Protein AF-0000000074027687 (afdb_homodimer)

Nearest PDB structures (foldseek):
  6xg8-assembly1_A  TM=3.882E-01  e=2.332E-07  Acetivibrio thermocellus ATCC 27405
  6dpm-assembly1_A  TM=5.940E-01  e=4.138E-01  Halalkalibacterium halodurans
  6do9-assembly1_A  TM=5.935E-01  e=5.145E-01  Halalkalibacterium halodurans C-125
  1zbl-assembly1_A  TM=6.088E-01  e=7.536E-01  Halalkalibacterium halodurans C-125
  2ic3-assembly1_A  TM=2.596E-01  e=2.640E+00  Human immunodeficiency virus type 1 BH10

Secondary structure (DSSP, 8-state):
--HHHHHHHHHH--TTEEEEEEEEETTEEEEEEEES-S-EE-TTT--EE-EEEEEEEEEEEEEEETTEEEEEEEEEEEEEETTEEEEEEE---TTB-TT-SBBHHHHHHHHHHHTTS-HHHHHHHHT--HHHHHHHHHHHHHHHHHHSPPPP-SEEEEEEEEEETTTEEEEEEEETTT--EEEEEEB-SHHHHHHHHHHS-HHHHHH--EEEE-S-HHHHHHHHHH-TT-EEEE-HHHHHHHHHHHHHHHHHHHHHHHHHHS-HHHHHTTHHHHHS-GGG--HHHHHHHHHHHHH-HHHHHHHHHHHHHGGGGG---HHHHHHHHHHHHHHHHHHT-HHHHHHHHHHHHTHHHHHGGGTS---THHHHHHHHHHHHHHHHTT--S-HHHHHHHHHHHHHT-/--HHHHHHHHHH--TTEEEEEEEEETTEEEEEEEES-S-EE-TTT--EE-EEEEEEEEEEEEEEETTEEEEEEEEEEEEE-TT-TTS-EE---TTB-TT-SBBHHHHHHHHHHHTTS-HHHHHHHHT--HHHHHHHHHHHHHHHHHHSPPPP-SEEEEEEEEEETTTEEEEEEEETTT--EEEEEEB-SHHHHHHHHHHS-HHHHHH--EEEE-S-HHHHHHHHHH-TT-EEEE-HHHHHHHHHHHHHHHHHHHHHHHHHHS-HHHHHTTHHHHHS-GGG--HHHHHHHHHHHHH-HHHHHHHHHHHHHGGGGG---HHHHHHHHHHHHHHHHHHT-HHHHHHHHHHHHTHHHHHGGGTS---THHHHHHHHHHHHHHHHTT--S-HHHHHHHHHHHHH--

Structure (mmCIF, N/CA/C/O backbone):
data_AF-0000000074027687-model_v1
#
loop_
_entity.id
_entity.type
_entity.pdbx_description
1 polymer Transposase
#
loop_
_atom_site.group_PDB
_atom_site.id
_atom_site.type_symbol
_atom_site.label_atom_id
_atom_site.label_alt_id
_atom_site.label_comp_id
_atom_site.label_asym_id
_atom_site.label_entity_id
_atom_site.label_seq_id
_atom_site.pdbx_PDB_ins_code
_atom_site.Cartn_x
_atom_site.Cartn_y
_atom_site.Cartn_z
_atom_site.occupancy
_atom_site.B_iso_or_equiv
_atom_site.auth_seq_id
_atom_site.auth_comp_id
_atom_site.auth_asym_id
_atom_site.auth_atom_id
_atom_site.pdbx_PDB_model_num
ATOM 1 N N . MET A 1 1 ? 0.38 44.438 26.547 1 39.5 1 MET A N 1
ATOM 2 C CA . MET A 1 1 ? 0.14 43.031 26.875 1 39.5 1 MET A CA 1
ATOM 3 C C . MET A 1 1 ? -1.226 42.594 26.375 1 39.5 1 MET A C 1
ATOM 5 O O . MET A 1 1 ? -1.435 41.406 26.125 1 39.5 1 MET A O 1
ATOM 9 N N . ASN A 1 2 ? -2.219 43.531 26.172 1 46.47 2 ASN A N 1
ATOM 10 C CA . ASN A 1 2 ? -3.645 43.312 25.953 1 46.47 2 ASN A CA 1
ATOM 11 C C . ASN A 1 2 ? -3.945 43 24.484 1 46.47 2 ASN A C 1
ATOM 13 O O . ASN A 1 2 ? -4.824 42.188 24.188 1 46.47 2 ASN A O 1
ATOM 17 N N . THR A 1 3 ? -3.273 43.688 23.625 1 48.72 3 THR A N 1
ATOM 18 C CA . THR A 1 3 ? -3.545 43.656 22.188 1 48.72 3 THR A CA 1
ATOM 19 C C . THR A 1 3 ? -3.162 42.312 21.594 1 48.72 3 THR A C 1
ATOM 21 O O . THR A 1 3 ? -3.826 41.812 20.672 1 48.72 3 THR A O 1
ATOM 24 N N . ASN A 1 4 ? -2.137 41.688 22.25 1 57.72 4 ASN A N 1
ATOM 25 C CA . ASN A 1 4 ? -1.657 40.375 21.844 1 57.72 4 ASN A CA 1
ATOM 26 C C . ASN A 1 4 ? -2.729 39.281 22.031 1 57.72 4 ASN A C 1
ATOM 28 O O . ASN A 1 4 ? -2.885 38.406 21.188 1 57.72 4 ASN A O 1
ATOM 32 N N . TYR A 1 5 ? -3.598 39.656 22.875 1 66.81 5 TYR A N 1
ATOM 33 C CA . TYR A 1 5 ? -4.551 38.625 23.219 1 66.81 5 TYR A CA 1
ATOM 34 C C . TYR A 1 5 ? -5.766 38.656 22.297 1 66.81 5 TYR A C 1
ATOM 36 O O . TYR A 1 5 ? -6.418 37.625 22.094 1 66.81 5 TYR A O 1
ATOM 44 N N . ASP A 1 6 ? -5.906 39.844 21.641 1 74.12 6 ASP A N 1
ATOM 45 C CA . ASP A 1 6 ? -7.031 39.938 20.719 1 74.12 6 ASP A CA 1
ATOM 46 C C . ASP A 1 6 ? -6.766 39.156 19.438 1 74.12 6 ASP A C 1
ATOM 48 O O . ASP A 1 6 ? -7.668 38.5 18.906 1 74.12 6 ASP A O 1
ATOM 52 N N . ILE A 1 7 ? -5.516 39.125 19.156 1 76.38 7 ILE A N 1
ATOM 53 C CA . ILE A 1 7 ? -5.148 38.406 17.938 1 76.38 7 ILE A CA 1
ATOM 54 C C . ILE A 1 7 ? -5.289 36.906 18.156 1 76.38 7 ILE A C 1
ATOM 56 O O . ILE A 1 7 ? -5.785 36.188 17.297 1 76.38 7 ILE A O 1
ATOM 60 N N . ILE A 1 8 ? -4.867 36.594 19.344 1 83.19 8 ILE A N 1
ATOM 61 C CA . ILE A 1 8 ? -4.949 35.188 19.672 1 83.19 8 ILE A CA 1
ATOM 62 C C . ILE A 1 8 ? -6.414 34.75 19.734 1 83.19 8 ILE A C 1
ATOM 64 O O . ILE A 1 8 ? -6.793 33.75 19.125 1 83.19 8 ILE A O 1
ATOM 68 N N . ARG A 1 9 ? -7.141 35.594 20.359 1 81.62 9 ARG A N 1
ATOM 69 C CA . ARG A 1 9 ? -8.562 35.281 20.516 1 81.62 9 ARG A CA 1
ATOM 70 C C . ARG A 1 9 ? -9.25 35.188 19.172 1 81.62 9 ARG A C 1
ATOM 72 O O . ARG A 1 9 ? -10.07 34.312 18.938 1 81.62 9 ARG A O 1
ATOM 79 N N . ASN A 1 10 ? -8.852 36.031 18.297 1 81 10 ASN A N 1
ATOM 80 C CA . ASN A 1 10 ? -9.516 36.094 17 1 81 10 ASN A CA 1
ATOM 81 C C . ASN A 1 10 ? -9.031 35 16.062 1 81 10 ASN A C 1
ATOM 83 O O . ASN A 1 10 ? -9.781 34.531 15.188 1 81 10 ASN A O 1
ATOM 87 N N . LEU A 1 11 ? -7.898 34.5 16.344 1 85.31 11 LEU A N 1
ATOM 88 C CA . LEU A 1 11 ? -7.316 33.625 15.344 1 85.31 11 LEU A CA 1
ATOM 89 C C . LEU A 1 11 ? -7.395 32.188 15.797 1 85.31 11 LEU A C 1
ATOM 91 O O . LEU A 1 11 ? -7.422 31.266 14.961 1 85.31 11 LEU A O 1
ATOM 95 N N . ILE A 1 12 ? -7.484 32.031 17.047 1 88 12 ILE A N 1
ATOM 96 C CA . ILE A 1 12 ? -7.43 30.656 17.562 1 88 12 ILE A CA 1
ATOM 97 C C . ILE A 1 12 ? -8.703 29.906 17.188 1 88 12 ILE A C 1
ATOM 99 O O . ILE A 1 12 ? -8.719 28.672 17.141 1 88 12 ILE A O 1
ATOM 103 N N . GLY A 1 13 ? -9.82 30.562 16.906 1 84.12 13 GLY A N 1
ATOM 104 C CA . GLY A 1 13 ? -11.031 30 16.344 1 84.12 13 GLY A CA 1
ATOM 105 C C . GLY A 1 13 ? -11.875 29.25 17.359 1 84.12 13 GLY A C 1
ATOM 106 O O . GLY A 1 13 ? -12.633 28.344 17 1 84.12 13 GLY A O 1
ATOM 107 N N . LEU A 1 14 ? -11.695 29.5 18.609 1 90.88 14 LEU A N 1
ATOM 108 C CA . LEU A 1 14 ? -12.469 28.844 19.656 1 90.88 14 LEU A CA 1
ATOM 109 C C . LEU A 1 14 ? -13.422 29.812 20.344 1 90.88 14 LEU A C 1
ATOM 111 O O . LEU A 1 14 ? -12.992 30.875 20.812 1 90.88 14 LEU A O 1
ATOM 115 N N . GLN A 1 15 ? -14.57 29.453 20.391 1 88.81 15 GLN A N 1
ATOM 116 C CA . GLN A 1 15 ? -15.594 30.344 20.922 1 88.81 15 GLN A CA 1
ATOM 117 C C . GLN A 1 15 ? -15.703 30.219 22.438 1 88.81 15 GLN A C 1
ATOM 119 O O . GLN A 1 15 ? -15.43 29.156 23 1 88.81 15 GLN A O 1
ATOM 124 N N . GLY A 1 16 ? -16.094 31.375 23.062 1 88.94 16 GLY A N 1
ATOM 125 C CA . GLY A 1 16 ? -16.406 31.375 24.484 1 88.94 16 GLY A CA 1
ATOM 126 C C . GLY A 1 16 ? -15.18 31.328 25.375 1 88.94 16 GLY A C 1
ATOM 127 O O . GLY A 1 16 ? -15.242 30.828 26.5 1 88.94 16 GLY A O 1
ATOM 128 N N . LEU A 1 17 ? -14.086 31.766 24.828 1 91 17 LEU A N 1
ATOM 129 C CA . LEU A 1 17 ? -12.828 31.672 25.562 1 91 17 LEU A CA 1
ATOM 130 C C . LEU A 1 17 ? -12.289 33.062 25.891 1 91 17 LEU A C 1
ATOM 132 O O . LEU A 1 17 ? -12.352 33.969 25.062 1 91 17 LEU A O 1
ATOM 136 N N . GLU A 1 18 ? -11.938 33.219 27.094 1 92.06 18 GLU A N 1
ATOM 137 C CA . GLU A 1 18 ? -11.18 34.406 27.516 1 92.06 18 GLU A CA 1
ATOM 138 C C . GLU A 1 18 ? -9.711 34.062 27.75 1 92.06 18 GLU A C 1
ATOM 140 O O . GLU A 1 18 ? -9.391 33.188 28.562 1 92.06 18 GLU A O 1
ATOM 145 N N . ILE A 1 19 ? -8.859 34.75 27.047 1 92.5 19 ILE A N 1
ATOM 146 C CA . ILE A 1 19 ? -7.434 34.469 27.156 1 92.5 19 ILE A CA 1
ATOM 147 C C . ILE A 1 19 ? -6.84 35.219 28.344 1 92.5 19 ILE A C 1
ATOM 149 O O . ILE A 1 19 ? -6.996 36.438 28.438 1 92.5 19 ILE A O 1
ATOM 153 N N . ILE A 1 20 ? -6.18 34.562 29.203 1 92.44 20 ILE A N 1
ATOM 154 C CA . ILE A 1 20 ? -5.547 35.156 30.375 1 92.44 20 ILE A CA 1
ATOM 155 C C . ILE A 1 20 ? -4.137 35.625 30 1 92.44 20 ILE A C 1
ATOM 157 O O . ILE A 1 20 ? -3.797 36.781 30.172 1 92.44 20 ILE A O 1
ATOM 161 N N . TYR A 1 21 ? -3.371 34.688 29.5 1 91.19 21 TYR A N 1
ATOM 162 C CA . TYR A 1 21 ? -2.037 35 28.984 1 91.19 21 TYR A CA 1
ATOM 163 C C . TYR A 1 21 ? -1.513 33.875 28.125 1 91.19 21 TYR A C 1
ATOM 165 O O . TYR A 1 21 ? -2.145 32.812 28.016 1 91.19 21 TYR A O 1
ATOM 173 N N . SER A 1 22 ? -0.481 34.156 27.406 1 90.75 22 SER A N 1
ATOM 174 C CA . SER A 1 22 ? 0.181 33.156 26.562 1 90.75 22 SER A CA 1
ATOM 175 C C . SER A 1 22 ? 1.692 33.188 26.766 1 90.75 22 SER A C 1
ATOM 177 O O . SER A 1 22 ? 2.254 34.188 27.188 1 90.75 22 SER A O 1
ATOM 179 N N . ASN A 1 23 ? 2.289 32.062 26.594 1 90.25 23 ASN A N 1
ATOM 180 C CA . ASN A 1 23 ? 3.74 31.953 26.703 1 90.25 23 ASN A CA 1
ATOM 181 C C . ASN A 1 23 ? 4.293 30.812 25.844 1 90.25 23 ASN A C 1
ATOM 183 O O . ASN A 1 23 ? 3.533 29.969 25.375 1 90.25 23 ASN A O 1
ATOM 187 N N . VAL A 1 24 ? 5.555 30.922 25.547 1 91.12 24 VAL A N 1
ATOM 188 C CA . VAL A 1 24 ? 6.25 29.844 24.859 1 91.12 24 VAL A CA 1
ATOM 189 C C . VAL A 1 24 ? 7.148 29.094 25.844 1 91.12 24 VAL A C 1
ATOM 191 O O . VAL A 1 24 ? 8.047 29.688 26.438 1 91.12 24 VAL A O 1
ATOM 194 N N . ASN A 1 25 ? 6.809 27.875 26.047 1 91.88 25 ASN A N 1
ATOM 195 C CA . ASN A 1 25 ? 7.57 27.031 26.953 1 91.88 25 ASN A CA 1
ATOM 196 C C . ASN A 1 25 ? 8.109 25.797 26.25 1 91.88 25 ASN A C 1
ATOM 198 O O . ASN A 1 25 ? 7.34 24.953 25.766 1 91.88 25 ASN A O 1
ATOM 202 N N . ASN A 1 26 ? 9.406 25.672 26.188 1 92.38 26 ASN A N 1
ATOM 203 C CA . ASN A 1 26 ? 10.047 24.5 25.594 1 92.38 26 ASN A CA 1
ATOM 204 C C . ASN A 1 26 ? 9.531 24.234 24.188 1 92.38 26 ASN A C 1
ATOM 206 O O . ASN A 1 26 ? 9.18 23.094 23.859 1 92.38 26 ASN A O 1
ATOM 210 N N . GLY A 1 27 ? 9.281 25.297 23.453 1 89.19 27 GLY A N 1
ATOM 211 C CA . GLY A 1 27 ? 8.906 25.156 22.047 1 89.19 27 GLY A CA 1
ATOM 212 C C . GLY A 1 27 ? 7.418 24.922 21.859 1 89.19 27 GLY A C 1
ATOM 213 O O . GLY A 1 27 ? 6.977 24.594 20.75 1 89.19 27 GLY A O 1
ATOM 214 N N . ILE A 1 28 ? 6.734 25.047 22.922 1 94.94 28 ILE A N 1
ATOM 215 C CA . ILE A 1 28 ? 5.285 24.875 22.844 1 94.94 28 ILE A CA 1
ATOM 216 C C . ILE A 1 28 ? 4.605 26.219 23.172 1 94.94 28 ILE A C 1
ATOM 218 O O . ILE A 1 28 ? 4.977 26.891 24.141 1 94.94 28 ILE A O 1
ATOM 222 N N . PHE A 1 29 ? 3.705 26.594 22.344 1 94.56 29 PHE A N 1
ATOM 223 C CA . PHE A 1 29 ? 2.898 27.781 22.594 1 94.56 29 PHE A CA 1
ATOM 224 C C . PHE A 1 29 ? 1.746 27.469 23.531 1 94.56 29 PHE A C 1
ATOM 226 O O . PHE A 1 29 ? 0.814 26.75 23.172 1 94.56 29 PHE A O 1
ATOM 233 N N . GLU A 1 30 ? 1.809 27.969 24.719 1 95.69 30 GLU A N 1
ATOM 234 C CA . GLU A 1 30 ? 0.786 27.719 25.734 1 95.69 30 GLU A CA 1
ATOM 235 C C . GLU A 1 30 ? -0.184 28.891 25.844 1 95.69 30 GLU A C 1
ATOM 237 O O . GLU A 1 30 ? 0.238 30.047 25.969 1 95.69 30 GLU A O 1
ATOM 242 N N . VAL A 1 31 ? -1.401 28.609 25.781 1 94.75 31 VAL A N 1
ATOM 243 C CA . VAL A 1 31 ? -2.447 29.625 25.938 1 94.75 31 VAL A CA 1
ATOM 244 C C . VAL A 1 31 ? -3.242 29.328 27.219 1 94.75 31 VAL A C 1
ATOM 246 O O . VAL A 1 31 ? -3.922 28.312 27.312 1 94.75 31 VAL A O 1
ATOM 249 N N . PHE A 1 32 ? -3.111 30.203 28.141 1 95.56 32 PHE A N 1
ATOM 250 C CA . PHE A 1 32 ? -3.906 30.094 29.359 1 95.56 32 PHE A CA 1
ATOM 251 C C . PHE A 1 32 ? -5.238 30.812 29.203 1 95.56 32 PHE A C 1
ATOM 253 O O . PHE A 1 32 ? -5.27 32 28.875 1 95.56 32 PHE A O 1
ATOM 260 N N . ALA A 1 33 ? -6.281 30.047 29.375 1 95.5 33 ALA A N 1
ATOM 261 C CA . ALA A 1 33 ? -7.59 30.625 29.078 1 95.5 33 ALA A CA 1
ATOM 262 C C . ALA A 1 33 ? -8.633 30.156 30.094 1 95.5 33 ALA A C 1
ATOM 264 O O . ALA A 1 33 ? -8.391 29.219 30.859 1 95.5 33 ALA A O 1
ATOM 265 N N . LYS A 1 34 ? -9.719 30.812 30.172 1 94.81 34 LYS A N 1
ATOM 266 C CA . LYS A 1 34 ? -10.906 30.484 30.953 1 94.81 34 LYS A CA 1
ATOM 267 C C . LYS A 1 34 ? -12.18 30.781 30.172 1 94.81 34 LYS A C 1
ATOM 269 O O . LYS A 1 34 ? -12.133 31.375 29.094 1 94.81 34 LYS A O 1
ATOM 274 N N . SER A 1 35 ? -13.289 30.203 30.703 1 93.69 35 SER A N 1
ATOM 275 C CA . SER A 1 35 ? -14.57 30.484 30.062 1 93.69 35 SER A CA 1
ATOM 276 C C . SER A 1 35 ? -14.906 31.969 30.125 1 93.69 35 SER A C 1
ATOM 278 O O . SER A 1 35 ? -14.641 32.625 31.141 1 93.69 35 SER A O 1
ATOM 280 N N . GLU A 1 36 ? -15.516 32.469 29.031 1 91.75 36 GLU A N 1
ATOM 281 C CA . GLU A 1 36 ? -16 33.844 29.016 1 91.75 36 GLU A CA 1
ATOM 282 C C . GLU A 1 36 ? -17.266 34 29.859 1 91.75 36 GLU A C 1
ATOM 284 O O . GLU A 1 36 ? -17.656 35.094 30.203 1 91.75 36 GLU A O 1
ATOM 289 N N . PHE A 1 37 ? -17.797 32.844 30.141 1 90.75 37 PHE A N 1
ATOM 290 C CA . PHE A 1 37 ? -19.047 32.844 30.891 1 90.75 37 PHE A CA 1
ATOM 291 C C . PHE A 1 37 ? -18.781 32.5 32.344 1 90.75 37 PHE A C 1
ATOM 293 O O . PHE A 1 37 ? -17.859 31.734 32.656 1 90.75 37 PHE A O 1
ATOM 300 N N . ASP A 1 38 ? -19.656 33.031 33.219 1 91.31 38 ASP A N 1
ATOM 301 C CA . ASP A 1 38 ? -19.547 32.75 34.625 1 91.31 38 ASP A CA 1
ATOM 302 C C . ASP A 1 38 ? -20.766 31.969 35.125 1 91.31 38 ASP A C 1
ATOM 304 O O . ASP A 1 38 ? -21.219 32.188 36.25 1 91.31 38 ASP A O 1
ATOM 308 N N . PHE A 1 39 ? -21.281 31.266 34.188 1 93.19 39 PHE A N 1
ATOM 309 C CA . PHE A 1 39 ? -22.422 30.422 34.5 1 93.19 39 PHE A CA 1
ATOM 310 C C . PHE A 1 39 ? -22.406 29.141 33.719 1 93.19 39 PHE A C 1
ATOM 312 O O . PHE A 1 39 ? -21.641 29.016 32.75 1 93.19 39 PHE A O 1
ATOM 319 N N . ALA A 1 40 ? -23.188 28.172 34.156 1 94.12 40 ALA A N 1
ATOM 320 C CA . ALA A 1 40 ? -23.344 26.922 33.438 1 94.12 40 ALA A CA 1
ATOM 321 C C . ALA A 1 40 ? -24.781 26.391 33.531 1 94.12 40 ALA A C 1
ATOM 323 O O . ALA A 1 40 ? -25.469 26.672 34.531 1 94.12 40 ALA A O 1
ATOM 324 N N . LYS A 1 41 ? -25.094 25.703 32.562 1 93.5 41 LYS A N 1
ATOM 325 C CA . LYS A 1 41 ? -26.406 25.078 32.562 1 93.5 41 LYS A CA 1
ATOM 326 C C . LYS A 1 41 ? -26.359 23.719 33.25 1 93.5 41 LYS A C 1
ATOM 328 O O . LYS A 1 41 ? -25.516 22.875 32.938 1 93.5 41 LYS A O 1
ATOM 333 N N . CYS A 1 42 ? -27.312 23.516 34.188 1 93.62 42 CYS A N 1
ATOM 334 C CA . CYS A 1 42 ? -27.375 22.234 34.906 1 93.62 42 CYS A CA 1
ATOM 335 C C . CYS A 1 42 ? -27.844 21.125 34 1 93.62 42 CYS A C 1
ATOM 337 O O . CYS A 1 42 ? -28.875 21.234 33.344 1 93.62 42 CYS A O 1
ATOM 339 N N . PRO A 1 43 ? -27.078 20.062 33.875 1 90.25 43 PRO A N 1
ATOM 340 C CA . PRO A 1 43 ? -27.469 18.953 33 1 90.25 43 PRO A CA 1
ATOM 341 C C . PRO A 1 43 ? -28.719 18.219 33.5 1 90.25 43 PRO A C 1
ATOM 343 O O . PRO A 1 43 ? -29.359 17.531 32.719 1 90.25 43 PRO A O 1
ATOM 346 N N . HIS A 1 44 ? -29.062 18.328 34.688 1 91.12 44 HIS A N 1
ATOM 347 C CA . HIS A 1 44 ? -30.203 17.625 35.281 1 91.12 44 HIS A CA 1
ATOM 348 C C . HIS A 1 44 ? -31.5 18.391 35.062 1 91.12 44 HIS A C 1
ATOM 350 O O . HIS A 1 44 ? -32.469 17.859 34.562 1 91.12 44 HIS A O 1
ATOM 356 N N . CYS A 1 45 ? -31.531 19.672 35.5 1 94.25 45 CYS A N 1
ATOM 357 C CA . CYS A 1 45 ? -32.781 20.422 35.469 1 94.25 45 CYS A CA 1
ATOM 358 C C . CYS A 1 45 ? -32.781 21.438 34.344 1 94.25 45 CYS A C 1
ATOM 360 O O . CYS A 1 45 ? -33.844 22 34 1 94.25 45 CYS A O 1
ATOM 362 N N . GLY A 1 46 ? -31.625 21.766 33.844 1 92.75 46 GLY A N 1
ATOM 363 C CA . GLY A 1 46 ? -31.562 22.688 32.719 1 92.75 46 GLY A CA 1
ATOM 364 C C . GLY A 1 46 ? -31.453 24.141 33.125 1 92.75 46 GLY A C 1
ATOM 365 O O . GLY A 1 46 ? -31.25 25.031 32.312 1 92.75 46 GLY A O 1
ATOM 366 N N . ASN A 1 47 ? -31.469 24.406 34.375 1 92.75 47 ASN A N 1
ATOM 367 C CA . ASN A 1 47 ? -31.375 25.766 34.875 1 92.75 47 ASN A CA 1
ATOM 368 C C . ASN A 1 47 ? -29.922 26.266 34.875 1 92.75 47 ASN A C 1
ATOM 370 O O . ASN A 1 47 ? -29 25.453 34.875 1 92.75 47 ASN A O 1
ATOM 374 N N . ILE A 1 48 ? -29.828 27.578 34.969 1 94.88 48 ILE A N 1
ATOM 375 C CA . ILE A 1 48 ? -28.5 28.203 35 1 94.88 48 ILE A CA 1
ATOM 376 C C . ILE A 1 48 ? -28.016 28.281 36.438 1 94.88 48 ILE A C 1
ATOM 378 O O . ILE A 1 48 ? -28.766 28.688 37.312 1 94.88 48 ILE A O 1
ATOM 382 N N . SER A 1 49 ? -26.875 27.828 36.625 1 94.44 49 SER A N 1
ATOM 383 C CA . SER A 1 49 ? -26.234 27.953 37.938 1 94.44 49 SER A CA 1
ATOM 384 C C . SER A 1 49 ? -25.062 28.922 37.906 1 94.44 49 SER A C 1
ATOM 386 O O . SER A 1 49 ? -24.312 28.953 36.938 1 94.44 49 SER A O 1
ATOM 388 N N . TYR A 1 50 ? -24.859 29.656 39 1 94.19 50 TYR A N 1
ATOM 389 C CA . TYR A 1 50 ? -23.766 30.609 39.125 1 94.19 50 TYR A CA 1
ATOM 390 C C . TYR A 1 50 ? -22.812 30.219 40.25 1 94.19 50 TYR A C 1
ATOM 392 O O . TYR A 1 50 ? -21.797 30.875 40.5 1 94.19 50 TYR A O 1
ATOM 400 N N . THR A 1 51 ? -23.156 29.109 40.906 1 94.06 51 THR A N 1
ATOM 401 C CA . THR A 1 51 ? -22.391 28.734 42.094 1 94.06 51 THR A CA 1
ATOM 402 C C . THR A 1 51 ? -21.25 27.797 41.719 1 94.06 51 THR A C 1
ATOM 404 O O . THR A 1 51 ? -21.469 26.641 41.344 1 94.06 51 THR A O 1
ATOM 407 N N . VAL A 1 52 ? -20.016 28.297 41.875 1 95.06 52 VAL A N 1
ATOM 408 C CA . VAL A 1 52 ? -18.828 27.5 41.562 1 95.06 52 VAL A CA 1
ATOM 409 C C . VAL A 1 52 ? -18.438 26.625 42.75 1 95.06 52 VAL A C 1
ATOM 411 O O . VAL A 1 52 ? -18.297 27.125 43.875 1 95.06 52 VAL A O 1
ATOM 414 N N . HIS A 1 53 ? -18.328 25.359 42.562 1 94.69 53 HIS A N 1
ATOM 415 C CA . HIS A 1 53 ? -17.891 24.422 43.562 1 94.69 53 HIS A CA 1
ATOM 416 C C . HIS A 1 53 ? -16.375 24.375 43.656 1 94.69 53 HIS A C 1
ATOM 418 O O . HIS A 1 53 ? -15.805 24.5 44.75 1 94.69 53 HIS A O 1
ATOM 424 N N . ASP A 1 54 ? -15.695 24.109 42.594 1 94.31 54 ASP A N 1
ATOM 425 C CA . ASP A 1 54 ? -14.242 24.062 42.531 1 94.31 54 ASP A CA 1
ATOM 426 C C . ASP A 1 54 ? -13.742 24.328 41.094 1 94.31 54 ASP A C 1
ATOM 428 O O . ASP A 1 54 ? -14.547 24.562 40.188 1 94.31 54 ASP A O 1
ATOM 432 N N . ARG A 1 55 ? -12.406 24.531 41.062 1 94.5 55 ARG A N 1
ATOM 433 C CA . ARG A 1 55 ? -11.742 24.797 39.812 1 94.5 55 ARG A CA 1
ATOM 434 C C . ARG A 1 55 ? -10.57 23.828 39.594 1 94.5 55 ARG A C 1
ATOM 436 O O . ARG A 1 55 ? -9.945 23.391 40.531 1 94.5 55 ARG A O 1
ATOM 443 N N . ARG A 1 56 ? -10.375 23.5 38.344 1 94.06 56 ARG A N 1
ATOM 444 C CA . ARG A 1 56 ? -9.195 22.719 37.969 1 94.06 56 ARG A CA 1
ATOM 445 C C . ARG A 1 56 ? -8.617 23.188 36.656 1 94.06 56 ARG A C 1
ATOM 447 O O . ARG A 1 56 ? -9.297 23.844 35.844 1 94.06 56 ARG A O 1
ATOM 454 N N . TYR A 1 57 ? -7.359 22.875 36.438 1 95.56 57 TYR A N 1
ATOM 455 C CA . TYR A 1 57 ? -6.684 23.172 35.188 1 95.56 57 TYR A CA 1
ATOM 456 C C . TYR A 1 57 ? -6.441 21.906 34.375 1 95.56 57 TYR A C 1
ATOM 458 O O . TYR A 1 57 ? -6.051 20.875 34.906 1 95.56 57 TYR A O 1
ATOM 466 N N . GLN A 1 58 ? -6.793 22.031 33.125 1 95.81 58 GLN A N 1
ATOM 467 C CA . GLN A 1 58 ? -6.582 20.891 32.219 1 95.81 58 GLN A CA 1
ATOM 468 C C . GLN A 1 58 ? -5.984 21.344 30.891 1 95.81 58 GLN A C 1
ATOM 470 O O . GLN A 1 58 ? -6.387 22.375 30.344 1 95.81 58 GLN A O 1
ATOM 475 N N . SER A 1 59 ? -5.051 20.594 30.375 1 96.44 59 SER A N 1
ATOM 476 C CA . SER A 1 59 ? -4.367 20.906 29.125 1 96.44 59 SER A CA 1
ATOM 477 C C . SER A 1 59 ? -5.047 20.219 27.938 1 96.44 59 SER A C 1
ATOM 479 O O . SER A 1 59 ? -5.406 19.047 28.016 1 96.44 59 SER A O 1
ATOM 481 N N . TYR A 1 60 ? -5.254 21 26.875 1 96.88 60 TYR A N 1
ATOM 482 C CA . TYR A 1 60 ? -5.812 20.484 25.625 1 96.88 60 TYR A CA 1
ATOM 483 C C . TYR A 1 60 ? -4.887 20.781 24.453 1 96.88 60 TYR A C 1
ATOM 485 O O . TYR A 1 60 ? -4.461 21.922 24.266 1 96.88 60 TYR A O 1
ATOM 493 N N . LYS A 1 61 ? -4.59 19.797 23.656 1 96.88 61 LYS A N 1
ATOM 494 C CA . LYS A 1 61 ? -3.795 20 22.453 1 96.88 61 LYS A CA 1
ATOM 495 C C . LYS A 1 61 ? -4.629 20.656 21.359 1 96.88 61 LYS A C 1
ATOM 497 O O . LYS A 1 61 ? -5.781 20.281 21.141 1 96.88 61 LYS A O 1
ATOM 502 N N . HIS A 1 62 ? -4.109 21.703 20.75 1 97 62 HIS A N 1
ATOM 503 C CA . HIS A 1 62 ? -4.754 22.422 19.672 1 97 62 HIS A CA 1
ATOM 504 C C . HIS A 1 62 ? -3.857 22.484 18.438 1 97 62 HIS A C 1
ATOM 506 O O . HIS A 1 62 ? -2.754 21.938 18.438 1 97 62 HIS A O 1
ATOM 512 N N . LEU A 1 63 ? -4.352 23.031 17.344 1 96.56 63 LEU A N 1
ATOM 513 C CA . LEU A 1 63 ? -3.598 23.172 16.094 1 96.56 63 LEU A CA 1
ATOM 514 C C . LEU A 1 63 ? -2.346 24.016 16.312 1 96.56 63 LEU A C 1
ATOM 516 O O . LEU A 1 63 ? -2.344 24.922 17.141 1 96.56 63 LEU A O 1
ATOM 520 N N . PRO A 1 64 ? -1.284 23.75 15.578 1 95 64 PRO A N 1
ATOM 521 C CA . PRO A 1 64 ? -0.042 24.5 15.742 1 95 64 PRO A CA 1
ATOM 522 C C . PRO A 1 64 ? -0.128 25.906 15.148 1 95 64 PRO A C 1
ATOM 524 O O . PRO A 1 64 ? -0.944 26.156 14.258 1 95 64 PRO A O 1
ATOM 527 N N . ILE A 1 65 ? 0.664 26.797 15.734 1 94.06 65 ILE A N 1
ATOM 528 C CA . ILE A 1 65 ? 0.859 28.141 15.195 1 94.06 65 ILE A CA 1
ATOM 529 C C . ILE A 1 65 ? 2.17 28.203 14.422 1 94.06 65 ILE A C 1
ATOM 531 O O . ILE A 1 65 ? 3.252 28.234 15.008 1 94.06 65 ILE A O 1
ATOM 535 N N . TRP A 1 66 ? 2.062 28.172 13.07 1 94.25 66 TRP A N 1
ATOM 536 C CA . TRP A 1 66 ? 3.203 28.203 12.156 1 94.25 66 TRP A CA 1
ATOM 537 C C . TRP A 1 66 ? 4.199 27.094 12.508 1 94.25 66 TRP A C 1
ATOM 539 O O . TRP A 1 66 ? 5.402 27.344 12.609 1 94.25 66 TRP A O 1
ATOM 549 N N . GLY A 1 67 ? 3.66 25.891 12.789 1 92.25 67 GLY A N 1
ATOM 550 C CA . GLY A 1 67 ? 4.496 24.719 13 1 92.25 67 GLY A CA 1
ATOM 551 C C . GLY A 1 67 ? 4.789 24.453 14.469 1 92.25 67 GLY A C 1
ATOM 552 O O . GLY A 1 67 ? 5.23 23.359 14.836 1 92.25 67 GLY A O 1
ATOM 553 N N . MET A 1 68 ? 4.566 25.406 15.344 1 93.44 68 MET A N 1
ATOM 554 C CA . MET A 1 68 ? 4.781 25.25 16.781 1 93.44 68 MET A CA 1
ATOM 555 C C . MET A 1 68 ? 3.549 24.656 17.453 1 93.44 68 MET A C 1
ATOM 557 O O . MET A 1 68 ? 2.445 25.188 17.312 1 93.44 68 MET A O 1
ATOM 561 N N . ASP A 1 69 ? 3.779 23.641 18.219 1 95.06 69 ASP A N 1
ATOM 562 C CA . ASP A 1 69 ? 2.666 23 18.922 1 95.06 69 ASP A CA 1
ATOM 563 C C . ASP A 1 69 ? 1.963 23.984 19.859 1 95.06 69 ASP A C 1
ATOM 565 O O . ASP A 1 69 ? 2.613 24.812 20.5 1 95.06 69 ASP A O 1
ATOM 569 N N . THR A 1 70 ? 0.65 23.875 19.922 1 96.19 70 THR A N 1
ATOM 570 C CA . THR A 1 70 ? -0.149 24.734 20.781 1 96.19 70 THR A CA 1
ATOM 571 C C . THR A 1 70 ? -0.917 23.906 21.812 1 96.19 70 THR A C 1
ATOM 573 O O . THR A 1 70 ? -1.518 22.891 21.469 1 96.19 70 THR A O 1
ATOM 576 N N . VAL A 1 71 ? -0.804 24.344 23.047 1 97.12 71 VAL A N 1
ATOM 577 C CA . VAL A 1 71 ? -1.567 23.719 24.125 1 97.12 71 VAL A CA 1
ATOM 578 C C . VAL A 1 71 ? -2.416 24.781 24.828 1 97.12 71 VAL A C 1
ATOM 580 O O . VAL A 1 71 ? -1.918 25.859 25.156 1 97.12 71 VAL A O 1
ATOM 583 N N . ILE A 1 72 ? -3.654 24.484 25 1 96.25 72 ILE A N 1
ATOM 584 C CA . ILE A 1 72 ? -4.555 25.359 25.734 1 96.25 72 ILE A CA 1
ATOM 585 C C . ILE A 1 72 ? -4.707 24.859 27.172 1 96.25 72 ILE A C 1
ATOM 587 O O . ILE A 1 72 ? -5.195 23.75 27.391 1 96.25 72 ILE A O 1
ATOM 591 N N . ILE A 1 73 ? -4.191 25.594 28.016 1 97.19 73 ILE A N 1
ATOM 592 C CA . ILE A 1 73 ? -4.395 25.297 29.422 1 97.19 73 ILE A CA 1
ATOM 593 C C . ILE A 1 73 ? -5.672 25.969 29.922 1 97.19 73 ILE A C 1
ATOM 595 O O . ILE A 1 73 ? -5.676 27.172 30.203 1 97.19 73 ILE A O 1
ATOM 599 N N . LEU A 1 74 ? -6.684 25.203 30.109 1 95.69 74 LEU A N 1
ATOM 600 C CA . LEU A 1 74 ? -8.023 25.703 30.375 1 95.69 74 LEU A CA 1
ATOM 601 C C . LEU A 1 74 ? -8.359 25.594 31.859 1 95.69 74 LEU A C 1
ATOM 603 O O . LEU A 1 74 ? -8.164 24.547 32.469 1 95.69 74 LEU A O 1
ATOM 607 N N . GLU A 1 75 ? -8.766 26.672 32.406 1 96.19 75 GLU A N 1
ATOM 608 C CA . GLU A 1 75 ? -9.391 26.625 33.719 1 96.19 75 GLU A CA 1
ATOM 609 C C . GLU A 1 75 ? -10.844 26.156 33.625 1 96.19 75 GLU A C 1
ATOM 611 O O . GLU A 1 75 ? -11.68 26.844 33.031 1 96.19 75 GLU A O 1
ATOM 616 N N . ILE A 1 76 ? -11.102 24.984 34.125 1 94.31 76 ILE A N 1
ATOM 617 C CA . ILE A 1 76 ? -12.438 24.422 34.062 1 94.31 76 ILE A CA 1
ATOM 618 C C . ILE A 1 76 ? -13.102 24.531 35.438 1 94.31 76 ILE A C 1
ATOM 620 O O . ILE A 1 76 ? -12.562 24.062 36.438 1 94.31 76 ILE A O 1
ATOM 624 N N . LYS A 1 77 ? -14.273 25.109 35.406 1 94.81 77 LYS A N 1
ATOM 625 C CA . LYS A 1 77 ? -15.039 25.25 36.625 1 94.81 77 LYS A CA 1
ATOM 626 C C . LYS A 1 77 ? -16.094 24.156 36.75 1 94.81 77 LYS A C 1
ATOM 628 O O . LYS A 1 77 ? -16.656 23.719 35.75 1 94.81 77 LYS A O 1
ATOM 633 N N . ARG A 1 78 ? -16.344 23.656 37.969 1 92.38 78 ARG A N 1
ATOM 634 C CA . ARG A 1 78 ? -17.469 22.797 38.281 1 92.38 78 ARG A CA 1
ATOM 635 C C . ARG A 1 78 ? -18.531 23.578 39.062 1 92.38 78 ARG A C 1
ATOM 637 O O . ARG A 1 78 ? -18.219 24.344 39.969 1 92.38 78 ARG A O 1
ATOM 644 N N . TYR A 1 79 ? -19.688 23.438 38.656 1 95.12 79 TYR A N 1
ATOM 645 C CA . TYR A 1 79 ? -20.812 24.156 39.25 1 95.12 79 TYR A CA 1
ATOM 646 C C . TYR A 1 79 ? -21.703 23.219 40.062 1 95.12 79 TYR A C 1
ATOM 648 O O . TYR A 1 79 ? -21.625 22 39.906 1 95.12 79 TYR A O 1
ATOM 656 N N . VAL A 1 80 ? -22.391 23.859 40.938 1 95.44 80 VAL A N 1
ATOM 657 C CA . VAL A 1 80 ? -23.391 23.125 41.719 1 95.44 80 VAL A CA 1
ATOM 658 C C . VAL A 1 80 ? -24.766 23.781 41.531 1 95.44 80 VAL A C 1
ATOM 660 O O . VAL A 1 80 ? -24.859 25.016 41.469 1 95.44 80 VAL A O 1
ATOM 663 N N . CYS A 1 81 ? -25.703 22.938 41.375 1 94.44 81 CYS A N 1
ATOM 664 C CA . CYS A 1 81 ? -27.078 23.406 41.219 1 94.44 81 CYS A CA 1
ATOM 665 C C . CYS A 1 81 ? -27.891 23.047 42.469 1 94.44 81 CYS A C 1
ATOM 667 O O . CYS A 1 81 ? -27.625 22.031 43.125 1 94.44 81 CYS A O 1
ATOM 669 N N . ASP A 1 82 ? -28.953 23.781 42.781 1 92.56 82 ASP A N 1
ATOM 670 C CA . ASP A 1 82 ? -29.812 23.578 43.938 1 92.56 82 ASP A CA 1
ATOM 671 C C . ASP A 1 82 ? -30.609 22.281 43.781 1 92.56 82 ASP A C 1
ATOM 673 O O . ASP A 1 82 ? -30.984 21.672 44.781 1 92.56 82 ASP A O 1
ATOM 677 N N . CYS A 1 83 ? -30.828 21.922 42.594 1 94.25 83 CYS A N 1
ATOM 678 C CA . CYS A 1 83 ? -31.609 20.719 42.375 1 94.25 83 CYS A CA 1
ATOM 679 C C . CYS A 1 83 ? -30.844 19.484 42.812 1 94.25 83 CYS A C 1
ATOM 681 O O . CYS A 1 83 ? -31.453 18.469 43.188 1 94.25 83 CYS A O 1
ATOM 683 N N . ASP A 1 84 ? -29.547 19.516 42.781 1 91.19 84 ASP A N 1
ATOM 684 C CA . ASP A 1 84 ? -28.688 18.422 43.219 1 91.19 84 ASP A CA 1
ATOM 685 C C . ASP A 1 84 ? -27.359 18.938 43.75 1 91.19 84 ASP A C 1
ATOM 687 O O . ASP A 1 84 ? -26.328 18.828 43.094 1 91.19 84 ASP A O 1
ATOM 691 N N . PRO A 1 85 ? -27.328 19.328 45 1 90.12 85 PRO A N 1
ATOM 692 C CA . PRO A 1 85 ? -26.141 19.984 45.531 1 90.12 85 PRO A CA 1
ATOM 693 C C . PRO A 1 85 ? -24.969 19.016 45.781 1 90.12 85 PRO A C 1
ATOM 695 O O . PRO A 1 85 ? -23.828 19.453 45.906 1 90.12 85 PRO A O 1
ATOM 698 N N . GLU A 1 86 ? -25.141 17.719 45.75 1 91.31 86 GLU A N 1
ATOM 699 C CA . GLU A 1 86 ? -24.109 16.734 46.062 1 91.31 86 GLU A CA 1
ATOM 700 C C . GLU A 1 86 ? -23.328 16.328 44.812 1 91.31 86 GLU A C 1
ATOM 702 O O . GLU A 1 86 ? -22.266 15.703 44.906 1 91.31 86 GLU A O 1
ATOM 707 N N . HIS A 1 87 ? -23.812 16.672 43.719 1 90.69 87 HIS A N 1
ATOM 708 C CA . HIS A 1 87 ? -23.172 16.234 42.469 1 90.69 87 HIS A CA 1
ATOM 709 C C . HIS A 1 87 ? -22.781 17.406 41.594 1 90.69 87 HIS A C 1
ATOM 711 O O . HIS A 1 87 ? -23.547 17.797 40.719 1 90.69 87 HIS A O 1
ATOM 717 N N . PRO A 1 88 ? -21.672 17.938 41.781 1 94.19 88 PRO A N 1
ATOM 718 C CA . PRO A 1 88 ? -21.203 19.016 40.906 1 94.19 88 PRO A CA 1
ATOM 719 C C . PRO A 1 88 ? -21 18.578 39.469 1 94.19 88 PRO A C 1
ATOM 721 O O . PRO A 1 88 ? -20.844 17.375 39.188 1 94.19 88 PRO A O 1
ATOM 724 N N . PHE A 1 89 ? -21.094 19.562 38.5 1 92.81 89 PHE A N 1
ATOM 725 C CA . PHE A 1 89 ? -20.953 19.266 37.094 1 92.81 89 PHE A CA 1
ATOM 726 C C . PHE A 1 89 ? -20.016 20.25 36.406 1 92.81 89 PHE A C 1
ATOM 728 O O . PHE A 1 89 ? -19.906 21.406 36.844 1 92.81 89 PHE A O 1
ATOM 735 N N . ASP A 1 90 ? -19.328 19.781 35.375 1 90.62 90 ASP A N 1
ATOM 736 C CA . ASP A 1 90 ? -18.344 20.578 34.656 1 90.62 90 ASP A CA 1
ATOM 737 C C . ASP A 1 90 ? -19.031 21.562 33.719 1 90.62 90 ASP A C 1
ATOM 739 O O . ASP A 1 90 ? -20.094 21.281 33.156 1 90.62 90 ASP A O 1
ATOM 743 N N . GLU A 1 91 ? -18.469 22.734 33.531 1 91.38 91 GLU A N 1
ATOM 744 C CA . GLU A 1 91 ? -18.906 23.625 32.469 1 91.38 91 GLU A CA 1
ATOM 745 C C . GLU A 1 91 ? -18.641 23.016 31.094 1 91.38 91 GLU A C 1
ATOM 747 O O . GLU A 1 91 ? -17.812 22.125 30.969 1 91.38 91 GLU A O 1
ATOM 752 N N . TYR A 1 92 ? -19.406 23.547 30.141 1 88.56 92 TYR A N 1
ATOM 753 C CA . TYR A 1 92 ? -19.391 22.969 28.797 1 88.56 92 TYR A CA 1
ATOM 754 C C . TYR A 1 92 ? -18.625 23.844 27.828 1 88.56 92 TYR A C 1
ATOM 756 O O . TYR A 1 92 ? -18.781 25.078 27.828 1 88.56 92 TYR A O 1
ATOM 764 N N . PHE A 1 93 ? -17.688 23.25 27.094 1 92.19 93 PHE A N 1
ATOM 765 C CA . PHE A 1 93 ? -17.016 23.906 25.969 1 92.19 93 PHE A CA 1
ATOM 766 C C . PHE A 1 93 ? -17.375 23.234 24.656 1 92.19 93 PHE A C 1
ATOM 768 O O . PHE A 1 93 ? -17.219 22.016 24.516 1 92.19 93 PHE A O 1
ATOM 775 N N . SER A 1 94 ? -17.781 24.016 23.641 1 92.44 94 SER A N 1
ATOM 776 C CA . SER A 1 94 ? -18.281 23.453 22.391 1 92.44 94 SER A CA 1
ATOM 777 C C . SER A 1 94 ? -17.141 22.875 21.547 1 92.44 94 SER A C 1
ATOM 779 O O . SER A 1 94 ? -17.375 22.062 20.656 1 92.44 94 SER A O 1
ATOM 781 N N . PHE A 1 95 ? -15.922 23.234 21.844 1 95 95 PHE A N 1
ATOM 782 C CA . PHE A 1 95 ? -14.797 22.828 21 1 95 95 PHE A CA 1
ATOM 783 C C . PHE A 1 95 ? -14.086 21.625 21.594 1 95 95 PHE A C 1
ATOM 785 O O . PHE A 1 95 ? -13.047 21.203 21.078 1 95 95 PHE A O 1
ATOM 792 N N . ILE A 1 96 ? -14.641 21 22.641 1 95.19 96 ILE A N 1
ATOM 793 C CA . ILE A 1 96 ? -14.055 19.828 23.266 1 95.19 96 ILE A CA 1
ATOM 794 C C . ILE A 1 96 ? -15.117 18.734 23.391 1 95.19 96 ILE A C 1
ATOM 796 O O . ILE A 1 96 ? -16.219 18.984 23.859 1 95.19 96 ILE A O 1
ATOM 800 N N . ARG A 1 97 ? -14.773 17.547 22.906 1 92 97 ARG A N 1
ATOM 801 C CA . ARG A 1 97 ? -15.633 16.391 23.156 1 92 97 ARG A CA 1
ATOM 802 C C . ARG A 1 97 ? -15.438 15.852 24.562 1 92 97 ARG A C 1
ATOM 804 O O . ARG A 1 97 ? -14.352 15.977 25.141 1 92 97 ARG A O 1
ATOM 811 N N . ARG A 1 98 ? -16.422 15.188 25.031 1 88.56 98 ARG A N 1
ATOM 812 C CA . ARG A 1 98 ? -16.406 14.688 26.406 1 88.56 98 ARG A CA 1
ATOM 813 C C . ARG A 1 98 ? -15.227 13.734 26.625 1 88.56 98 ARG A C 1
ATOM 815 O O . ARG A 1 98 ? -14.977 12.852 25.797 1 88.56 98 ARG A O 1
ATOM 822 N N . TYR A 1 99 ? -14.406 14.062 27.625 1 87.94 99 TYR A N 1
ATOM 823 C CA . TYR A 1 99 ? -13.336 13.234 28.156 1 87.94 99 TYR A CA 1
ATOM 824 C C . TYR A 1 99 ? -12.117 13.25 27.25 1 87.94 99 TYR A C 1
ATOM 826 O O . TYR A 1 99 ? -11.203 12.438 27.391 1 87.94 99 TYR A O 1
ATOM 834 N N . GLN A 1 100 ? -12.18 14.141 26.281 1 92.25 100 GLN A N 1
ATOM 835 C CA . GLN A 1 100 ? -11.031 14.219 25.375 1 92.25 100 GLN A CA 1
ATOM 836 C C . GLN A 1 100 ? -10.062 15.312 25.812 1 92.25 100 GLN A C 1
ATOM 838 O O . GLN A 1 100 ? -10.43 16.203 26.578 1 92.25 100 GLN A O 1
ATOM 843 N N . ARG A 1 101 ? -8.844 15.188 25.344 1 94.31 101 ARG A N 1
ATOM 844 C CA . ARG A 1 101 ? -7.781 16.125 25.688 1 94.31 101 ARG A CA 1
ATOM 845 C C . ARG A 1 101 ? -7.293 16.875 24.453 1 94.31 101 ARG A C 1
ATOM 847 O O . ARG A 1 101 ? -6.211 17.469 24.453 1 94.31 101 ARG A O 1
ATOM 854 N N . TYR A 1 102 ? -8.062 16.812 23.406 1 96.69 102 TYR A N 1
ATOM 855 C CA . TYR A 1 102 ? -7.809 17.484 22.141 1 96.69 102 TYR A CA 1
ATOM 856 C C . TYR A 1 102 ? -8.992 18.359 21.734 1 96.69 102 TYR A C 1
ATOM 858 O O . TYR A 1 102 ? -10.141 18 21.984 1 96.69 102 TYR A O 1
ATOM 866 N N . THR A 1 103 ? -8.695 19.531 21.203 1 97.19 103 THR A N 1
ATOM 867 C CA . THR A 1 103 ? -9.789 20.312 20.656 1 97.19 103 THR A CA 1
ATOM 868 C C . THR A 1 103 ? -10.375 19.641 19.422 1 97.19 103 THR A C 1
ATOM 870 O O . THR A 1 103 ? -9.695 18.844 18.766 1 97.19 103 THR A O 1
ATOM 873 N N . ILE A 1 104 ? -11.586 19.906 19.109 1 97.38 104 ILE A N 1
ATOM 874 C CA . ILE A 1 104 ? -12.273 19.328 17.953 1 97.38 104 ILE A CA 1
ATOM 875 C C . ILE A 1 104 ? -11.523 19.672 16.672 1 97.38 104 ILE A C 1
ATOM 877 O O . ILE A 1 104 ? -11.273 18.797 15.844 1 97.38 104 ILE A O 1
ATOM 881 N N . PRO A 1 105 ? -11.023 20.922 16.531 1 97.06 105 PRO A N 1
ATOM 882 C CA . PRO A 1 105 ? -10.242 21.219 15.328 1 97.06 105 PRO A CA 1
ATOM 883 C C . PRO A 1 105 ? -8.992 20.344 15.203 1 97.06 105 PRO A C 1
ATOM 885 O O . PRO A 1 105 ? -8.625 19.938 14.102 1 97.06 105 PRO A O 1
ATOM 888 N N . TYR A 1 106 ? -8.383 20.062 16.297 1 97.75 106 TYR A N 1
ATOM 889 C CA . TYR A 1 106 ? -7.195 19.219 16.266 1 97.75 106 TYR A CA 1
ATOM 890 C C . TYR A 1 106 ? -7.551 17.781 15.875 1 97.75 106 TYR A C 1
ATOM 892 O O . TYR A 1 106 ? -6.832 17.141 15.102 1 97.75 106 TYR A O 1
ATOM 900 N N . GLU A 1 107 ? -8.617 17.297 16.453 1 97.75 107 GLU A N 1
ATOM 901 C CA . GLU A 1 107 ? -9.078 15.953 16.078 1 97.75 107 GLU A CA 1
ATOM 902 C C . GLU A 1 107 ? -9.383 15.867 14.594 1 97.75 107 GLU A C 1
ATOM 904 O O . GLU A 1 107 ? -9.047 14.875 13.945 1 97.75 107 GLU A O 1
ATOM 909 N N . GLN A 1 108 ? -9.984 16.891 14.086 1 97.19 108 GLN A N 1
ATOM 910 C CA . GLN A 1 108 ? -10.289 16.938 12.664 1 97.19 108 GLN A CA 1
ATOM 911 C C . GLN A 1 108 ? -9.016 16.953 11.828 1 97.19 108 GLN A C 1
ATOM 913 O O . GLN A 1 108 ? -8.969 16.359 10.742 1 97.19 108 GLN A O 1
ATOM 918 N N . TYR A 1 109 ? -8.102 17.625 12.383 1 96.62 109 TYR A N 1
ATOM 919 C CA . TYR A 1 109 ? -6.793 17.656 11.742 1 96.62 109 TYR A CA 1
ATOM 920 C C . TYR A 1 109 ? -6.188 16.266 11.68 1 96.62 109 TYR A C 1
ATOM 922 O O . TYR A 1 109 ? -5.707 15.836 10.625 1 96.62 109 TYR A O 1
ATOM 930 N N . ILE A 1 110 ? -6.23 15.539 12.703 1 97.5 110 ILE A N 1
ATOM 931 C CA . ILE A 1 110 ? -5.738 14.172 12.758 1 97.5 110 ILE A CA 1
ATOM 932 C C . ILE A 1 110 ? -6.508 13.305 11.766 1 97.5 110 ILE A C 1
ATOM 934 O O . ILE A 1 110 ? -5.914 12.508 11.031 1 97.5 110 ILE A O 1
ATOM 938 N N . PHE A 1 111 ? -7.77 13.477 11.734 1 97.31 111 PHE A N 1
ATOM 939 C CA . PHE A 1 111 ? -8.633 12.711 10.836 1 97.31 111 PHE A CA 1
ATOM 940 C C . PHE A 1 111 ? -8.258 12.961 9.383 1 97.31 111 PHE A C 1
ATOM 942 O O . PHE A 1 111 ? -8.156 12.023 8.586 1 97.31 111 PHE A O 1
ATOM 949 N N . LYS A 1 112 ? -8.031 14.195 9.086 1 95.38 112 LYS A N 1
ATOM 950 C CA . LYS A 1 112 ? -7.645 14.57 7.73 1 95.38 112 LYS A CA 1
ATOM 951 C C . LYS A 1 112 ? -6.301 13.953 7.352 1 95.38 112 LYS A C 1
ATOM 953 O O . LYS A 1 112 ? -6.133 13.461 6.234 1 95.38 112 LYS A O 1
ATOM 958 N N . LEU A 1 113 ? -5.383 13.977 8.289 1 96.19 113 LEU A N 1
ATOM 959 C CA . LEU A 1 113 ? -4.066 13.391 8.047 1 96.19 113 LEU A CA 1
ATOM 960 C C . LEU A 1 113 ? -4.164 11.883 7.863 1 96.19 113 LEU A C 1
ATOM 962 O O . LEU A 1 113 ? -3.398 11.289 7.098 1 96.19 113 LEU A O 1
ATOM 966 N N . ALA A 1 114 ? -5.09 11.305 8.516 1 95.62 114 ALA A N 1
ATOM 967 C CA . ALA A 1 114 ? -5.203 9.844 8.539 1 95.62 114 ALA A CA 1
ATOM 968 C C . ALA A 1 114 ? -5.926 9.336 7.293 1 95.62 114 ALA A C 1
ATOM 970 O O . ALA A 1 114 ? -5.82 8.156 6.949 1 95.62 114 ALA A O 1
ATOM 971 N N . TYR A 1 115 ? -6.605 10.289 6.629 1 92.5 115 TYR A N 1
ATOM 972 C CA . TYR A 1 115 ? -7.316 9.898 5.418 1 92.5 115 TYR A CA 1
ATOM 973 C C . TYR A 1 115 ? -6.348 9.422 4.344 1 92.5 115 TYR A C 1
ATOM 975 O O . TYR A 1 115 ? -5.465 10.164 3.916 1 92.5 115 TYR A O 1
ATOM 983 N N . LYS A 1 116 ? -6.434 8.133 3.898 1 91.56 116 LYS A N 1
ATOM 984 C CA . LYS A 1 116 ? -5.617 7.48 2.879 1 91.56 116 LYS A CA 1
ATOM 985 C C . LYS A 1 116 ? -4.168 7.344 3.34 1 91.56 116 LYS A C 1
ATOM 987 O O . LYS A 1 116 ? -3.252 7.289 2.518 1 91.56 116 LYS A O 1
ATOM 992 N N . ASN A 1 117 ? -3.943 7.434 4.656 1 93.44 117 ASN A N 1
ATOM 993 C CA . ASN A 1 117 ? -2.65 7.254 5.309 1 93.44 117 ASN A CA 1
ATOM 994 C C . ASN A 1 117 ? -2.721 6.207 6.414 1 93.44 117 ASN A C 1
ATOM 996 O O . ASN A 1 117 ? -3.789 5.652 6.684 1 93.44 117 ASN A O 1
ATOM 1000 N N . THR A 1 118 ? -1.555 5.887 7.004 1 92.69 118 THR A N 1
ATOM 1001 C CA . THR A 1 118 ? -1.543 4.93 8.102 1 92.69 118 THR A CA 1
ATOM 1002 C C . THR A 1 118 ? -1.62 5.648 9.445 1 92.69 118 THR A C 1
ATOM 1004 O O . THR A 1 118 ? -1.165 6.789 9.57 1 92.69 118 THR A O 1
ATOM 1007 N N . ILE A 1 119 ? -2.191 4.961 10.422 1 95.5 119 ILE A N 1
ATOM 1008 C CA . ILE A 1 119 ? -2.307 5.5 11.773 1 95.5 119 ILE A CA 1
ATOM 1009 C C . ILE A 1 119 ? -0.915 5.715 12.367 1 95.5 119 ILE A C 1
ATOM 1011 O O . ILE A 1 119 ? -0.662 6.723 13.023 1 95.5 119 ILE A O 1
ATOM 1015 N N . LYS A 1 120 ? -0.043 4.852 12.086 1 93.94 120 LYS A N 1
ATOM 1016 C CA . LYS A 1 120 ? 1.323 4.965 12.586 1 93.94 120 LYS A CA 1
ATOM 1017 C C . LYS A 1 120 ? 2.004 6.223 12.055 1 93.94 120 LYS A C 1
ATOM 1019 O O . LYS A 1 120 ? 2.643 6.957 12.805 1 93.94 120 LYS A O 1
ATOM 1024 N N . ASN A 1 121 ? 1.87 6.457 10.789 1 93.81 121 ASN A N 1
ATOM 1025 C CA . ASN A 1 121 ? 2.482 7.641 10.195 1 93.81 121 ASN A CA 1
ATOM 1026 C C . ASN A 1 121 ? 1.904 8.93 10.781 1 93.81 121 ASN A C 1
ATOM 1028 O O . ASN A 1 121 ? 2.641 9.883 11.039 1 93.81 121 ASN A O 1
ATOM 1032 N N . VAL A 1 122 ? 0.643 8.945 10.992 1 96.06 122 VAL A N 1
ATOM 1033 C CA . VAL A 1 122 ? -0.021 10.109 11.57 1 96.06 122 VAL A CA 1
ATOM 1034 C C . VAL A 1 122 ? 0.491 10.344 12.984 1 96.06 122 VAL A C 1
ATOM 1036 O O . VAL A 1 122 ? 0.752 11.477 13.383 1 96.06 122 VAL A O 1
ATOM 1039 N N . SER A 1 123 ? 0.602 9.234 13.688 1 96.5 123 SER A N 1
ATOM 1040 C CA . SER A 1 123 ? 1.155 9.305 15.039 1 96.5 123 SER A CA 1
ATOM 1041 C C . SER A 1 123 ? 2.555 9.914 15.023 1 96.5 123 SER A C 1
ATOM 1043 O O . SER A 1 123 ? 2.865 10.773 15.844 1 96.5 123 SER A O 1
ATOM 1045 N N . ASP A 1 124 ? 3.336 9.578 14.062 1 93.94 124 ASP A N 1
ATOM 1046 C CA . ASP A 1 124 ? 4.699 10.078 13.945 1 93.94 124 ASP A CA 1
ATOM 1047 C C . ASP A 1 124 ? 4.711 11.57 13.594 1 93.94 124 ASP A C 1
ATOM 1049 O O . ASP A 1 124 ? 5.531 12.328 14.109 1 93.94 124 ASP A O 1
ATOM 1053 N N . ILE A 1 125 ? 3.816 11.977 12.773 1 93.94 125 ILE A N 1
ATOM 1054 C CA . ILE A 1 125 ? 3.752 13.359 12.305 1 93.94 125 ILE A CA 1
ATOM 1055 C C . ILE A 1 125 ? 3.281 14.266 13.438 1 93.94 125 ILE A C 1
ATOM 1057 O O . ILE A 1 125 ? 3.812 15.359 13.625 1 93.94 125 ILE A O 1
ATOM 1061 N N . THR A 1 126 ? 2.311 13.797 14.266 1 94.56 126 THR A N 1
ATOM 1062 C CA . THR A 1 126 ? 1.645 14.664 15.234 1 94.56 126 THR A CA 1
ATOM 1063 C C . THR A 1 126 ? 2.203 14.438 16.641 1 94.56 126 THR A C 1
ATOM 1065 O O . THR A 1 126 ? 1.923 15.219 17.547 1 94.56 126 THR A O 1
ATOM 1068 N N . ASN A 1 127 ? 2.934 13.281 16.797 1 92.19 127 ASN A N 1
ATOM 1069 C CA . ASN A 1 127 ? 3.455 12.875 18.094 1 92.19 127 ASN A CA 1
ATOM 1070 C C . ASN A 1 127 ? 2.332 12.477 19.047 1 92.19 127 ASN A C 1
ATOM 1072 O O . ASN A 1 127 ? 2.49 12.562 20.281 1 92.19 127 ASN A O 1
ATOM 1076 N N . ALA A 1 128 ? 1.178 12.281 18.484 1 94.31 128 ALA A N 1
ATOM 1077 C CA . ALA A 1 128 ? 0.081 11.711 19.266 1 94.31 128 ALA A CA 1
ATOM 1078 C C . ALA A 1 128 ? 0.158 10.188 19.281 1 94.31 128 ALA A C 1
ATOM 1080 O O . ALA A 1 128 ? 0.718 9.578 18.359 1 94.31 128 ALA A O 1
ATOM 1081 N N . GLY A 1 129 ? -0.318 9.562 20.297 1 95.5 129 GLY A N 1
ATOM 1082 C CA . GLY A 1 129 ? -0.292 8.117 20.375 1 95.5 129 GLY A CA 1
ATOM 1083 C C . GLY A 1 129 ? -1.095 7.434 19.297 1 95.5 129 GLY A C 1
ATOM 1084 O O . GLY A 1 129 ? -2.139 7.938 18.875 1 95.5 129 GLY A O 1
ATOM 1085 N N . GLU A 1 130 ? -0.631 6.27 18.859 1 95.12 130 GLU A N 1
ATOM 1086 C CA . GLU A 1 130 ? -1.312 5.516 17.812 1 95.12 130 GLU A CA 1
ATOM 1087 C C . GLU A 1 130 ? -2.75 5.195 18.219 1 95.12 130 GLU A C 1
ATOM 1089 O O . GLU A 1 130 ? -3.664 5.293 17.391 1 95.12 130 GLU A O 1
ATOM 1094 N N . GLY A 1 131 ? -2.898 4.785 19.453 1 95.75 131 GLY A N 1
ATOM 1095 C CA . GLY A 1 131 ? -4.238 4.484 19.938 1 95.75 131 GLY A CA 1
ATOM 1096 C C . GLY A 1 131 ? -5.18 5.668 19.859 1 95.75 131 GLY A C 1
ATOM 1097 O O . GLY A 1 131 ? -6.336 5.52 19.453 1 95.75 131 GLY A O 1
ATOM 1098 N N . THR A 1 132 ? -4.676 6.816 20.219 1 96.5 132 THR A N 1
ATOM 1099 C CA . THR A 1 132 ? -5.453 8.047 20.156 1 96.5 132 THR A CA 1
ATOM 1100 C C . THR A 1 132 ? -5.832 8.375 18.703 1 96.5 132 THR A C 1
ATOM 1102 O O . THR A 1 132 ? -6.988 8.688 18.422 1 96.5 132 THR A O 1
ATOM 1105 N N . CYS A 1 133 ? -4.871 8.312 17.812 1 97.25 133 CYS A N 1
ATOM 1106 C CA . CYS A 1 133 ? -5.125 8.578 16.391 1 97.25 133 CYS A CA 1
ATOM 1107 C C . CYS A 1 133 ? -6.184 7.637 15.844 1 97.25 133 CYS A C 1
ATOM 1109 O O . CYS A 1 133 ? -7.078 8.062 15.109 1 97.25 133 CYS A O 1
ATOM 1111 N N . GLN A 1 134 ? -6.145 6.352 16.234 1 96.69 134 GLN A N 1
ATOM 1112 C CA . GLN A 1 134 ? -7.105 5.355 15.789 1 96.69 134 GLN A CA 1
ATOM 1113 C C . GLN A 1 134 ? -8.508 5.68 16.281 1 96.69 134 GLN A C 1
ATOM 1115 O O . GLN A 1 134 ? -9.477 5.609 15.523 1 96.69 134 GLN A O 1
ATOM 1120 N N . ARG A 1 135 ? -8.586 6.035 17.516 1 96.5 135 ARG A N 1
ATOM 1121 C CA . ARG A 1 135 ? -9.883 6.359 18.109 1 96.5 135 ARG A CA 1
ATOM 1122 C C . ARG A 1 135 ? -10.5 7.574 17.438 1 96.5 135 ARG A C 1
ATOM 1124 O O . ARG A 1 135 ? -11.703 7.582 17.156 1 96.5 135 ARG A O 1
ATOM 1131 N N . ILE A 1 136 ? -9.68 8.562 17.234 1 97.5 136 ILE A N 1
ATOM 1132 C CA . ILE A 1 136 ? -10.156 9.781 16.578 1 97.5 136 ILE A CA 1
ATOM 1133 C C . ILE A 1 136 ? -10.633 9.445 15.164 1 97.5 136 ILE A C 1
ATOM 1135 O O . ILE A 1 136 ? -11.719 9.867 14.75 1 97.5 136 ILE A O 1
ATOM 1139 N N . TYR A 1 137 ? -9.859 8.656 14.398 1 97.25 137 TYR A N 1
ATOM 1140 C CA . TYR A 1 137 ? -10.25 8.273 13.047 1 97.25 137 TYR A CA 1
ATOM 1141 C C . TYR A 1 137 ? -11.594 7.547 13.055 1 97.25 137 TYR A C 1
ATOM 1143 O O . TYR A 1 137 ? -12.492 7.883 12.281 1 97.25 137 TYR A O 1
ATOM 1151 N N . ASN A 1 138 ? -11.703 6.562 13.938 1 96.88 138 ASN A N 1
ATOM 1152 C CA . ASN A 1 138 ? -12.922 5.773 14.008 1 96.88 138 ASN A CA 1
ATOM 1153 C C . ASN A 1 138 ? -14.133 6.641 14.344 1 96.88 138 ASN A C 1
ATOM 1155 O O . ASN A 1 138 ? -15.203 6.477 13.75 1 96.88 138 ASN A O 1
ATOM 1159 N N . HIS A 1 139 ? -13.953 7.555 15.234 1 97.06 139 HIS A N 1
ATOM 1160 C CA . HIS A 1 139 ? -15.039 8.43 15.664 1 97.06 139 HIS A CA 1
ATOM 1161 C C . HIS A 1 139 ? -15.57 9.258 14.492 1 97.06 139 HIS A C 1
ATOM 1163 O O . HIS A 1 139 ? -16.766 9.234 14.211 1 97.06 139 HIS A O 1
ATOM 1169 N N . TYR A 1 140 ? -14.711 9.898 13.844 1 96.88 140 TYR A N 1
ATOM 1170 C CA . TYR A 1 140 ? -15.141 10.812 12.797 1 96.88 140 TYR A CA 1
ATOM 1171 C C . TYR A 1 140 ? -15.555 10.055 11.539 1 96.88 140 TYR A C 1
ATOM 1173 O O . TYR A 1 140 ? -16.453 10.477 10.82 1 96.88 140 TYR A O 1
ATOM 1181 N N . ALA A 1 141 ? -14.93 8.938 11.195 1 96.19 141 ALA A N 1
ATOM 1182 C CA . ALA A 1 141 ? -15.336 8.109 10.062 1 96.19 141 ALA A CA 1
ATOM 1183 C C . ALA A 1 141 ? -16.75 7.562 10.266 1 96.19 141 ALA A C 1
ATOM 1185 O O . ALA A 1 141 ? -17.578 7.609 9.352 1 96.19 141 ALA A O 1
ATOM 1186 N N . LYS A 1 142 ? -16.969 7.055 11.477 1 95.5 142 LYS A N 1
ATOM 1187 C CA . LYS A 1 142 ? -18.281 6.527 11.789 1 95.5 142 LYS A CA 1
ATOM 1188 C C . LYS A 1 142 ? -19.344 7.621 11.703 1 95.5 142 LYS A C 1
ATOM 1190 O O . LYS A 1 142 ? -20.438 7.395 11.18 1 95.5 142 LYS A O 1
ATOM 1195 N N . LYS A 1 143 ? -18.969 8.75 12.227 1 95.25 143 LYS A N 1
ATOM 1196 C CA . LYS A 1 143 ? -19.891 9.891 12.172 1 95.25 143 LYS A CA 1
ATOM 1197 C C . LYS A 1 143 ? -20.219 10.25 10.727 1 95.25 143 LYS A C 1
ATOM 1199 O O . LYS A 1 143 ? -21.375 10.484 10.391 1 95.25 143 LYS A O 1
ATOM 1204 N N . ALA A 1 144 ? -19.203 10.312 9.906 1 94.38 144 ALA A N 1
ATOM 1205 C CA . ALA A 1 144 ? -19.406 10.625 8.492 1 94.38 144 ALA A CA 1
ATOM 1206 C C . ALA A 1 144 ? -20.266 9.562 7.812 1 94.38 144 ALA A C 1
ATOM 1208 O O . ALA A 1 144 ? -21.172 9.891 7.047 1 94.38 144 ALA A O 1
ATOM 1209 N N . LEU A 1 145 ? -20.031 8.32 8.086 1 92.62 145 LEU A N 1
ATOM 1210 C CA . LEU A 1 145 ? -20.766 7.211 7.488 1 92.62 145 LEU A CA 1
ATOM 1211 C C . LEU A 1 145 ? -22.234 7.234 7.918 1 92.62 145 LEU A C 1
ATOM 1213 O O . LEU A 1 145 ? -23.125 6.957 7.109 1 92.62 145 LEU A O 1
ATOM 1217 N N . ASN A 1 146 ? -22.422 7.582 9.164 1 91.31 146 ASN A N 1
ATOM 1218 C CA . ASN A 1 146 ? -23.781 7.629 9.703 1 91.31 146 ASN A CA 1
ATOM 1219 C C . ASN A 1 146 ? -24.562 8.82 9.156 1 91.31 146 ASN A C 1
ATOM 1221 O O . ASN A 1 146 ? -25.797 8.797 9.117 1 91.31 146 ASN A O 1
ATOM 1225 N N . SER A 1 147 ? -23.812 9.812 8.773 1 89.94 147 SER A N 1
ATOM 1226 C CA . SER A 1 147 ? -24.469 11.031 8.281 1 89.94 147 SER A CA 1
ATOM 1227 C C . SER A 1 147 ? -24.781 10.914 6.793 1 89.94 147 SER A C 1
ATOM 1229 O O . SER A 1 147 ? -25.578 11.703 6.266 1 89.94 147 SER A O 1
ATOM 1231 N N . CYS A 1 148 ? -24.203 10.031 6.156 1 85.88 148 CYS A N 1
ATOM 1232 C CA . CYS A 1 148 ? -24.453 9.836 4.73 1 85.88 148 CYS A CA 1
ATOM 1233 C C . CYS A 1 148 ? -25.859 9.289 4.496 1 85.88 148 CYS A C 1
ATOM 1235 O O . CYS A 1 148 ? -26.328 8.445 5.258 1 85.88 148 CYS A O 1
ATOM 1237 N N . VAL A 1 149 ? -26.516 9.805 3.479 1 83 149 VAL A N 1
ATOM 1238 C CA . VAL A 1 149 ? -27.812 9.273 3.068 1 83 149 VAL A CA 1
ATOM 1239 C C . VAL A 1 149 ? -27.641 7.863 2.518 1 83 149 VAL A C 1
ATOM 1241 O O . VAL A 1 149 ? -26.766 7.613 1.683 1 83 149 VAL A O 1
ATOM 1244 N N . PRO A 1 150 ? -28.422 6.938 3.029 1 83.25 150 PRO A N 1
ATOM 1245 C CA . PRO A 1 150 ? -28.312 5.57 2.508 1 83.25 150 PRO A CA 1
ATOM 1246 C C . PRO A 1 150 ? -28.578 5.492 1.004 1 83.25 150 PRO A C 1
ATOM 1248 O O . PRO A 1 150 ? -29.5 6.125 0.499 1 83.25 150 PRO A O 1
ATOM 1251 N N . GLU A 1 151 ? -27.688 4.852 0.341 1 87.44 151 GLU A N 1
ATOM 1252 C CA . GLU A 1 151 ? -27.844 4.688 -1.102 1 87.44 151 GLU A CA 1
ATOM 1253 C C . GLU A 1 151 ? -28.781 3.535 -1.434 1 87.44 151 GLU A C 1
ATOM 1255 O O . GLU A 1 151 ? -28.844 2.545 -0.703 1 87.44 151 GLU A O 1
ATOM 1260 N N . PRO A 1 152 ? -29.547 3.746 -2.568 1 90.5 152 PRO A N 1
ATOM 1261 C CA . PRO A 1 152 ? -30.344 2.605 -3.01 1 90.5 152 PRO A CA 1
ATOM 1262 C C . PRO A 1 152 ? -29.5 1.415 -3.443 1 90.5 152 PRO A C 1
ATOM 1264 O O . PRO A 1 152 ? -28.438 1.598 -4.051 1 90.5 152 PRO A O 1
ATOM 1267 N N . LEU A 1 153 ? -29.891 0.263 -3.051 1 94.25 153 LEU A N 1
ATOM 1268 C CA . LEU A 1 153 ? -29.172 -0.964 -3.373 1 94.25 153 LEU A CA 1
ATOM 1269 C C . LEU A 1 153 ? -29.906 -1.756 -4.453 1 94.25 153 LEU A C 1
ATOM 1271 O O . LEU A 1 153 ? -30.203 -2.938 -4.266 1 94.25 153 LEU A O 1
ATOM 1275 N N . ARG A 1 154 ? -30.062 -1.104 -5.621 1 96.38 154 ARG A N 1
ATOM 1276 C CA . ARG A 1 154 ? -30.797 -1.722 -6.711 1 96.38 154 ARG A CA 1
ATOM 1277 C C . ARG A 1 154 ? -29.953 -2.75 -7.445 1 96.38 154 ARG A C 1
ATOM 1279 O O . ARG A 1 154 ? -30.422 -3.84 -7.773 1 96.38 154 ARG A O 1
ATOM 1286 N N . LEU A 1 155 ? -28.75 -2.34 -7.688 1 97.38 155 LEU A N 1
ATOM 1287 C CA . LEU A 1 155 ? -27.781 -3.186 -8.391 1 97.38 155 LEU A CA 1
ATOM 1288 C C . LEU A 1 155 ? -26.547 -3.443 -7.535 1 97.38 155 LEU A C 1
ATOM 1290 O O . LEU A 1 155 ? -25.859 -2.502 -7.137 1 97.38 155 LEU A O 1
ATOM 1294 N N . LEU A 1 156 ? -26.266 -4.719 -7.301 1 96.62 156 LEU A N 1
ATOM 1295 C CA . LEU A 1 156 ? -25.156 -5.078 -6.43 1 96.62 156 LEU A CA 1
ATOM 1296 C C . LEU A 1 156 ? -24.141 -5.93 -7.172 1 96.62 156 LEU A C 1
ATOM 1298 O O . LEU A 1 156 ? -24.422 -6.441 -8.258 1 96.62 156 LEU A O 1
ATOM 1302 N N . GLY A 1 157 ? -22.953 -5.922 -6.664 1 95.94 157 GLY A N 1
ATOM 1303 C CA . GLY A 1 157 ? -21.891 -6.828 -7.082 1 95.94 157 GLY A CA 1
ATOM 1304 C C . GLY A 1 157 ? -21.25 -7.578 -5.926 1 95.94 157 GLY A C 1
ATOM 1305 O O . GLY A 1 157 ? -21.047 -7.016 -4.848 1 95.94 157 GLY A O 1
ATOM 1306 N N . ILE A 1 158 ? -21.047 -8.922 -6.145 1 94.88 158 ILE A N 1
ATOM 1307 C CA . ILE A 1 158 ? -20.438 -9.734 -5.102 1 94.88 158 ILE A CA 1
ATOM 1308 C C . ILE A 1 158 ? -19.141 -10.359 -5.621 1 94.88 158 ILE A C 1
ATOM 1310 O O . ILE A 1 158 ? -19.109 -10.883 -6.738 1 94.88 158 ILE A O 1
ATOM 1314 N N . ASP A 1 159 ? -18.109 -10.203 -4.887 1 92.5 159 ASP A N 1
ATOM 1315 C CA . ASP A 1 159 ? -16.812 -10.812 -5.215 1 92.5 159 ASP A CA 1
ATOM 1316 C C . ASP A 1 159 ? -16.031 -11.156 -3.953 1 92.5 159 ASP A C 1
ATOM 1318 O O . ASP A 1 159 ? -16.406 -10.734 -2.854 1 92.5 159 ASP A O 1
ATOM 1322 N N . ASP A 1 160 ? -15.055 -11.984 -4.098 1 90.62 160 ASP A N 1
ATOM 1323 C CA . ASP A 1 160 ? -14.227 -12.328 -2.941 1 90.62 160 ASP A CA 1
ATOM 1324 C C . ASP A 1 160 ? -12.789 -11.867 -3.139 1 90.62 160 ASP A C 1
ATOM 1326 O O . ASP A 1 160 ? -12.32 -11.75 -4.273 1 90.62 160 ASP A O 1
ATOM 1330 N N . ILE A 1 161 ? -12.188 -11.5 -2.096 1 87.81 161 ILE A N 1
ATOM 1331 C CA . ILE A 1 161 ? -10.773 -11.141 -2.1 1 87.81 161 ILE A CA 1
ATOM 1332 C C . ILE A 1 161 ? -10.016 -12.016 -1.099 1 87.81 161 ILE A C 1
ATOM 1334 O O . ILE A 1 161 ? -10.539 -12.344 -0.034 1 87.81 161 ILE A O 1
ATOM 1338 N N . ALA A 1 162 ? -8.781 -12.406 -1.467 1 82 162 ALA A N 1
ATOM 1339 C CA . ALA A 1 162 ? -7.941 -13.164 -0.543 1 82 162 ALA A CA 1
ATOM 1340 C C . ALA A 1 162 ? -7.41 -12.266 0.572 1 82 162 ALA A C 1
ATOM 1342 O O . ALA A 1 162 ? -6.832 -11.211 0.307 1 82 162 ALA A O 1
ATOM 1343 N N . SER A 1 163 ? -7.707 -12.484 1.83 1 72.06 163 SER A N 1
ATOM 1344 C CA . SER A 1 163 ? -7.176 -11.727 2.961 1 72.06 163 SER A CA 1
ATOM 1345 C C . SER A 1 163 ? -5.742 -12.148 3.277 1 72.06 163 SER A C 1
ATOM 1347 O O . SER A 1 163 ? -4.918 -11.312 3.648 1 72.06 163 SER A O 1
ATOM 1349 N N . LYS A 1 164 ? -5.512 -13.445 3.256 1 64 164 LYS A N 1
ATOM 1350 C CA . LYS A 1 164 ? -4.18 -14.031 3.354 1 64 164 LYS A CA 1
ATOM 1351 C C . LYS A 1 164 ? -3.953 -15.078 2.262 1 64 164 LYS A C 1
ATOM 1353 O O . LYS A 1 164 ? -4.793 -15.953 2.055 1 64 164 LYS A O 1
ATOM 1358 N N . LYS A 1 165 ? -2.945 -14.773 1.509 1 59.47 165 LYS A N 1
ATOM 1359 C CA . LYS A 1 165 ? -2.734 -15.625 0.34 1 59.47 165 LYS A CA 1
ATOM 1360 C C . LYS A 1 165 ? -2.889 -17.094 0.696 1 59.47 165 LYS A C 1
ATOM 1362 O O . LYS A 1 165 ? -2.236 -17.594 1.618 1 59.47 165 LYS A O 1
ATOM 1367 N N . GLY A 1 166 ? -3.809 -17.703 0.057 1 57.19 166 GLY A N 1
ATOM 1368 C CA . GLY A 1 166 ? -4 -19.141 0.072 1 57.19 166 GLY A CA 1
ATOM 1369 C C . GLY A 1 166 ? -4.812 -19.625 1.259 1 57.19 166 GLY A C 1
ATOM 1370 O O . GLY A 1 166 ? -5.105 -20.812 1.378 1 57.19 166 GLY A O 1
ATOM 1371 N N . HIS A 1 167 ? -5.305 -18.688 2.188 1 64.88 167 HIS A N 1
ATOM 1372 C CA . HIS A 1 167 ? -5.891 -19.219 3.412 1 64.88 167 HIS A CA 1
ATOM 1373 C C . HIS A 1 167 ? -7.273 -18.625 3.662 1 64.88 167 HIS A C 1
ATOM 1375 O O . HIS A 1 167 ? -8.258 -19.359 3.773 1 64.88 167 HIS A O 1
ATOM 1381 N N . ASN A 1 168 ? -7.273 -17.359 3.852 1 79.19 168 ASN A N 1
ATOM 1382 C CA . ASN A 1 168 ? -8.516 -16.719 4.266 1 79.19 168 ASN A CA 1
ATOM 1383 C C . ASN A 1 168 ? -9.023 -15.742 3.213 1 79.19 168 ASN A C 1
ATOM 1385 O O . ASN A 1 168 ? -8.227 -15.102 2.521 1 79.19 168 ASN A O 1
ATOM 1389 N N . TYR A 1 169 ? -10.391 -15.805 2.957 1 87.12 169 TYR A N 1
ATOM 1390 C CA . TYR A 1 169 ? -11.023 -14.922 1.985 1 87.12 169 TYR A CA 1
ATOM 1391 C C . TYR A 1 169 ? -12.07 -14.039 2.654 1 87.12 169 TYR A C 1
ATOM 1393 O O . TYR A 1 169 ? -12.602 -14.383 3.709 1 87.12 169 TYR A O 1
ATOM 1401 N N . ASP A 1 170 ? -12.227 -12.898 2.057 1 90.75 170 ASP A N 1
ATOM 1402 C CA . ASP A 1 170 ? -13.312 -11.992 2.41 1 90.75 170 ASP A CA 1
ATOM 1403 C C . ASP A 1 170 ? -14.242 -11.758 1.221 1 90.75 170 ASP A C 1
ATOM 1405 O O . ASP A 1 170 ? -13.789 -11.688 0.077 1 90.75 170 ASP A O 1
ATOM 1409 N N . THR A 1 171 ? -15.539 -11.727 1.521 1 93.75 171 THR A N 1
ATOM 1410 C CA . THR A 1 171 ? -16.531 -11.383 0.505 1 93.75 171 THR A CA 1
ATOM 1411 C C . THR A 1 171 ? -16.891 -9.906 0.581 1 93.75 171 THR A C 1
ATOM 1413 O O . THR A 1 171 ? -17.141 -9.375 1.667 1 93.75 171 THR A O 1
ATOM 1416 N N . ILE A 1 172 ? -16.891 -9.273 -0.517 1 94 172 ILE A N 1
ATOM 1417 C CA . ILE A 1 172 ? -17.234 -7.855 -0.554 1 94 172 ILE A CA 1
ATOM 1418 C C . ILE A 1 172 ? -18.453 -7.645 -1.438 1 94 172 ILE A C 1
ATOM 1420 O O . ILE A 1 172 ? -18.547 -8.203 -2.533 1 94 172 ILE A O 1
ATOM 1424 N N . ILE A 1 173 ? -19.375 -6.883 -0.988 1 95.12 173 ILE A N 1
ATOM 1425 C CA . ILE A 1 173 ? -20.562 -6.496 -1.736 1 95.12 173 ILE A CA 1
ATOM 1426 C C . ILE A 1 173 ? -20.469 -5.02 -2.125 1 95.12 173 ILE A C 1
ATOM 1428 O O . ILE A 1 173 ? -20.219 -4.164 -1.275 1 95.12 173 ILE A O 1
ATOM 1432 N N . TYR A 1 174 ? -20.703 -4.746 -3.375 1 95.56 174 TYR A N 1
ATOM 1433 C CA . TYR A 1 174 ? -20.594 -3.389 -3.896 1 95.56 174 TYR A CA 1
ATOM 1434 C C . TYR A 1 174 ? -21.938 -2.887 -4.398 1 95.56 174 TYR A C 1
ATOM 1436 O O . TYR A 1 174 ? -22.781 -3.676 -4.828 1 95.56 174 TYR A O 1
ATOM 1444 N N . ASN A 1 175 ? -22.141 -1.592 -4.285 1 95.25 175 ASN A N 1
ATOM 1445 C CA . ASN A 1 175 ? -23.172 -0.917 -5.055 1 95.25 175 ASN A CA 1
ATOM 1446 C C . ASN A 1 175 ? -22.719 -0.62 -6.477 1 95.25 175 ASN A C 1
ATOM 1448 O O . ASN A 1 175 ? -21.828 0.213 -6.688 1 95.25 175 ASN A O 1
ATOM 1452 N N . GLN A 1 176 ? -23.281 -1.279 -7.434 1 94 176 GLN A N 1
ATOM 1453 C CA . GLN A 1 176 ? -22.828 -1.194 -8.82 1 94 176 GLN A CA 1
ATOM 1454 C C . GLN A 1 176 ? -23.078 0.2 -9.391 1 94 176 GLN A C 1
ATOM 1456 O O . GLN A 1 176 ? -22.422 0.604 -10.352 1 94 176 GLN A O 1
ATOM 1461 N N . GLU A 1 177 ? -23.922 0.859 -8.844 1 92.94 177 GLU A N 1
ATOM 1462 C CA . GLU A 1 177 ? -24.266 2.176 -9.367 1 92.94 177 GLU A CA 1
ATOM 1463 C C . GLU A 1 177 ? -23.281 3.242 -8.891 1 92.94 177 GLU A C 1
ATOM 1465 O O . GLU A 1 177 ? -22.953 4.16 -9.641 1 92.94 177 GLU A O 1
ATOM 1470 N N . THR A 1 178 ? -22.812 3.084 -7.637 1 91.81 178 THR A N 1
ATOM 1471 C CA . THR A 1 178 ? -21.969 4.125 -7.062 1 91.81 178 THR A CA 1
ATOM 1472 C C . THR A 1 178 ? -20.516 3.648 -6.957 1 91.81 178 THR A C 1
ATOM 1474 O O . THR A 1 178 ? -19.594 4.461 -6.855 1 91.81 178 THR A O 1
ATOM 1477 N N . GLY A 1 179 ? -20.391 2.361 -6.91 1 92 179 GLY A N 1
ATOM 1478 C CA . GLY A 1 179 ? -19.062 1.812 -6.707 1 92 179 GLY A CA 1
ATOM 1479 C C . GLY A 1 179 ? -18.688 1.699 -5.242 1 92 179 GLY A C 1
ATOM 1480 O O . GLY A 1 179 ? -17.609 1.177 -4.91 1 92 179 GLY A O 1
ATOM 1481 N N . ASN A 1 180 ? -19.594 2.062 -4.32 1 93.38 180 ASN A N 1
ATOM 1482 C CA . ASN A 1 180 ? -19.297 2.043 -2.893 1 93.38 180 ASN A CA 1
ATOM 1483 C C . ASN A 1 180 ? -19.391 0.63 -2.322 1 93.38 180 ASN A C 1
ATOM 1485 O O . ASN A 1 180 ? -20.141 -0.202 -2.828 1 93.38 180 ASN A O 1
ATOM 1489 N N . VAL A 1 181 ? -18.594 0.385 -1.334 1 93.81 181 VAL A N 1
ATOM 1490 C CA . VAL A 1 181 ? -18.641 -0.891 -0.629 1 93.81 181 VAL A CA 1
ATOM 1491 C C . VAL A 1 181 ? -19.844 -0.91 0.311 1 93.81 181 VAL A C 1
ATOM 1493 O O . VAL A 1 181 ? -19.969 -0.051 1.187 1 93.81 181 VAL A O 1
ATOM 1496 N N . VAL A 1 182 ? -20.703 -1.865 0.131 1 93.44 182 VAL A N 1
ATOM 1497 C CA . VAL A 1 182 ? -21.922 -2 0.933 1 93.44 182 VAL A CA 1
ATOM 1498 C C . VAL A 1 182 ? -21.625 -2.828 2.182 1 93.44 182 VAL A C 1
ATOM 1500 O O . VAL A 1 182 ? -22.047 -2.479 3.281 1 93.44 182 VAL A O 1
ATOM 1503 N N . ALA A 1 183 ? -20.844 -3.934 2.014 1 92.62 183 ALA A N 1
ATOM 1504 C CA . ALA A 1 183 ? -20.547 -4.816 3.137 1 92.62 183 ALA A CA 1
ATOM 1505 C C . ALA A 1 183 ? -19.266 -5.602 2.889 1 92.62 183 ALA A C 1
ATOM 1507 O O . ALA A 1 183 ? -18.891 -5.852 1.74 1 92.62 183 ALA A O 1
ATOM 1508 N N . ILE A 1 184 ? -18.656 -5.887 3.955 1 92.25 184 ILE A N 1
ATOM 1509 C CA . ILE A 1 184 ? -17.484 -6.773 3.969 1 92.25 184 ILE A CA 1
ATOM 1510 C C . ILE A 1 184 ? -17.75 -7.953 4.898 1 92.25 184 ILE A C 1
ATOM 1512 O O . ILE A 1 184 ? -17.953 -7.773 6.102 1 92.25 184 ILE A O 1
ATOM 1516 N N . LEU A 1 185 ? -17.719 -9.109 4.312 1 91.88 185 LEU A N 1
ATOM 1517 C CA . LEU A 1 185 ? -18.016 -10.32 5.078 1 91.88 185 LEU A CA 1
ATOM 1518 C C . LEU A 1 185 ? -16.781 -11.195 5.219 1 91.88 185 LEU A C 1
ATOM 1520 O O . LEU A 1 185 ? -16.047 -11.398 4.25 1 91.88 185 LEU A O 1
ATOM 1524 N N . SER A 1 186 ? -16.594 -11.719 6.441 1 87.31 186 SER A N 1
ATOM 1525 C CA . SER A 1 186 ? -15.492 -12.656 6.633 1 87.31 186 SER A CA 1
ATOM 1526 C C . SER A 1 186 ? -15.836 -14.031 6.074 1 87.31 186 SER A C 1
ATOM 1528 O O . SER A 1 186 ? -16.875 -14.609 6.422 1 87.31 186 SER A O 1
ATOM 1530 N N . GLY A 1 187 ? -15.031 -14.422 5.238 1 85.69 187 GLY A N 1
ATOM 1531 C CA . GLY A 1 187 ? -15.258 -15.719 4.625 1 85.69 187 GLY A CA 1
ATOM 1532 C C . GLY A 1 187 ? -15.914 -15.625 3.26 1 85.69 187 GLY A C 1
ATOM 1533 O O . GLY A 1 187 ? -16.25 -14.531 2.795 1 85.69 187 GLY A O 1
ATOM 1534 N N . ARG A 1 188 ? -16.062 -16.734 2.621 1 85.38 188 ARG A N 1
ATOM 1535 C CA . ARG A 1 188 ? -16.672 -16.781 1.297 1 85.38 188 ARG A CA 1
ATOM 1536 C C . ARG A 1 188 ? -17.719 -17.891 1.217 1 85.38 188 ARG A C 1
ATOM 1538 O O . ARG A 1 188 ? -18.234 -18.172 0.14 1 85.38 188 ARG A O 1
ATOM 1545 N N . LYS A 1 189 ? -18.078 -18.391 2.369 1 87.12 189 LYS A N 1
ATOM 1546 C CA . LYS A 1 189 ? -19.047 -19.469 2.398 1 87.12 189 LYS A CA 1
ATOM 1547 C C . LYS A 1 189 ? -20.469 -18.938 2.254 1 87.12 189 LYS A C 1
ATOM 1549 O O . LYS A 1 189 ? -20.75 -17.797 2.598 1 87.12 189 LYS A O 1
ATOM 1554 N N . LYS A 1 190 ? -21.375 -19.875 1.765 1 90.62 190 LYS A N 1
ATOM 1555 C CA . LYS A 1 190 ? -22.781 -19.547 1.573 1 90.62 190 LYS A CA 1
ATOM 1556 C C . LYS A 1 190 ? -23.391 -19 2.861 1 90.62 190 LYS A C 1
ATOM 1558 O O . LYS A 1 190 ? -24.094 -18 2.84 1 90.62 190 LYS A O 1
ATOM 1563 N N . GLU A 1 191 ? -23 -19.594 3.982 1 91.75 191 GLU A N 1
ATOM 1564 C CA . GLU A 1 191 ? -23.594 -19.219 5.266 1 91.75 191 GLU A CA 1
ATOM 1565 C C . GLU A 1 191 ? -23.281 -17.781 5.629 1 91.75 191 GLU A C 1
ATOM 1567 O O . GLU A 1 191 ? -24.125 -17.062 6.168 1 91.75 191 GLU A O 1
ATOM 1572 N N . ASP A 1 192 ? -22.125 -17.359 5.34 1 89.44 192 ASP A N 1
ATOM 1573 C CA . ASP A 1 192 ? -21.688 -16 5.645 1 89.44 192 ASP A CA 1
ATOM 1574 C C . ASP A 1 192 ? -22.5 -14.977 4.848 1 89.44 192 ASP A C 1
ATOM 1576 O O . ASP A 1 192 ? -22.953 -13.977 5.398 1 89.44 192 ASP A O 1
ATOM 1580 N N . VAL A 1 193 ? -22.734 -15.25 3.615 1 92.12 193 VAL A N 1
ATOM 1581 C CA . VAL A 1 193 ? -23.422 -14.328 2.717 1 92.12 193 VAL A CA 1
ATOM 1582 C C . VAL A 1 193 ? -24.922 -14.305 3.051 1 92.12 193 VAL A C 1
ATOM 1584 O O . VAL A 1 193 ? -25.531 -13.234 3.123 1 92.12 193 VAL A O 1
ATOM 1587 N N . VAL A 1 194 ? -25.453 -15.469 3.314 1 94.88 194 VAL A N 1
ATOM 1588 C CA . VAL A 1 194 ? -26.875 -15.586 3.645 1 94.88 194 VAL A CA 1
ATOM 1589 C C . VAL A 1 194 ? -27.172 -14.828 4.938 1 94.88 194 VAL A C 1
ATOM 1591 O O . VAL A 1 194 ? -28.172 -14.109 5.027 1 94.88 194 VAL A O 1
ATOM 1594 N N . SER A 1 195 ? -26.312 -14.992 5.898 1 93.75 195 SER A N 1
ATOM 1595 C CA . SER A 1 195 ? -26.5 -14.312 7.176 1 93.75 195 SER A CA 1
ATOM 1596 C C . SER A 1 195 ? -26.578 -12.805 6.996 1 93.75 195 SER A C 1
ATOM 1598 O O . SER A 1 195 ? -27.406 -12.141 7.625 1 93.75 195 SER A O 1
ATOM 1600 N N . TYR A 1 196 ? -25.828 -12.242 6.184 1 93.12 196 TYR A N 1
ATOM 1601 C CA . TYR A 1 196 ? -25.828 -10.805 5.938 1 93.12 196 TYR A CA 1
ATOM 1602 C C . TYR A 1 196 ? -27.109 -10.375 5.25 1 93.12 196 TYR A C 1
ATOM 1604 O O . TYR A 1 196 ? -27.781 -9.438 5.699 1 93.12 196 TYR A O 1
ATOM 1612 N N . PHE A 1 197 ? -27.484 -11.094 4.18 1 94.56 197 PHE A N 1
ATOM 1613 C CA . PHE A 1 197 ? -28.656 -10.688 3.43 1 94.56 197 PHE A CA 1
ATOM 1614 C C . PHE A 1 197 ? -29.922 -10.82 4.289 1 94.56 197 PHE A C 1
ATOM 1616 O O . PHE A 1 197 ? -30.844 -10.008 4.18 1 94.56 197 PHE A O 1
ATOM 1623 N N . LYS A 1 198 ? -29.875 -11.797 5.105 1 94.38 198 LYS A N 1
ATOM 1624 C CA . LYS A 1 198 ? -31.031 -11.992 5.973 1 94.38 198 LYS A CA 1
ATOM 1625 C C . LYS A 1 198 ? -31.141 -10.875 7.008 1 94.38 198 LYS A C 1
ATOM 1627 O O . LYS A 1 198 ? -32.25 -10.578 7.488 1 94.38 198 LYS A O 1
ATOM 1632 N N . SER A 1 199 ? -30 -10.297 7.34 1 93.06 199 SER A N 1
ATOM 1633 C CA . SER A 1 199 ? -29.984 -9.242 8.344 1 93.06 199 SER A CA 1
ATOM 1634 C C . SER A 1 199 ? -30.484 -7.922 7.77 1 93.06 199 SER A C 1
ATOM 1636 O O . SER A 1 199 ? -30.812 -6.996 8.516 1 93.06 199 SER A O 1
ATOM 1638 N N . LEU A 1 200 ? -30.625 -7.809 6.512 1 93.31 200 LEU A N 1
ATOM 1639 C CA . LEU A 1 200 ? -31.078 -6.582 5.863 1 93.31 200 LEU A CA 1
ATOM 1640 C C . LEU A 1 200 ? -32.594 -6.387 6.059 1 93.31 200 LEU A C 1
ATOM 1642 O O . LEU A 1 200 ? -33.344 -7.355 6.105 1 93.31 200 LEU A O 1
ATOM 1646 N N . PRO A 1 201 ? -33 -5.148 6.117 1 93.31 201 PRO A N 1
ATOM 1647 C CA . PRO A 1 201 ? -34.438 -4.867 6.164 1 93.31 201 PRO A CA 1
ATOM 1648 C C . PRO A 1 201 ? -35.188 -5.344 4.91 1 93.31 201 PRO A C 1
ATOM 1650 O O . PRO A 1 201 ? -34.594 -5.352 3.818 1 93.31 201 PRO A O 1
ATOM 1653 N N . GLU A 1 202 ? -36.469 -5.684 5.055 1 94.31 202 GLU A N 1
ATOM 1654 C CA . GLU A 1 202 ? -37.25 -6.289 3.99 1 94.31 202 GLU A CA 1
ATOM 1655 C C . GLU A 1 202 ? -37.375 -5.34 2.801 1 94.31 202 GLU A C 1
ATOM 1657 O O . GLU A 1 202 ? -37.344 -5.777 1.647 1 94.31 202 GLU A O 1
ATOM 1662 N N . ASP A 1 203 ? -37.438 -4.141 3.104 1 93.12 203 ASP A N 1
ATOM 1663 C CA . ASP A 1 203 ? -37.594 -3.158 2.035 1 93.12 203 ASP A CA 1
ATOM 1664 C C . ASP A 1 203 ? -36.344 -3.092 1.164 1 93.12 203 ASP A C 1
ATOM 1666 O O . ASP A 1 203 ? -36.438 -2.934 -0.055 1 93.12 203 ASP A O 1
ATOM 1670 N N . ILE A 1 204 ? -35.25 -3.268 1.788 1 93.62 204 ILE A N 1
ATOM 1671 C CA . ILE A 1 204 ? -34 -3.252 1.062 1 93.62 204 ILE A CA 1
ATOM 1672 C C . ILE A 1 204 ? -33.875 -4.527 0.233 1 93.62 204 ILE A C 1
ATOM 1674 O O . ILE A 1 204 ? -33.469 -4.477 -0.937 1 93.62 204 ILE A O 1
ATOM 1678 N N . LYS A 1 205 ? -34.25 -5.578 0.829 1 95.06 205 LYS A N 1
ATOM 1679 C CA . LYS A 1 205 ? -34.188 -6.859 0.135 1 95.06 205 LYS A CA 1
ATOM 1680 C C . LYS A 1 205 ? -35.062 -6.852 -1.124 1 95.06 205 LYS A C 1
ATOM 1682 O O . LYS A 1 205 ? -34.625 -7.312 -2.182 1 95.06 205 LYS A O 1
ATOM 1687 N N . GLN A 1 206 ? -36.188 -6.32 -1.011 1 95.19 206 GLN A N 1
ATOM 1688 C CA . GLN A 1 206 ? -37.125 -6.281 -2.127 1 95.19 206 GLN A CA 1
ATOM 1689 C C . GLN A 1 206 ? -36.656 -5.312 -3.207 1 95.19 206 GLN A C 1
ATOM 1691 O O . GLN A 1 206 ? -37 -5.465 -4.379 1 95.19 206 GLN A O 1
ATOM 1696 N N . GLY A 1 207 ? -35.812 -4.398 -2.781 1 95.5 207 GLY A N 1
ATOM 1697 C CA . GLY A 1 207 ? -35.375 -3.357 -3.695 1 95.5 207 GLY A CA 1
ATOM 1698 C C . GLY A 1 207 ? -34.25 -3.787 -4.582 1 95.5 207 GLY A C 1
ATOM 1699 O O . GLY A 1 207 ? -33.969 -3.158 -5.605 1 95.5 207 GLY A O 1
ATOM 1700 N N . VAL A 1 208 ? -33.625 -4.875 -4.301 1 97.62 208 VAL A N 1
ATOM 1701 C CA . VAL A 1 208 ? -32.5 -5.359 -5.105 1 97.62 208 VAL A CA 1
ATOM 1702 C C . VAL A 1 208 ? -33 -6.035 -6.367 1 97.62 208 VAL A C 1
ATOM 1704 O O . VAL A 1 208 ? -33.844 -6.945 -6.293 1 97.62 208 VAL A O 1
ATOM 1707 N N . GLU A 1 209 ? -32.469 -5.574 -7.508 1 97.94 209 GLU A N 1
ATOM 1708 C CA . GLU A 1 209 ? -33 -6.078 -8.773 1 97.94 209 GLU A CA 1
ATOM 1709 C C . GLU A 1 209 ? -32.031 -7.07 -9.414 1 97.94 209 GLU A C 1
ATOM 1711 O O . GLU A 1 209 ? -32.438 -8.016 -10.086 1 97.94 209 GLU A O 1
ATOM 1716 N N . ALA A 1 210 ? -30.797 -6.77 -9.281 1 98 210 ALA A N 1
ATOM 1717 C CA . ALA A 1 210 ? -29.797 -7.637 -9.914 1 98 210 ALA A CA 1
ATOM 1718 C C . ALA A 1 210 ? -28.5 -7.648 -9.117 1 98 210 ALA A C 1
ATOM 1720 O O . ALA A 1 210 ? -28.172 -6.676 -8.438 1 98 210 ALA A O 1
ATOM 1721 N N . VAL A 1 211 ? -27.781 -8.734 -9.164 1 97.38 211 VAL A N 1
ATOM 1722 C CA . VAL A 1 211 ? -26.5 -8.906 -8.492 1 97.38 211 VAL A CA 1
ATOM 1723 C C . VAL A 1 211 ? -25.484 -9.539 -9.445 1 97.38 211 VAL A C 1
ATOM 1725 O O . VAL A 1 211 ? -25.688 -10.672 -9.898 1 97.38 211 VAL A O 1
ATOM 1728 N N . SER A 1 212 ? -24.438 -8.812 -9.766 1 96.81 212 SER A N 1
ATOM 1729 C CA . SER A 1 212 ? -23.375 -9.375 -10.594 1 96.81 212 SER A CA 1
ATOM 1730 C C . SER A 1 212 ? -22.438 -10.258 -9.781 1 96.81 212 SER A C 1
ATOM 1732 O O . SER A 1 212 ? -22.156 -9.961 -8.617 1 96.81 212 SER A O 1
ATOM 1734 N N . MET A 1 213 ? -21.969 -11.336 -10.383 1 95.19 213 MET A N 1
ATOM 1735 C CA . MET A 1 213 ? -21.125 -12.289 -9.664 1 95.19 213 MET A CA 1
ATOM 1736 C C . MET A 1 213 ? -20.375 -13.188 -10.648 1 95.19 213 MET A C 1
ATOM 1738 O O . MET A 1 213 ? -20.656 -13.164 -11.844 1 95.19 213 MET A O 1
ATOM 1742 N N . ASP A 1 214 ? -19.391 -13.891 -10.117 1 93.31 214 ASP A N 1
ATOM 1743 C CA . ASP A 1 214 ? -18.766 -14.961 -10.891 1 93.31 214 ASP A CA 1
ATOM 1744 C C . ASP A 1 214 ? -19.625 -16.219 -10.875 1 93.31 214 ASP A C 1
ATOM 1746 O O . ASP A 1 214 ? -20.766 -16.203 -10.391 1 93.31 214 ASP A O 1
ATOM 1750 N N . MET A 1 215 ? -19.172 -17.25 -11.547 1 93.38 215 MET A N 1
ATOM 1751 C CA . MET A 1 215 ? -19.922 -18.5 -11.609 1 93.38 215 MET A CA 1
ATOM 1752 C C . MET A 1 215 ? -19.703 -19.328 -10.336 1 93.38 215 MET A C 1
ATOM 1754 O O . MET A 1 215 ? -19.172 -20.438 -10.391 1 93.38 215 MET A O 1
ATOM 1758 N N . SER A 1 216 ? -20.156 -18.781 -9.281 1 91.25 216 SER A N 1
ATOM 1759 C CA . SER A 1 216 ? -20.125 -19.438 -7.984 1 91.25 216 SER A CA 1
ATOM 1760 C C . SER A 1 216 ? -21.531 -19.859 -7.551 1 91.25 216 SER A C 1
ATOM 1762 O O . SER A 1 216 ? -22.406 -19.031 -7.379 1 91.25 216 SER A O 1
ATOM 1764 N N . ARG A 1 217 ? -21.703 -21.125 -7.309 1 91.75 217 ARG A N 1
ATOM 1765 C CA . ARG A 1 217 ? -23.016 -21.625 -6.906 1 91.75 217 ARG A CA 1
ATOM 1766 C C . ARG A 1 217 ? -23.422 -21.094 -5.543 1 91.75 217 ARG A C 1
ATOM 1768 O O . ARG A 1 217 ? -24.594 -20.781 -5.312 1 91.75 217 ARG A O 1
ATOM 1775 N N . SER A 1 218 ? -22.375 -20.953 -4.699 1 91.44 218 SER A N 1
ATOM 1776 C CA . SER A 1 218 ? -22.641 -20.453 -3.354 1 91.44 218 SER A CA 1
ATOM 1777 C C . SER A 1 218 ? -23.219 -19.047 -3.395 1 91.44 218 SER A C 1
ATOM 1779 O O . SER A 1 218 ? -24.234 -18.781 -2.748 1 91.44 218 SER A O 1
ATOM 1781 N N . TYR A 1 219 ? -22.688 -18.172 -4.137 1 93.62 219 TYR A N 1
ATOM 1782 C CA . TYR A 1 219 ? -23.172 -16.797 -4.242 1 93.62 219 TYR A CA 1
ATOM 1783 C C . TYR A 1 219 ? -24.547 -16.75 -4.91 1 93.62 219 TYR A C 1
ATOM 1785 O O . TYR A 1 219 ? -25.453 -16.062 -4.441 1 93.62 219 TYR A O 1
ATOM 1793 N N . CYS A 1 220 ? -24.656 -17.531 -5.977 1 95 220 CYS A N 1
ATOM 1794 C CA . CYS A 1 220 ? -25.906 -17.547 -6.719 1 95 220 CYS A CA 1
ATOM 1795 C C . CYS A 1 220 ? -27.062 -18 -5.828 1 95 220 CYS A C 1
ATOM 1797 O O . CYS A 1 220 ? -28.094 -17.344 -5.762 1 95 220 CYS A O 1
ATOM 1799 N N . PHE A 1 221 ? -26.844 -19.062 -5.105 1 93.88 221 PHE A N 1
ATOM 1800 C CA . PHE A 1 221 ? -27.875 -19.609 -4.238 1 93.88 221 PHE A CA 1
ATOM 1801 C C . PHE A 1 221 ? -28.203 -18.641 -3.109 1 93.88 221 PHE A C 1
ATOM 1803 O O . PHE A 1 221 ? -29.375 -18.516 -2.715 1 93.88 221 PHE A O 1
ATOM 1810 N N . SER A 1 222 ? -27.203 -18 -2.566 1 94.81 222 SER A N 1
ATOM 1811 C CA . SER A 1 222 ? -27.422 -17.031 -1.502 1 94.81 222 SER A CA 1
ATOM 1812 C C . SER A 1 222 ? -28.312 -15.883 -1.976 1 94.81 222 SER A C 1
ATOM 1814 O O . SER A 1 222 ? -29.203 -15.445 -1.249 1 94.81 222 SER A O 1
ATOM 1816 N N . VAL A 1 223 ? -28.125 -15.438 -3.133 1 95.75 223 VAL A N 1
ATOM 1817 C CA . VAL A 1 223 ? -28.906 -14.336 -3.693 1 95.75 223 VAL A CA 1
ATOM 1818 C C . VAL A 1 223 ? -30.344 -14.781 -3.947 1 95.75 223 VAL A C 1
ATOM 1820 O O . VAL A 1 223 ? -31.281 -14.102 -3.549 1 95.75 223 VAL A O 1
ATOM 1823 N N . LEU A 1 224 ? -30.5 -15.945 -4.57 1 95.81 224 LEU A N 1
ATOM 1824 C CA . LEU A 1 224 ? -31.812 -16.453 -4.914 1 95.81 224 LEU A CA 1
ATOM 1825 C C . LEU A 1 224 ? -32.625 -16.75 -3.658 1 95.81 224 LEU A C 1
ATOM 1827 O O . LEU A 1 224 ? -33.844 -16.531 -3.639 1 95.81 224 LEU A O 1
ATOM 1831 N N . GLU A 1 225 ? -31.953 -17.172 -2.652 1 95.25 225 GLU A N 1
ATOM 1832 C CA . GLU A 1 225 ? -32.625 -17.531 -1.403 1 95.25 225 GLU A CA 1
ATOM 1833 C C . GLU A 1 225 ? -33.031 -16.281 -0.621 1 95.25 225 GLU A C 1
ATOM 1835 O O . GLU A 1 225 ? -34.125 -16.25 -0.03 1 95.25 225 GLU A O 1
ATOM 1840 N N . CYS A 1 226 ? -32.25 -15.258 -0.625 1 96.25 226 CYS A N 1
ATOM 1841 C CA . CYS A 1 226 ? -32.406 -14.156 0.317 1 96.25 226 CYS A CA 1
ATOM 1842 C C . CYS A 1 226 ? -33.031 -12.938 -0.368 1 96.25 226 CYS A C 1
ATOM 1844 O O . CYS A 1 226 ? -33.625 -12.078 0.293 1 96.25 226 CYS A O 1
ATOM 1846 N N . LEU A 1 227 ? -32.844 -12.852 -1.689 1 96.94 227 LEU A N 1
ATOM 1847 C CA . LEU A 1 227 ? -33.312 -11.68 -2.424 1 96.94 227 LEU A CA 1
ATOM 1848 C C . LEU A 1 227 ? -34.344 -12.07 -3.461 1 96.94 227 LEU A C 1
ATOM 1850 O O . LEU A 1 227 ? -34 -12.375 -4.609 1 96.94 227 LEU A O 1
ATOM 1854 N N . PRO A 1 228 ? -35.562 -11.945 -3.166 1 93.88 228 PRO A N 1
ATOM 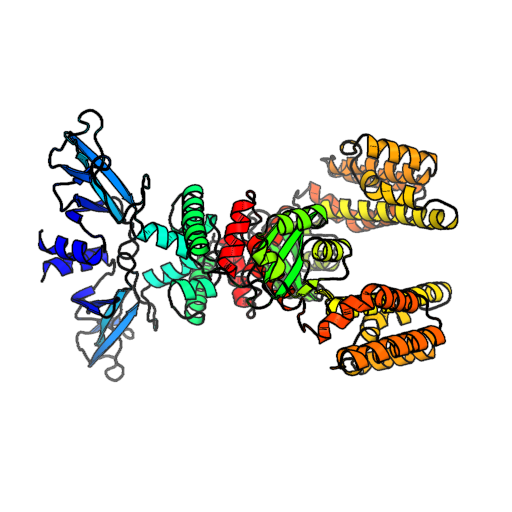1855 C CA . PRO A 1 228 ? -36.656 -12.508 -3.967 1 93.88 228 PRO A CA 1
ATOM 1856 C C . PRO A 1 228 ? -36.719 -11.898 -5.363 1 93.88 228 PRO A C 1
ATOM 1858 O O . PRO A 1 228 ? -37.094 -12.586 -6.32 1 93.88 228 PRO A O 1
ATOM 1861 N N . ASN A 1 229 ? -36.344 -10.688 -5.527 1 96.06 229 ASN A N 1
ATOM 1862 C CA . ASN A 1 229 ? -36.5 -10.016 -6.809 1 96.06 229 ASN A CA 1
ATOM 1863 C C . ASN A 1 229 ? -35.188 -9.906 -7.562 1 96.06 229 ASN A C 1
ATOM 1865 O O . ASN A 1 229 ? -35.156 -9.438 -8.703 1 96.06 229 ASN A O 1
ATOM 1869 N N . ALA A 1 230 ? -34.156 -10.32 -6.949 1 97.38 230 ALA A N 1
ATOM 1870 C CA . ALA A 1 230 ? -32.844 -10.102 -7.535 1 97.38 230 ALA A CA 1
ATOM 1871 C C . ALA A 1 230 ? -32.531 -11.172 -8.562 1 97.38 230 ALA A C 1
ATOM 1873 O O . ALA A 1 230 ? -32.812 -12.359 -8.352 1 97.38 230 ALA A O 1
ATOM 1874 N N . LYS A 1 231 ? -32 -10.758 -9.672 1 97.69 231 LYS A N 1
ATOM 1875 C CA . LYS A 1 231 ? -31.531 -11.672 -10.711 1 97.69 231 LYS A CA 1
ATOM 1876 C C . LYS A 1 231 ? -30.016 -11.766 -10.711 1 97.69 231 LYS A C 1
ATOM 1878 O O . LYS A 1 231 ? -29.312 -10.758 -10.891 1 97.69 231 LYS A O 1
ATOM 1883 N N . PRO A 1 232 ? -29.484 -12.945 -10.492 1 97.5 232 PRO A N 1
ATOM 1884 C CA . PRO A 1 232 ? -28.031 -13.094 -10.633 1 97.5 232 PRO A CA 1
ATOM 1885 C C . PRO A 1 232 ? -27.562 -12.836 -12.062 1 97.5 232 PRO A C 1
ATOM 1887 O O . PRO A 1 232 ? -28.188 -13.297 -13.016 1 97.5 232 PRO A O 1
ATOM 1890 N N . VAL A 1 233 ? -26.531 -12.016 -12.188 1 97.44 233 VAL A N 1
ATOM 1891 C CA . VAL A 1 233 ? -25.922 -11.719 -13.477 1 97.44 233 VAL A CA 1
ATOM 1892 C C . VAL A 1 233 ? -24.484 -12.211 -13.492 1 97.44 233 VAL A C 1
ATOM 1894 O O . VAL A 1 233 ? -23.641 -11.703 -12.758 1 97.44 233 VAL A O 1
ATOM 1897 N N . ILE A 1 234 ? -24.188 -13.148 -14.352 1 96.5 234 ILE A N 1
ATOM 1898 C CA . ILE A 1 234 ? -22.844 -13.711 -14.422 1 96.5 234 ILE A CA 1
ATOM 1899 C C . ILE A 1 234 ? -21.922 -12.742 -15.156 1 96.5 234 ILE A C 1
ATOM 1901 O O . ILE A 1 234 ? -22.266 -12.219 -16.219 1 96.5 234 ILE A O 1
ATOM 1905 N N . ASP A 1 235 ? -20.766 -12.547 -14.609 1 94.06 235 ASP A N 1
ATOM 1906 C CA . ASP A 1 235 ? -19.781 -11.648 -15.195 1 94.06 235 ASP A CA 1
ATOM 1907 C C . ASP A 1 235 ? -19.25 -12.195 -16.516 1 94.06 235 ASP A C 1
ATOM 1909 O O . ASP A 1 235 ? -18.797 -13.344 -16.578 1 94.06 235 ASP A O 1
ATOM 1913 N N . ARG A 1 236 ? -19.188 -11.422 -17.453 1 92.25 236 ARG A N 1
ATOM 1914 C CA . ARG A 1 236 ? -18.797 -11.828 -18.797 1 92.25 236 ARG A CA 1
ATOM 1915 C C . ARG A 1 236 ? -17.312 -12.172 -18.844 1 92.25 236 ARG A C 1
ATOM 1917 O O . ARG A 1 236 ? -16.891 -13.016 -19.641 1 92.25 236 ARG A O 1
ATOM 1924 N N . PHE A 1 237 ? -16.625 -11.523 -18.094 1 91.88 237 PHE A N 1
ATOM 1925 C CA . PHE A 1 237 ? -15.195 -11.828 -18.062 1 91.88 237 PHE A CA 1
ATOM 1926 C C . PHE A 1 237 ? -14.961 -13.281 -17.656 1 91.88 237 PHE A C 1
ATOM 1928 O O . PHE A 1 237 ? -14.062 -13.945 -18.172 1 91.88 237 PHE A O 1
ATOM 1935 N N . HIS A 1 238 ? -15.711 -13.727 -16.688 1 92.69 238 HIS A N 1
ATOM 1936 C CA . HIS A 1 238 ? -15.531 -15.086 -16.188 1 92.69 238 HIS A CA 1
ATOM 1937 C C . HIS A 1 238 ? -15.945 -16.109 -17.234 1 92.69 238 HIS A C 1
ATOM 1939 O O . HIS A 1 238 ? -15.422 -17.234 -17.266 1 92.69 238 HIS A O 1
ATOM 1945 N N . ILE A 1 239 ? -16.828 -15.727 -18.109 1 94.81 239 ILE A N 1
ATOM 1946 C CA . ILE A 1 239 ? -17.172 -16.594 -19.219 1 94.81 239 ILE A CA 1
ATOM 1947 C C . ILE A 1 239 ? -15.977 -16.734 -20.156 1 94.81 239 ILE A C 1
ATOM 1949 O O . ILE A 1 239 ? -15.586 -17.844 -20.531 1 94.81 239 ILE A 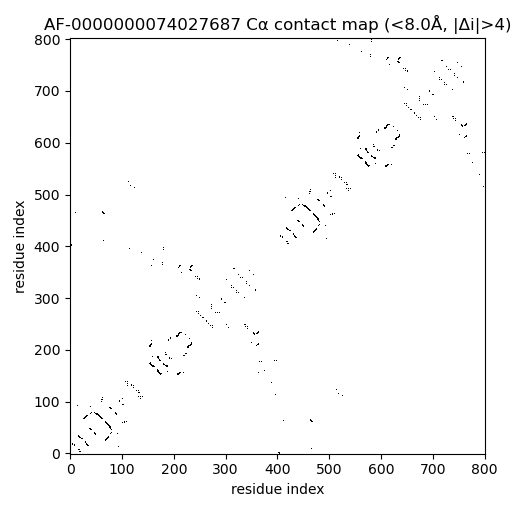O 1
ATOM 1953 N N . SER A 1 240 ? -15.414 -15.578 -20.484 1 94.38 240 SER A N 1
ATOM 1954 C CA . SER A 1 240 ? -14.234 -15.562 -21.344 1 94.38 240 SER A CA 1
ATOM 1955 C C . SER A 1 240 ? -13.07 -16.312 -20.703 1 94.38 240 SER A C 1
ATOM 1957 O O . SER A 1 240 ? -12.367 -17.062 -21.375 1 94.38 240 SER A O 1
ATOM 1959 N N . GLN A 1 241 ? -12.945 -16.094 -19.453 1 94.06 241 GLN A N 1
ATOM 1960 C CA . GLN A 1 241 ? -11.867 -16.766 -18.734 1 94.06 241 GLN A CA 1
ATOM 1961 C C . GLN A 1 241 ? -12.039 -18.281 -18.781 1 94.06 241 GLN A C 1
ATOM 1963 O O . GLN A 1 241 ? -11.07 -19.016 -19 1 94.06 241 GLN A O 1
ATOM 1968 N N . HIS A 1 242 ? -13.234 -18.719 -18.562 1 95.75 242 HIS A N 1
ATOM 1969 C CA . HIS A 1 242 ? -13.5 -20.156 -18.625 1 95.75 242 HIS A CA 1
ATOM 1970 C C . HIS A 1 242 ? -13.227 -20.719 -20.016 1 95.75 242 HIS A C 1
ATOM 1972 O O . HIS A 1 242 ? -12.664 -21.797 -20.156 1 95.75 242 HIS A O 1
ATOM 1978 N N . LEU A 1 243 ? -13.625 -19.953 -21 1 96.62 243 LEU A N 1
ATOM 1979 C CA . LEU A 1 243 ? -13.336 -20.359 -22.375 1 96.62 243 LEU A CA 1
ATOM 1980 C C . LEU A 1 243 ? -11.836 -20.5 -22.594 1 96.62 243 LEU A C 1
ATOM 1982 O O . LEU A 1 243 ? -11.375 -21.516 -23.109 1 96.62 243 LEU A O 1
ATOM 1986 N N . HIS A 1 244 ? -11.094 -19.562 -22.172 1 96.62 244 HIS A N 1
ATOM 1987 C CA . HIS A 1 244 ? -9.648 -19.562 -22.344 1 96.62 244 HIS A CA 1
ATOM 1988 C C . HIS A 1 244 ? -9.008 -20.734 -21.625 1 96.62 244 HIS A C 1
ATOM 1990 O O . HIS A 1 244 ? -8.094 -21.375 -22.141 1 96.62 244 HIS A O 1
ATOM 1996 N N . ASN A 1 245 ? -9.508 -20.969 -20.484 1 95.94 245 ASN A N 1
ATOM 1997 C CA . ASN A 1 245 ? -8.992 -22.109 -19.719 1 95.94 245 ASN A CA 1
ATOM 1998 C C . ASN A 1 245 ? -9.242 -23.422 -20.453 1 95.94 245 ASN A C 1
ATOM 2000 O O . ASN A 1 245 ? -8.352 -24.281 -20.531 1 95.94 245 ASN A O 1
ATOM 2004 N N . CYS A 1 246 ? -10.414 -23.562 -20.953 1 96.38 246 CYS A N 1
ATOM 2005 C CA . CYS A 1 246 ? -10.75 -24.781 -21.688 1 96.38 246 CYS A CA 1
ATOM 2006 C C . CYS A 1 246 ? -9.906 -24.922 -22.938 1 96.38 246 CYS A C 1
ATOM 2008 O O . CYS A 1 246 ? -9.445 -26.016 -23.281 1 96.38 246 CYS A O 1
ATOM 2010 N N . VAL A 1 247 ? -9.703 -23.812 -23.625 1 96.31 247 VAL A N 1
ATOM 2011 C CA . VAL A 1 247 ? -8.875 -23.812 -24.812 1 96.31 247 VAL A CA 1
ATOM 2012 C C . VAL A 1 247 ? -7.441 -24.203 -24.453 1 96.31 247 VAL A C 1
ATOM 2014 O O . VAL A 1 247 ? -6.832 -25.031 -25.125 1 96.31 247 VAL A O 1
ATOM 2017 N N . ASP A 1 248 ? -6.992 -23.641 -23.438 1 96.12 248 ASP A N 1
ATOM 2018 C CA . ASP A 1 248 ? -5.637 -23.969 -23.016 1 96.12 248 ASP A CA 1
ATOM 2019 C C . ASP A 1 248 ? -5.531 -25.422 -22.578 1 96.12 248 ASP A C 1
ATOM 2021 O O . ASP A 1 248 ? -4.504 -26.062 -22.797 1 96.12 248 ASP A O 1
ATOM 2025 N N . GLU A 1 249 ? -6.516 -25.906 -21.891 1 95.06 249 GLU A N 1
ATOM 2026 C CA . GLU A 1 249 ? -6.547 -27.312 -21.531 1 95.06 249 GLU A CA 1
ATOM 2027 C C . GLU A 1 249 ? -6.516 -28.203 -22.766 1 95.06 249 GLU A C 1
ATOM 2029 O O . GLU A 1 249 ? -5.836 -29.234 -22.781 1 95.06 249 GLU A O 1
ATOM 2034 N N . GLY A 1 250 ? -7.309 -27.812 -23.75 1 94.44 250 GLY A N 1
ATOM 2035 C CA . GLY A 1 250 ? -7.254 -28.531 -25.016 1 94.44 250 GLY A CA 1
ATOM 2036 C C . GLY A 1 250 ? -5.871 -28.531 -25.641 1 94.44 250 GLY A C 1
ATOM 2037 O O . GLY A 1 250 ? -5.395 -29.578 -26.109 1 94.44 250 GLY A O 1
ATOM 2038 N N . ARG A 1 251 ? -5.254 -27.344 -25.625 1 94.5 251 ARG A N 1
ATOM 2039 C CA . ARG A 1 251 ? -3.893 -27.234 -26.141 1 94.5 251 ARG A CA 1
ATOM 2040 C C . ARG A 1 251 ? -2.938 -28.141 -25.375 1 94.5 251 ARG A C 1
ATOM 2042 O O . ARG A 1 251 ? -2.107 -28.828 -25.969 1 94.5 251 ARG A O 1
ATOM 2049 N N . LYS A 1 252 ? -3.051 -28.141 -24.062 1 92.62 252 LYS A N 1
ATOM 2050 C CA . LYS A 1 252 ? -2.191 -28.953 -23.203 1 92.62 252 LYS A CA 1
ATOM 2051 C C . LYS A 1 252 ? -2.4 -30.438 -23.469 1 92.62 252 LYS A C 1
ATOM 2053 O O . LYS A 1 252 ? -1.447 -31.219 -23.438 1 92.62 252 LYS A O 1
ATOM 2058 N N . HIS A 1 253 ? -3.611 -30.828 -23.641 1 89.69 253 HIS A N 1
ATOM 2059 C CA . HIS A 1 253 ? -3.928 -32.219 -23.984 1 89.69 253 HIS A CA 1
ATOM 2060 C C . HIS A 1 253 ? -3.201 -32.656 -25.25 1 89.69 253 HIS A C 1
ATOM 2062 O O . HIS A 1 253 ? -2.617 -33.75 -25.281 1 89.69 253 HIS A O 1
ATOM 2068 N N . ILE A 1 254 ? -3.244 -31.812 -26.234 1 89.19 254 ILE A N 1
ATOM 2069 C CA . ILE A 1 254 ? -2.561 -32.094 -27.5 1 89.19 254 ILE A CA 1
ATOM 2070 C C . ILE A 1 254 ? -1.05 -32.094 -27.266 1 89.19 254 ILE A C 1
ATOM 2072 O O . ILE A 1 254 ? -0.342 -32.969 -27.797 1 89.19 254 ILE A O 1
ATOM 2076 N N . GLN A 1 255 ? -0.605 -31.125 -26.469 1 89.62 255 GLN A N 1
ATOM 2077 C CA . GLN A 1 255 ? 0.812 -31.031 -26.141 1 89.62 255 GLN A CA 1
ATOM 2078 C C . GLN A 1 255 ? 1.31 -32.312 -25.484 1 89.62 255 GLN A C 1
ATOM 2080 O O . GLN A 1 255 ? 2.391 -32.812 -25.828 1 89.62 255 GLN A O 1
ATOM 2085 N N . ASN A 1 256 ? 0.546 -32.844 -24.578 1 83.81 256 ASN A N 1
ATOM 2086 C CA . ASN A 1 256 ? 0.914 -34.062 -23.859 1 83.81 256 ASN A CA 1
ATOM 2087 C C . ASN A 1 256 ? 0.961 -35.281 -24.797 1 83.81 256 ASN A C 1
ATOM 2089 O O . ASN A 1 256 ? 1.778 -36.188 -24.609 1 83.81 256 ASN A O 1
ATOM 2093 N N . HIS A 1 257 ? 0.177 -35.312 -25.781 1 81.5 257 HIS A N 1
ATOM 2094 C CA . HIS A 1 257 ? 0.188 -36.375 -26.766 1 81.5 257 HIS A CA 1
ATOM 2095 C C . HIS A 1 257 ? 1.403 -36.281 -27.688 1 81.5 257 HIS A C 1
ATOM 2097 O O . HIS A 1 257 ? 2.002 -37.312 -28.047 1 81.5 257 HIS A O 1
ATOM 2103 N N . VAL A 1 258 ? 1.696 -35.031 -27.938 1 81.56 258 VAL A N 1
ATOM 2104 C CA . VAL A 1 258 ? 2.834 -34.781 -28.828 1 81.56 258 VAL A CA 1
ATOM 2105 C C . VAL A 1 258 ? 4.137 -35.062 -28.078 1 81.56 258 VAL A C 1
ATOM 2107 O O . VAL A 1 258 ? 5.109 -35.531 -28.688 1 81.56 258 VAL A O 1
ATOM 2110 N N . ARG A 1 259 ? 4.156 -34.656 -26.828 1 74.94 259 ARG A N 1
ATOM 2111 C CA . ARG A 1 259 ? 5.344 -34.875 -26.016 1 74.94 259 ARG A CA 1
ATOM 2112 C C . ARG A 1 259 ? 5.824 -36.312 -26.141 1 74.94 259 ARG A C 1
ATOM 2114 O O . ARG A 1 259 ? 7.027 -36.594 -26.141 1 74.94 259 ARG A O 1
ATOM 2121 N N . LYS A 1 260 ? 5.059 -37.281 -26.312 1 65.5 260 LYS A N 1
ATOM 2122 C CA . LYS A 1 260 ? 5.395 -38.688 -26.422 1 65.5 260 LYS A CA 1
ATOM 2123 C C . LYS A 1 260 ? 6.039 -39 -27.766 1 65.5 260 LYS A C 1
ATOM 2125 O O . LYS A 1 260 ? 6.938 -39.844 -27.859 1 65.5 260 LYS A O 1
ATOM 2130 N N . TYR A 1 261 ? 5.672 -38.25 -28.75 1 65.75 261 TYR A N 1
ATOM 2131 C CA . TYR A 1 261 ? 6.062 -38.719 -30.078 1 65.75 261 TYR A CA 1
ATOM 2132 C C . TYR A 1 261 ? 6.695 -37.594 -30.875 1 65.75 261 TYR A C 1
ATOM 2134 O O . TYR A 1 261 ? 7.059 -37.781 -32.031 1 65.75 261 TYR A O 1
ATOM 2142 N N . GLY A 1 262 ? 6.73 -36.281 -30.234 1 67.56 262 GLY A N 1
ATOM 2143 C CA . GLY A 1 262 ? 7.184 -35.156 -31.031 1 67.56 262 GLY A CA 1
ATOM 2144 C C . GLY A 1 262 ? 7.758 -34.031 -30.203 1 67.56 262 GLY A C 1
ATOM 2145 O O . GLY A 1 262 ? 8.289 -34.25 -29.109 1 67.56 262 GLY A O 1
ATOM 2146 N N . ASN A 1 263 ? 7.832 -32.875 -30.875 1 78 263 ASN A N 1
ATOM 2147 C CA . ASN A 1 263 ? 8.398 -31.688 -30.25 1 78 263 ASN A CA 1
ATOM 2148 C C . ASN A 1 263 ? 7.344 -30.891 -29.5 1 78 263 ASN A C 1
ATOM 2150 O O . ASN A 1 263 ? 6.594 -30.125 -30.109 1 78 263 ASN A O 1
ATOM 2154 N N . LYS A 1 264 ? 7.273 -31.062 -28.219 1 80.5 264 LYS A N 1
ATOM 2155 C CA . LYS A 1 264 ? 6.281 -30.406 -27.375 1 80.5 264 LYS A CA 1
ATOM 2156 C C . LYS A 1 264 ? 6.426 -28.891 -27.438 1 80.5 264 LYS A C 1
ATOM 2158 O O . LYS A 1 264 ? 5.453 -28.156 -27.219 1 80.5 264 LYS A O 1
ATOM 2163 N N . GLY A 1 265 ? 7.559 -28.391 -27.859 1 82.5 265 GLY A N 1
ATOM 2164 C CA . GLY A 1 265 ? 7.832 -26.969 -27.891 1 82.5 265 GLY A CA 1
ATOM 2165 C C . GLY A 1 265 ? 6.961 -26.219 -28.891 1 82.5 265 GLY A C 1
ATOM 2166 O O . GLY A 1 265 ? 6.582 -25.062 -28.641 1 82.5 265 GLY A O 1
ATOM 2167 N N . GLU A 1 266 ? 6.621 -26.906 -29.922 1 82.12 266 GLU A N 1
ATOM 2168 C CA . GLU A 1 266 ? 5.836 -26.266 -30.984 1 82.12 266 GLU A CA 1
ATOM 2169 C C . GLU A 1 266 ? 4.43 -25.922 -30.5 1 82.12 266 GLU A C 1
ATOM 2171 O O . GLU A 1 266 ? 3.848 -24.922 -30.906 1 82.12 266 GLU A O 1
ATOM 2176 N N . VAL A 1 267 ? 3.912 -26.766 -29.625 1 87.19 267 VAL A N 1
ATOM 2177 C CA . VAL A 1 267 ? 2.564 -26.562 -29.109 1 87.19 267 VAL A CA 1
ATOM 2178 C C . VAL A 1 267 ? 2.619 -25.656 -27.875 1 87.19 267 VAL A C 1
ATOM 2180 O O . VAL A 1 267 ? 1.749 -24.812 -27.672 1 87.19 267 VAL A O 1
ATOM 2183 N N . PHE A 1 268 ? 3.637 -25.797 -27.156 1 86.88 268 PHE A N 1
ATOM 2184 C CA . PHE A 1 268 ? 3.822 -25.016 -25.938 1 86.88 268 PHE A CA 1
ATOM 2185 C C . PHE A 1 268 ? 3.98 -23.531 -26.266 1 86.88 268 PHE A C 1
ATOM 2187 O O . PHE A 1 268 ? 3.371 -22.688 -25.625 1 86.88 268 PHE A O 1
ATOM 2194 N N . LYS A 1 269 ? 4.68 -23.188 -27.266 1 86.81 269 LYS A N 1
ATOM 2195 C CA . LYS A 1 269 ? 5.09 -21.828 -27.578 1 86.81 269 LYS A CA 1
ATOM 2196 C C . LYS A 1 269 ? 3.916 -21.016 -28.125 1 86.81 269 LYS A C 1
ATOM 2198 O O . LYS A 1 269 ? 3.971 -19.781 -28.156 1 86.81 269 LYS A O 1
ATOM 2203 N N . ILE A 1 270 ? 2.908 -21.688 -28.531 1 90.62 270 ILE A N 1
ATOM 2204 C CA . ILE A 1 270 ? 1.827 -20.953 -29.172 1 90.62 270 ILE A CA 1
ATOM 2205 C C . ILE A 1 270 ? 0.736 -20.641 -28.141 1 90.62 270 ILE A C 1
ATOM 2207 O O . ILE A 1 270 ? -0.351 -20.188 -28.5 1 90.62 270 ILE A O 1
ATOM 2211 N N . ARG A 1 271 ? 0.924 -20.906 -26.875 1 91.38 271 ARG A N 1
ATOM 2212 C CA . ARG A 1 271 ? -0.094 -20.766 -25.844 1 91.38 271 ARG A CA 1
ATOM 2213 C C . ARG A 1 271 ? -0.75 -19.391 -25.906 1 91.38 271 ARG A C 1
ATOM 2215 O O . ARG A 1 271 ? -1.977 -19.281 -25.984 1 91.38 271 ARG A O 1
ATOM 2222 N N . TRP A 1 272 ? 0.001 -18.391 -25.938 1 89.56 272 TRP A N 1
ATOM 2223 C CA . TRP A 1 272 ? -0.543 -17.047 -25.859 1 89.56 272 TRP A CA 1
ATOM 2224 C C . TRP A 1 272 ? -1.151 -16.625 -27.188 1 89.56 272 TRP A C 1
ATOM 2226 O O . TRP A 1 272 ? -2.174 -15.93 -27.219 1 89.56 272 TRP A O 1
ATOM 2236 N N . ALA A 1 273 ? -0.592 -17.094 -28.234 1 91.62 273 ALA A N 1
ATOM 2237 C CA . ALA A 1 273 ? -1.091 -16.75 -29.562 1 91.62 273 ALA A CA 1
ATOM 2238 C C . ALA A 1 273 ? -2.482 -17.328 -29.781 1 91.62 273 ALA A C 1
ATOM 2240 O O . ALA A 1 273 ? -3.348 -16.672 -30.375 1 91.62 273 ALA A O 1
ATOM 2241 N N . ILE A 1 274 ? -2.639 -18.516 -29.297 1 93.62 274 ILE A N 1
ATOM 2242 C CA . ILE A 1 274 ? -3.906 -19.188 -29.547 1 93.62 274 ILE A CA 1
ATOM 2243 C C . ILE A 1 274 ? -5.008 -18.562 -28.688 1 93.62 274 ILE A C 1
ATOM 2245 O O . ILE A 1 274 ? -6.184 -18.609 -29.062 1 93.62 274 ILE A O 1
ATOM 2249 N N . LEU A 1 275 ? -4.621 -17.984 -27.562 1 94 275 LEU A N 1
ATOM 2250 C CA . LEU A 1 275 ? -5.594 -17.422 -26.641 1 94 275 LEU A CA 1
ATOM 2251 C C . LEU A 1 275 ? -5.926 -15.977 -27.016 1 94 275 LEU A C 1
ATOM 2253 O O . LEU A 1 275 ? -7.023 -15.492 -26.734 1 94 275 LEU A O 1
ATOM 2257 N N . LYS A 1 276 ? -5.043 -15.336 -27.688 1 93.19 276 LYS A N 1
ATOM 2258 C CA . LYS A 1 276 ? -5.262 -13.953 -28.109 1 93.19 276 LYS A CA 1
ATOM 2259 C C . LYS A 1 276 ? -6.316 -13.883 -29.219 1 93.19 276 LYS A C 1
ATOM 2261 O O . LYS A 1 276 ? -6.578 -14.883 -29.891 1 93.19 276 LYS A O 1
ATOM 2266 N N . ASN A 1 277 ? -6.914 -12.688 -29.266 1 91.25 277 ASN A N 1
ATOM 2267 C CA . ASN A 1 277 ? -7.723 -12.445 -30.453 1 91.25 277 ASN A CA 1
ATOM 2268 C C . ASN A 1 277 ? -6.871 -12.438 -31.719 1 91.25 277 ASN A C 1
ATOM 2270 O O . ASN A 1 277 ? -5.75 -11.922 -31.719 1 91.25 277 ASN A O 1
ATOM 2274 N N . VAL A 1 278 ? -7.457 -12.945 -32.719 1 89.25 278 VAL A N 1
ATOM 2275 C CA . VAL A 1 278 ? -6.719 -13.094 -33.969 1 89.25 278 VAL A CA 1
ATOM 2276 C C . VAL A 1 278 ? -6.211 -11.727 -34.438 1 89.25 278 VAL A C 1
ATOM 2278 O O . VAL A 1 278 ? -5.113 -11.617 -35 1 89.25 278 VAL A O 1
ATOM 2281 N N . ASP A 1 279 ? -6.926 -10.68 -34.094 1 89.12 279 ASP A N 1
ATOM 2282 C CA . ASP A 1 279 ? -6.566 -9.328 -34.531 1 89.12 279 ASP A CA 1
ATOM 2283 C C . ASP A 1 279 ? -5.387 -8.797 -33.719 1 89.12 279 ASP A C 1
ATOM 2285 O O . ASP A 1 279 ? -4.727 -7.84 -34.125 1 89.12 279 ASP A O 1
ATOM 2289 N N . ASP A 1 280 ? -5.117 -9.422 -32.594 1 90.31 280 ASP A N 1
ATOM 2290 C CA . ASP A 1 280 ? -4.098 -8.922 -31.688 1 90.31 280 ASP A CA 1
ATOM 2291 C C . ASP A 1 280 ? -2.809 -9.727 -31.812 1 90.31 280 ASP A C 1
ATOM 2293 O O . ASP A 1 280 ? -1.834 -9.461 -31.109 1 90.31 280 ASP A O 1
ATOM 2297 N N . VAL A 1 281 ? -2.818 -10.68 -32.688 1 90.62 281 VAL A N 1
ATOM 2298 C CA . VAL A 1 281 ? -1.662 -11.555 -32.844 1 90.62 281 VAL A CA 1
ATOM 2299 C C . VAL A 1 281 ? -0.655 -10.93 -33.781 1 90.62 281 VAL A C 1
ATOM 2301 O O . VAL A 1 281 ? -1.034 -10.398 -34.844 1 90.62 281 VAL A O 1
ATOM 2304 N N . SER A 1 282 ? 0.559 -10.969 -33.406 1 92.62 282 SER A N 1
ATOM 2305 C CA . SER A 1 282 ? 1.618 -10.469 -34.281 1 92.62 282 SER A CA 1
ATOM 2306 C C . SER A 1 282 ? 1.823 -11.383 -35.469 1 92.62 282 SER A C 1
ATOM 2308 O O . SER A 1 282 ? 1.325 -12.508 -35.5 1 92.62 282 SER A O 1
ATOM 2310 N N . SER A 1 283 ? 2.582 -10.836 -36.406 1 91.81 283 SER A N 1
ATOM 2311 C CA . SER A 1 283 ? 2.834 -11.609 -37.625 1 91.81 283 SER A CA 1
ATOM 2312 C C . SER A 1 283 ? 3.596 -12.891 -37.312 1 91.81 283 SER A C 1
ATOM 2314 O O . SER A 1 283 ? 3.281 -13.953 -37.875 1 91.81 283 SER A O 1
ATOM 2316 N N . ASP A 1 284 ? 4.527 -12.773 -36.469 1 92.44 284 ASP A N 1
ATOM 2317 C CA . ASP A 1 284 ? 5.324 -13.938 -36.094 1 92.44 284 ASP A CA 1
ATOM 2318 C C . ASP A 1 284 ? 4.477 -14.961 -35.344 1 92.44 284 ASP A C 1
ATOM 2320 O O . ASP A 1 284 ? 4.578 -16.172 -35.594 1 92.44 284 ASP A O 1
ATOM 2324 N N . GLU A 1 285 ? 3.707 -14.461 -34.5 1 92.5 285 GLU A N 1
ATOM 2325 C CA . GLU A 1 285 ? 2.82 -15.336 -33.719 1 92.5 285 GLU A CA 1
ATOM 2326 C C . GLU A 1 285 ? 1.832 -16.047 -34.656 1 92.5 285 GLU A C 1
ATOM 2328 O O . GLU A 1 285 ? 1.538 -17.234 -34.469 1 92.5 285 GLU A O 1
ATOM 2333 N N . TYR A 1 286 ? 1.34 -15.336 -35.562 1 92.69 286 TYR A N 1
ATOM 2334 C CA . TYR A 1 286 ? 0.364 -15.891 -36.5 1 92.69 286 TYR A CA 1
ATOM 2335 C C . TYR A 1 286 ? 0.985 -17 -37.344 1 92.69 286 TYR A C 1
ATOM 2337 O O . TYR A 1 286 ? 0.37 -18.047 -37.562 1 92.69 286 TYR A O 1
ATOM 2345 N N . THR A 1 287 ? 2.203 -16.75 -37.781 1 92.44 287 THR A N 1
ATOM 2346 C CA . THR A 1 287 ? 2.914 -17.75 -38.562 1 92.44 287 THR A CA 1
ATOM 2347 C C . THR A 1 287 ? 3.133 -19.016 -37.75 1 92.44 287 THR A C 1
ATOM 2349 O O . THR A 1 287 ? 2.959 -20.125 -38.25 1 92.44 287 THR A O 1
ATOM 2352 N N . ASN A 1 288 ? 3.436 -18.828 -36.562 1 92.5 288 ASN A N 1
ATOM 2353 C CA . ASN A 1 288 ? 3.625 -19.969 -35.688 1 92.5 288 ASN A CA 1
ATOM 2354 C C . ASN A 1 288 ? 2.328 -20.75 -35.469 1 92.5 288 ASN A C 1
ATOM 2356 O O . ASN A 1 288 ? 2.342 -21.969 -35.375 1 92.5 288 ASN A O 1
ATOM 2360 N N . LEU A 1 289 ? 1.273 -20 -35.375 1 94 289 LEU A N 1
ATOM 2361 C CA . LEU A 1 289 ? -0.034 -20.625 -35.25 1 94 289 LEU A CA 1
ATOM 2362 C C . LEU A 1 289 ? -0.354 -21.484 -36.469 1 94 289 LEU A C 1
ATOM 2364 O O . LEU A 1 289 ? -0.764 -22.641 -36.312 1 94 289 LEU A O 1
ATOM 2368 N N . LEU A 1 290 ? -0.091 -20.953 -37.594 1 93.56 290 LEU A N 1
ATOM 2369 C CA . LEU A 1 290 ? -0.393 -21.656 -38.844 1 93.56 290 LEU A CA 1
ATOM 2370 C C . LEU A 1 290 ? 0.457 -22.922 -38.969 1 93.56 290 LEU A C 1
ATOM 2372 O O . LEU A 1 290 ? -0.032 -23.969 -39.406 1 93.56 290 LEU A O 1
ATOM 2376 N N . ASN A 1 291 ? 1.677 -22.797 -38.594 1 92.69 291 ASN A N 1
ATOM 2377 C CA . ASN A 1 291 ? 2.557 -23.953 -38.594 1 92.69 291 ASN A CA 1
ATOM 2378 C C . ASN A 1 291 ? 2.062 -25.062 -37.656 1 92.69 291 ASN A C 1
ATOM 2380 O O . ASN A 1 291 ? 2.072 -26.234 -38.031 1 92.69 291 ASN A O 1
ATOM 2384 N N . ALA A 1 292 ? 1.658 -24.672 -36.562 1 92.56 292 ALA A N 1
ATOM 2385 C CA . ALA A 1 292 ? 1.138 -25.641 -35.594 1 92.56 292 ALA A CA 1
ATOM 2386 C C . ALA A 1 292 ? -0.167 -26.25 -36.094 1 92.56 292 ALA A C 1
ATOM 2388 O O . ALA A 1 292 ? -0.391 -27.453 -35.938 1 92.56 292 ALA A O 1
ATOM 2389 N N . PHE A 1 293 ? -1.005 -25.438 -36.719 1 94.25 293 PHE A N 1
ATOM 2390 C CA . PHE A 1 293 ? -2.283 -25.906 -37.25 1 94.25 293 PHE A CA 1
ATOM 2391 C C . PHE A 1 293 ? -2.072 -26.953 -38.344 1 94.25 293 PHE A C 1
ATOM 2393 O O . PHE A 1 293 ? -2.82 -27.938 -38.406 1 94.25 293 PHE A O 1
ATOM 2400 N N . ALA A 1 294 ? -1.129 -26.688 -39.156 1 93.06 294 ALA A N 1
ATOM 2401 C CA . ALA A 1 294 ? -0.836 -27.609 -40.25 1 93.06 294 ALA A CA 1
ATOM 2402 C C . ALA A 1 294 ? -0.425 -28.984 -39.688 1 93.06 294 ALA A C 1
ATOM 2404 O O . ALA A 1 294 ? -0.793 -30.016 -40.281 1 93.06 294 ALA A O 1
ATOM 2405 N N . LYS A 1 295 ? 0.228 -29 -38.625 1 90.69 295 LYS A N 1
ATOM 2406 C CA . LYS A 1 295 ? 0.723 -30.234 -38.062 1 90.69 295 LYS A CA 1
ATOM 2407 C C . LYS A 1 295 ? -0.34 -30.891 -37.188 1 90.69 295 LYS A C 1
ATOM 2409 O O . LYS A 1 295 ? -0.44 -32.125 -37.125 1 90.69 295 LYS A O 1
ATOM 2414 N N . TYR A 1 296 ? -1.076 -30.047 -36.531 1 91.62 296 TYR A N 1
ATOM 2415 C CA . TYR A 1 296 ? -2.094 -30.531 -35.594 1 91.62 296 TYR A CA 1
ATOM 2416 C C . TYR A 1 296 ? -3.439 -29.875 -35.875 1 91.62 296 TYR A C 1
ATOM 2418 O O . TYR A 1 296 ? -3.799 -28.906 -35.188 1 91.62 296 TYR A O 1
ATOM 2426 N N . PRO A 1 297 ? -4.242 -30.406 -36.656 1 92.75 297 PRO A N 1
ATOM 2427 C CA . PRO A 1 297 ? -5.492 -29.781 -37.094 1 92.75 297 PRO A CA 1
ATOM 2428 C C . PRO A 1 297 ? -6.461 -29.516 -35.938 1 92.75 297 PRO A C 1
ATOM 2430 O O . PRO A 1 297 ? -7.266 -28.578 -36.031 1 92.75 297 PRO A O 1
ATOM 2433 N N . LYS A 1 298 ? -6.355 -30.312 -34.938 1 93.25 298 LYS A N 1
ATOM 2434 C CA . LYS A 1 298 ? -7.266 -30.125 -33.812 1 93.25 298 LYS A CA 1
ATOM 2435 C C . LYS A 1 298 ? -7.023 -28.781 -33.156 1 93.25 298 LYS A C 1
ATOM 2437 O O . LYS A 1 298 ? -7.938 -28.203 -32.562 1 93.25 298 LYS A O 1
ATOM 2442 N N . LEU A 1 299 ? -5.805 -28.281 -33.219 1 94.69 299 LEU A N 1
ATOM 2443 C CA . LEU A 1 299 ? -5.496 -26.953 -32.688 1 94.69 299 LEU A CA 1
ATOM 2444 C C . LEU A 1 299 ? -6.215 -25.875 -33.469 1 94.69 299 LEU A C 1
ATOM 2446 O O . LEU A 1 299 ? -6.652 -24.875 -32.906 1 94.69 299 LEU A O 1
ATOM 2450 N N . GLU A 1 300 ? -6.258 -26.078 -34.688 1 94.94 300 GLU A N 1
ATOM 2451 C CA . GLU A 1 300 ? -6.965 -25.125 -35.562 1 94.94 300 GLU A CA 1
ATOM 2452 C C . GLU A 1 300 ? -8.453 -25.078 -35.219 1 94.94 300 GLU A C 1
ATOM 2454 O O . GLU A 1 300 ? -9.055 -24.016 -35.188 1 94.94 300 GLU A O 1
ATOM 2459 N N . GLU A 1 301 ? -8.992 -26.266 -35.062 1 96 301 GLU A N 1
ATOM 2460 C CA . GLU A 1 301 ? -10.398 -26.344 -34.688 1 96 301 GLU A CA 1
ATOM 2461 C C . GLU A 1 301 ? -10.664 -25.625 -33.375 1 96 301 GLU A C 1
ATOM 2463 O O . GLU A 1 301 ? -11.648 -24.906 -33.25 1 96 301 GLU A O 1
ATOM 2468 N N . LEU A 1 302 ? -9.766 -25.891 -32.406 1 95.81 302 LEU A N 1
ATOM 2469 C CA . LEU A 1 302 ? -9.852 -25.25 -31.109 1 95.81 302 LEU A CA 1
ATOM 2470 C C . LEU A 1 302 ? -9.836 -23.719 -31.266 1 95.81 302 LEU A C 1
ATOM 2472 O O . LEU A 1 302 ? -10.648 -23.031 -30.641 1 95.81 302 LEU A O 1
ATOM 2476 N N . HIS A 1 303 ? -8.898 -23.266 -32 1 96.06 303 HIS A N 1
ATOM 2477 C CA . HIS A 1 303 ? -8.766 -21.828 -32.25 1 96.06 303 HIS A CA 1
ATOM 2478 C C . HIS A 1 303 ? -10 -21.266 -32.938 1 96.06 303 HIS A C 1
ATOM 2480 O O . HIS A 1 303 ? -10.469 -20.172 -32.562 1 96.06 303 HIS A O 1
ATOM 2486 N N . TYR A 1 304 ? -10.484 -21.953 -33.906 1 95.75 304 TYR A N 1
ATOM 2487 C CA . TYR A 1 304 ? -11.672 -21.531 -34.656 1 95.75 304 TYR A CA 1
ATOM 2488 C C . TYR A 1 304 ? -12.867 -21.375 -33.719 1 95.75 304 TYR A C 1
ATOM 2490 O O . TYR A 1 304 ? -13.57 -20.359 -33.75 1 95.75 304 TYR A O 1
ATOM 2498 N N . LEU A 1 305 ? -13.086 -22.344 -32.969 1 97.06 305 LEU A N 1
ATOM 2499 C CA . LEU A 1 305 ? -14.227 -22.312 -32.062 1 97.06 305 LEU A CA 1
ATOM 2500 C C . LEU A 1 305 ? -14.078 -21.203 -31.031 1 97.06 305 LEU A C 1
ATOM 2502 O O . LEU A 1 305 ? -15.07 -20.578 -30.641 1 97.06 305 LEU A O 1
ATOM 2506 N N . LYS A 1 306 ? -12.867 -21 -30.516 1 97.19 306 LYS A N 1
ATOM 2507 C CA . LYS A 1 306 ? -12.617 -19.875 -29.609 1 97.19 306 LYS A CA 1
ATOM 2508 C C . LYS A 1 306 ? -12.969 -18.547 -30.281 1 97.19 306 LYS A C 1
ATOM 2510 O O . LYS A 1 306 ? -13.656 -17.719 -29.672 1 97.19 306 LYS A O 1
ATOM 2515 N N . GLU A 1 307 ? -12.539 -18.359 -31.516 1 95.88 307 GLU A N 1
ATOM 2516 C CA . GLU A 1 307 ? -12.797 -17.109 -32.25 1 95.88 307 GLU A CA 1
ATOM 2517 C C . GLU A 1 307 ? -14.289 -16.953 -32.531 1 95.88 307 GLU A C 1
ATOM 2519 O O . GLU A 1 307 ? -14.812 -15.836 -32.5 1 95.88 307 GLU A O 1
ATOM 2524 N N . GLU A 1 308 ? -14.852 -18.062 -32.812 1 96.12 308 GLU A N 1
ATOM 2525 C CA . GLU A 1 308 ? -16.281 -18.016 -33.125 1 96.12 308 GLU A CA 1
ATOM 2526 C C . GLU A 1 308 ? -17.078 -17.516 -31.922 1 96.12 308 GLU A C 1
ATOM 2528 O O . GLU A 1 308 ? -18.047 -16.766 -32.094 1 96.12 308 GLU A O 1
ATOM 2533 N N . PHE A 1 309 ? -16.672 -17.891 -30.766 1 97.44 309 PHE A N 1
ATOM 2534 C CA . PHE A 1 309 ? -17.438 -17.531 -29.562 1 97.44 309 PHE A CA 1
ATOM 2535 C C . PHE A 1 309 ? -17.328 -16.031 -29.297 1 97.44 309 PHE A C 1
ATOM 2537 O O . PHE A 1 309 ? -18.141 -15.469 -28.562 1 97.44 309 PHE A O 1
ATOM 2544 N N . ARG A 1 310 ? -16.422 -15.344 -29.812 1 94.75 310 ARG A N 1
ATOM 2545 C CA . ARG A 1 310 ? -16.266 -13.906 -29.641 1 94.75 310 ARG A CA 1
ATOM 2546 C C . ARG A 1 310 ? -17.531 -13.164 -30.078 1 94.75 310 ARG A C 1
ATOM 2548 O O . ARG A 1 310 ? -17.828 -12.086 -29.562 1 94.75 310 ARG A O 1
ATOM 2555 N N . THR A 1 311 ? -18.188 -13.766 -30.969 1 95.25 311 THR A N 1
ATOM 2556 C CA . THR A 1 311 ? -19.422 -13.188 -31.484 1 95.25 311 THR A CA 1
ATOM 2557 C C . THR A 1 311 ? -20.438 -13 -30.359 1 95.25 311 THR A C 1
ATOM 2559 O O . THR A 1 311 ? -21.219 -12.039 -30.359 1 95.25 311 THR A O 1
ATOM 2562 N N . PHE A 1 312 ? -20.391 -13.805 -29.406 1 96.56 312 PHE A N 1
ATOM 2563 C CA . PHE A 1 312 ? -21.328 -13.758 -28.281 1 96.56 312 PHE A CA 1
ATOM 2564 C C . PHE A 1 312 ? -21.25 -12.414 -27.578 1 96.56 312 PHE A C 1
ATOM 2566 O O . PHE A 1 312 ? -22.281 -11.844 -27.219 1 96.56 312 PHE A O 1
ATOM 2573 N N . PHE A 1 313 ? -20.125 -11.914 -27.422 1 94.62 313 PHE A N 1
ATOM 2574 C CA . PHE A 1 313 ? -19.922 -10.719 -26.625 1 94.62 313 PHE A CA 1
ATOM 2575 C C . PHE A 1 313 ? -20.312 -9.469 -27.391 1 94.62 313 PHE A C 1
ATOM 2577 O O . PHE A 1 313 ? -20.422 -8.383 -26.812 1 94.62 313 PHE A O 1
ATOM 2584 N N . THR A 1 314 ? -20.609 -9.609 -28.672 1 94.5 314 THR A N 1
ATOM 2585 C CA . THR A 1 314 ? -20.984 -8.453 -29.484 1 94.5 314 THR A CA 1
ATOM 2586 C C . THR A 1 314 ? -22.5 -8.383 -29.641 1 94.5 314 THR A C 1
ATOM 2588 O O . THR A 1 314 ? -23.047 -7.383 -30.109 1 94.5 314 THR A O 1
ATOM 2591 N N . LEU A 1 315 ? -23.141 -9.391 -29.219 1 96.06 315 LEU A N 1
ATOM 2592 C CA . LEU A 1 315 ? -24.594 -9.453 -29.375 1 96.06 315 LEU A CA 1
ATOM 2593 C C . LEU A 1 315 ? -25.281 -8.516 -28.391 1 96.06 315 LEU A C 1
ATOM 2595 O O . LEU A 1 315 ? -24.844 -8.391 -27.234 1 96.06 315 LEU A O 1
ATOM 2599 N N . THR A 1 316 ? -26.375 -7.902 -28.797 1 94.56 316 THR A N 1
ATOM 2600 C CA . THR A 1 316 ? -27.016 -6.875 -27.984 1 94.56 316 THR A CA 1
ATOM 2601 C C . THR A 1 316 ? -28.406 -7.32 -27.547 1 94.56 316 THR A C 1
ATOM 2603 O O . THR A 1 316 ? -29.016 -6.688 -26.688 1 94.56 316 THR A O 1
ATOM 2606 N N . SER A 1 317 ? -28.891 -8.375 -28.141 1 96.12 317 SER A N 1
ATOM 2607 C CA . SER A 1 317 ? -30.234 -8.82 -27.781 1 96.12 317 SER A CA 1
ATOM 2608 C C . SER A 1 317 ? -30.188 -10.156 -27.047 1 96.12 317 SER A C 1
ATOM 2610 O O . SER A 1 317 ? -29.359 -11.016 -27.344 1 96.12 317 SER A O 1
ATOM 2612 N N . LYS A 1 318 ? -31.125 -10.289 -26.062 1 97.06 318 LYS A N 1
ATOM 2613 C CA . LYS A 1 318 ? -31.234 -11.516 -25.281 1 97.06 318 LYS A CA 1
ATOM 2614 C C . LYS A 1 318 ? -31.562 -12.711 -26.156 1 97.06 318 LYS A C 1
ATOM 2616 O O . LYS A 1 318 ? -30.984 -13.781 -26 1 97.06 318 LYS A O 1
ATOM 2621 N N . GLU A 1 319 ? -32.406 -12.539 -27.062 1 96.75 319 GLU A N 1
ATOM 2622 C CA . GLU A 1 319 ? -32.812 -13.609 -27.984 1 96.75 319 GLU A CA 1
ATOM 2623 C C . GLU A 1 319 ? -31.641 -14.023 -28.875 1 96.75 319 GLU A C 1
ATOM 2625 O O . GLU A 1 319 ? -31.422 -15.219 -29.109 1 96.75 319 GLU A O 1
ATOM 2630 N N . GLY A 1 320 ? -31.031 -13 -29.391 1 96.88 320 GLY A N 1
ATOM 2631 C CA . GLY A 1 320 ? -29.859 -13.289 -30.203 1 96.88 320 GLY A CA 1
ATOM 2632 C C . GLY A 1 320 ? -28.797 -14.062 -29.453 1 96.88 320 GLY A C 1
ATOM 2633 O O . GLY A 1 320 ? -28.188 -14.984 -30.016 1 96.88 320 GLY A O 1
ATOM 2634 N N . ALA A 1 321 ? -28.594 -13.695 -28.25 1 97.25 321 ALA A N 1
ATOM 2635 C CA . ALA A 1 321 ? -27.609 -14.367 -27.422 1 97.25 321 ALA A CA 1
ATOM 2636 C C . ALA A 1 321 ? -28.016 -15.812 -27.141 1 97.25 321 ALA A C 1
ATOM 2638 O O . ALA A 1 321 ? -27.188 -16.719 -27.219 1 97.25 321 ALA A O 1
ATOM 2639 N N . ALA A 1 322 ? -29.25 -16.031 -26.828 1 97 322 ALA A N 1
ATOM 2640 C CA . ALA A 1 322 ? -29.75 -17.375 -26.578 1 97 322 ALA A CA 1
ATOM 2641 C C . ALA A 1 322 ? -29.594 -18.266 -27.797 1 97 322 ALA A C 1
ATOM 2643 O O . ALA A 1 322 ? -29.141 -19.406 -27.688 1 97 322 ALA A O 1
ATOM 2644 N N . SER A 1 323 ? -29.891 -17.672 -28.922 1 97.12 323 SER A N 1
ATOM 2645 C CA . SER A 1 323 ? -29.766 -18.422 -30.172 1 97.12 323 SER A CA 1
ATOM 2646 C C . SER A 1 323 ? -28.312 -18.766 -30.469 1 97.12 323 SER A C 1
ATOM 2648 O O . SER A 1 323 ? -28.016 -19.859 -30.938 1 97.12 323 SER A O 1
ATOM 2650 N N . PHE A 1 324 ? -27.562 -17.828 -30.25 1 97.44 324 PHE A N 1
ATOM 2651 C CA . PHE A 1 324 ? -26.156 -18.047 -30.516 1 97.44 324 PHE A CA 1
ATOM 2652 C C . PHE A 1 324 ? -25.609 -19.172 -29.625 1 97.44 324 PHE A C 1
ATOM 2654 O O . PHE A 1 324 ? -24.812 -19.984 -30.094 1 97.44 324 PHE A O 1
ATOM 2661 N N . LEU A 1 325 ? -26.016 -19.188 -28.359 1 96.5 325 LEU A N 1
ATOM 2662 C CA . LEU A 1 325 ? -25.531 -20.203 -27.453 1 96.5 325 LEU A CA 1
ATOM 2663 C C . LEU A 1 325 ? -25.969 -21.594 -27.891 1 96.5 325 LEU A C 1
ATOM 2665 O O . LEU A 1 325 ? -25.203 -22.562 -27.781 1 96.5 325 LEU A O 1
ATOM 2669 N N . VAL A 1 326 ? -27.125 -21.688 -28.438 1 95.44 326 VAL A N 1
ATOM 2670 C CA . VAL A 1 326 ? -27.625 -22.953 -28.969 1 95.44 326 VAL A CA 1
ATOM 2671 C C . VAL A 1 326 ? -26.812 -23.328 -30.219 1 95.44 326 VAL A C 1
ATOM 2673 O O . VAL A 1 326 ? -26.359 -24.484 -30.328 1 95.44 326 VAL A O 1
ATOM 2676 N N . TYR A 1 327 ? -26.656 -22.359 -31.016 1 96.38 327 TYR A N 1
ATOM 2677 C CA . TYR A 1 327 ? -25.859 -22.578 -32.219 1 96.38 327 TYR A CA 1
ATOM 2678 C C . TYR A 1 327 ? -24.453 -23.047 -31.859 1 96.38 327 TYR A C 1
ATOM 2680 O O . TYR A 1 327 ? -23.953 -24.016 -32.438 1 96.38 327 TYR A O 1
ATOM 2688 N N . TYR A 1 328 ? -23.828 -22.328 -30.938 1 97.19 328 TYR A N 1
ATOM 2689 C CA . TYR A 1 328 ? -22.469 -22.641 -30.531 1 97.19 328 TYR A CA 1
ATOM 2690 C C . TYR A 1 328 ? -22.375 -24.047 -29.938 1 97.19 328 TYR A C 1
ATOM 2692 O O . TYR A 1 328 ? -21.391 -24.766 -30.156 1 97.19 328 TYR A O 1
ATOM 2700 N N . LYS A 1 329 ? -23.391 -24.453 -29.234 1 95.69 329 LYS A N 1
ATOM 2701 C CA . LYS A 1 329 ? -23.453 -25.797 -28.672 1 95.69 329 LYS A CA 1
ATOM 2702 C C . LYS A 1 329 ? -23.422 -26.859 -29.781 1 95.69 329 LYS A C 1
ATOM 2704 O O . LYS A 1 329 ? -22.672 -27.828 -29.688 1 95.69 329 LYS A O 1
ATOM 2709 N N . TYR A 1 330 ? -24.141 -26.594 -30.828 1 95.75 330 TYR A N 1
ATOM 2710 C CA . TYR A 1 330 ? -24.172 -27.531 -31.953 1 95.75 330 TYR A CA 1
ATOM 2711 C C . TYR A 1 330 ? -22.828 -27.547 -32.656 1 95.75 330 TYR A C 1
ATOM 2713 O O . TYR A 1 330 ? -22.344 -28.609 -33.062 1 95.75 330 TYR A O 1
ATOM 2721 N N . LEU A 1 331 ? -22.344 -26.391 -32.781 1 95.38 331 LEU A N 1
ATOM 2722 C CA . LEU A 1 331 ? -21.047 -26.266 -33.438 1 95.38 331 LEU A CA 1
ATOM 2723 C C . LEU A 1 331 ? -19.984 -27.062 -32.688 1 95.38 331 LEU A C 1
ATOM 2725 O O . LEU A 1 331 ? -19.188 -27.781 -33.312 1 95.38 331 LEU A O 1
ATOM 2729 N N . VAL A 1 332 ? -19.922 -26.953 -31.391 1 96.69 332 VAL A N 1
ATOM 2730 C CA . VAL A 1 332 ? -18.953 -27.641 -30.562 1 96.69 332 VAL A CA 1
ATOM 2731 C C . VAL A 1 332 ? -19.172 -29.156 -30.656 1 96.69 332 VAL A C 1
ATOM 2733 O O . VAL A 1 332 ? -18.203 -29.922 -30.719 1 96.69 332 VAL A O 1
ATOM 2736 N N . ASP A 1 333 ? -20.422 -29.578 -30.703 1 94.19 333 ASP A N 1
ATOM 2737 C CA . ASP A 1 333 ? -20.766 -31 -30.812 1 94.19 333 ASP A CA 1
ATOM 2738 C C . ASP A 1 333 ? -20.219 -31.594 -32.094 1 94.19 333 ASP A C 1
ATOM 2740 O O . ASP A 1 333 ? -19.844 -32.75 -32.156 1 94.19 333 ASP A O 1
ATOM 2744 N N . GLU A 1 334 ? -20.172 -30.844 -33.125 1 94.5 334 GLU A N 1
ATOM 2745 C CA . GLU A 1 334 ? -19.719 -31.297 -34.406 1 94.5 334 GLU A CA 1
ATOM 2746 C C . GLU A 1 334 ? -18.203 -31.562 -34.406 1 94.5 334 GLU A C 1
ATOM 2748 O O . GLU A 1 334 ? -17.734 -32.469 -35.062 1 94.5 334 GLU A O 1
ATOM 2753 N N . TYR A 1 335 ? -17.469 -30.797 -33.688 1 94.19 335 TYR A N 1
ATOM 2754 C CA . TYR A 1 335 ? -16.016 -30.891 -33.719 1 94.19 335 TYR A CA 1
ATOM 2755 C C . TYR A 1 335 ? -15.5 -31.859 -32.688 1 94.19 335 TYR A C 1
ATOM 2757 O O . TYR A 1 335 ? -14.344 -32.281 -32.719 1 94.19 335 TYR A O 1
ATOM 2765 N N . ASP A 1 336 ? -16.281 -32.25 -31.766 1 90.38 336 ASP A N 1
ATOM 2766 C CA . ASP A 1 336 ? -15.992 -33.312 -30.766 1 90.38 336 ASP A CA 1
ATOM 2767 C C . ASP A 1 336 ? -14.727 -32.969 -29.984 1 90.38 336 ASP A C 1
ATOM 2769 O O . ASP A 1 336 ? -13.805 -33.781 -29.906 1 90.38 336 ASP A O 1
ATOM 2773 N N . ILE A 1 337 ? -14.586 -31.828 -29.469 1 93.12 337 ILE A N 1
ATOM 2774 C CA . ILE A 1 337 ? -13.5 -31.422 -28.578 1 93.12 337 ILE A CA 1
ATOM 2775 C C . ILE A 1 337 ? -13.984 -31.453 -27.125 1 93.12 337 ILE A C 1
ATOM 2777 O O . ILE A 1 337 ? -14.789 -30.625 -26.719 1 93.12 337 ILE A O 1
ATOM 2781 N N . PRO A 1 338 ? -13.438 -32.375 -26.391 1 93.81 338 PRO A N 1
ATOM 2782 C CA . PRO A 1 338 ? -13.961 -32.594 -25.047 1 93.81 338 PRO A CA 1
ATOM 2783 C C . PRO A 1 338 ? -13.859 -31.359 -24.156 1 93.81 338 PRO A C 1
ATOM 2785 O O . PRO A 1 338 ? -14.773 -31.094 -23.359 1 93.81 338 PRO A O 1
ATOM 2788 N N . GLU A 1 339 ? -12.742 -30.672 -24.172 1 95.06 339 GLU A N 1
ATOM 2789 C CA . GLU A 1 339 ? -12.547 -29.5 -23.312 1 95.06 339 GLU A CA 1
ATOM 2790 C C . GLU A 1 339 ? -13.594 -28.422 -23.594 1 95.06 339 GLU A C 1
ATOM 2792 O O . GLU A 1 339 ? -14.047 -27.734 -22.688 1 95.06 339 GLU A O 1
ATOM 2797 N N . LEU A 1 340 ? -14.008 -28.297 -24.844 1 96.62 340 LEU A N 1
ATOM 2798 C CA . LEU A 1 340 ? -15 -27.297 -25.188 1 96.62 340 LEU A CA 1
ATOM 2799 C C . LEU A 1 340 ? -16.406 -27.812 -24.906 1 96.62 340 LEU A C 1
ATOM 2801 O O . LEU A 1 340 ? -17.344 -27.016 -24.703 1 96.62 340 LEU A O 1
ATOM 2805 N N . GLU A 1 341 ? -16.594 -29.078 -24.875 1 96.12 341 GLU A N 1
ATOM 2806 C CA . GLU A 1 341 ? -17.875 -29.641 -24.422 1 96.12 341 GLU A CA 1
ATOM 2807 C C . GLU A 1 341 ? -18.125 -29.312 -22.969 1 96.12 341 GLU A C 1
ATOM 2809 O O . GLU A 1 341 ? -19.266 -29.047 -22.578 1 96.12 341 GLU A O 1
ATOM 2814 N N . LYS A 1 342 ? -17.016 -29.391 -22.203 1 95.75 342 LYS A N 1
ATOM 2815 C CA . LYS A 1 342 ? -17.125 -28.984 -20.812 1 95.75 342 LYS A CA 1
ATOM 2816 C C . LYS A 1 342 ? -17.531 -27.516 -20.703 1 95.75 342 LYS A C 1
ATOM 2818 O O . LYS A 1 342 ? -18.359 -27.172 -19.844 1 95.75 342 LYS A O 1
ATOM 2823 N N . PHE A 1 343 ? -16.984 -26.688 -21.578 1 97.31 343 PHE A N 1
ATOM 2824 C CA . PHE A 1 343 ? -17.328 -25.281 -21.609 1 97.31 343 PHE A CA 1
ATOM 2825 C C . PHE A 1 343 ? -18.812 -25.078 -21.922 1 97.31 343 PHE A C 1
ATOM 2827 O O . PHE A 1 343 ? -19.5 -24.328 -21.219 1 97.31 343 PHE A O 1
ATOM 2834 N N . VAL A 1 344 ? -19.297 -25.75 -22.891 1 96.69 344 VAL A N 1
ATOM 2835 C CA . VAL A 1 344 ? -20.703 -25.625 -23.312 1 96.69 344 VAL A CA 1
ATOM 2836 C C . VAL A 1 344 ? -21.609 -26.125 -22.203 1 96.69 344 VAL A C 1
ATOM 2838 O O . VAL A 1 344 ? -22.688 -25.562 -21.969 1 96.69 344 VAL A O 1
ATOM 2841 N N . LYS A 1 345 ? -21.25 -27.156 -21.531 1 96.25 345 LYS A N 1
ATOM 2842 C CA . LYS A 1 345 ? -22.016 -27.656 -20.406 1 96.25 345 LYS A CA 1
ATOM 2843 C C . LYS A 1 345 ? -22.156 -26.594 -19.328 1 96.25 345 LYS A C 1
ATOM 2845 O O . LYS A 1 345 ? -23.234 -26.406 -18.766 1 96.25 345 LYS A O 1
ATOM 2850 N N . THR A 1 346 ? -21.031 -25.938 -19.047 1 95.94 346 THR A N 1
ATOM 2851 C CA . THR A 1 346 ? -21.047 -24.859 -18.078 1 95.94 346 THR A CA 1
ATOM 2852 C C . THR A 1 346 ? -21.984 -23.734 -18.531 1 95.94 346 THR A C 1
ATOM 2854 O O . THR A 1 346 ? -22.781 -23.219 -17.75 1 95.94 346 THR A O 1
ATOM 2857 N N . LEU A 1 347 ? -21.906 -23.375 -19.812 1 96.5 347 LEU A N 1
ATOM 2858 C CA . LEU A 1 347 ? -22.797 -22.359 -20.359 1 96.5 347 LEU A CA 1
ATOM 2859 C C . LEU A 1 347 ? -24.25 -22.734 -20.172 1 96.5 347 LEU A C 1
ATOM 2861 O O . LEU A 1 347 ? -25.078 -21.906 -19.797 1 96.5 347 LEU A O 1
ATOM 2865 N N . ASP A 1 348 ? -24.516 -23.953 -20.391 1 95.38 348 ASP A N 1
ATOM 2866 C CA . ASP A 1 348 ? -25.891 -24.453 -20.266 1 95.38 348 ASP A CA 1
ATOM 2867 C C . ASP A 1 348 ? -26.391 -24.344 -18.828 1 95.38 348 ASP A C 1
ATOM 2869 O O . ASP A 1 348 ? -27.516 -23.922 -18.594 1 95.38 348 ASP A O 1
ATOM 2873 N N . ASN A 1 349 ? -25.516 -24.734 -17.906 1 95.56 349 ASN A N 1
ATOM 2874 C CA . ASN A 1 349 ? -25.859 -24.703 -16.5 1 95.56 349 ASN A CA 1
ATOM 2875 C C . ASN A 1 349 ? -26.156 -23.281 -16.016 1 95.56 349 ASN A C 1
ATOM 2877 O O . ASN A 1 349 ? -26.953 -23.078 -15.102 1 95.56 349 ASN A O 1
ATOM 2881 N N . TRP A 1 350 ? -25.5 -22.328 -16.625 1 96.88 350 TRP A N 1
ATOM 2882 C CA . TRP A 1 350 ? -25.578 -20.953 -16.156 1 96.88 350 TRP A CA 1
ATOM 2883 C C . TRP A 1 350 ? -26.344 -20.078 -17.141 1 96.88 350 TRP A C 1
ATOM 2885 O O . TRP A 1 350 ? -26.359 -18.859 -17 1 96.88 350 TRP A O 1
ATOM 2895 N N . MET A 1 351 ? -26.984 -20.625 -18.109 1 96.06 351 MET A N 1
ATOM 2896 C CA . MET A 1 351 ? -27.562 -19.938 -19.266 1 96.06 351 MET A CA 1
ATOM 2897 C C . MET A 1 351 ? -28.516 -18.828 -18.812 1 96.06 351 MET A C 1
ATOM 2899 O O . MET A 1 351 ? -28.391 -17.688 -19.25 1 96.06 351 MET A O 1
ATOM 2903 N N . GLU A 1 352 ? -29.391 -19.219 -17.906 1 95.56 352 GLU A N 1
ATOM 2904 C CA . GLU A 1 352 ? -30.391 -18.266 -17.438 1 95.56 352 GLU A CA 1
ATOM 2905 C C . GLU A 1 352 ? -29.734 -17.031 -16.844 1 95.56 352 GLU A C 1
ATOM 2907 O O . GLU A 1 352 ? -30.156 -15.898 -17.094 1 95.56 352 GLU A O 1
ATOM 2912 N N . TYR A 1 353 ? -28.734 -17.219 -16.047 1 97.12 353 TYR A N 1
ATOM 2913 C CA . TYR A 1 353 ? -28.078 -16.141 -15.32 1 97.12 353 TYR A CA 1
ATOM 2914 C C . TYR A 1 353 ? -27.141 -15.352 -16.234 1 97.12 353 TYR A C 1
ATOM 2916 O O . TYR A 1 353 ? -26.891 -14.164 -16.016 1 97.12 353 TYR A O 1
ATOM 2924 N N . ILE A 1 354 ? -26.562 -16.016 -17.25 1 97.31 354 ILE A N 1
ATOM 2925 C CA . ILE A 1 354 ? -25.75 -15.359 -18.266 1 97.31 354 ILE A CA 1
ATOM 2926 C C . ILE A 1 354 ? -26.609 -14.398 -19.078 1 97.31 354 ILE A C 1
ATOM 2928 O O . ILE A 1 354 ? -26.203 -13.258 -19.344 1 97.31 354 ILE A O 1
ATOM 2932 N N . LEU A 1 355 ? -27.828 -14.789 -19.375 1 97.56 355 LEU A N 1
ATOM 2933 C CA . LEU A 1 355 ? -28.703 -14.008 -20.234 1 97.56 355 LEU A CA 1
ATOM 2934 C C . LEU A 1 355 ? -29.297 -12.82 -19.484 1 97.56 355 LEU A C 1
ATOM 2936 O O . LEU A 1 355 ? -29.812 -11.875 -20.094 1 97.56 355 LEU A O 1
ATOM 2940 N N . ASN A 1 356 ? -29.234 -12.867 -18.109 1 97.5 356 ASN A N 1
ATOM 2941 C CA . ASN A 1 356 ? -29.719 -11.75 -17.297 1 97.5 356 ASN A CA 1
ATOM 2942 C C . ASN A 1 356 ? -28.969 -10.461 -17.609 1 97.5 356 ASN A C 1
ATOM 2944 O O . ASN A 1 356 ? -29.453 -9.367 -17.328 1 97.5 356 ASN A O 1
ATOM 2948 N N . TYR A 1 357 ? -27.781 -10.57 -18.188 1 96.56 357 TYR A N 1
ATOM 2949 C CA . TYR A 1 357 ? -26.984 -9.406 -18.547 1 96.56 357 TYR A CA 1
ATOM 2950 C C . TYR A 1 357 ? -27.75 -8.484 -19.484 1 96.56 357 TYR A C 1
ATOM 2952 O O . TYR A 1 357 ? -27.609 -7.262 -19.422 1 96.56 357 TYR A O 1
ATOM 2960 N N . TYR A 1 358 ? -28.516 -9.023 -20.312 1 96.56 358 TYR A N 1
ATOM 2961 C CA . TYR A 1 358 ? -29.203 -8.25 -21.328 1 96.56 358 TYR A CA 1
ATOM 2962 C C . TYR A 1 358 ? -30.375 -7.469 -20.734 1 96.56 358 TYR A C 1
ATOM 2964 O O . TYR A 1 358 ? -30.844 -6.492 -21.328 1 96.56 358 TYR A O 1
ATOM 2972 N N . ASN A 1 359 ? -30.844 -7.887 -19.562 1 96.25 359 ASN A N 1
ATOM 2973 C CA . ASN A 1 359 ? -31.828 -7.113 -18.812 1 96.25 359 ASN A CA 1
ATOM 2974 C C . ASN A 1 359 ? -31.141 -6.102 -17.891 1 96.25 359 ASN A C 1
ATOM 2976 O O . ASN A 1 359 ? -31.641 -4.992 -17.703 1 96.25 359 ASN A O 1
ATOM 2980 N N . TYR A 1 360 ? -30.031 -6.555 -17.297 1 96.25 360 TYR A N 1
ATOM 2981 C CA . TYR A 1 360 ? -29.234 -5.738 -16.375 1 96.25 360 TYR A CA 1
ATOM 2982 C C . TYR A 1 360 ? -27.766 -5.758 -16.766 1 96.25 360 TYR A C 1
ATOM 2984 O O . TYR A 1 360 ? -27.016 -6.641 -16.344 1 96.25 360 TYR A O 1
ATOM 2992 N N . PRO A 1 361 ? -27.328 -4.746 -17.531 1 93.12 361 PRO A N 1
ATOM 2993 C CA . PRO A 1 361 ? -25.953 -4.758 -18.031 1 93.12 361 PRO A CA 1
ATOM 2994 C C . PRO A 1 361 ? -24.922 -4.328 -17 1 93.12 361 PRO A C 1
ATOM 2996 O O . PRO A 1 361 ? -24.25 -3.309 -17.172 1 93.12 361 PRO A O 1
ATOM 2999 N N . ILE A 1 362 ? -24.828 -5.125 -15.93 1 92.88 362 ILE A N 1
ATOM 3000 C CA . ILE A 1 362 ? -23.828 -4.887 -14.891 1 92.88 362 ILE A CA 1
ATOM 3001 C C . ILE A 1 362 ? -22.734 -5.945 -14.977 1 92.88 362 ILE A C 1
ATOM 3003 O O . ILE A 1 362 ? -22.984 -7.066 -15.43 1 92.88 362 ILE A O 1
ATOM 3007 N N . SER A 1 363 ? -21.484 -5.484 -14.688 1 87.38 363 SER A N 1
ATOM 3008 C CA . SER A 1 363 ? -20.344 -6.391 -14.719 1 87.38 363 SER A CA 1
ATOM 3009 C C . SER A 1 363 ? -19.484 -6.238 -13.469 1 87.38 363 SER A C 1
ATOM 3011 O O . SER A 1 363 ? -19.672 -5.301 -12.695 1 87.38 363 SER A O 1
ATOM 3013 N N . ASN A 1 364 ? -18.578 -7.219 -13.273 1 85.12 364 ASN A N 1
ATOM 3014 C CA . ASN A 1 364 ? -17.656 -7.164 -12.133 1 85.12 364 ASN A CA 1
ATOM 3015 C C . ASN A 1 364 ? -16.438 -6.312 -12.438 1 85.12 364 ASN A C 1
ATOM 3017 O O . ASN A 1 364 ? -15.461 -6.324 -11.68 1 85.12 364 ASN A O 1
ATOM 3021 N N . GLY A 1 365 ? -16.453 -5.598 -13.602 1 79.56 365 GLY A N 1
ATOM 3022 C CA . GLY A 1 365 ? -15.352 -4.699 -13.906 1 79.56 365 GLY A CA 1
ATOM 3023 C C . GLY A 1 365 ? -15.102 -3.68 -12.812 1 79.56 365 GLY A C 1
ATOM 3024 O O . GLY A 1 365 ? -13.961 -3.52 -12.359 1 79.56 365 GLY A O 1
ATOM 3025 N N . THR A 1 366 ? -16.172 -3.084 -12.383 1 81.5 366 THR A N 1
ATOM 3026 C CA . THR A 1 366 ? -16.062 -2.105 -11.312 1 81.5 366 THR A CA 1
ATOM 3027 C C . THR A 1 366 ? -15.609 -2.77 -10.016 1 81.5 366 THR A C 1
ATOM 3029 O O . THR A 1 366 ? -14.797 -2.209 -9.281 1 81.5 366 THR A O 1
ATOM 3032 N N . THR A 1 367 ? -16.062 -3.979 -9.82 1 84.38 367 THR A N 1
ATOM 3033 C CA . THR A 1 367 ? -15.719 -4.711 -8.609 1 84.38 367 THR A CA 1
ATOM 3034 C C . THR A 1 367 ? -14.234 -5.047 -8.578 1 84.38 367 THR A C 1
ATOM 3036 O O . THR A 1 367 ? -13.602 -4.98 -7.52 1 84.38 367 THR A O 1
ATOM 3039 N N . GLU A 1 368 ? -13.727 -5.328 -9.742 1 83.38 368 GLU A N 1
ATOM 3040 C CA . GLU A 1 368 ? -12.305 -5.656 -9.812 1 83.38 368 GLU A CA 1
ATOM 3041 C C . GLU A 1 368 ? -11.438 -4.453 -9.445 1 83.38 368 GLU A C 1
ATOM 3043 O O . GLU A 1 368 ? -10.492 -4.574 -8.664 1 83.38 368 GLU A O 1
ATOM 3048 N N . GLY A 1 369 ? -11.766 -3.355 -10.039 1 84.56 369 GLY A N 1
ATOM 3049 C CA . GLY A 1 369 ? -11.055 -2.139 -9.68 1 84.56 369 GLY A CA 1
ATOM 3050 C C . GLY A 1 369 ? -11.172 -1.795 -8.203 1 84.56 369 GLY A C 1
ATOM 3051 O O . GLY A 1 369 ? -10.18 -1.428 -7.57 1 84.56 369 GLY A O 1
ATOM 3052 N N . ASN A 1 370 ? -12.32 -1.996 -7.723 1 90.81 370 ASN A N 1
ATOM 3053 C CA . ASN A 1 370 ? -12.57 -1.696 -6.316 1 90.81 370 ASN A CA 1
ATOM 3054 C C . ASN A 1 370 ? -11.867 -2.695 -5.398 1 90.81 370 ASN A C 1
ATOM 3056 O O . ASN A 1 370 ? -11.375 -2.326 -4.332 1 90.81 370 ASN A O 1
ATOM 3060 N N . ASN A 1 371 ? -11.867 -3.947 -5.84 1 91.06 371 ASN A N 1
ATOM 3061 C CA . ASN A 1 371 ? -11.125 -4.945 -5.07 1 91.06 371 ASN A CA 1
ATOM 3062 C C . ASN A 1 371 ? -9.656 -4.566 -4.922 1 91.06 371 ASN A C 1
ATOM 3064 O O . ASN A 1 371 ? -9.062 -4.766 -3.861 1 91.06 371 ASN A O 1
ATOM 3068 N N . HIS A 1 372 ? -9.156 -4.098 -5.996 1 88.81 372 HIS A N 1
ATOM 3069 C CA . HIS A 1 372 ? -7.766 -3.664 -5.941 1 88.81 372 HIS A CA 1
ATOM 3070 C C . HIS A 1 372 ? -7.578 -2.545 -4.922 1 88.81 372 HIS A C 1
ATOM 3072 O O . HIS A 1 372 ? -6.586 -2.529 -4.188 1 88.81 372 HIS A O 1
ATOM 3078 N N . LYS A 1 373 ? -8.469 -1.646 -4.918 1 89.69 373 LYS A N 1
ATOM 3079 C CA . LYS A 1 373 ? -8.422 -0.554 -3.951 1 89.69 373 LYS A CA 1
ATOM 3080 C C . LYS A 1 373 ? -8.516 -1.081 -2.521 1 89.69 373 LYS A C 1
ATOM 3082 O O . LYS A 1 373 ? -7.773 -0.643 -1.642 1 89.69 373 LYS A O 1
ATOM 3087 N N . VAL A 1 374 ? -9.391 -1.975 -2.316 1 91.88 374 VAL A N 1
ATOM 3088 C CA . VAL A 1 374 ? -9.578 -2.572 -0.998 1 91.88 374 VAL A CA 1
ATOM 3089 C C . VAL A 1 374 ? -8.289 -3.27 -0.562 1 91.88 374 VAL A C 1
ATOM 3091 O O . VAL A 1 374 ? -7.852 -3.115 0.579 1 91.88 374 VAL A O 1
ATOM 3094 N N . LYS A 1 375 ? -7.695 -3.998 -1.456 1 89.25 375 LYS A N 1
ATOM 3095 C CA . LYS A 1 375 ? -6.445 -4.688 -1.151 1 89.25 375 LYS A CA 1
ATOM 3096 C C . LYS A 1 375 ? -5.336 -3.697 -0.81 1 89.25 375 LYS A C 1
ATOM 3098 O O . LYS A 1 375 ? -4.531 -3.943 0.091 1 89.25 375 LYS A O 1
ATOM 3103 N N . ASN A 1 376 ? -5.32 -2.639 -1.526 1 88.56 376 ASN A N 1
ATOM 3104 C CA . ASN A 1 376 ? -4.301 -1.624 -1.281 1 88.56 376 ASN A CA 1
ATOM 3105 C C . ASN A 1 376 ? -4.441 -1.013 0.109 1 88.56 376 ASN A C 1
ATOM 3107 O O . ASN A 1 376 ? -3.443 -0.7 0.759 1 88.56 376 ASN A O 1
ATOM 3111 N N . ILE A 1 377 ? -5.664 -0.819 0.538 1 89.94 377 ILE A N 1
ATOM 3112 C CA . ILE A 1 377 ? -5.918 -0.297 1.876 1 89.94 377 ILE A CA 1
ATOM 3113 C C . ILE A 1 377 ? -5.348 -1.255 2.92 1 89.94 377 ILE A C 1
ATOM 3115 O O . ILE A 1 377 ? -4.707 -0.825 3.883 1 89.94 377 ILE A O 1
ATOM 3119 N N . LYS A 1 378 ? -5.469 -2.504 2.674 1 87.62 378 LYS A N 1
ATOM 3120 C CA . LYS A 1 378 ? -4.953 -3.516 3.592 1 87.62 378 LYS A CA 1
ATOM 3121 C C . LYS A 1 378 ? -3.43 -3.557 3.568 1 87.62 378 LYS A C 1
ATOM 3123 O O . LYS A 1 378 ? -2.789 -3.633 4.621 1 87.62 378 LYS A O 1
ATOM 3128 N N . ARG A 1 379 ? -2.898 -3.475 2.402 1 84.62 379 ARG A N 1
ATOM 3129 C CA . ARG A 1 379 ? -1.45 -3.559 2.238 1 84.62 379 ARG A CA 1
ATOM 3130 C C . ARG A 1 379 ? -0.758 -2.344 2.85 1 84.62 379 ARG A C 1
ATOM 3132 O O . ARG A 1 379 ? 0.319 -2.469 3.438 1 84.62 379 ARG A O 1
ATOM 3139 N N . ARG A 1 380 ? -1.367 -1.236 2.707 1 83.94 380 ARG A N 1
ATOM 3140 C CA . ARG A 1 380 ? -0.814 0.009 3.23 1 83.94 380 ARG A CA 1
ATOM 3141 C C . ARG A 1 380 ? -0.575 -0.087 4.734 1 83.94 380 ARG A C 1
ATOM 3143 O O . ARG A 1 380 ? 0.412 0.446 5.246 1 83.94 380 ARG A O 1
ATOM 3150 N N . ALA A 1 381 ? -1.404 -0.793 5.398 1 82.31 381 ALA A N 1
ATOM 3151 C CA . ALA A 1 381 ? -1.328 -0.897 6.852 1 82.31 381 ALA A CA 1
ATOM 3152 C C . ALA A 1 381 ? -0.65 -2.197 7.277 1 82.31 381 ALA A C 1
ATOM 3154 O O . ALA A 1 381 ? -0.606 -2.523 8.461 1 82.31 381 ALA A O 1
ATOM 3155 N N . TYR A 1 382 ? -0.117 -2.92 6.254 1 76.5 382 TYR A N 1
ATOM 3156 C CA . TYR A 1 382 ? 0.469 -4.227 6.535 1 76.5 382 TYR A CA 1
ATOM 3157 C C . TYR A 1 382 ? -0.529 -5.129 7.25 1 76.5 382 TYR A C 1
ATOM 3159 O O . TYR A 1 382 ? -0.173 -5.828 8.203 1 76.5 382 TYR A O 1
ATOM 3167 N N . GLY A 1 383 ? -1.784 -4.871 6.941 1 76.31 383 GLY A N 1
ATOM 3168 C CA . GLY A 1 383 ? -2.844 -5.676 7.523 1 76.31 383 GLY A CA 1
ATOM 3169 C C . GLY A 1 383 ? -3.523 -5.008 8.703 1 76.31 383 GLY A C 1
ATOM 3170 O O . GLY A 1 383 ? -3.115 -3.926 9.133 1 76.31 383 GLY A O 1
ATOM 3171 N N . TYR A 1 384 ? -4.625 -5.602 9.172 1 81.44 384 TYR A N 1
ATOM 3172 C CA . TYR A 1 384 ? -5.383 -5.117 10.32 1 81.44 384 TYR A CA 1
ATOM 3173 C C . TYR A 1 384 ? -5.609 -6.234 11.328 1 81.44 384 TYR A C 1
ATOM 3175 O O . TYR A 1 384 ? -6.078 -7.316 10.977 1 81.44 384 TYR A O 1
ATOM 3183 N N . ARG A 1 385 ? -5.25 -5.941 12.477 1 79.31 385 ARG A N 1
ATOM 3184 C CA . ARG A 1 385 ? -5.547 -6.879 13.555 1 79.31 385 ARG A CA 1
ATOM 3185 C C . ARG A 1 385 ? -7.023 -6.824 13.938 1 79.31 385 ARG A C 1
ATOM 3187 O O . ARG A 1 385 ? -7.633 -7.855 14.227 1 79.31 385 ARG A O 1
ATOM 3194 N N . ASN A 1 386 ? -7.551 -5.652 13.898 1 87.44 386 ASN A N 1
ATOM 3195 C CA . ASN A 1 386 ? -8.961 -5.414 14.195 1 87.44 386 ASN A CA 1
ATOM 3196 C C . ASN A 1 386 ? -9.781 -5.266 12.922 1 87.44 386 ASN A C 1
ATOM 3198 O O . ASN A 1 386 ? -9.648 -4.277 12.203 1 87.44 386 ASN A O 1
ATOM 3202 N N . HIS A 1 387 ? -10.672 -6.258 12.703 1 86.38 387 HIS A N 1
ATOM 3203 C CA . HIS A 1 387 ? -11.469 -6.289 11.477 1 86.38 387 HIS A CA 1
ATOM 3204 C C . HIS A 1 387 ? -12.383 -5.074 11.391 1 86.38 387 HIS A C 1
ATOM 3206 O O . HIS A 1 387 ? -12.625 -4.559 10.297 1 86.38 387 HIS A O 1
ATOM 3212 N N . ASN A 1 388 ? -12.828 -4.637 12.5 1 90.38 388 ASN A N 1
ATOM 3213 C CA . ASN A 1 388 ? -13.719 -3.48 12.516 1 90.38 388 ASN A CA 1
ATOM 3214 C C . ASN A 1 388 ? -13.016 -2.223 12.023 1 90.38 388 ASN A C 1
ATOM 3216 O O . ASN A 1 388 ? -13.609 -1.417 11.297 1 90.38 388 ASN A O 1
ATOM 3220 N N . ASN A 1 389 ? -11.789 -2.064 12.422 1 92.81 389 ASN A N 1
ATOM 3221 C CA . ASN A 1 389 ? -11.008 -0.929 11.938 1 92.81 389 ASN A CA 1
ATOM 3222 C C . ASN A 1 389 ? -10.844 -0.961 10.422 1 92.81 389 ASN A C 1
ATOM 3224 O O . ASN A 1 389 ? -10.922 0.077 9.758 1 92.81 389 ASN A O 1
ATOM 3228 N N . TRP A 1 390 ? -10.664 -2.18 9.938 1 91.5 390 TRP A N 1
ATOM 3229 C CA . TRP A 1 390 ? -10.508 -2.363 8.5 1 91.5 390 TRP A CA 1
ATOM 3230 C C . TRP A 1 390 ? -11.797 -2.014 7.766 1 91.5 390 TRP A C 1
ATOM 3232 O O . TRP A 1 390 ? -11.781 -1.285 6.773 1 91.5 390 TRP A O 1
ATOM 3242 N N . GLU A 1 391 ? -12.891 -2.467 8.297 1 91.5 391 GLU A N 1
ATOM 3243 C CA . GLU A 1 391 ? -14.195 -2.229 7.668 1 91.5 391 GLU A CA 1
ATOM 3244 C C . GLU A 1 391 ? -14.523 -0.74 7.637 1 91.5 391 GLU A C 1
ATOM 3246 O O . GLU A 1 391 ? -14.961 -0.218 6.609 1 91.5 391 GLU A O 1
ATOM 3251 N N . ILE A 1 392 ? -14.312 -0.068 8.734 1 93.62 392 ILE A N 1
ATOM 3252 C CA . ILE A 1 392 ? -14.594 1.359 8.828 1 93.62 392 ILE A CA 1
ATOM 3253 C C . ILE A 1 392 ? -13.758 2.123 7.809 1 93.62 392 ILE A C 1
ATOM 3255 O O . ILE A 1 392 ? -14.273 3 7.109 1 93.62 392 ILE A O 1
ATOM 3259 N N . ARG A 1 393 ? -12.547 1.765 7.738 1 94.38 393 ARG A N 1
ATOM 3260 C CA . ARG A 1 393 ? -11.641 2.467 6.832 1 94.38 393 ARG A CA 1
ATOM 3261 C C . ARG A 1 393 ? -12.055 2.258 5.379 1 94.38 393 ARG A C 1
ATOM 3263 O O . ARG A 1 393 ? -12.094 3.209 4.594 1 94.38 393 ARG A O 1
ATOM 3270 N N . VAL A 1 394 ? -12.328 1.031 4.973 1 93.94 394 VAL A N 1
ATOM 3271 C CA . VAL A 1 394 ? -12.711 0.725 3.6 1 93.94 394 VAL A CA 1
ATOM 3272 C C . VAL A 1 394 ? -14 1.467 3.248 1 93.94 394 VAL A C 1
ATOM 3274 O O . VAL A 1 394 ? -14.062 2.16 2.23 1 93.94 394 VAL A O 1
ATOM 3277 N N . LYS A 1 395 ? -15 1.367 4.109 1 93.25 395 LYS A N 1
ATOM 3278 C CA . LYS A 1 395 ? -16.281 2.004 3.83 1 93.25 395 LYS A CA 1
ATOM 3279 C C . LYS A 1 395 ? -16.141 3.518 3.709 1 93.25 395 LYS A C 1
ATOM 3281 O O . LYS A 1 395 ? -16.703 4.133 2.807 1 93.25 395 LYS A O 1
ATOM 3286 N N . TYR A 1 396 ? -15.375 4.094 4.617 1 94.31 396 TYR A N 1
ATOM 3287 C CA . TYR A 1 396 ? -15.203 5.539 4.59 1 94.31 396 TYR A CA 1
ATOM 3288 C C . TYR A 1 396 ? -14.484 5.977 3.318 1 94.31 396 TYR A C 1
ATOM 3290 O O . TYR A 1 396 ? -14.906 6.926 2.654 1 94.31 396 TYR A O 1
ATOM 3298 N N . GLU A 1 397 ? -13.43 5.316 2.906 1 92.06 397 GLU A N 1
ATOM 3299 C CA . GLU A 1 397 ? -12.633 5.719 1.75 1 92.06 397 GLU A CA 1
ATOM 3300 C C . GLU A 1 397 ? -13.398 5.504 0.449 1 92.06 397 GLU A C 1
ATOM 3302 O O . GLU A 1 397 ? -13.094 6.129 -0.569 1 92.06 397 GLU A O 1
ATOM 3307 N N . PHE A 1 398 ? -14.414 4.668 0.464 1 90.06 398 PHE A N 1
ATOM 3308 C CA . PHE A 1 398 ? -15.219 4.434 -0.729 1 90.06 398 PHE A CA 1
ATOM 3309 C C . PHE A 1 398 ? -16.422 5.367 -0.759 1 90.06 398 PHE A C 1
ATOM 3311 O O . PHE A 1 398 ? -16.812 5.863 -1.82 1 90.06 398 PHE A O 1
ATOM 3318 N N . GLN A 1 399 ? -17.031 5.566 0.371 1 80 399 GLN A N 1
ATOM 3319 C CA . GLN A 1 399 ? -18.344 6.211 0.402 1 80 399 GLN A CA 1
ATOM 3320 C C . GLN A 1 399 ? -18.203 7.715 0.64 1 80 399 GLN A C 1
ATOM 3322 O O . GLN A 1 399 ? -19 8.5 0.123 1 80 399 GLN A O 1
ATOM 3327 N N . CYS A 1 400 ? -17.359 8 1.564 1 68.25 400 CYS A N 1
ATOM 3328 C CA . CYS A 1 400 ? -17.359 9.375 2.049 1 68.25 400 CYS A CA 1
ATOM 3329 C C . CYS A 1 400 ? -16.172 10.148 1.488 1 68.25 400 CYS A C 1
ATOM 3331 O O . CYS A 1 400 ? -15.977 11.32 1.817 1 68.25 400 CYS A O 1
ATOM 3333 N N . ALA A 1 401 ? -15.477 9.453 0.596 1 59.25 401 ALA A N 1
ATOM 3334 C CA . ALA A 1 401 ? -14.297 10.203 0.174 1 59.25 401 ALA A CA 1
ATOM 3335 C C . ALA A 1 401 ? -14.688 11.445 -0.625 1 59.25 401 ALA A C 1
ATOM 3337 O O . ALA A 1 401 ? -15.695 11.438 -1.342 1 59.25 401 ALA A O 1
ATOM 3338 N N . MET B 1 1 ? -2.168 48.875 17.344 1 38.88 1 MET B N 1
ATOM 3339 C CA . MET B 1 1 ? -1.895 48.219 16.047 1 38.88 1 MET B CA 1
ATOM 3340 C C . MET B 1 1 ? -0.51 47.594 16.047 1 38.88 1 MET B C 1
ATOM 3342 O O . MET B 1 1 ? -0.246 46.688 15.258 1 38.88 1 MET B O 1
ATOM 3346 N N . ASN B 1 2 ? 0.458 48.031 16.938 1 45.88 2 ASN B N 1
ATOM 3347 C CA . ASN B 1 2 ? 1.896 47.781 16.938 1 45.88 2 ASN B CA 1
ATOM 3348 C C . ASN B 1 2 ? 2.236 46.469 17.609 1 45.88 2 ASN B C 1
ATOM 3350 O O . ASN B 1 2 ? 3.16 45.781 17.188 1 45.88 2 ASN B O 1
ATOM 3354 N N . THR B 1 3 ? 1.57 46.188 18.688 1 48.84 3 THR B N 1
ATOM 3355 C CA . THR B 1 3 ? 1.88 45.094 19.578 1 48.84 3 THR B CA 1
ATOM 3356 C C . THR B 1 3 ? 1.558 43.75 18.922 1 48.84 3 THR B C 1
ATOM 3358 O O . THR B 1 3 ? 2.256 42.75 19.125 1 48.84 3 THR B O 1
ATOM 3361 N N . ASN B 1 4 ? 0.552 43.812 17.969 1 57.12 4 ASN B N 1
ATOM 3362 C CA . ASN B 1 4 ? 0.118 42.656 17.219 1 57.12 4 ASN B CA 1
ATOM 3363 C C . ASN B 1 4 ? 1.22 42.156 16.281 1 57.12 4 ASN B C 1
ATOM 3365 O O . ASN B 1 4 ? 1.416 40.938 16.156 1 57.12 4 ASN B O 1
ATOM 3369 N N . TYR B 1 5 ? 2.076 43.031 16.062 1 66 5 TYR B N 1
ATOM 3370 C CA . TYR B 1 5 ? 3.049 42.688 15.031 1 66 5 TYR B CA 1
ATOM 3371 C C . TYR B 1 5 ? 4.277 42.031 15.656 1 66 5 TYR B C 1
ATOM 3373 O O . TYR B 1 5 ? 4.969 41.219 15.008 1 66 5 TYR B O 1
ATOM 3381 N N . ASP B 1 6 ? 4.391 42.25 17 1 73.81 6 ASP B N 1
ATOM 3382 C CA . ASP B 1 6 ? 5.527 41.656 17.688 1 73.81 6 ASP B CA 1
ATOM 3383 C C . ASP B 1 6 ? 5.316 40.156 17.859 1 73.81 6 ASP B C 1
ATOM 3385 O O . ASP B 1 6 ? 6.25 39.344 17.703 1 73.81 6 ASP B O 1
ATOM 3389 N N . ILE B 1 7 ? 4.066 39.875 18.031 1 76.38 7 ILE B N 1
ATOM 3390 C CA . ILE B 1 7 ? 3.754 38.438 18.234 1 76.38 7 ILE B CA 1
ATOM 3391 C C . ILE B 1 7 ? 3.943 37.688 16.922 1 76.38 7 ILE B C 1
ATOM 3393 O O . ILE B 1 7 ? 4.477 36.562 16.906 1 76.38 7 ILE B O 1
ATOM 3397 N N . ILE B 1 8 ? 3.504 38.406 15.914 1 83.06 8 ILE B N 1
ATOM 3398 C CA . ILE B 1 8 ? 3.633 37.75 14.609 1 83.06 8 ILE B CA 1
ATOM 3399 C C . ILE B 1 8 ? 5.109 37.594 14.266 1 83.06 8 ILE B C 1
ATOM 3401 O O . ILE B 1 8 ? 5.539 36.5 13.859 1 83.06 8 ILE B O 1
ATOM 3405 N N . ARG B 1 9 ? 5.793 38.625 14.539 1 81.56 9 ARG B N 1
ATOM 3406 C CA . ARG B 1 9 ? 7.219 38.625 14.227 1 81.56 9 ARG B CA 1
ATOM 3407 C C . ARG B 1 9 ? 7.938 37.531 15.023 1 81.56 9 ARG B C 1
ATOM 3409 O O . ARG B 1 9 ? 8.797 36.812 14.492 1 81.56 9 ARG B O 1
ATOM 3416 N N . ASN B 1 10 ? 7.527 37.375 16.203 1 80.88 10 ASN B N 1
ATOM 3417 C CA . ASN B 1 10 ? 8.211 36.438 17.094 1 80.88 10 ASN B CA 1
ATOM 3418 C C . ASN B 1 10 ? 7.785 35 16.812 1 80.88 10 ASN B C 1
ATOM 3420 O O . ASN B 1 10 ? 8.57 34.062 17.016 1 80.88 10 ASN B O 1
ATOM 3424 N N . LEU B 1 11 ? 6.66 34.875 16.25 1 85.25 11 LEU B N 1
ATOM 3425 C CA . LEU B 1 11 ? 6.129 33.5 16.188 1 85.25 11 LEU B CA 1
ATOM 3426 C C . LEU B 1 11 ? 6.25 32.938 14.773 1 85.25 11 LEU B C 1
ATOM 3428 O O . LEU B 1 11 ? 6.324 31.734 14.586 1 85.25 11 LEU B O 1
ATOM 3432 N N . ILE B 1 12 ? 6.32 33.812 13.867 1 87.81 12 ILE B N 1
ATOM 3433 C CA . ILE B 1 12 ? 6.305 33.375 12.484 1 87.81 12 ILE B CA 1
ATOM 3434 C C . ILE B 1 12 ? 7.617 32.656 12.164 1 87.81 12 ILE B C 1
ATOM 3436 O O . ILE B 1 12 ? 7.676 31.844 11.234 1 87.81 12 ILE B O 1
ATOM 3440 N N . GLY B 1 13 ? 8.703 32.875 12.852 1 84 13 GLY B N 1
ATOM 3441 C CA . GLY B 1 13 ? 9.945 32.125 12.797 1 84 13 GLY B CA 1
ATOM 3442 C C . GLY B 1 13 ? 10.797 32.469 11.586 1 84 13 GLY B C 1
ATOM 3443 O O . GLY B 1 13 ? 11.578 31.656 11.117 1 84 13 GLY B O 1
ATOM 3444 N N . LEU B 1 14 ? 10.594 33.594 10.992 1 90.81 14 LEU B N 1
ATOM 3445 C CA . LEU B 1 14 ? 11.367 34 9.828 1 90.81 14 LEU B CA 1
ATOM 3446 C C . LEU B 1 14 ? 12.273 35.188 10.172 1 90.81 14 LEU B C 1
ATOM 3448 O O . LEU B 1 14 ? 11.805 36.219 10.672 1 90.81 14 LEU B O 1
ATOM 3452 N N . GLN B 1 15 ? 13.445 35.031 9.867 1 88.75 15 GLN B N 1
ATOM 3453 C CA . GLN B 1 15 ? 14.422 36.031 10.25 1 88.75 15 GLN B CA 1
ATOM 3454 C C . GLN B 1 15 ? 14.508 37.156 9.195 1 88.75 15 GLN B C 1
ATOM 3456 O O . GLN B 1 15 ? 14.273 36.906 8.016 1 88.75 15 GLN B O 1
ATOM 3461 N N . GLY B 1 16 ? 14.852 38.375 9.695 1 88.69 16 GLY B N 1
ATOM 3462 C CA . GLY B 1 16 ? 15.141 39.5 8.805 1 88.69 16 GLY B CA 1
ATOM 3463 C C . GLY B 1 16 ? 13.891 40.094 8.188 1 88.69 16 GLY B C 1
ATOM 3464 O O . GLY B 1 16 ? 13.953 40.656 7.09 1 88.69 16 GLY B O 1
ATOM 3465 N N . LEU B 1 17 ? 12.797 39.906 8.859 1 91.06 17 LEU B N 1
ATOM 3466 C CA . LEU B 1 17 ? 11.531 40.375 8.297 1 91.06 17 LEU B CA 1
ATOM 3467 C C . LEU B 1 17 ? 10.945 41.5 9.156 1 91.06 17 LEU B C 1
ATOM 3469 O O . LEU B 1 17 ? 10.984 41.438 10.383 1 91.06 17 LEU B O 1
ATOM 3473 N N . GLU B 1 18 ? 10.562 42.531 8.516 1 92 18 GLU B N 1
ATOM 3474 C CA . GLU B 1 18 ? 9.758 43.562 9.148 1 92 18 GLU B CA 1
ATOM 3475 C C . GLU B 1 18 ? 8.297 43.469 8.711 1 92 18 GLU B C 1
ATOM 3477 O O . GLU B 1 18 ? 7.996 43.562 7.52 1 92 18 GLU B O 1
ATOM 3482 N N . ILE B 1 19 ? 7.434 43.344 9.664 1 92.5 19 ILE B N 1
ATOM 3483 C CA . ILE B 1 19 ? 6.016 43.188 9.359 1 92.5 19 ILE B CA 1
ATOM 3484 C C . ILE B 1 19 ? 5.375 44.562 9.188 1 92.5 19 ILE B C 1
ATOM 3486 O O . ILE B 1 19 ? 5.488 45.406 10.07 1 92.5 19 ILE B O 1
ATOM 3490 N N . ILE B 1 20 ? 4.719 44.781 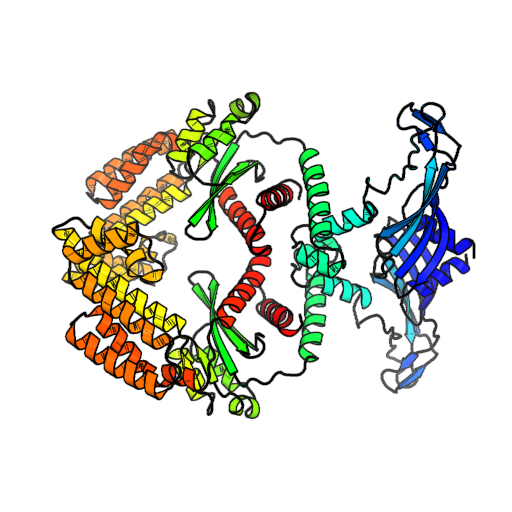8.102 1 92.38 20 ILE B N 1
ATOM 3491 C CA . ILE B 1 20 ? 4.043 46.031 7.824 1 92.38 20 ILE B CA 1
ATOM 3492 C C . ILE B 1 20 ? 2.625 46 8.391 1 92.38 20 ILE B C 1
ATOM 3494 O O . ILE B 1 20 ? 2.242 46.875 9.18 1 92.38 20 ILE B O 1
ATOM 3498 N N . TYR B 1 21 ? 1.909 45 7.984 1 91.19 21 TYR B N 1
ATOM 3499 C CA . TYR B 1 21 ? 0.575 44.75 8.516 1 91.19 21 TYR B CA 1
ATOM 3500 C C . TYR B 1 21 ? 0.107 43.344 8.18 1 91.19 21 TYR B C 1
ATOM 3502 O O . TYR B 1 21 ? 0.78 42.625 7.445 1 91.19 21 TYR B O 1
ATOM 3510 N N . SER B 1 22 ? -0.925 42.938 8.836 1 90.69 22 SER B N 1
ATOM 3511 C CA . SER B 1 22 ? -1.537 41.625 8.586 1 90.69 22 SER B CA 1
ATOM 3512 C C . SER B 1 22 ? -3.051 41.75 8.445 1 90.69 22 SER B C 1
ATOM 3514 O O . SER B 1 22 ? -3.656 42.688 8.953 1 90.69 22 SER B O 1
ATOM 3516 N N . ASN B 1 23 ? -3.605 40.875 7.672 1 90.25 23 ASN B N 1
ATOM 3517 C CA . ASN B 1 23 ? -5.051 40.844 7.488 1 90.25 23 ASN B CA 1
ATOM 3518 C C . ASN B 1 23 ? -5.547 39.438 7.156 1 90.25 23 ASN B C 1
ATOM 3520 O O . ASN B 1 23 ? -4.754 38.562 6.824 1 90.25 23 ASN B O 1
ATOM 3524 N N . VAL B 1 24 ? -6.805 39.25 7.418 1 91.12 24 VAL B N 1
ATOM 3525 C CA . VAL B 1 24 ? -7.449 38 7.012 1 91.12 24 VAL B CA 1
ATOM 3526 C C . VAL B 1 24 ? -8.344 38.25 5.797 1 91.12 24 VAL B C 1
ATOM 3528 O O . VAL B 1 24 ? -9.273 39.062 5.859 1 91.12 24 VAL B O 1
ATOM 3531 N N . ASN B 1 25 ? -7.965 37.656 4.73 1 91.81 25 ASN B N 1
ATOM 3532 C CA . ASN B 1 25 ? -8.711 37.781 3.486 1 91.81 25 ASN B CA 1
ATOM 3533 C C . ASN B 1 25 ? -9.195 36.438 2.971 1 91.81 25 ASN B C 1
ATOM 3535 O O . ASN B 1 25 ? -8.383 35.562 2.639 1 91.81 25 ASN B O 1
ATOM 3539 N N . ASN B 1 26 ? -10.477 36.25 2.895 1 92.38 26 ASN B N 1
ATOM 3540 C CA . ASN B 1 26 ? -11.07 35.031 2.352 1 92.38 26 ASN B CA 1
ATOM 3541 C C . ASN B 1 26 ? -10.516 33.781 3.043 1 92.38 26 ASN B C 1
ATOM 3543 O O . ASN B 1 26 ? -10.125 32.812 2.379 1 92.38 26 ASN B O 1
ATOM 3547 N N . GLY B 1 27 ? -10.289 33.906 4.328 1 89.19 27 GLY B N 1
ATOM 3548 C CA . GLY B 1 27 ? -9.883 32.75 5.109 1 89.19 27 GLY B CA 1
ATOM 3549 C C . GLY B 1 27 ? -8.383 32.5 5.078 1 89.19 27 GLY B C 1
ATOM 3550 O O . GLY B 1 27 ? -7.91 31.453 5.516 1 89.19 27 GLY B O 1
ATOM 3551 N N . ILE B 1 28 ? -7.727 33.438 4.52 1 94.94 28 ILE B N 1
ATOM 3552 C CA . ILE B 1 28 ? -6.273 33.344 4.461 1 94.94 28 ILE B CA 1
ATOM 3553 C C . ILE B 1 28 ? -5.648 34.438 5.301 1 94.94 28 ILE B C 1
ATOM 3555 O O . ILE B 1 28 ? -6.062 35.625 5.207 1 94.94 28 ILE B O 1
ATOM 3559 N N . PHE B 1 29 ? -4.75 34.094 6.137 1 94.56 29 PHE B N 1
ATOM 3560 C CA . PHE B 1 29 ? -3.992 35.062 6.91 1 94.56 29 PHE B CA 1
ATOM 3561 C C . PHE B 1 29 ? -2.844 35.625 6.086 1 94.56 29 PHE B C 1
ATOM 3563 O O . PHE B 1 29 ? -1.875 34.938 5.793 1 94.56 29 PHE B O 1
ATOM 3570 N N . GLU B 1 30 ? -2.949 36.875 5.723 1 95.69 30 GLU B N 1
ATOM 3571 C CA . GLU B 1 30 ? -1.934 37.531 4.902 1 95.69 30 GLU B CA 1
ATOM 3572 C C . GLU B 1 30 ? -1.012 38.375 5.754 1 95.69 30 GLU B C 1
ATOM 3574 O O . GLU B 1 30 ? -1.479 39.188 6.551 1 95.69 30 GLU B O 1
ATOM 3579 N N . VAL B 1 31 ? 0.222 38.188 5.613 1 94.75 31 VAL B N 1
ATOM 3580 C CA . VAL B 1 31 ? 1.225 39 6.305 1 94.75 31 VAL B CA 1
ATOM 3581 C C . VAL B 1 31 ? 2.01 39.844 5.289 1 94.75 31 VAL B C 1
ATOM 3583 O O . VAL B 1 31 ? 2.727 39.281 4.449 1 94.75 31 VAL B O 1
ATOM 3586 N N . PHE B 1 32 ? 1.825 41.094 5.367 1 95.5 32 PHE B N 1
ATOM 3587 C CA . PHE B 1 32 ? 2.602 42 4.527 1 95.5 32 PHE B CA 1
ATOM 3588 C C . PHE B 1 32 ? 3.908 42.375 5.211 1 95.5 32 PHE B C 1
ATOM 3590 O O . PHE B 1 32 ? 3.902 42.875 6.332 1 95.5 32 PHE B O 1
ATOM 3597 N N . ALA B 1 33 ? 4.977 42.062 4.52 1 95.44 33 ALA B N 1
ATOM 3598 C CA . ALA B 1 33 ? 6.27 42.25 5.176 1 95.44 33 ALA B CA 1
ATOM 3599 C C . ALA B 1 33 ? 7.312 42.781 4.191 1 95.44 33 ALA B C 1
ATOM 3601 O O . ALA B 1 33 ? 7.09 42.781 2.979 1 95.44 33 ALA B O 1
ATOM 3602 N N . LYS B 1 34 ? 8.375 43.312 4.672 1 94.75 34 LYS B N 1
ATOM 3603 C CA . LYS B 1 34 ? 9.555 43.75 3.932 1 94.75 34 LYS B CA 1
ATOM 3604 C C . LYS B 1 34 ? 10.836 43.375 4.676 1 94.75 34 LYS B C 1
ATOM 3606 O O . LYS B 1 34 ? 10.789 42.906 5.82 1 94.75 34 LYS B O 1
ATOM 3611 N N . SER B 1 35 ? 11.945 43.438 3.916 1 93.56 35 SER B N 1
ATOM 3612 C CA . SER B 1 35 ? 13.234 43.188 4.559 1 93.56 35 SER B CA 1
ATOM 3613 C C . SER B 1 35 ? 13.516 44.188 5.66 1 93.56 35 SER B C 1
ATOM 3615 O O . SER B 1 35 ? 13.211 45.375 5.523 1 93.56 35 SER B O 1
ATOM 3617 N N . GLU B 1 36 ? 14.141 43.656 6.742 1 91.69 36 GLU B N 1
ATOM 3618 C CA . GLU B 1 36 ? 14.57 44.562 7.82 1 91.69 36 GLU B CA 1
ATOM 3619 C C . GLU B 1 36 ? 15.812 45.344 7.422 1 91.69 36 GLU B C 1
ATOM 3621 O O . GLU B 1 36 ? 16.156 46.344 8.07 1 91.69 36 GLU B O 1
ATOM 3626 N N . PHE B 1 37 ? 16.391 44.844 6.371 1 90.69 37 PHE B N 1
ATOM 3627 C CA . PHE B 1 37 ? 17.625 45.469 5.91 1 90.69 37 PHE B CA 1
ATOM 3628 C C . PHE B 1 37 ? 17.344 46.375 4.711 1 90.69 37 PHE B C 1
ATOM 3630 O O . PHE B 1 37 ? 16.453 46.094 3.906 1 90.69 37 PHE B O 1
ATOM 3637 N N . ASP B 1 38 ? 18.172 47.406 4.605 1 91.19 38 ASP B N 1
ATOM 3638 C CA . ASP B 1 38 ? 18.062 48.312 3.484 1 91.19 38 ASP B CA 1
ATOM 3639 C C . ASP B 1 38 ? 19.297 48.25 2.59 1 91.19 38 ASP B C 1
ATOM 3641 O O . ASP B 1 38 ? 19.719 49.281 2.045 1 91.19 38 ASP B O 1
ATOM 3645 N N . PHE B 1 39 ? 19.859 47.094 2.662 1 93.06 39 PHE B N 1
ATOM 3646 C CA . PHE B 1 39 ? 21.016 46.875 1.813 1 93.06 39 PHE B CA 1
ATOM 3647 C C . PHE B 1 39 ? 21.062 45.438 1.333 1 93.06 39 PHE B C 1
ATOM 3649 O O . PHE B 1 39 ? 20.328 44.594 1.829 1 93.06 39 PHE B O 1
ATOM 3656 N N . ALA B 1 40 ? 21.875 45.188 0.306 1 94 40 ALA B N 1
ATOM 3657 C CA . ALA B 1 40 ? 22.094 43.844 -0.185 1 94 40 ALA B CA 1
ATOM 3658 C C . ALA B 1 40 ? 23.531 43.656 -0.652 1 94 40 ALA B C 1
ATOM 3660 O O . ALA B 1 40 ? 24.188 44.625 -1.041 1 94 40 ALA B O 1
ATOM 3661 N N . LYS B 1 41 ? 23.891 42.469 -0.558 1 93.38 41 LYS B N 1
ATOM 3662 C CA . LYS B 1 41 ? 25.219 42.125 -1.036 1 93.38 41 LYS B CA 1
ATOM 3663 C C . LYS B 1 41 ? 25.203 41.812 -2.525 1 93.38 41 LYS B C 1
ATOM 3665 O O . LYS B 1 41 ? 24.391 41 -2.98 1 93.38 41 LYS B O 1
ATOM 3670 N N . CYS B 1 42 ? 26.141 42.438 -3.242 1 93.56 42 CYS B N 1
ATOM 3671 C CA . CYS B 1 42 ? 26.234 42.188 -4.676 1 93.56 42 CYS B CA 1
ATOM 3672 C C . CYS B 1 42 ? 26.766 40.781 -4.953 1 93.56 42 CYS B C 1
ATOM 3674 O O . CYS B 1 42 ? 27.797 40.375 -4.43 1 93.56 42 CYS B O 1
ATOM 3676 N N . PRO B 1 43 ? 26.047 40 -5.719 1 90.19 43 PRO B N 1
ATOM 3677 C CA . PRO B 1 43 ? 26.484 38.625 -6.012 1 90.19 43 PRO B CA 1
ATOM 3678 C C . PRO B 1 43 ? 27.75 38.594 -6.867 1 90.19 43 PRO B C 1
ATOM 3680 O O . PRO B 1 43 ? 28.438 37.562 -6.902 1 90.19 43 PRO B O 1
ATOM 3683 N N . HIS B 1 44 ? 28.078 39.594 -7.543 1 91.06 44 HIS B N 1
ATOM 3684 C CA . HIS B 1 44 ? 29.234 39.656 -8.445 1 91.06 44 HIS B CA 1
ATOM 3685 C C . HIS B 1 44 ? 30.5 40.031 -7.691 1 91.06 44 HIS B C 1
ATOM 3687 O O . HIS B 1 44 ? 31.516 39.312 -7.781 1 91.06 44 HIS B O 1
ATOM 3693 N N . CYS B 1 45 ? 30.484 41.188 -6.992 1 94.12 45 CYS B N 1
ATOM 3694 C CA . CYS B 1 45 ? 31.703 41.688 -6.371 1 94.12 45 CYS B CA 1
ATOM 3695 C C . CYS B 1 45 ? 31.703 41.438 -4.867 1 94.12 45 CYS B C 1
ATOM 3697 O O . CYS B 1 45 ? 32.719 41.562 -4.207 1 94.12 45 CYS B O 1
ATOM 3699 N N . GLY B 1 46 ? 30.531 41.219 -4.301 1 92.69 46 GLY B N 1
ATOM 3700 C CA . GLY B 1 46 ? 30.438 40.906 -2.879 1 92.69 46 GLY B CA 1
ATOM 3701 C C . GLY B 1 46 ? 30.281 42.156 -2.027 1 92.69 46 GLY B C 1
ATOM 3702 O O . GLY B 1 46 ? 30.062 42.062 -0.818 1 92.69 46 GLY B O 1
ATOM 3703 N N . ASN B 1 47 ? 30.266 43.281 -2.615 1 92.62 47 ASN B N 1
ATOM 3704 C CA . ASN B 1 47 ? 30.109 44.531 -1.881 1 92.62 47 ASN B CA 1
ATOM 3705 C C . ASN B 1 47 ? 28.656 44.812 -1.531 1 92.62 47 ASN B C 1
ATOM 3707 O O . ASN B 1 47 ? 27.75 44.25 -2.162 1 92.62 47 ASN B O 1
ATOM 3711 N N . ILE B 1 48 ? 28.516 45.656 -0.543 1 94.81 48 ILE B N 1
ATOM 3712 C CA . ILE B 1 48 ? 27.172 46.031 -0.106 1 94.81 48 ILE B CA 1
ATOM 3713 C C . ILE B 1 48 ? 26.641 47.188 -0.952 1 94.81 48 ILE B C 1
ATOM 3715 O O . ILE B 1 48 ? 27.359 48.188 -1.187 1 94.81 48 ILE B O 1
ATOM 3719 N N . SER B 1 49 ? 25.516 47.031 -1.462 1 94.31 49 SER B N 1
ATOM 3720 C CA . SER B 1 49 ? 24.859 48.094 -2.203 1 94.31 49 SER B CA 1
ATOM 3721 C C . SER B 1 49 ? 23.656 48.625 -1.439 1 94.31 49 SER B C 1
ATOM 3723 O O . SER B 1 49 ? 22.906 47.875 -0.819 1 94.31 49 SER B O 1
ATOM 3725 N N . TYR B 1 50 ? 23.391 49.938 -1.581 1 94 50 TYR B N 1
ATOM 3726 C CA . TYR B 1 50 ? 22.25 50.594 -0.936 1 94 50 TYR B CA 1
ATOM 3727 C C . TYR B 1 50 ? 21.297 51.188 -1.97 1 94 50 TYR B C 1
ATOM 3729 O O . TYR B 1 50 ? 20.266 51.75 -1.616 1 94 50 TYR B O 1
ATOM 3737 N N . THR B 1 51 ? 21.688 51 -3.234 1 93.94 51 THR B N 1
ATOM 3738 C CA . THR B 1 51 ? 20.906 51.656 -4.285 1 93.94 51 THR B CA 1
ATOM 3739 C C . THR B 1 51 ? 19.812 50.719 -4.789 1 93.94 51 THR B C 1
ATOM 3741 O O . THR B 1 51 ? 20.094 49.719 -5.438 1 93.94 51 THR B O 1
ATOM 3744 N N . VAL B 1 52 ? 18.547 51.125 -4.527 1 95 52 VAL B N 1
ATOM 3745 C CA . VAL B 1 52 ? 17.406 50.344 -4.949 1 95 52 VAL B CA 1
ATOM 3746 C C . VAL B 1 52 ? 17.016 50.688 -6.383 1 95 52 VAL B C 1
ATOM 3748 O O . VAL B 1 52 ? 16.844 51.875 -6.715 1 95 52 VAL B O 1
ATOM 3751 N N . HIS B 1 53 ? 16.969 49.75 -7.254 1 94.5 53 HIS B N 1
ATOM 3752 C CA . HIS B 1 53 ? 16.547 49.906 -8.641 1 94.5 53 HIS B CA 1
ATOM 3753 C C . HIS B 1 53 ? 15.023 49.906 -8.766 1 94.5 53 HIS B C 1
ATOM 3755 O O . HIS B 1 53 ? 14.438 50.812 -9.359 1 94.5 53 HIS B O 1
ATOM 3761 N N . ASP B 1 54 ? 14.375 48.875 -8.289 1 94.19 54 ASP B N 1
ATOM 3762 C CA . ASP B 1 54 ? 12.922 48.75 -8.305 1 94.19 54 ASP B CA 1
ATOM 3763 C C . ASP B 1 54 ? 12.438 47.781 -7.211 1 94.19 54 ASP B C 1
ATOM 3765 O O . ASP B 1 54 ? 13.242 47.25 -6.445 1 94.19 54 ASP B O 1
ATOM 3769 N N . ARG B 1 55 ? 11.094 47.844 -7.059 1 94.44 55 ARG B N 1
ATOM 3770 C CA . ARG B 1 55 ? 10.438 47 -6.059 1 94.44 55 ARG B CA 1
ATOM 3771 C C . ARG B 1 55 ? 9.312 46.188 -6.676 1 94.44 55 ARG B C 1
ATOM 3773 O O . ARG B 1 55 ? 8.68 46.625 -7.641 1 94.44 55 ARG B O 1
ATOM 3780 N N . ARG B 1 56 ? 9.148 45 -6.152 1 94.06 56 ARG B N 1
ATOM 3781 C CA . ARG B 1 56 ? 8 44.188 -6.547 1 94.06 56 ARG B CA 1
ATOM 3782 C C . ARG B 1 56 ? 7.434 43.438 -5.355 1 94.06 56 ARG B C 1
ATOM 3784 O O . ARG B 1 56 ? 8.109 43.25 -4.34 1 94.06 56 ARG B O 1
ATOM 3791 N N . TYR B 1 57 ? 6.191 43.031 -5.496 1 95.5 57 TYR B N 1
ATOM 3792 C CA . TYR B 1 57 ? 5.527 42.25 -4.473 1 95.5 57 TYR B CA 1
ATOM 3793 C C . TYR B 1 57 ? 5.348 40.781 -4.938 1 95.5 57 TYR B C 1
ATOM 3795 O O . TYR B 1 57 ? 4.984 40.562 -6.094 1 95.5 57 TYR B O 1
ATOM 3803 N N . GLN B 1 58 ? 5.723 39.906 -4.051 1 95.75 58 GLN B N 1
ATOM 3804 C CA . GLN B 1 58 ? 5.566 38.5 -4.363 1 95.75 58 GLN B CA 1
ATOM 3805 C C . GLN B 1 58 ? 4.973 37.719 -3.184 1 95.75 58 GLN B C 1
ATOM 3807 O O . GLN B 1 58 ? 5.348 37.969 -2.033 1 95.75 58 GLN B O 1
ATOM 3812 N N . SER B 1 59 ? 4.078 36.812 -3.453 1 96.44 59 SER B N 1
ATOM 3813 C CA . SER B 1 59 ? 3.406 36.031 -2.43 1 96.44 59 SER B CA 1
ATOM 3814 C C . SER B 1 59 ? 4.125 34.719 -2.195 1 96.44 59 SER B C 1
ATOM 3816 O O . SER B 1 59 ? 4.531 34.031 -3.148 1 96.44 59 SER B O 1
ATOM 3818 N N . TYR B 1 60 ? 4.324 34.406 -0.909 1 96.88 60 TYR B N 1
ATOM 3819 C CA . TYR B 1 60 ? 4.922 33.125 -0.508 1 96.88 60 TYR B CA 1
ATOM 3820 C C . TYR B 1 60 ? 4.004 32.375 0.449 1 96.88 60 TYR B C 1
ATOM 3822 O O . TYR B 1 60 ? 3.539 32.938 1.442 1 96.88 60 TYR B O 1
ATOM 3830 N N . LYS B 1 61 ? 3.76 31.109 0.181 1 96.88 61 LYS B N 1
ATOM 3831 C CA . LYS B 1 61 ? 2.98 30.281 1.095 1 96.88 61 LYS B CA 1
ATOM 3832 C C . LYS B 1 61 ? 3.811 29.875 2.311 1 96.88 61 LYS B C 1
ATOM 3834 O O . LYS B 1 61 ? 4.98 29.5 2.178 1 96.88 61 LYS B O 1
ATOM 3839 N N . HIS B 1 62 ? 3.26 30.047 3.486 1 97 62 HIS B N 1
ATOM 3840 C CA . HIS B 1 62 ? 3.896 29.688 4.75 1 97 62 HIS B CA 1
ATOM 3841 C C . HIS B 1 62 ? 3.02 28.734 5.559 1 97 62 HIS B C 1
ATOM 3843 O O . HIS B 1 62 ? 1.938 28.359 5.113 1 97 62 HIS B O 1
ATOM 3849 N N . LEU B 1 63 ? 3.512 28.266 6.68 1 96.56 63 LEU B N 1
ATOM 3850 C CA . LEU B 1 63 ? 2.773 27.359 7.559 1 96.56 63 LEU B CA 1
ATOM 3851 C C . LEU B 1 63 ? 1.486 28.016 8.055 1 96.56 63 LEU B C 1
ATOM 3853 O O . LEU B 1 63 ? 1.435 29.234 8.234 1 96.56 63 LEU B O 1
ATOM 3857 N N . PRO B 1 64 ? 0.451 27.234 8.297 1 95 64 PRO B N 1
ATOM 3858 C CA . PRO B 1 64 ? -0.821 27.797 8.758 1 95 64 PRO B CA 1
ATOM 3859 C C . PRO B 1 64 ? -0.775 28.234 10.227 1 95 64 PRO B C 1
ATOM 3861 O O . PRO B 1 64 ? 0.05 27.734 10.992 1 95 64 PRO B O 1
ATOM 3864 N N . ILE B 1 65 ? -1.608 29.219 10.531 1 94.06 65 ILE B N 1
ATOM 3865 C CA . ILE B 1 65 ? -1.841 29.641 11.906 1 94.06 65 ILE B CA 1
ATOM 3866 C C . ILE B 1 65 ? -3.141 29.031 12.43 1 94.06 65 ILE B C 1
ATOM 3868 O O . ILE B 1 65 ? -4.23 29.469 12.062 1 94.06 65 ILE B O 1
ATOM 3872 N N . TRP B 1 66 ? -3.014 27.984 13.266 1 94.31 66 TRP B N 1
ATOM 3873 C CA . TRP B 1 66 ? -4.137 27.25 13.836 1 94.31 66 TRP B CA 1
ATOM 3874 C C . TRP B 1 66 ? -5.102 26.781 12.75 1 94.31 66 TRP B C 1
ATOM 3876 O O . TRP B 1 66 ? -6.312 26.984 12.859 1 94.31 66 TRP B O 1
ATOM 3886 N N . GLY B 1 67 ? -4.523 26.25 11.648 1 92.25 67 GLY B N 1
ATOM 3887 C CA . GLY B 1 67 ? -5.32 25.641 10.594 1 92.25 67 GLY B CA 1
ATOM 3888 C C . GLY B 1 67 ? -5.629 26.609 9.461 1 92.25 67 GLY B C 1
ATOM 3889 O O . GLY B 1 67 ? -6.035 26.172 8.375 1 92.25 67 GLY B O 1
ATOM 3890 N N . MET B 1 68 ? -5.453 27.891 9.641 1 93.5 68 MET B N 1
ATOM 3891 C CA . MET B 1 68 ? -5.688 28.891 8.602 1 93.5 68 MET B CA 1
ATOM 3892 C C . MET B 1 68 ? -4.441 29.094 7.742 1 93.5 68 MET B C 1
ATOM 3894 O O . MET B 1 68 ? -3.357 29.344 8.266 1 93.5 68 MET B O 1
ATOM 3898 N N . ASP B 1 69 ? -4.645 29.031 6.453 1 95.06 69 ASP B N 1
ATOM 3899 C CA . ASP B 1 69 ? -3.518 29.203 5.539 1 95.06 69 ASP B CA 1
ATOM 3900 C C . ASP B 1 69 ? -2.871 30.578 5.719 1 95.06 69 ASP B C 1
ATOM 3902 O O . ASP B 1 69 ? -3.562 31.562 5.941 1 95.06 69 ASP B O 1
ATOM 3906 N N . THR B 1 70 ? -1.556 30.609 5.613 1 96.19 70 THR B N 1
ATOM 3907 C CA . THR B 1 70 ? -0.805 31.844 5.75 1 96.19 70 THR B CA 1
ATOM 3908 C C . THR B 1 70 ? -0.025 32.156 4.477 1 96.19 70 THR B C 1
ATOM 3910 O O . THR B 1 70 ? 0.616 31.266 3.906 1 96.19 70 THR B O 1
ATOM 3913 N N . VAL B 1 71 ? -0.177 33.375 4.02 1 97.12 71 VAL B N 1
ATOM 3914 C CA . VAL B 1 71 ? 0.59 33.844 2.873 1 97.12 71 VAL B CA 1
ATOM 3915 C C . VAL B 1 71 ? 1.386 35.094 3.266 1 97.12 71 VAL B C 1
ATOM 3917 O O . VAL B 1 71 ? 0.843 36 3.871 1 97.12 71 VAL B O 1
ATOM 3920 N N . ILE B 1 72 ? 2.639 35.094 2.945 1 96.25 72 ILE B N 1
ATOM 3921 C CA . ILE B 1 72 ? 3.494 36.25 3.172 1 96.25 72 ILE B CA 1
ATOM 3922 C C . ILE B 1 72 ? 3.635 37.031 1.878 1 96.25 72 ILE B C 1
ATOM 3924 O O . ILE B 1 72 ? 4.16 36.531 0.884 1 96.25 72 ILE B O 1
ATOM 3928 N N . ILE B 1 73 ? 3.078 38.125 1.91 1 97.12 73 ILE B N 1
ATOM 3929 C CA . ILE B 1 73 ? 3.266 39.031 0.787 1 97.12 73 ILE B CA 1
ATOM 3930 C C . ILE B 1 73 ? 4.512 39.906 1.019 1 97.12 73 ILE B C 1
ATOM 3932 O O . ILE B 1 73 ? 4.465 40.875 1.758 1 97.12 73 ILE B O 1
ATOM 3936 N N . LEU B 1 74 ? 5.543 39.562 0.316 1 95.62 74 LEU B N 1
ATOM 3937 C CA . LEU B 1 74 ? 6.859 40.156 0.567 1 95.62 74 LEU B CA 1
ATOM 3938 C C . LEU B 1 74 ? 7.18 41.25 -0.454 1 95.62 74 LEU B C 1
ATOM 3940 O O . LEU B 1 74 ? 7.004 41.031 -1.657 1 95.62 74 LEU B O 1
ATOM 3944 N N . GLU B 1 75 ? 7.535 42.344 0.039 1 96.12 75 GLU B N 1
ATOM 3945 C CA . GLU B 1 75 ? 8.141 43.375 -0.823 1 96.12 75 GLU B CA 1
ATOM 3946 C C . GLU B 1 75 ? 9.609 43.031 -1.099 1 96.12 75 GLU B C 1
ATOM 3948 O O . GLU B 1 75 ? 10.438 43.062 -0.183 1 96.12 75 GLU B O 1
ATOM 3953 N N . ILE B 1 76 ? 9.891 42.719 -2.32 1 94.19 76 ILE B N 1
ATOM 3954 C CA . ILE B 1 76 ? 11.242 42.344 -2.717 1 94.19 76 ILE B CA 1
ATOM 3955 C C . ILE B 1 76 ? 11.875 43.5 -3.48 1 94.19 76 ILE B C 1
ATOM 3957 O O . ILE B 1 76 ? 11.344 43.969 -4.496 1 94.19 76 ILE B O 1
ATOM 3961 N N . LYS B 1 77 ? 13.031 43.875 -2.996 1 94.69 77 LYS B N 1
ATOM 3962 C CA . LYS B 1 77 ? 13.766 44.938 -3.658 1 94.69 77 LYS B CA 1
ATOM 3963 C C . LYS B 1 77 ? 14.859 44.375 -4.562 1 94.69 77 LYS B C 1
ATOM 3965 O O . LYS B 1 77 ? 15.453 43.344 -4.258 1 94.69 77 LYS B O 1
ATOM 3970 N N . ARG B 1 78 ? 15.109 45 -5.707 1 92.12 78 ARG B N 1
ATOM 3971 C CA . ARG B 1 78 ? 16.266 44.781 -6.566 1 92.12 78 ARG B CA 1
ATOM 3972 C C . ARG B 1 78 ? 17.297 45.906 -6.426 1 92.12 78 ARG B C 1
ATOM 3974 O O . ARG B 1 78 ? 16.938 47.062 -6.398 1 92.12 78 ARG B O 1
ATOM 3981 N N . TYR B 1 79 ? 18.453 45.562 -6.27 1 95.06 79 TYR B N 1
ATOM 3982 C CA . TYR B 1 79 ? 19.531 46.5 -6.066 1 95.06 79 TYR B CA 1
ATOM 3983 C C . TYR B 1 79 ? 20.453 46.562 -7.289 1 95.06 79 TYR B C 1
ATOM 3985 O O . TYR B 1 79 ? 20.422 45.688 -8.141 1 95.06 79 TYR B O 1
ATOM 3993 N N . VAL B 1 80 ? 21.094 47.688 -7.328 1 95.31 80 VAL B N 1
ATOM 3994 C CA . VAL B 1 80 ? 22.109 47.844 -8.359 1 95.31 80 VAL B CA 1
ATOM 3995 C C . VAL B 1 80 ? 23.453 48.188 -7.715 1 95.31 80 VAL B C 1
ATOM 3997 O O . VAL B 1 80 ? 23.5 48.906 -6.719 1 95.31 80 VAL B O 1
ATOM 4000 N N . CYS B 1 81 ? 24.438 47.531 -8.234 1 94.31 81 CYS B N 1
ATOM 4001 C CA . CYS B 1 81 ? 25.797 47.781 -7.766 1 94.31 81 CYS B CA 1
ATOM 4002 C C . CYS B 1 81 ? 26.609 48.562 -8.812 1 94.31 81 CYS B C 1
ATOM 4004 O O . CYS B 1 81 ? 26.359 48.406 -10.008 1 94.31 81 CYS B O 1
ATOM 4006 N N . ASP B 1 82 ? 27.609 49.312 -8.422 1 92.44 82 ASP B N 1
ATOM 4007 C CA . ASP B 1 82 ? 28.453 50.094 -9.305 1 92.44 82 ASP B CA 1
ATOM 4008 C C . ASP B 1 82 ? 29.312 49.219 -10.203 1 92.44 82 ASP B C 1
ATOM 4010 O O . ASP B 1 82 ? 29.688 49.625 -11.305 1 92.44 82 ASP B O 1
ATOM 4014 N N . CYS B 1 83 ? 29.578 48.062 -9.719 1 94.19 83 CYS B N 1
ATOM 4015 C CA . CYS B 1 83 ? 30.406 47.156 -10.5 1 94.19 83 CYS B CA 1
ATOM 4016 C C . CYS B 1 83 ? 29.688 46.688 -11.758 1 94.19 83 CYS B C 1
ATOM 4018 O O . CYS B 1 83 ? 30.328 46.344 -12.75 1 94.19 83 CYS B O 1
ATOM 4020 N N . ASP B 1 84 ? 28.375 46.656 -11.734 1 91 84 ASP B N 1
ATOM 4021 C CA . ASP B 1 84 ? 27.562 46.25 -12.867 1 91 84 ASP B CA 1
ATOM 4022 C C . ASP B 1 84 ? 26.203 46.938 -12.836 1 91 84 ASP B C 1
ATOM 4024 O O . ASP B 1 84 ? 25.188 46.312 -12.539 1 91 84 ASP B O 1
ATOM 4028 N N . PRO B 1 85 ? 26.109 48.156 -13.305 1 90.12 85 PRO B N 1
ATOM 4029 C CA . PRO B 1 85 ? 24.891 48.938 -13.164 1 90.12 85 PRO B CA 1
ATOM 4030 C C . PRO B 1 85 ? 23.766 48.469 -14.078 1 90.12 85 PRO B C 1
ATOM 4032 O O . PRO B 1 85 ? 22.609 48.812 -13.859 1 90.12 85 PRO B O 1
ATOM 4035 N N . GLU B 1 86 ? 23.969 47.625 -15.062 1 91.19 86 GLU B N 1
ATOM 4036 C CA . GLU B 1 86 ? 22.969 47.219 -16.047 1 91.19 86 GLU B CA 1
ATOM 4037 C C . GLU B 1 86 ? 22.25 45.938 -15.586 1 91.19 86 GLU B C 1
ATOM 4039 O O . GLU B 1 86 ? 21.219 45.594 -16.156 1 91.19 86 GLU B O 1
ATOM 4044 N N . HIS B 1 87 ? 22.734 45.344 -14.602 1 90.31 87 HIS B N 1
ATOM 4045 C CA . HIS B 1 87 ? 22.125 44.062 -14.18 1 90.31 87 HIS B CA 1
ATOM 4046 C C . HIS B 1 87 ? 21.719 44.125 -12.711 1 90.31 87 HIS B C 1
ATOM 4048 O O . HIS B 1 87 ? 22.484 43.719 -11.836 1 90.31 87 HIS B O 1
ATOM 4054 N N . PRO B 1 88 ? 20.578 44.594 -12.445 1 94.12 88 PRO B N 1
ATOM 4055 C CA . PRO B 1 88 ? 20.094 44.562 -11.07 1 94.12 88 PRO B CA 1
ATOM 4056 C C . PRO B 1 88 ? 19.938 43.156 -10.5 1 94.12 88 PRO B C 1
ATOM 4058 O O . PRO B 1 88 ? 19.812 42.188 -11.258 1 94.12 88 PRO B O 1
ATOM 4061 N N . PHE B 1 89 ? 20 43.062 -9.117 1 92.62 89 PHE B N 1
ATOM 4062 C CA . PHE B 1 89 ? 19.891 41.75 -8.461 1 92.62 89 PHE B CA 1
ATOM 4063 C C . PHE B 1 89 ? 18.922 41.812 -7.285 1 92.62 89 PHE B C 1
ATOM 4065 O O . PHE B 1 89 ? 18.766 42.875 -6.668 1 92.62 89 PHE B O 1
ATOM 4072 N N . ASP B 1 90 ? 18.281 40.688 -7.023 1 90.56 90 ASP B N 1
ATOM 4073 C CA . ASP B 1 90 ? 17.281 40.625 -5.961 1 90.56 90 ASP B CA 1
ATOM 4074 C C . ASP B 1 90 ? 17.938 40.531 -4.586 1 90.56 90 ASP B C 1
ATOM 4076 O O . ASP B 1 90 ? 19.031 39.969 -4.445 1 90.56 90 ASP B O 1
ATOM 4080 N N . GLU B 1 91 ? 17.344 41.094 -3.57 1 91.31 91 GLU B N 1
ATOM 4081 C CA . GLU B 1 91 ? 17.766 40.875 -2.197 1 91.31 91 GLU B CA 1
ATOM 4082 C C . GLU B 1 91 ? 17.547 39.406 -1.805 1 91.31 91 GLU B C 1
ATOM 4084 O O . GLU B 1 91 ? 16.75 38.688 -2.428 1 91.31 91 GLU B O 1
ATOM 4089 N N . TYR B 1 92 ? 18.312 39 -0.783 1 88.44 92 TYR B N 1
ATOM 4090 C CA . TYR B 1 92 ? 18.344 37.594 -0.384 1 88.44 92 TYR B CA 1
ATOM 4091 C C . TYR B 1 92 ? 17.562 37.406 0.906 1 88.44 92 TYR B C 1
ATOM 4093 O O . TYR B 1 92 ? 17.688 38.188 1.852 1 88.44 92 TYR B O 1
ATOM 4101 N N . PHE B 1 93 ? 16.672 36.406 0.902 1 92 93 PHE B N 1
ATOM 4102 C CA . PHE B 1 93 ? 16 35.938 2.109 1 92 93 PHE B CA 1
ATOM 4103 C C . PHE B 1 93 ? 16.406 34.5 2.43 1 92 93 PHE B C 1
ATOM 4105 O O . PHE B 1 93 ? 16.297 33.625 1.579 1 92 93 PHE B O 1
ATOM 4112 N N . SER B 1 94 ? 16.781 34.219 3.678 1 92.25 94 SER B N 1
ATOM 4113 C CA . SER B 1 94 ? 17.328 32.938 4.055 1 92.25 94 SER B CA 1
ATOM 4114 C C . SER B 1 94 ? 16.234 31.875 4.121 1 92.25 94 SER B C 1
ATOM 4116 O O . SER B 1 94 ? 16.516 30.672 4.066 1 92.25 94 SER B O 1
ATOM 4118 N N . PHE B 1 95 ? 14.992 32.281 4.18 1 94.88 95 PHE B N 1
ATOM 4119 C CA . PHE B 1 95 ? 13.906 31.344 4.383 1 94.88 95 PHE B CA 1
ATOM 4120 C C . PHE B 1 95 ? 13.227 31 3.061 1 94.88 95 PHE B C 1
ATOM 4122 O O . PHE B 1 95 ? 12.211 30.312 3.039 1 94.88 95 PHE B O 1
ATOM 4129 N N . ILE B 1 96 ? 13.781 31.453 1.941 1 95.19 96 ILE B N 1
ATOM 4130 C CA . ILE B 1 96 ? 13.234 31.172 0.619 1 95.19 96 ILE B CA 1
ATOM 4131 C C . ILE B 1 96 ? 14.328 30.609 -0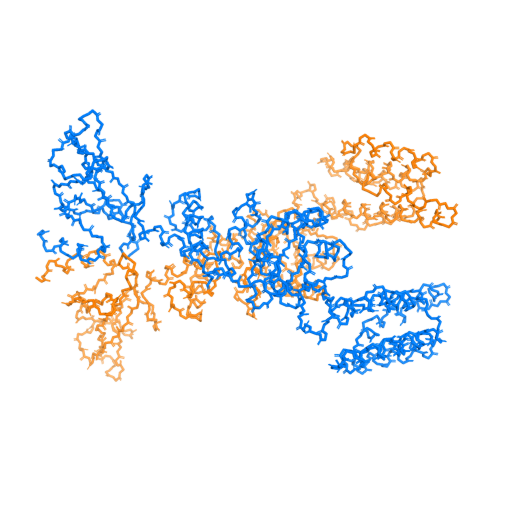.287 1 95.19 96 ILE B C 1
ATOM 4133 O O . ILE B 1 96 ? 15.422 31.172 -0.376 1 95.19 96 ILE B O 1
ATOM 4137 N N . ARG B 1 97 ? 14.047 29.484 -0.913 1 91.94 97 ARG B N 1
ATOM 4138 C CA . ARG B 1 97 ? 14.938 28.969 -1.948 1 91.94 97 ARG B CA 1
ATOM 4139 C C . ARG B 1 97 ? 14.742 29.719 -3.262 1 91.94 97 ARG B C 1
ATOM 4141 O O . ARG B 1 97 ? 13.648 30.203 -3.543 1 91.94 97 ARG B O 1
ATOM 4148 N N . ARG B 1 98 ? 15.727 29.688 -4.051 1 88.44 98 ARG B N 1
ATOM 4149 C CA . ARG B 1 98 ? 15.703 30.422 -5.305 1 88.44 98 ARG B CA 1
ATOM 4150 C C . ARG B 1 98 ? 14.562 29.953 -6.199 1 88.44 98 ARG B C 1
ATOM 4152 O O . ARG B 1 98 ? 14.352 28.75 -6.363 1 88.44 98 ARG B O 1
ATOM 4159 N N . TYR B 1 99 ? 13.711 30.906 -6.59 1 87.81 99 TYR B N 1
ATOM 4160 C CA . TYR B 1 99 ? 12.656 30.766 -7.59 1 87.81 99 TYR B CA 1
ATOM 4161 C C . TYR B 1 99 ? 11.461 30.016 -7.012 1 87.81 99 TYR B C 1
ATOM 4163 O O . TYR B 1 99 ? 10.578 29.594 -7.754 1 87.81 99 TYR B O 1
ATOM 4171 N N . GLN B 1 100 ? 11.5 29.844 -5.719 1 92.12 100 GLN B N 1
ATOM 4172 C CA . GLN B 1 100 ? 10.367 29.141 -5.109 1 92.12 100 GLN B CA 1
ATOM 4173 C C . GLN B 1 100 ? 9.352 30.141 -4.551 1 92.12 100 GLN B C 1
ATOM 4175 O O . GLN B 1 100 ? 9.672 31.312 -4.344 1 92.12 100 GLN B O 1
ATOM 4180 N N . ARG B 1 101 ? 8.156 29.656 -4.375 1 94.31 101 ARG B N 1
ATOM 4181 C CA . ARG B 1 101 ? 7.051 30.484 -3.887 1 94.31 101 ARG B CA 1
ATOM 4182 C C . ARG B 1 101 ? 6.559 29.984 -2.531 1 94.31 101 ARG B C 1
ATOM 4184 O O . ARG B 1 101 ? 5.453 30.328 -2.104 1 94.31 101 ARG B O 1
ATOM 4191 N N . TYR B 1 102 ? 7.344 29.172 -1.904 1 96.62 102 TYR B N 1
ATOM 4192 C CA . TYR B 1 102 ? 7.086 28.594 -0.584 1 96.62 102 TYR B CA 1
ATOM 4193 C C . TYR B 1 102 ? 8.242 28.891 0.366 1 96.62 102 TYR B C 1
ATOM 4195 O O . TYR B 1 102 ? 9.406 28.891 -0.048 1 96.62 102 TYR B O 1
ATOM 4203 N N . THR B 1 103 ? 7.918 29.188 1.597 1 97.12 103 THR B N 1
ATOM 4204 C CA . THR B 1 103 ? 8.992 29.312 2.574 1 97.12 103 THR B CA 1
ATOM 4205 C C . THR B 1 103 ? 9.617 27.938 2.85 1 97.12 103 THR B C 1
ATOM 4207 O O . THR B 1 103 ? 8.984 26.906 2.643 1 97.12 103 THR B O 1
ATOM 4210 N N . ILE B 1 104 ? 10.828 27.906 3.273 1 97.38 104 ILE B N 1
ATOM 4211 C CA . ILE B 1 104 ? 11.555 26.672 3.559 1 97.38 104 ILE B CA 1
ATOM 4212 C C . ILE B 1 104 ? 10.812 25.875 4.625 1 97.38 104 ILE B C 1
ATOM 4214 O O . ILE B 1 104 ? 10.617 24.672 4.473 1 97.38 104 ILE B O 1
ATOM 4218 N N . PRO B 1 105 ? 10.273 26.547 5.68 1 97 105 PRO B N 1
ATOM 4219 C CA . PRO B 1 105 ? 9.508 25.766 6.656 1 97 105 PRO B CA 1
ATOM 4220 C C . PRO B 1 105 ? 8.289 25.078 6.039 1 97 105 PRO B C 1
ATOM 4222 O O . PRO B 1 105 ? 7.953 23.953 6.418 1 97 105 PRO B O 1
ATOM 4225 N N . TYR B 1 106 ? 7.664 25.719 5.121 1 97.69 106 TYR B N 1
ATOM 4226 C CA . TYR B 1 106 ? 6.508 25.109 4.469 1 97.69 106 TYR B CA 1
ATOM 4227 C C . TYR B 1 106 ? 6.922 23.922 3.613 1 97.69 106 TYR B C 1
ATOM 4229 O O . TYR B 1 106 ? 6.242 22.891 3.596 1 97.69 106 TYR B O 1
ATOM 4237 N N . GLU B 1 107 ? 8 24.094 2.879 1 97.75 107 GLU B N 1
ATOM 4238 C CA . GLU B 1 107 ? 8.516 22.984 2.088 1 97.75 107 GLU B CA 1
ATOM 4239 C C . GLU B 1 107 ? 8.844 21.781 2.975 1 97.75 107 GLU B C 1
ATOM 4241 O O . GLU B 1 107 ? 8.562 20.641 2.613 1 97.75 107 GLU B O 1
ATOM 4246 N N . GLN B 1 108 ? 9.422 22.062 4.09 1 97.19 108 GLN B N 1
ATOM 4247 C CA . GLN B 1 108 ? 9.758 21 5.035 1 97.19 108 GLN B CA 1
ATOM 4248 C C . GLN B 1 108 ? 8.5 20.312 5.559 1 97.19 108 GLN B C 1
ATOM 4250 O O . GLN B 1 108 ? 8.492 19.094 5.785 1 97.19 108 GLN B O 1
ATOM 4255 N N . TYR B 1 109 ? 7.547 21.141 5.715 1 96.56 109 TYR B N 1
ATOM 4256 C CA . TYR B 1 109 ? 6.25 20.609 6.125 1 96.56 109 TYR B CA 1
ATOM 4257 C C . TYR B 1 109 ? 5.695 19.656 5.074 1 96.56 109 TYR B C 1
ATOM 4259 O O . TYR B 1 109 ? 5.254 18.547 5.402 1 96.56 109 TYR B O 1
ATOM 4267 N N . ILE B 1 110 ? 5.742 20 3.869 1 97.5 110 ILE B N 1
ATOM 4268 C CA . ILE B 1 110 ? 5.297 19.156 2.766 1 97.5 110 ILE B CA 1
ATOM 4269 C C . ILE B 1 110 ? 6.117 17.875 2.742 1 97.5 110 ILE B C 1
ATOM 4271 O O . ILE B 1 110 ? 5.566 16.781 2.572 1 97.5 110 ILE B O 1
ATOM 4275 N N . PHE B 1 111 ? 7.371 18 2.916 1 97.31 111 PHE B N 1
ATOM 4276 C CA . PHE B 1 111 ? 8.273 16.859 2.904 1 97.31 111 PHE B CA 1
ATOM 4277 C C . PHE B 1 111 ? 7.922 15.875 4.016 1 97.31 111 PHE B C 1
ATOM 4279 O O . PHE B 1 111 ? 7.863 14.664 3.789 1 97.31 111 PHE B O 1
ATOM 4286 N N . LYS B 1 112 ? 7.66 16.422 5.141 1 95.31 112 LYS B N 1
ATOM 4287 C CA . LYS B 1 112 ? 7.285 15.594 6.285 1 95.31 112 LYS B CA 1
ATOM 4288 C C . LYS B 1 112 ? 5.973 14.852 6.023 1 95.31 112 LYS B C 1
ATOM 4290 O O . LYS B 1 112 ? 5.84 13.672 6.352 1 95.31 112 LYS B O 1
ATOM 4295 N N . LEU B 1 113 ? 5.039 15.555 5.434 1 96.19 113 LEU B N 1
ATOM 4296 C CA . LEU B 1 113 ? 3.75 14.953 5.117 1 96.19 113 LEU B CA 1
ATOM 4297 C C . LEU B 1 113 ? 3.908 13.859 4.062 1 96.19 113 LEU B C 1
ATOM 4299 O O . LEU B 1 113 ? 3.178 12.867 4.078 1 96.19 113 LEU B O 1
ATOM 4303 N N . ALA B 1 114 ? 4.836 14.031 3.219 1 95.62 114 ALA B N 1
ATOM 4304 C CA . ALA B 1 114 ? 5 13.133 2.08 1 95.62 114 ALA B CA 1
ATOM 4305 C C . ALA B 1 114 ? 5.766 11.875 2.48 1 95.62 114 ALA B C 1
ATOM 4307 O O . ALA B 1 114 ? 5.715 10.859 1.78 1 95.62 114 ALA B O 1
ATOM 4308 N N . TYR B 1 115 ? 6.422 11.984 3.66 1 92.5 115 TYR B N 1
ATOM 4309 C CA . TYR B 1 115 ? 7.172 10.828 4.137 1 92.5 115 TYR B CA 1
ATOM 4310 C C . TYR B 1 115 ? 6.238 9.656 4.426 1 92.5 115 TYR B C 1
ATOM 4312 O O . TYR B 1 115 ? 5.344 9.766 5.27 1 92.5 115 TYR B O 1
ATOM 4320 N N . LYS B 1 116 ? 6.363 8.508 3.717 1 91.56 116 LYS B N 1
ATOM 4321 C CA . LYS B 1 116 ? 5.59 7.277 3.844 1 91.56 116 LYS B CA 1
ATOM 4322 C C . LYS B 1 116 ? 4.141 7.496 3.418 1 91.56 116 LYS B C 1
ATOM 4324 O O . LYS B 1 116 ? 3.24 6.793 3.879 1 91.56 116 LYS B O 1
ATOM 4329 N N . ASN B 1 117 ? 3.896 8.562 2.645 1 93.44 117 ASN B N 1
ATOM 4330 C CA . ASN B 1 117 ? 2.598 8.906 2.072 1 93.44 117 ASN B CA 1
ATOM 4331 C C . ASN B 1 117 ? 2.686 9.109 0.562 1 93.44 117 ASN B C 1
ATOM 4333 O O . ASN B 1 117 ? 3.768 9.016 -0.019 1 93.44 117 ASN B O 1
ATOM 4337 N N . THR B 1 118 ? 1.519 9.305 -0.08 1 92.69 118 THR B N 1
ATOM 4338 C CA . THR B 1 118 ? 1.521 9.547 -1.519 1 92.69 118 THR B CA 1
ATOM 4339 C C . THR B 1 118 ? 1.546 11.047 -1.812 1 92.69 118 THR B C 1
ATOM 4341 O O . THR B 1 118 ? 1.048 11.852 -1.019 1 92.69 118 THR B O 1
ATOM 4344 N N . ILE B 1 119 ? 2.125 11.398 -2.953 1 95.56 119 ILE B N 1
ATOM 4345 C CA . ILE B 1 119 ? 2.199 12.789 -3.387 1 95.56 119 ILE B CA 1
ATOM 4346 C C . ILE B 1 119 ? 0.79 13.328 -3.621 1 95.56 119 ILE B C 1
ATOM 4348 O O . ILE B 1 119 ? 0.489 14.469 -3.26 1 95.56 119 ILE B O 1
ATOM 4352 N N . LYS B 1 120 ? -0.046 12.531 -4.125 1 94 120 LYS B N 1
ATOM 4353 C CA . LYS B 1 120 ? -1.424 12.938 -4.379 1 94 120 LYS B CA 1
ATOM 4354 C C . LYS B 1 120 ? -2.141 13.297 -3.08 1 94 120 LYS B C 1
ATOM 4356 O O . LYS B 1 120 ? -2.818 14.32 -3 1 94 120 LYS B O 1
ATOM 4361 N N . ASN B 1 121 ? -1.988 12.469 -2.1 1 93.81 121 ASN B N 1
ATOM 4362 C CA . ASN B 1 121 ? -2.633 12.734 -0.817 1 93.81 121 ASN B CA 1
ATOM 4363 C C . ASN B 1 121 ? -2.113 14.016 -0.183 1 93.81 121 ASN B C 1
ATOM 4365 O O . ASN B 1 121 ? -2.887 14.797 0.373 1 93.81 121 ASN B O 1
ATOM 4369 N N . VAL B 1 122 ? -0.854 14.242 -0.272 1 96.12 122 VAL B N 1
ATOM 4370 C CA . VAL B 1 122 ? -0.244 15.453 0.275 1 96.12 122 VAL B CA 1
ATOM 4371 C C . VAL B 1 122 ? -0.786 16.688 -0.452 1 96.12 122 VAL B C 1
ATOM 4373 O O . VAL B 1 122 ? -1.095 17.703 0.176 1 96.12 122 VAL B O 1
ATOM 4376 N N . SER B 1 123 ? -0.873 16.516 -1.753 1 96.56 123 SER B N 1
ATOM 4377 C CA . SER B 1 123 ? -1.449 17.594 -2.559 1 96.56 123 SER B CA 1
ATOM 4378 C C . SER B 1 123 ? -2.869 17.922 -2.109 1 96.56 123 SER B C 1
ATOM 4380 O O . SER B 1 123 ? -3.225 19.094 -1.96 1 96.56 123 SER B O 1
ATOM 4382 N N . ASP B 1 124 ? -3.619 16.922 -1.779 1 93.94 124 ASP B N 1
ATOM 4383 C CA . ASP B 1 124 ? -5 17.109 -1.34 1 93.94 124 ASP B CA 1
ATOM 4384 C C . ASP B 1 124 ? -5.059 17.766 0.034 1 93.94 124 ASP B C 1
ATOM 4386 O O . ASP B 1 124 ? -5.914 18.625 0.284 1 93.94 124 ASP B O 1
ATOM 4390 N N . ILE B 1 125 ? -4.168 17.422 0.886 1 94 125 ILE B N 1
ATOM 4391 C CA . ILE B 1 125 ? -4.145 17.938 2.252 1 94 125 ILE B CA 1
ATOM 4392 C C . ILE B 1 125 ? -3.725 19.406 2.248 1 94 125 ILE B C 1
ATOM 4394 O O . ILE B 1 125 ? -4.297 20.234 2.971 1 94 125 ILE B O 1
ATOM 4398 N N . THR B 1 126 ? -2.752 19.781 1.378 1 94.62 126 THR B N 1
ATOM 4399 C CA . THR B 1 126 ? -2.135 21.109 1.45 1 94.62 126 THR B CA 1
ATOM 4400 C C . THR B 1 126 ? -2.705 22.031 0.379 1 94.62 126 THR B C 1
ATOM 4402 O O . THR B 1 126 ? -2.463 23.234 0.401 1 94.62 126 THR B O 1
ATOM 4405 N N . ASN B 1 127 ? -3.398 21.406 -0.637 1 92.19 127 ASN B N 1
ATOM 4406 C CA . ASN B 1 127 ? -3.926 22.125 -1.784 1 92.19 127 ASN B CA 1
ATOM 4407 C C . ASN B 1 127 ? -2.805 22.656 -2.674 1 92.19 127 ASN B C 1
ATOM 4409 O O . ASN B 1 127 ? -2.986 23.656 -3.387 1 92.19 127 ASN B O 1
ATOM 4413 N N . ALA B 1 128 ? -1.628 22.141 -2.439 1 94.38 128 ALA B N 1
ATOM 4414 C CA . ALA B 1 128 ? -0.525 22.406 -3.355 1 94.38 128 ALA B CA 1
ATOM 4415 C C . ALA B 1 128 ? -0.548 21.469 -4.547 1 94.38 128 ALA B C 1
ATOM 4417 O O . ALA B 1 128 ? -1.072 20.344 -4.453 1 94.38 128 ALA B O 1
ATOM 4418 N N . GLY B 1 129 ? -0.069 21.875 -5.664 1 95.5 129 GLY B N 1
ATOM 4419 C CA . GLY B 1 129 ? -0.043 21.031 -6.844 1 95.5 129 GLY B CA 1
ATOM 4420 C C . GLY B 1 129 ? 0.8 19.781 -6.668 1 95.5 129 GLY B C 1
ATOM 4421 O O . GLY B 1 129 ? 1.833 19.812 -5.996 1 95.5 129 GLY B O 1
ATOM 4422 N N . GLU B 1 130 ? 0.384 18.703 -7.309 1 95.12 130 GLU B N 1
ATOM 4423 C CA . GLU B 1 130 ? 1.108 17.438 -7.215 1 95.12 130 GLU B CA 1
ATOM 4424 C C . GLU B 1 130 ? 2.551 17.594 -7.691 1 95.12 130 GLU B C 1
ATOM 4426 O O . GLU B 1 130 ? 3.473 17.047 -7.082 1 95.12 130 GLU B O 1
ATOM 4431 N N . GLY B 1 131 ? 2.691 18.312 -8.797 1 95.62 131 GLY B N 1
ATOM 4432 C CA . GLY B 1 131 ? 4.031 18.547 -9.312 1 95.62 131 GLY B CA 1
ATOM 4433 C C . GLY B 1 131 ? 4.934 19.25 -8.32 1 95.62 131 GLY B C 1
ATOM 4434 O O . GLY B 1 131 ? 6.102 18.891 -8.164 1 95.62 131 GLY B O 1
ATOM 4435 N N . THR B 1 132 ? 4.383 20.234 -7.656 1 96.44 132 THR B N 1
ATOM 4436 C CA . THR B 1 132 ? 5.117 21 -6.648 1 96.44 132 THR B CA 1
ATOM 4437 C C . THR B 1 132 ? 5.508 20.094 -5.477 1 96.44 132 THR B C 1
ATOM 4439 O O . THR B 1 132 ? 6.656 20.109 -5.035 1 96.44 132 THR B O 1
ATOM 4442 N N . CYS B 1 133 ? 4.562 19.312 -4.984 1 97.31 133 CYS B N 1
ATOM 4443 C CA . CYS B 1 133 ? 4.832 18.406 -3.877 1 97.31 133 CYS B CA 1
ATOM 4444 C C . CYS B 1 133 ? 5.934 17.422 -4.238 1 97.31 133 CYS B C 1
ATOM 4446 O O . CYS B 1 133 ? 6.828 17.156 -3.43 1 97.31 133 CYS B O 1
ATOM 4448 N N . GLN B 1 134 ? 5.934 16.906 -5.484 1 96.69 134 GLN B N 1
ATOM 4449 C CA . GLN B 1 134 ? 6.941 15.969 -5.953 1 96.69 134 GLN B CA 1
ATOM 4450 C C . GLN B 1 134 ? 8.32 16.609 -5.992 1 96.69 134 GLN B C 1
ATOM 4452 O O . GLN B 1 134 ? 9.305 16.016 -5.551 1 96.69 134 GLN B O 1
ATOM 4457 N N . ARG B 1 135 ? 8.359 17.797 -6.496 1 96.5 135 ARG B N 1
ATOM 4458 C CA . ARG B 1 135 ? 9.633 18.516 -6.598 1 96.5 135 ARG B CA 1
ATOM 4459 C C . ARG B 1 135 ? 10.227 18.781 -5.219 1 96.5 135 ARG B C 1
ATOM 4461 O O . ARG B 1 135 ? 11.422 18.609 -5.008 1 96.5 135 ARG B O 1
ATOM 4468 N N . ILE B 1 136 ? 9.367 19.219 -4.336 1 97.5 136 ILE B N 1
ATOM 4469 C CA . ILE B 1 136 ? 9.812 19.484 -2.975 1 97.5 136 ILE B CA 1
ATOM 4470 C C . ILE B 1 136 ? 10.328 18.203 -2.326 1 97.5 136 ILE B C 1
ATOM 4472 O O . ILE B 1 136 ? 11.406 18.188 -1.729 1 97.5 136 ILE B O 1
ATOM 4476 N N . TYR B 1 137 ? 9.594 17.094 -2.471 1 97.19 137 TYR B N 1
ATOM 4477 C CA . TYR B 1 137 ? 10.023 15.812 -1.905 1 97.19 137 TYR B CA 1
ATOM 4478 C C . TYR B 1 137 ? 11.391 15.406 -2.447 1 97.19 137 TYR B C 1
ATOM 4480 O O . TYR B 1 137 ? 12.289 15.055 -1.68 1 97.19 137 TYR B O 1
ATOM 4488 N N . ASN B 1 138 ? 11.523 15.469 -3.766 1 96.81 138 ASN B N 1
ATOM 4489 C CA . ASN B 1 138 ? 12.773 15.078 -4.402 1 96.81 138 ASN B CA 1
ATOM 4490 C C . ASN B 1 138 ? 13.938 15.93 -3.92 1 96.81 138 ASN B C 1
ATOM 4492 O O . ASN B 1 138 ? 15.023 15.406 -3.652 1 96.81 138 ASN B O 1
ATOM 4496 N N . HIS B 1 139 ? 13.711 17.188 -3.781 1 97 139 HIS B N 1
ATOM 4497 C CA . HIS B 1 139 ? 14.758 18.109 -3.357 1 97 139 HIS B CA 1
ATOM 4498 C C . HIS B 1 139 ? 15.273 17.75 -1.971 1 97 139 HIS B C 1
ATOM 4500 O O . HIS B 1 139 ? 16.484 17.562 -1.785 1 97 139 HIS B O 1
ATOM 4506 N N . TYR B 1 140 ? 14.398 17.625 -1.077 1 96.81 140 TYR B N 1
ATOM 4507 C CA . TYR B 1 140 ? 14.82 17.406 0.304 1 96.81 140 TYR B CA 1
ATOM 4508 C C . TYR B 1 140 ? 15.281 15.977 0.518 1 96.81 140 TYR B C 1
ATOM 4510 O O . TYR B 1 140 ? 16.188 15.719 1.316 1 96.81 140 TYR B O 1
ATOM 4518 N N . ALA B 1 141 ? 14.711 14.977 -0.13 1 96.06 141 ALA B N 1
ATOM 4519 C CA . ALA B 1 141 ? 15.172 13.594 -0.046 1 96.06 141 ALA B CA 1
ATOM 4520 C C . ALA B 1 141 ? 16.594 13.453 -0.577 1 96.06 141 ALA B C 1
ATOM 4522 O O . ALA B 1 141 ? 17.438 12.812 0.052 1 96.06 141 ALA B O 1
ATOM 4523 N N . LYS B 1 142 ? 16.797 14.078 -1.742 1 95.31 142 LYS B N 1
ATOM 4524 C CA . LYS B 1 142 ? 18.141 14.031 -2.326 1 95.31 142 LYS B CA 1
ATOM 4525 C C . LYS B 1 142 ? 19.156 14.703 -1.412 1 95.31 142 LYS B C 1
ATOM 4527 O O . LYS B 1 142 ? 20.266 14.195 -1.237 1 95.31 142 LYS B O 1
ATOM 4532 N N . LYS B 1 143 ? 18.734 15.812 -0.865 1 95.12 143 LYS B N 1
ATOM 4533 C CA . LYS B 1 143 ? 19.609 16.516 0.065 1 95.12 143 LYS B CA 1
ATOM 4534 C C . LYS B 1 143 ? 19.953 15.641 1.268 1 95.12 143 LYS B C 1
ATOM 4536 O O . LYS B 1 143 ? 21.109 15.57 1.681 1 95.12 143 LYS B O 1
ATOM 4541 N N . ALA B 1 144 ? 18.953 15.016 1.808 1 94.12 144 ALA B N 1
ATOM 4542 C CA . ALA B 1 144 ? 19.156 14.125 2.949 1 94.12 144 ALA B CA 1
ATOM 4543 C C . ALA B 1 144 ? 20.062 12.961 2.578 1 94.12 144 ALA B C 1
ATOM 4545 O O . ALA B 1 144 ? 20.984 12.609 3.332 1 94.12 144 ALA B O 1
ATOM 4546 N N . LEU B 1 145 ? 19.891 12.383 1.441 1 92.38 145 LEU B N 1
ATOM 4547 C CA . LEU B 1 145 ? 20.672 11.242 0.97 1 92.38 145 LEU B CA 1
ATOM 4548 C C . LEU B 1 145 ? 22.125 11.648 0.74 1 92.38 145 LEU B C 1
ATOM 4550 O O . LEU B 1 145 ? 23.031 10.883 1.051 1 92.38 145 LEU B O 1
ATOM 4554 N N . ASN B 1 146 ? 22.281 12.844 0.223 1 91 146 ASN B N 1
ATOM 4555 C CA . ASN B 1 146 ? 23.625 13.344 -0.057 1 91 146 ASN B CA 1
ATOM 4556 C C . ASN B 1 146 ? 24.375 13.695 1.227 1 91 146 ASN B C 1
ATOM 4558 O O . ASN B 1 146 ? 25.609 13.688 1.257 1 91 146 ASN B O 1
ATOM 4562 N N . SER B 1 147 ? 23.594 14.008 2.219 1 89.5 147 SER B N 1
ATOM 4563 C CA . SER B 1 147 ? 24.203 14.422 3.479 1 89.5 147 SER B CA 1
ATOM 4564 C C . SER B 1 147 ? 24.547 13.219 4.348 1 89.5 147 SER B C 1
ATOM 4566 O O . SER B 1 147 ? 25.297 13.336 5.312 1 89.5 147 SER B O 1
ATOM 4568 N N . CYS B 1 148 ? 24.016 12.156 4.051 1 85 148 CYS B N 1
ATOM 4569 C CA . CYS B 1 148 ? 24.297 10.945 4.816 1 85 148 CYS B CA 1
ATOM 4570 C C . CYS B 1 148 ? 25.703 10.445 4.578 1 85 148 CYS B C 1
ATOM 4572 O O . CYS B 1 148 ? 26.219 10.508 3.453 1 85 148 CYS B O 1
ATOM 4574 N N . VAL B 1 149 ? 26.359 10.031 5.637 1 82.5 149 VAL B N 1
ATOM 4575 C CA . VAL B 1 149 ? 27.688 9.414 5.52 1 82.5 149 VAL B CA 1
ATOM 4576 C C . VAL B 1 149 ? 27.578 8.086 4.781 1 82.5 149 VAL B C 1
ATOM 4578 O O . VAL B 1 149 ? 26.719 7.254 5.109 1 82.5 149 VAL B O 1
ATOM 4581 N N . PRO B 1 150 ? 28.375 7.918 3.76 1 82.69 150 PRO B N 1
ATOM 4582 C CA . PRO B 1 150 ? 28.328 6.641 3.041 1 82.69 150 PRO B CA 1
ATOM 4583 C C . PRO B 1 150 ? 28.609 5.445 3.943 1 82.69 150 PRO B C 1
ATOM 4585 O O . PRO B 1 150 ? 29.531 5.492 4.77 1 82.69 150 PRO B O 1
ATOM 4588 N N . GLU B 1 151 ? 27.781 4.492 3.848 1 87.12 151 GLU B N 1
ATOM 4589 C CA . GLU B 1 151 ? 27.953 3.281 4.637 1 87.12 151 GLU B CA 1
ATOM 4590 C C . GLU B 1 151 ? 28.953 2.332 3.977 1 87.12 151 GLU B C 1
ATOM 4592 O O . GLU B 1 151 ? 29.031 2.27 2.748 1 87.12 151 GLU B O 1
ATOM 4597 N N . PRO B 1 152 ? 29.719 1.621 4.883 1 90.31 152 PRO B N 1
ATOM 4598 C CA . PRO B 1 152 ? 30.578 0.588 4.297 1 90.31 152 PRO B CA 1
ATOM 4599 C C . PRO B 1 152 ? 29.781 -0.534 3.635 1 90.31 152 PRO B C 1
ATOM 4601 O O . PRO B 1 152 ? 28.719 -0.927 4.141 1 90.31 152 PRO B O 1
ATOM 4604 N N . LEU B 1 153 ? 30.219 -0.938 2.502 1 94.12 153 LEU B N 1
ATOM 4605 C CA . LEU B 1 153 ? 29.562 -1.993 1.745 1 94.12 153 LEU B CA 1
ATOM 4606 C C . LEU B 1 153 ? 30.344 -3.299 1.827 1 94.12 153 LEU B C 1
ATOM 4608 O O . LEU B 1 153 ? 30.688 -3.883 0.799 1 94.12 153 LEU B O 1
ATOM 4612 N N . ARG B 1 154 ? 30.484 -3.793 3.068 1 96.31 154 ARG B N 1
ATOM 4613 C CA . ARG B 1 154 ? 31.281 -5 3.295 1 96.31 154 ARG B CA 1
ATOM 4614 C C . ARG B 1 154 ? 30.484 -6.25 2.945 1 96.31 154 ARG B C 1
ATOM 4616 O O . ARG B 1 154 ? 31 -7.172 2.316 1 96.31 154 ARG B O 1
ATOM 4623 N N . LEU B 1 155 ? 29.25 -6.215 3.398 1 97.25 155 LEU B N 1
ATOM 4624 C CA . LEU B 1 155 ? 28.344 -7.336 3.172 1 97.25 155 LEU B CA 1
ATOM 4625 C C . LEU B 1 155 ? 27.109 -6.883 2.404 1 97.25 155 LEU B C 1
ATOM 4627 O O . LEU B 1 155 ? 26.375 -6.008 2.867 1 97.25 155 LEU B O 1
ATOM 4631 N N . LEU B 1 156 ? 26.875 -7.52 1.254 1 96.56 156 LEU B N 1
ATOM 4632 C CA . LEU B 1 156 ? 25.766 -7.113 0.402 1 96.56 156 LEU B CA 1
ATOM 4633 C C . LEU B 1 156 ? 24.797 -8.266 0.193 1 96.56 156 LEU B C 1
ATOM 4635 O O . LEU B 1 156 ? 25.125 -9.422 0.487 1 96.56 156 LEU B O 1
ATOM 4639 N N . GLY B 1 157 ? 23.594 -7.914 -0.143 1 95.88 157 GLY B N 1
ATOM 4640 C CA . GLY B 1 157 ? 22.578 -8.852 -0.6 1 95.88 157 GLY B CA 1
ATOM 4641 C C . GLY B 1 157 ? 21.953 -8.461 -1.925 1 95.88 157 GLY B C 1
ATOM 4642 O O . GLY B 1 157 ? 21.719 -7.273 -2.174 1 95.88 157 GLY B O 1
ATOM 4643 N N . ILE B 1 158 ? 21.812 -9.484 -2.824 1 94.69 158 ILE B N 1
ATOM 4644 C CA . ILE B 1 158 ? 21.203 -9.219 -4.129 1 94.69 158 ILE B CA 1
ATOM 4645 C C . ILE B 1 158 ? 19.953 -10.062 -4.301 1 94.69 158 ILE B C 1
ATOM 4647 O O . ILE B 1 158 ? 19.953 -11.258 -3.996 1 94.69 158 ILE B O 1
ATOM 4651 N N . ASP B 1 159 ? 18.891 -9.438 -4.676 1 92.44 159 ASP B N 1
ATOM 4652 C CA . ASP B 1 159 ? 17.641 -10.125 -4.957 1 92.44 159 ASP B CA 1
ATOM 4653 C C . ASP B 1 159 ? 16.844 -9.391 -6.039 1 92.44 159 ASP B C 1
ATOM 4655 O O . ASP B 1 159 ? 17.172 -8.266 -6.406 1 92.44 159 ASP B O 1
ATOM 4659 N N . ASP B 1 160 ? 15.898 -10.078 -6.598 1 90.5 160 ASP B N 1
ATOM 4660 C CA . ASP B 1 160 ? 15.07 -9.438 -7.613 1 90.5 160 ASP B CA 1
ATOM 4661 C C . ASP B 1 160 ? 13.609 -9.352 -7.16 1 90.5 160 ASP B C 1
ATOM 4663 O O . ASP B 1 160 ? 13.164 -10.156 -6.348 1 90.5 160 ASP B O 1
ATOM 4667 N N . ILE B 1 161 ? 12.977 -8.336 -7.555 1 87.62 161 ILE B N 1
ATOM 4668 C CA . ILE B 1 161 ? 11.555 -8.156 -7.305 1 87.62 161 ILE B CA 1
ATOM 4669 C C . ILE B 1 161 ? 10.82 -7.965 -8.633 1 87.62 161 ILE B C 1
ATOM 4671 O O . ILE B 1 161 ? 11.344 -7.332 -9.547 1 87.62 161 ILE B O 1
ATOM 4675 N N . ALA B 1 162 ? 9.609 -8.547 -8.727 1 82 162 ALA B N 1
ATOM 4676 C CA . ALA B 1 162 ? 8.781 -8.344 -9.906 1 82 162 ALA B CA 1
ATOM 4677 C C . ALA B 1 162 ? 8.203 -6.93 -9.93 1 82 162 ALA B C 1
ATOM 4679 O O . ALA B 1 162 ? 7.586 -6.492 -8.953 1 82 162 ALA B O 1
ATOM 4680 N N . SER B 1 163 ? 8.477 -6.082 -10.891 1 72.06 163 SER B N 1
ATOM 4681 C CA . SER B 1 163 ? 7.895 -4.75 -11.039 1 72.06 163 SER B CA 1
ATOM 4682 C C . SER B 1 163 ? 6.473 -4.832 -11.578 1 72.06 163 SER B C 1
ATOM 4684 O O . SER B 1 163 ? 5.598 -4.066 -11.164 1 72.06 163 SER B O 1
ATOM 4686 N N . LYS B 1 164 ? 6.293 -5.691 -12.594 1 64.06 164 LYS B N 1
ATOM 4687 C CA . LYS B 1 164 ? 4.984 -6.055 -13.125 1 64.06 164 LYS B CA 1
ATOM 4688 C C . LYS B 1 164 ? 4.84 -7.57 -13.242 1 64.06 164 LYS B C 1
ATOM 4690 O O . LYS B 1 164 ? 5.703 -8.242 -13.812 1 64.06 164 LYS B O 1
ATOM 4695 N N . LYS B 1 165 ? 3.848 -8 -12.531 1 59.41 165 LYS B N 1
ATOM 4696 C CA . LYS B 1 165 ? 3.717 -9.453 -12.438 1 59.41 165 LYS B CA 1
ATOM 4697 C C . LYS B 1 165 ? 3.895 -10.109 -13.805 1 59.41 165 LYS B C 1
ATOM 4699 O O . LYS B 1 165 ? 3.217 -9.75 -14.766 1 59.41 165 LYS B O 1
ATOM 4704 N N . GLY B 1 166 ? 4.855 -10.93 -13.875 1 57.19 166 GLY B N 1
ATOM 4705 C CA . GLY B 1 166 ? 5.094 -11.82 -15 1 57.19 166 GLY B CA 1
ATOM 4706 C C . GLY B 1 166 ? 5.887 -11.164 -16.109 1 57.19 166 GLY B C 1
ATOM 4707 O O . GLY B 1 166 ? 6.215 -11.812 -17.109 1 57.19 166 GLY B O 1
ATOM 4708 N N . HIS B 1 167 ? 6.305 -9.828 -15.969 1 64.81 167 HIS B N 1
ATOM 4709 C CA . HIS B 1 167 ? 6.879 -9.188 -17.141 1 64.81 167 HIS B CA 1
ATOM 4710 C C . HIS B 1 167 ? 8.242 -8.57 -16.828 1 64.81 167 HIS B C 1
ATOM 4712 O O . HIS B 1 167 ? 9.242 -8.93 -17.438 1 64.81 167 HIS B O 1
ATOM 4718 N N . ASN B 1 168 ? 8.195 -7.621 -15.961 1 79.12 168 ASN B N 1
ATOM 4719 C CA . ASN B 1 168 ? 9.414 -6.852 -15.703 1 79.12 168 ASN B CA 1
ATOM 4720 C C . ASN B 1 168 ? 9.898 -7.027 -14.266 1 79.12 168 ASN B C 1
ATOM 4722 O O . ASN B 1 168 ? 9.086 -7.184 -13.352 1 79.12 168 ASN B O 1
ATOM 4726 N N . TYR B 1 169 ? 11.273 -7.219 -14.133 1 87.06 169 TYR B N 1
ATOM 4727 C CA . TYR B 1 169 ? 11.891 -7.391 -12.82 1 87.06 169 TYR B CA 1
ATOM 4728 C C . TYR B 1 169 ? 12.891 -6.27 -12.539 1 87.06 169 TYR B C 1
ATOM 4730 O O . TYR B 1 169 ? 13.422 -5.656 -13.461 1 87.06 169 TYR B O 1
ATOM 4738 N N . ASP B 1 170 ? 13.008 -6.004 -11.273 1 90.5 170 ASP B N 1
ATOM 4739 C CA . ASP B 1 170 ? 14.055 -5.113 -10.773 1 90.5 170 ASP B CA 1
ATOM 4740 C C . ASP B 1 170 ? 14.992 -5.844 -9.82 1 90.5 170 ASP B C 1
ATOM 4742 O O . ASP B 1 170 ? 14.555 -6.707 -9.055 1 90.5 170 ASP B O 1
ATOM 4746 N N . THR B 1 171 ? 16.266 -5.547 -9.953 1 93.62 171 THR B N 1
ATOM 4747 C CA . THR B 1 171 ? 17.266 -6.078 -9.031 1 93.62 171 THR B CA 1
ATOM 4748 C C . THR B 1 171 ? 17.578 -5.07 -7.926 1 93.62 171 THR B C 1
ATOM 4750 O O . THR B 1 171 ? 17.766 -3.883 -8.203 1 93.62 171 THR B O 1
ATOM 4753 N N . ILE B 1 172 ? 17.562 -5.52 -6.738 1 93.88 172 ILE B N 1
ATOM 4754 C CA . ILE B 1 172 ? 17.844 -4.637 -5.617 1 93.88 172 ILE B CA 1
ATOM 4755 C C . ILE B 1 172 ? 19.078 -5.137 -4.867 1 93.88 172 ILE B C 1
ATOM 4757 O O . ILE B 1 172 ? 19.203 -6.336 -4.605 1 93.88 172 ILE B O 1
ATOM 4761 N N . ILE B 1 173 ? 19.969 -4.273 -4.547 1 95 173 ILE B N 1
ATOM 4762 C CA . ILE B 1 173 ? 21.156 -4.559 -3.748 1 95 173 ILE B CA 1
ATOM 4763 C C . ILE B 1 173 ? 21 -3.936 -2.363 1 95 173 ILE B C 1
ATOM 4765 O O . ILE B 1 173 ? 20.688 -2.746 -2.24 1 95 173 ILE B O 1
ATOM 4769 N N . TYR B 1 174 ? 21.25 -4.727 -1.354 1 95.44 174 TYR B N 1
ATOM 4770 C CA . TYR B 1 174 ? 21.094 -4.277 0.026 1 95.44 174 TYR B CA 1
ATOM 4771 C C . TYR B 1 174 ? 22.422 -4.293 0.758 1 95.44 174 TYR B C 1
ATOM 4773 O O . TYR B 1 174 ? 23.312 -5.094 0.437 1 95.44 174 TYR B O 1
ATOM 4781 N N . ASN B 1 175 ? 22.562 -3.377 1.688 1 95.12 175 ASN B N 1
ATOM 4782 C CA . ASN B 1 175 ? 23.594 -3.504 2.719 1 95.12 175 ASN B CA 1
ATOM 4783 C C . ASN B 1 175 ? 23.141 -4.438 3.84 1 95.12 175 ASN B C 1
ATOM 4785 O O . ASN B 1 175 ? 22.234 -4.109 4.598 1 95.12 175 ASN B O 1
ATOM 4789 N N . GLN B 1 176 ? 23.75 -5.566 3.949 1 93.94 176 GLN B N 1
ATOM 4790 C CA . GLN B 1 176 ? 23.328 -6.602 4.883 1 93.94 176 GLN B CA 1
ATOM 4791 C C . GLN B 1 176 ? 23.516 -6.156 6.328 1 93.94 176 GLN B C 1
ATOM 4793 O O . GLN B 1 176 ? 22.859 -6.672 7.234 1 93.94 176 GLN B O 1
ATOM 4798 N N . GLU B 1 177 ? 24.328 -5.281 6.508 1 92.81 177 GLU B N 1
ATOM 4799 C CA . GLU B 1 177 ? 24.641 -4.844 7.867 1 92.81 177 GLU B CA 1
ATOM 4800 C C . GLU B 1 177 ? 23.609 -3.836 8.367 1 92.81 177 GLU B C 1
ATOM 4802 O O . GLU B 1 177 ? 23.234 -3.85 9.547 1 92.81 177 GLU B O 1
ATOM 4807 N N . THR B 1 178 ? 23.094 -2.986 7.445 1 91.62 178 THR B N 1
ATOM 4808 C CA . THR B 1 178 ? 22.203 -1.919 7.871 1 91.62 178 THR B CA 1
ATOM 4809 C C . THR B 1 178 ? 20.766 -2.195 7.406 1 91.62 178 THR B C 1
ATOM 4811 O O . THR B 1 178 ? 19.812 -1.639 7.949 1 91.62 178 THR B O 1
ATOM 4814 N N . GLY B 1 179 ? 20.703 -2.98 6.379 1 91.81 179 GLY B N 1
ATOM 4815 C CA . GLY B 1 179 ? 19.391 -3.221 5.793 1 91.81 179 GLY B CA 1
ATOM 4816 C C . GLY B 1 179 ? 18.984 -2.174 4.773 1 91.81 179 GLY B C 1
ATOM 4817 O O . GLY B 1 179 ? 17.938 -2.289 4.133 1 91.81 179 GLY B O 1
ATOM 4818 N N . ASN B 1 180 ? 19.875 -1.197 4.488 1 93.19 180 ASN B N 1
ATOM 4819 C CA . ASN B 1 180 ? 19.562 -0.114 3.562 1 93.19 180 ASN B CA 1
ATOM 4820 C C . ASN B 1 180 ? 19.688 -0.562 2.109 1 93.19 180 ASN B C 1
ATOM 4822 O O . ASN B 1 180 ? 20.484 -1.451 1.801 1 93.19 180 ASN B O 1
ATOM 4826 N N . VAL B 1 181 ? 18.891 0.022 1.276 1 93.56 181 VAL B N 1
ATOM 4827 C CA . VAL B 1 181 ? 18.984 -0.236 -0.157 1 93.56 181 VAL B CA 1
ATOM 4828 C C . VAL B 1 181 ? 20.172 0.525 -0.743 1 93.56 181 VAL B C 1
ATOM 4830 O O . VAL B 1 181 ? 20.25 1.751 -0.629 1 93.56 181 VAL B O 1
ATOM 4833 N N . VAL B 1 182 ? 21.062 -0.182 -1.348 1 93.19 182 VAL B N 1
ATOM 4834 C CA . VAL B 1 182 ? 22.266 0.401 -1.938 1 93.19 182 VAL B CA 1
ATOM 4835 C C . VAL B 1 182 ? 21.984 0.833 -3.373 1 93.19 182 VAL B C 1
ATOM 4837 O O . VAL B 1 182 ? 22.375 1.924 -3.791 1 93.19 182 VAL B O 1
ATOM 4840 N N . ALA B 1 183 ? 21.25 -0.022 -4.133 1 92.31 183 ALA B N 1
ATOM 4841 C CA . ALA B 1 183 ? 20.969 0.275 -5.535 1 92.31 183 ALA B CA 1
ATOM 4842 C C . ALA B 1 183 ? 19.719 -0.461 -6.008 1 92.31 183 ALA B C 1
ATOM 4844 O O . ALA B 1 183 ? 19.375 -1.524 -5.48 1 92.31 183 ALA B O 1
ATOM 4845 N N . ILE B 1 184 ? 19.094 0.156 -6.918 1 92.06 184 ILE B N 1
ATOM 4846 C CA . ILE B 1 184 ? 17.984 -0.439 -7.641 1 92.06 184 ILE B CA 1
ATOM 4847 C C . ILE B 1 184 ? 18.281 -0.454 -9.133 1 92.06 184 ILE B C 1
ATOM 4849 O O . ILE B 1 184 ? 18.453 0.601 -9.75 1 92.06 184 ILE B O 1
ATOM 4853 N N . LEU B 1 185 ? 18.297 -1.648 -9.664 1 91.69 185 LEU B N 1
ATOM 4854 C CA . LEU B 1 185 ? 18.625 -1.804 -11.078 1 91.69 185 LEU B CA 1
ATOM 4855 C C . LEU B 1 185 ? 17.422 -2.293 -11.867 1 91.69 185 LEU B C 1
ATOM 4857 O O . LEU B 1 185 ? 16.719 -3.199 -11.43 1 91.69 185 LEU B O 1
ATOM 4861 N N . SER B 1 186 ? 17.234 -1.691 -13.055 1 87 186 SER B N 1
ATOM 4862 C CA . SER B 1 186 ? 16.172 -2.182 -13.93 1 87 186 SER B CA 1
ATOM 4863 C C . SER B 1 186 ? 16.578 -3.469 -14.633 1 87 186 SER B C 1
ATOM 4865 O O . SER B 1 186 ? 17.641 -3.521 -15.273 1 87 186 SER B O 1
ATOM 4867 N N . GLY B 1 187 ? 15.805 -4.379 -14.414 1 85.38 187 GLY B N 1
ATOM 4868 C CA . GLY B 1 187 ? 16.094 -5.664 -15.031 1 85.38 187 GLY B CA 1
ATOM 4869 C C . GLY B 1 187 ? 16.781 -6.637 -14.078 1 85.38 187 GLY B C 1
ATOM 4870 O O . GLY B 1 187 ? 17.078 -6.293 -12.938 1 85.38 187 GLY B O 1
ATOM 4871 N N . ARG B 1 188 ? 16.969 -7.836 -14.523 1 85.12 188 ARG B N 1
ATOM 4872 C CA . ARG B 1 188 ? 17.609 -8.867 -13.711 1 85.12 188 ARG B CA 1
ATOM 4873 C C . ARG B 1 188 ? 18.688 -9.594 -14.5 1 85.12 188 ARG B C 1
ATOM 4875 O O . ARG B 1 188 ? 19.234 -10.594 -14.031 1 85.12 188 ARG B O 1
ATOM 4882 N N . LYS B 1 189 ? 19.078 -8.992 -15.602 1 87 189 LYS B N 1
ATOM 4883 C CA . LYS B 1 189 ? 20.078 -9.625 -16.438 1 87 189 LYS B CA 1
ATOM 4884 C C . LYS B 1 189 ? 21.484 -9.352 -15.914 1 87 189 LYS B C 1
ATOM 4886 O O . LYS B 1 189 ? 21.719 -8.344 -15.234 1 87 189 LYS B O 1
ATOM 4891 N N . LYS B 1 190 ? 22.422 -10.297 -16.297 1 90.5 190 LYS B N 1
ATOM 4892 C CA . LYS B 1 190 ? 23.812 -10.18 -15.898 1 90.5 190 LYS B CA 1
ATOM 4893 C C . LYS B 1 190 ? 24.391 -8.812 -16.281 1 90.5 190 LYS B C 1
ATOM 4895 O O . LYS B 1 190 ? 25.047 -8.164 -15.469 1 90.5 190 LYS B O 1
ATOM 4900 N N . GLU B 1 191 ? 24 -8.328 -17.453 1 91.56 191 GLU B N 1
ATOM 4901 C CA . GLU B 1 191 ? 24.547 -7.082 -17.969 1 91.56 191 GLU B CA 1
ATOM 4902 C C . GLU B 1 191 ? 24.172 -5.898 -17.094 1 91.56 191 GLU B C 1
ATOM 4904 O O . GLU B 1 191 ? 24.984 -5 -16.875 1 91.56 191 GLU B O 1
ATOM 4909 N N . ASP B 1 192 ? 23.016 -5.91 -16.594 1 89.25 192 ASP B N 1
ATOM 4910 C CA . ASP B 1 192 ? 22.516 -4.828 -15.75 1 89.25 192 ASP B CA 1
ATOM 4911 C C . ASP B 1 192 ? 23.297 -4.766 -14.438 1 89.25 192 ASP B C 1
ATOM 4913 O O . ASP B 1 192 ? 23.703 -3.689 -14 1 89.25 192 ASP B O 1
ATOM 4917 N N . VAL B 1 193 ? 23.578 -5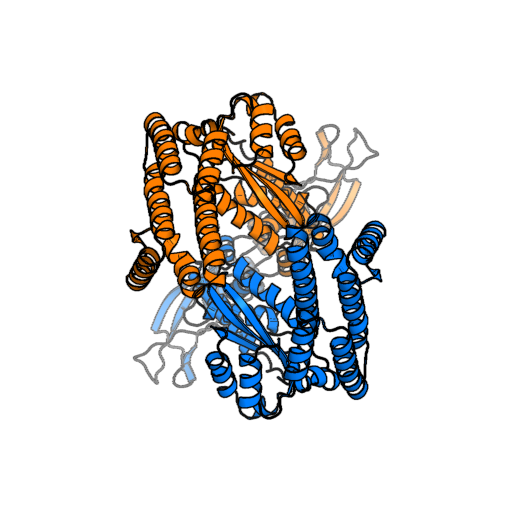.879 -13.859 1 91.94 193 VAL B N 1
ATOM 4918 C CA . VAL B 1 193 ? 24.25 -5.969 -12.57 1 91.94 193 VAL B CA 1
ATOM 4919 C C . VAL B 1 193 ? 25.734 -5.633 -12.734 1 91.94 193 VAL B C 1
ATOM 4921 O O . VAL B 1 193 ? 26.297 -4.875 -11.938 1 91.94 193 VAL B O 1
ATOM 4924 N N . VAL B 1 194 ? 26.312 -6.141 -13.797 1 94.88 194 VAL B N 1
ATOM 4925 C CA . VAL B 1 194 ? 27.719 -5.906 -14.07 1 94.88 194 VAL B CA 1
ATOM 4926 C C . VAL B 1 194 ? 27.969 -4.414 -14.297 1 94.88 194 VAL B C 1
ATOM 4928 O O . VAL B 1 194 ? 28.938 -3.85 -13.781 1 94.88 194 VAL B O 1
ATOM 4931 N N . SER B 1 195 ? 27.094 -3.801 -15.047 1 93.62 195 SER B N 1
ATOM 4932 C CA . SER B 1 195 ? 27.234 -2.377 -15.328 1 93.62 195 SER B CA 1
ATOM 4933 C C . SER B 1 195 ? 27.25 -1.557 -14.039 1 93.62 195 SER B C 1
ATOM 4935 O O . SER B 1 195 ? 28.047 -0.62 -13.914 1 93.62 195 SER B O 1
ATOM 4937 N N . TYR B 1 196 ? 26.5 -1.873 -13.109 1 92.88 196 TYR B N 1
ATOM 4938 C CA . TYR B 1 196 ? 26.438 -1.155 -11.836 1 92.88 196 TYR B CA 1
ATOM 4939 C C . TYR B 1 196 ? 27.719 -1.36 -11.039 1 92.88 196 TYR B C 1
ATOM 4941 O O . TYR B 1 196 ? 28.344 -0.393 -10.594 1 92.88 196 TYR B O 1
ATOM 4949 N N . PHE B 1 197 ? 28.125 -2.631 -10.914 1 94.5 197 PHE B N 1
ATOM 4950 C CA . PHE B 1 197 ? 29.312 -2.908 -10.102 1 94.5 197 PHE B CA 1
ATOM 4951 C C . PHE B 1 197 ? 30.547 -2.277 -10.727 1 94.5 197 PHE B C 1
ATOM 4953 O O . PHE B 1 197 ? 31.438 -1.809 -10.016 1 94.5 197 PHE B O 1
ATOM 4960 N N . LYS B 1 198 ? 30.547 -2.258 -12 1 94.31 198 LYS B N 1
ATOM 4961 C CA . LYS B 1 198 ? 31.688 -1.666 -12.688 1 94.31 198 LYS B CA 1
ATOM 4962 C C . LYS B 1 198 ? 31.734 -0.155 -12.469 1 94.31 198 LYS B C 1
ATOM 4964 O O . LYS B 1 198 ? 32.812 0.452 -12.523 1 94.31 198 LYS B O 1
ATOM 4969 N N . SER B 1 199 ? 30.562 0.424 -12.25 1 92.94 199 SER B N 1
ATOM 4970 C CA . SER B 1 199 ? 30.484 1.87 -12.07 1 92.94 199 SER B CA 1
ATOM 4971 C C . SER B 1 199 ? 30.953 2.281 -10.68 1 92.94 199 SER B C 1
ATOM 4973 O O . SER B 1 199 ? 31.219 3.457 -10.43 1 92.94 199 SER B O 1
ATOM 4975 N N . LEU B 1 200 ? 31.125 1.375 -9.789 1 93.12 200 LEU B N 1
ATOM 4976 C CA . LEU B 1 200 ? 31.531 1.668 -8.422 1 93.12 200 LEU B CA 1
ATOM 4977 C C . LEU B 1 200 ? 33.031 2.004 -8.367 1 93.12 200 LEU B C 1
ATOM 4979 O O . LEU B 1 200 ? 33.812 1.459 -9.133 1 93.12 200 LEU B O 1
ATOM 4983 N N . PRO B 1 201 ? 33.406 2.85 -7.434 1 93.12 201 PRO B N 1
ATOM 4984 C CA . PRO B 1 201 ? 34.812 3.119 -7.219 1 93.12 201 PRO B CA 1
ATOM 4985 C C . PRO B 1 201 ? 35.594 1.88 -6.781 1 93.12 201 PRO B C 1
ATOM 4987 O O . PRO B 1 201 ? 35.031 1.006 -6.109 1 93.12 201 PRO B O 1
ATOM 4990 N N . GLU B 1 202 ? 36.875 1.823 -7.113 1 94.25 202 GLU B N 1
ATOM 4991 C CA . GLU B 1 202 ? 37.719 0.646 -6.891 1 94.25 202 GLU B CA 1
ATOM 4992 C C . GLU B 1 202 ? 37.844 0.327 -5.402 1 94.25 202 GLU B C 1
ATOM 4994 O O . GLU B 1 202 ? 37.844 -0.842 -5.012 1 94.25 202 GLU B O 1
ATOM 4999 N N . ASP B 1 203 ? 37.844 1.322 -4.66 1 93 203 ASP B N 1
ATOM 5000 C CA . ASP B 1 203 ? 37.969 1.12 -3.223 1 93 203 ASP B CA 1
ATOM 5001 C C . ASP B 1 203 ? 36.719 0.438 -2.645 1 93 203 ASP B C 1
ATOM 5003 O O . ASP B 1 203 ? 36.844 -0.402 -1.749 1 93 203 ASP B O 1
ATOM 5007 N N . ILE B 1 204 ? 35.656 0.761 -3.201 1 93.5 204 ILE B N 1
ATOM 5008 C CA . ILE B 1 204 ? 34.406 0.159 -2.756 1 93.5 204 ILE B CA 1
ATOM 5009 C C . ILE B 1 204 ? 34.344 -1.293 -3.223 1 93.5 204 ILE B C 1
ATOM 5011 O O . ILE B 1 204 ? 33.969 -2.182 -2.451 1 93.5 204 ILE B O 1
ATOM 5015 N N . LYS B 1 205 ? 34.75 -1.473 -4.402 1 95 205 LYS B N 1
ATOM 5016 C CA . LYS B 1 205 ? 34.75 -2.822 -4.957 1 95 205 LYS B CA 1
ATOM 5017 C C . LYS B 1 205 ? 35.625 -3.758 -4.137 1 95 205 LYS B C 1
ATOM 5019 O O . LYS B 1 205 ? 35.219 -4.887 -3.834 1 95 205 LYS B O 1
ATOM 5024 N N . GLN B 1 206 ? 36.75 -3.289 -3.783 1 95.19 206 GLN B N 1
ATOM 5025 C CA . GLN B 1 206 ? 37.688 -4.094 -3.033 1 95.19 206 GLN B CA 1
ATOM 5026 C C . GLN B 1 206 ? 37.219 -4.336 -1.604 1 95.19 206 GLN B C 1
ATOM 5028 O O . GLN B 1 206 ? 37.594 -5.32 -0.971 1 95.19 206 GLN B O 1
ATOM 5033 N N . GLY B 1 207 ? 36.344 -3.463 -1.188 1 95.56 207 GLY B N 1
ATOM 5034 C CA . GLY B 1 207 ? 35.875 -3.525 0.19 1 95.56 207 GLY B CA 1
ATOM 5035 C C . GLY B 1 207 ? 34.75 -4.523 0.401 1 95.56 207 GLY B C 1
ATOM 5036 O O . GLY B 1 207 ? 34.5 -4.93 1.533 1 95.56 207 GLY B O 1
ATOM 5037 N N . VAL B 1 208 ? 34.156 -5.016 -0.626 1 97.56 208 VAL B N 1
ATOM 5038 C CA . VAL B 1 208 ? 33.094 -5.984 -0.506 1 97.56 208 VAL B CA 1
ATOM 5039 C C . VAL B 1 208 ? 33.656 -7.371 -0.221 1 97.56 208 VAL B C 1
ATOM 5041 O O . VAL B 1 208 ? 34.531 -7.855 -0.958 1 97.56 208 VAL B O 1
ATOM 5044 N N . GLU B 1 209 ? 33.125 -7.977 0.845 1 97.94 209 GLU B N 1
ATOM 5045 C CA . GLU B 1 209 ? 33.688 -9.258 1.269 1 97.94 209 GLU B CA 1
ATOM 5046 C C . GLU B 1 209 ? 32.75 -10.414 0.889 1 97.94 209 GLU B C 1
ATOM 5048 O O . GLU B 1 209 ? 33.25 -11.516 0.587 1 97.94 209 GLU B O 1
ATOM 5053 N N . ALA B 1 210 ? 31.516 -10.172 1.017 1 98 210 ALA B N 1
ATOM 5054 C CA . ALA B 1 210 ? 30.562 -11.242 0.724 1 98 210 ALA B CA 1
ATOM 5055 C C . ALA B 1 210 ? 29.25 -10.68 0.184 1 98 210 ALA B C 1
ATOM 5057 O O . ALA B 1 210 ? 28.875 -9.555 0.5 1 98 210 ALA B O 1
ATOM 5058 N N . VAL B 1 211 ? 28.578 -11.438 -0.631 1 97.31 211 VAL B N 1
ATOM 5059 C CA . VAL B 1 211 ? 27.297 -11.07 -1.214 1 97.31 211 VAL B CA 1
ATOM 5060 C C . VAL B 1 211 ? 26.328 -12.25 -1.125 1 97.31 211 VAL B C 1
ATOM 5062 O O . VAL B 1 211 ? 26.578 -13.312 -1.704 1 97.31 211 VAL B O 1
ATOM 5065 N N . SER B 1 212 ? 25.25 -12.07 -0.38 1 96.75 212 SER B N 1
ATOM 5066 C CA . SER B 1 212 ? 24.234 -13.117 -0.313 1 96.75 212 SER B CA 1
ATOM 5067 C C . SER B 1 212 ? 23.312 -13.078 -1.529 1 96.75 212 SER B C 1
ATOM 5069 O O . SER B 1 212 ? 23 -12 -2.033 1 96.75 212 SER B O 1
ATOM 5071 N N . MET B 1 213 ? 22.906 -14.242 -1.988 1 95.12 213 MET B N 1
ATOM 5072 C CA . MET B 1 213 ? 22.078 -14.328 -3.191 1 95.12 213 MET B CA 1
ATOM 5073 C C . MET B 1 213 ? 21.375 -15.68 -3.277 1 95.12 213 MET B C 1
ATOM 5075 O O . MET B 1 213 ? 21.672 -16.594 -2.5 1 95.12 213 MET B O 1
ATOM 5079 N N . ASP B 1 214 ? 20.391 -15.742 -4.184 1 93.19 214 ASP B N 1
ATOM 5080 C CA . ASP B 1 214 ? 19.828 -17.047 -4.531 1 93.19 214 ASP B CA 1
ATOM 5081 C C . ASP B 1 214 ? 20.734 -17.797 -5.504 1 93.19 214 ASP B C 1
ATOM 5083 O O . ASP B 1 214 ? 21.859 -17.359 -5.773 1 93.19 214 ASP B O 1
ATOM 5087 N N . MET B 1 215 ? 20.359 -18.984 -5.875 1 93.25 215 MET B N 1
ATOM 5088 C CA . MET B 1 215 ? 21.141 -19.797 -6.789 1 93.25 215 MET B CA 1
ATOM 5089 C C . MET B 1 215 ? 20.938 -19.344 -8.234 1 93.25 215 MET B C 1
ATOM 5091 O O . MET B 1 215 ? 20.469 -20.109 -9.07 1 93.25 215 MET B O 1
ATOM 5095 N N . SER B 1 216 ? 21.344 -18.156 -8.461 1 91.19 216 SER B N 1
ATOM 5096 C CA . SER B 1 216 ? 21.312 -17.578 -9.805 1 91.19 216 SER B CA 1
ATOM 5097 C C . SER B 1 216 ? 22.719 -17.469 -10.383 1 91.19 216 SER B C 1
ATOM 5099 O O . SER B 1 216 ? 23.578 -16.781 -9.82 1 91.19 216 SER B O 1
ATOM 5101 N N . ARG B 1 217 ? 22.969 -18.078 -11.484 1 91.69 217 ARG B N 1
ATOM 5102 C CA . ARG B 1 217 ? 24.281 -18.047 -12.109 1 91.69 217 ARG B CA 1
ATOM 5103 C C . ARG B 1 217 ? 24.641 -16.625 -12.555 1 91.69 217 ARG B C 1
ATOM 5105 O O . ARG B 1 217 ? 25.797 -16.219 -12.438 1 91.69 217 ARG B O 1
ATOM 5112 N N . SER B 1 218 ? 23.562 -15.93 -13.016 1 91.31 218 SER B N 1
ATOM 5113 C CA . SER B 1 218 ? 23.797 -14.562 -13.477 1 91.31 218 SER B CA 1
ATOM 5114 C C . SER B 1 218 ? 24.312 -13.68 -12.352 1 91.31 218 SER B C 1
ATOM 5116 O O . SER B 1 218 ? 25.312 -12.969 -12.531 1 91.31 218 SER B O 1
ATOM 5118 N N . TYR B 1 219 ? 23.766 -13.719 -11.211 1 93.56 219 TYR B N 1
ATOM 5119 C CA . TYR B 1 219 ? 24.203 -12.914 -10.078 1 93.56 219 TYR B CA 1
ATOM 5120 C C . TYR B 1 219 ? 25.578 -13.344 -9.594 1 93.56 219 TYR B C 1
ATOM 5122 O O . TYR B 1 219 ? 26.438 -12.508 -9.328 1 93.56 219 TYR B O 1
ATOM 5130 N N . CYS B 1 220 ? 25.734 -14.664 -9.523 1 95 220 CYS B N 1
ATOM 5131 C CA . CYS B 1 220 ? 27 -15.203 -9.039 1 95 220 CYS B CA 1
ATOM 5132 C C . CYS B 1 220 ? 28.156 -14.758 -9.93 1 95 220 CYS B C 1
ATOM 5134 O O . CYS B 1 220 ? 29.172 -14.242 -9.438 1 95 220 CYS B O 1
ATOM 5136 N N . PHE B 1 221 ? 27.969 -14.875 -11.211 1 93.81 221 PHE B N 1
ATOM 5137 C CA . PHE B 1 221 ? 29.016 -14.516 -12.164 1 93.81 221 PHE B CA 1
ATOM 5138 C C . PHE B 1 221 ? 29.281 -13.016 -12.125 1 93.81 221 PHE B C 1
ATOM 5140 O O . PHE B 1 221 ? 30.438 -12.586 -12.25 1 93.81 221 PHE B O 1
ATOM 5147 N N . SER B 1 222 ? 28.234 -12.227 -11.992 1 94.75 222 SER B N 1
ATOM 5148 C CA . SER B 1 222 ? 28.406 -10.781 -11.906 1 94.75 222 SER B CA 1
ATOM 5149 C C . SER B 1 222 ? 29.266 -10.383 -10.711 1 94.75 222 SER B C 1
ATOM 5151 O O . SER B 1 222 ? 30.125 -9.516 -10.82 1 94.75 222 SER B O 1
ATOM 5153 N N . VAL B 1 223 ? 29.094 -11.016 -9.633 1 95.69 223 VAL B N 1
ATOM 5154 C CA . VAL B 1 223 ? 29.828 -10.719 -8.406 1 95.69 223 VAL B CA 1
ATOM 5155 C C . VAL B 1 223 ? 31.281 -11.141 -8.562 1 95.69 223 VAL B C 1
ATOM 5157 O O . VAL B 1 223 ? 32.188 -10.367 -8.273 1 95.69 223 VAL B O 1
ATOM 5160 N N . LEU B 1 224 ? 31.5 -12.336 -9.062 1 95.75 224 LEU B N 1
ATOM 5161 C CA . LEU B 1 224 ? 32.844 -12.883 -9.219 1 95.75 224 LEU B CA 1
ATOM 5162 C C . LEU B 1 224 ? 33.656 -12.062 -10.219 1 95.75 224 LEU B C 1
ATOM 5164 O O . LEU B 1 224 ? 34.844 -11.867 -10.047 1 95.75 224 LEU B O 1
ATOM 5168 N N . GLU B 1 225 ? 32.969 -11.578 -11.195 1 95.19 225 GLU B N 1
ATOM 5169 C CA . GLU B 1 225 ? 33.625 -10.812 -12.25 1 95.19 225 GLU B CA 1
ATOM 5170 C C . GLU B 1 225 ? 33.969 -9.406 -11.773 1 95.19 225 GLU B C 1
ATOM 5172 O O . GLU B 1 225 ? 35.031 -8.891 -12.102 1 95.19 225 GLU B O 1
ATOM 5177 N N . CYS B 1 226 ? 33.156 -8.789 -10.992 1 96.25 226 CYS B N 1
ATOM 5178 C CA . CYS B 1 226 ? 33.25 -7.355 -10.742 1 96.25 226 CYS B CA 1
ATOM 5179 C C . CYS B 1 226 ? 33.844 -7.09 -9.352 1 96.25 226 CYS B C 1
ATOM 5181 O O . CYS B 1 226 ? 34.375 -6.016 -9.094 1 96.25 226 CYS B O 1
ATOM 5183 N N . LEU B 1 227 ? 33.656 -8.07 -8.445 1 96.88 227 LEU B N 1
ATOM 5184 C CA . LEU B 1 227 ? 34.094 -7.879 -7.066 1 96.88 227 LEU B CA 1
ATOM 5185 C C . LEU B 1 227 ? 35.188 -8.883 -6.691 1 96.88 227 LEU B C 1
ATOM 5187 O O . LEU B 1 227 ? 34.875 -9.977 -6.203 1 96.88 227 LEU B O 1
ATOM 5191 N N . PRO B 1 228 ? 36.375 -8.539 -6.754 1 94 228 PRO B N 1
ATOM 5192 C CA . PRO B 1 228 ? 37.5 -9.469 -6.66 1 94 228 PRO B CA 1
ATOM 5193 C C . PRO B 1 228 ? 37.562 -10.164 -5.305 1 94 228 PRO B C 1
ATOM 5195 O O . PRO B 1 228 ? 37.969 -11.32 -5.223 1 94 228 PRO B O 1
ATOM 5198 N N . ASN B 1 229 ? 37.156 -9.531 -4.277 1 96.06 229 ASN B N 1
ATOM 5199 C CA . ASN B 1 229 ? 37.312 -10.094 -2.939 1 96.06 229 ASN B CA 1
ATOM 5200 C C . ASN B 1 229 ? 36 -10.656 -2.402 1 96.06 229 ASN B C 1
ATOM 5202 O O . ASN B 1 229 ? 35.969 -11.242 -1.318 1 96.06 229 ASN B O 1
ATOM 5206 N N . ALA B 1 230 ? 35 -10.492 -3.139 1 97.38 230 ALA B N 1
ATOM 5207 C CA . ALA B 1 230 ? 33.656 -10.859 -2.623 1 97.38 230 ALA B CA 1
ATOM 5208 C C . ALA B 1 230 ? 33.406 -12.344 -2.805 1 97.38 230 ALA B C 1
ATOM 5210 O O . ALA B 1 230 ? 33.719 -12.922 -3.846 1 97.38 230 ALA B O 1
ATOM 5211 N N . LYS B 1 231 ? 32.875 -12.945 -1.794 1 97.69 231 LYS B N 1
ATOM 5212 C CA . LYS B 1 231 ? 32.469 -14.344 -1.85 1 97.69 231 LYS B CA 1
ATOM 5213 C C . LYS B 1 231 ? 30.953 -14.461 -1.954 1 97.69 231 LYS B C 1
ATOM 5215 O O . LYS B 1 231 ? 30.219 -13.984 -1.077 1 97.69 231 LYS B O 1
ATOM 5220 N N . PRO B 1 232 ? 30.469 -15.062 -3.006 1 97.5 232 PRO B N 1
ATOM 5221 C CA . PRO B 1 232 ? 29.031 -15.32 -3.059 1 97.5 232 PRO B CA 1
ATOM 5222 C C . PRO B 1 232 ? 28.562 -16.281 -1.968 1 97.5 232 PRO B C 1
ATOM 5224 O O . PRO B 1 232 ? 29.219 -17.297 -1.708 1 97.5 232 PRO B O 1
ATOM 5227 N N . VAL B 1 233 ? 27.516 -15.898 -1.283 1 97.38 233 VAL B N 1
ATOM 5228 C CA . VAL B 1 233 ? 26.906 -16.734 -0.244 1 97.38 233 VAL B CA 1
ATOM 5229 C C . VAL B 1 233 ? 25.484 -17.109 -0.64 1 97.38 233 VAL B C 1
ATOM 5231 O O . VAL B 1 233 ? 24.609 -16.25 -0.721 1 97.38 233 VAL B O 1
ATOM 5234 N N . ILE B 1 234 ? 25.234 -18.375 -0.825 1 96.44 234 ILE B N 1
ATOM 5235 C CA . ILE B 1 234 ? 23.922 -18.844 -1.239 1 96.44 234 ILE B CA 1
ATOM 5236 C C . ILE B 1 234 ? 22.969 -18.828 -0.043 1 96.44 234 ILE B C 1
ATOM 5238 O O . ILE B 1 234 ? 23.328 -19.297 1.04 1 96.44 234 ILE B O 1
ATOM 5242 N N . ASP B 1 235 ? 21.812 -18.312 -0.271 1 94 235 ASP B N 1
ATOM 5243 C CA . ASP B 1 235 ? 20.797 -18.234 0.777 1 94 235 ASP B CA 1
ATOM 5244 C C . ASP B 1 235 ? 20.297 -19.625 1.179 1 94 235 ASP B C 1
ATOM 5246 O O . ASP B 1 235 ? 19.891 -20.406 0.325 1 94 235 ASP B O 1
ATOM 5250 N N . ARG B 1 236 ? 20.234 -19.844 2.379 1 92.12 236 ARG B N 1
ATOM 5251 C CA . ARG B 1 236 ? 19.875 -21.156 2.908 1 92.12 236 ARG B CA 1
ATOM 5252 C C . ARG B 1 236 ? 18.406 -21.484 2.65 1 92.12 236 ARG B C 1
ATOM 5254 O O . ARG B 1 236 ? 18.031 -22.641 2.5 1 92.12 236 ARG B O 1
ATOM 5261 N N . PHE B 1 237 ? 17.672 -20.5 2.662 1 91.75 237 PHE B N 1
ATOM 5262 C CA . PHE B 1 237 ? 16.266 -20.719 2.375 1 91.75 237 PHE B CA 1
ATOM 5263 C C . PHE B 1 237 ? 16.078 -21.344 0.993 1 91.75 237 PHE B C 1
ATOM 5265 O O . PHE B 1 237 ? 15.219 -22.203 0.801 1 91.75 237 PHE B O 1
ATOM 5272 N N . HIS B 1 238 ? 16.828 -20.844 0.047 1 92.62 238 HIS B N 1
ATOM 5273 C CA . HIS B 1 238 ? 16.688 -21.328 -1.321 1 92.62 238 HIS B CA 1
ATOM 5274 C C . HIS B 1 238 ? 17.156 -22.781 -1.442 1 92.62 238 HIS B C 1
ATOM 5276 O O . HIS B 1 238 ? 16.688 -23.516 -2.299 1 92.62 238 HIS B O 1
ATOM 5282 N N . ILE B 1 239 ? 18.047 -23.156 -0.563 1 94.75 239 ILE B N 1
ATOM 5283 C CA . ILE B 1 239 ? 18.438 -24.562 -0.522 1 94.75 239 ILE B CA 1
ATOM 5284 C C . ILE B 1 239 ? 17.266 -25.422 -0.047 1 94.75 239 ILE B C 1
ATOM 5286 O O . ILE B 1 239 ? 16.922 -26.422 -0.683 1 94.75 239 ILE B O 1
ATOM 5290 N N . SER B 1 240 ? 16.672 -24.953 1.038 1 94.25 240 SER B N 1
ATOM 5291 C CA . SER B 1 240 ? 15.516 -25.656 1.574 1 94.25 240 SER B CA 1
ATOM 5292 C C . SER B 1 240 ? 14.367 -25.672 0.567 1 94.25 240 SER B C 1
ATOM 5294 O O . SER B 1 240 ? 13.711 -26.703 0.39 1 94.25 240 SER B O 1
ATOM 5296 N N . GLN B 1 241 ? 14.203 -24.594 -0.05 1 93.94 241 GLN B N 1
ATOM 5297 C CA . GLN B 1 241 ? 13.141 -24.5 -1.047 1 93.94 241 GLN B CA 1
ATOM 5298 C C . GLN B 1 241 ? 13.367 -25.484 -2.184 1 93.94 241 GLN B C 1
ATOM 5300 O O . GLN B 1 241 ? 12.43 -26.156 -2.633 1 93.94 241 GLN B O 1
ATOM 5305 N N . HIS B 1 242 ? 14.578 -25.562 -2.654 1 95.69 242 HIS B N 1
ATOM 5306 C CA . HIS B 1 242 ? 14.898 -26.5 -3.723 1 95.69 242 HIS B CA 1
ATOM 5307 C C . HIS B 1 242 ? 14.664 -27.938 -3.275 1 95.69 242 HIS B C 1
ATOM 5309 O O . HIS B 1 242 ? 14.141 -28.75 -4.039 1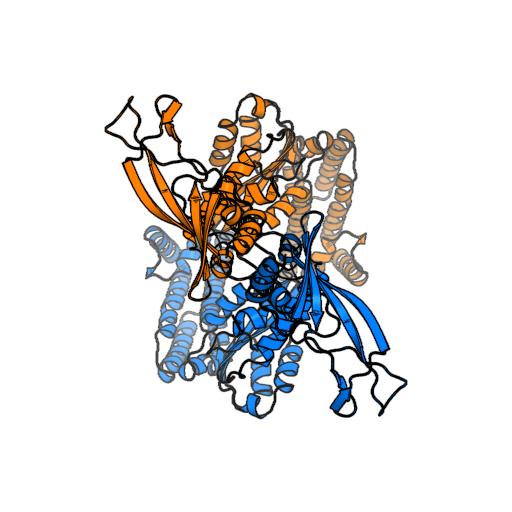 95.69 242 HIS B O 1
ATOM 5315 N N . LEU B 1 243 ? 15.047 -28.203 -2.047 1 96.62 243 LEU B N 1
ATOM 5316 C CA . LEU B 1 243 ? 14.805 -29.531 -1.5 1 96.62 243 LEU B CA 1
ATOM 5317 C C . LEU B 1 243 ? 13.312 -29.844 -1.493 1 96.62 243 LEU B C 1
ATOM 5319 O O . LEU B 1 243 ? 12.891 -30.906 -1.958 1 96.62 243 LEU B O 1
ATOM 5323 N N . HIS B 1 244 ? 12.531 -28.953 -1.046 1 96.62 244 HIS B N 1
ATOM 5324 C CA . HIS B 1 244 ? 11.086 -29.141 -0.962 1 96.62 244 HIS B CA 1
ATOM 5325 C C . HIS B 1 244 ? 10.477 -29.344 -2.344 1 96.62 244 HIS B C 1
ATOM 5327 O O . HIS B 1 244 ? 9.602 -30.203 -2.52 1 96.62 244 HIS B O 1
ATOM 5333 N N . ASN B 1 245 ? 10.977 -28.594 -3.242 1 95.88 245 ASN B N 1
ATOM 5334 C CA . ASN B 1 245 ? 10.492 -28.75 -4.609 1 95.88 245 ASN B CA 1
ATOM 5335 C C . ASN B 1 245 ? 10.797 -30.141 -5.16 1 95.88 245 ASN B C 1
ATOM 5337 O O . ASN B 1 245 ? 9.938 -30.766 -5.781 1 95.88 245 ASN B O 1
ATOM 5341 N N . CYS B 1 246 ? 11.977 -30.578 -4.934 1 96.38 246 CYS B N 1
ATOM 5342 C CA . CYS B 1 246 ? 12.375 -31.891 -5.402 1 96.38 246 CYS B CA 1
ATOM 5343 C C . CYS B 1 246 ? 11.555 -33 -4.719 1 96.38 246 CYS B C 1
ATOM 5345 O O . CYS B 1 246 ? 11.133 -33.938 -5.359 1 96.38 246 CYS B O 1
ATOM 5347 N N . VAL B 1 247 ? 11.32 -32.812 -3.436 1 96.25 247 VAL B N 1
ATOM 5348 C CA . VAL B 1 247 ? 10.508 -33.781 -2.691 1 96.25 247 VAL B CA 1
ATOM 5349 C C . VAL B 1 247 ? 9.086 -33.812 -3.248 1 96.25 247 VAL B C 1
ATOM 5351 O O . VAL B 1 247 ? 8.523 -34.875 -3.475 1 96.25 247 VAL B O 1
ATOM 5354 N N . ASP B 1 248 ? 8.594 -32.656 -3.459 1 96.12 248 ASP B N 1
ATOM 5355 C CA . ASP B 1 248 ? 7.242 -32.594 -4.004 1 96.12 248 ASP B CA 1
ATOM 5356 C C . ASP B 1 248 ? 7.184 -33.188 -5.41 1 96.12 248 ASP B C 1
ATOM 5358 O O . ASP B 1 248 ? 6.188 -33.812 -5.785 1 96.12 248 ASP B O 1
ATOM 5362 N N . GLU B 1 249 ? 8.18 -32.938 -6.199 1 95 249 GLU B N 1
ATOM 5363 C CA . GLU B 1 249 ? 8.258 -33.531 -7.523 1 95 249 GLU B CA 1
ATOM 5364 C C . GLU B 1 249 ? 8.281 -35.062 -7.426 1 95 249 GLU B C 1
ATOM 5366 O O . GLU B 1 249 ? 7.637 -35.75 -8.227 1 95 249 GLU B O 1
ATOM 5371 N N . GLY B 1 250 ? 9.07 -35.562 -6.473 1 94.44 250 GLY B N 1
ATOM 5372 C CA . GLY B 1 250 ? 9.062 -36.969 -6.234 1 94.44 250 GLY B CA 1
ATOM 5373 C C . GLY B 1 250 ? 7.695 -37.531 -5.859 1 94.44 250 GLY B C 1
ATOM 5374 O O . GLY B 1 250 ? 7.262 -38.562 -6.379 1 94.44 250 GLY B O 1
ATOM 5375 N N . ARG B 1 251 ? 7.031 -36.781 -4.961 1 94.44 251 ARG B N 1
ATOM 5376 C CA . ARG B 1 251 ? 5.676 -37.156 -4.57 1 94.44 251 ARG B CA 1
ATOM 5377 C C . ARG B 1 251 ? 4.742 -37.156 -5.777 1 94.44 251 ARG B C 1
ATOM 5379 O O . ARG B 1 251 ? 3.949 -38.094 -5.949 1 94.44 251 ARG B O 1
ATOM 5386 N N . LYS B 1 252 ? 4.828 -36.156 -6.605 1 92.56 252 LYS B N 1
ATOM 5387 C CA . LYS B 1 252 ? 3.984 -36.031 -7.789 1 92.56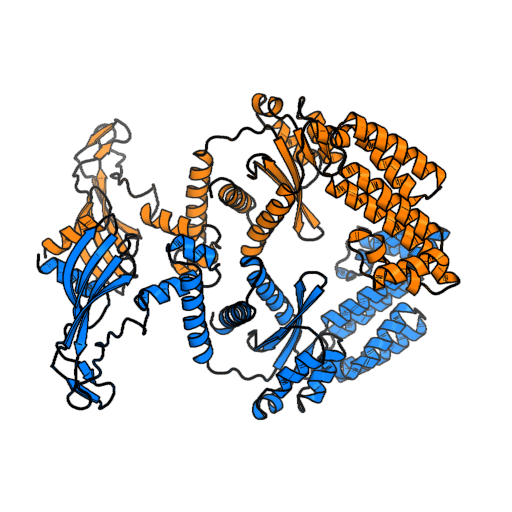 252 LYS B CA 1
ATOM 5388 C C . LYS B 1 252 ? 4.25 -37.188 -8.766 1 92.56 252 LYS B C 1
ATOM 5390 O O . LYS B 1 252 ? 3.326 -37.688 -9.398 1 92.56 252 LYS B O 1
ATOM 5395 N N . HIS B 1 253 ? 5.48 -37.5 -8.945 1 89.5 253 HIS B N 1
ATOM 5396 C CA . HIS B 1 253 ? 5.855 -38.625 -9.789 1 89.5 253 HIS B CA 1
ATOM 5397 C C . HIS B 1 253 ? 5.168 -39.938 -9.336 1 89.5 253 HIS B C 1
ATOM 5399 O O . HIS B 1 253 ? 4.617 -40.656 -10.164 1 89.5 253 HIS B O 1
ATOM 5405 N N . ILE B 1 254 ? 5.195 -40.156 -8.047 1 89.12 254 ILE B N 1
ATOM 5406 C CA . ILE B 1 254 ? 4.547 -41.344 -7.477 1 89.12 254 ILE B CA 1
ATOM 5407 C C . ILE B 1 254 ? 3.035 -41.219 -7.648 1 89.12 254 ILE B C 1
ATOM 5409 O O . ILE B 1 254 ? 2.371 -42.188 -8 1 89.12 254 ILE B O 1
ATOM 5413 N N . GLN B 1 255 ? 2.541 -40 -7.418 1 89.56 255 GLN B N 1
ATOM 5414 C CA . GLN B 1 255 ? 1.114 -39.75 -7.582 1 89.56 255 GLN B CA 1
ATOM 5415 C C . GLN B 1 255 ? 0.653 -40.094 -9 1 89.56 255 GLN B C 1
ATOM 5417 O O . GLN B 1 255 ? -0.401 -40.688 -9.188 1 89.56 255 GLN B O 1
ATOM 5422 N N . ASN B 1 256 ? 1.414 -39.688 -9.977 1 83.69 256 ASN B N 1
ATOM 5423 C CA . ASN B 1 256 ? 1.078 -39.938 -11.375 1 83.69 256 ASN B CA 1
ATOM 5424 C C . ASN B 1 256 ? 1.099 -41.406 -11.719 1 83.69 256 ASN B C 1
ATOM 5426 O O . ASN B 1 256 ? 0.31 -41.875 -12.547 1 83.69 256 ASN B O 1
ATOM 5430 N N . HIS B 1 257 ? 1.902 -42.156 -11.102 1 81.5 257 HIS B N 1
ATOM 5431 C CA . HIS B 1 257 ? 1.957 -43.594 -11.312 1 81.5 257 HIS B CA 1
ATOM 5432 C C . HIS B 1 257 ? 0.762 -44.312 -10.672 1 81.5 257 HIS B C 1
ATOM 5434 O O . HIS B 1 257 ? 0.208 -45.25 -11.234 1 81.5 257 HIS B O 1
ATOM 5440 N N . VAL B 1 258 ? 0.421 -43.719 -9.531 1 81.62 258 VAL B N 1
ATOM 5441 C CA . VAL B 1 258 ? -0.702 -44.281 -8.797 1 81.62 258 VAL B CA 1
ATOM 5442 C C . VAL B 1 258 ? -2.01 -43.938 -9.508 1 81.62 258 VAL B C 1
ATOM 5444 O O . VAL B 1 258 ? -2.953 -44.75 -9.484 1 81.62 258 VAL B O 1
ATOM 5447 N N . ARG B 1 259 ? -2.09 -42.719 -10 1 74.94 259 ARG B N 1
ATOM 5448 C CA . ARG B 1 259 ? -3.291 -42.281 -10.703 1 74.94 259 ARG B CA 1
ATOM 5449 C C . ARG B 1 259 ? -3.723 -43.312 -11.734 1 74.94 259 ARG B C 1
ATOM 5451 O O . ARG B 1 259 ? -4.918 -43.531 -11.945 1 74.94 259 ARG B O 1
ATOM 5458 N N . LYS B 1 260 ? -2.914 -44.031 -12.359 1 64.81 260 LYS B N 1
ATOM 5459 C CA . LYS B 1 260 ? -3.209 -45.031 -13.391 1 64.81 260 LYS B CA 1
ATOM 5460 C C . LYS B 1 260 ? -3.811 -46.281 -12.773 1 64.81 260 LYS B C 1
ATOM 5462 O O . LYS B 1 260 ? -4.684 -46.938 -13.375 1 64.81 260 LYS B O 1
ATOM 5467 N N . TYR B 1 261 ? -3.438 -46.562 -11.57 1 65.19 261 TYR B N 1
ATOM 5468 C CA . TYR B 1 261 ? -3.789 -47.906 -11.078 1 65.19 261 TYR B CA 1
ATOM 5469 C C . TYR B 1 261 ? -4.438 -47.812 -9.703 1 65.19 261 TYR B C 1
ATOM 5471 O O . TYR B 1 261 ? -4.793 -48.844 -9.117 1 65.19 261 TYR B O 1
ATOM 5479 N N . GLY B 1 262 ? -4.504 -46.5 -9.102 1 67.25 262 GLY B N 1
ATOM 5480 C CA . GLY B 1 262 ? -4.969 -46.438 -7.723 1 67.25 262 GLY B CA 1
ATOM 5481 C C . GLY B 1 262 ? -5.605 -45.094 -7.395 1 67.25 262 GLY B C 1
ATOM 5482 O O . GLY B 1 262 ? -6.152 -44.438 -8.273 1 67.25 262 GLY B O 1
ATOM 5483 N N . ASN B 1 263 ? -5.719 -44.875 -6.066 1 77.94 263 ASN B N 1
ATOM 5484 C CA . ASN B 1 263 ? -6.352 -43.656 -5.562 1 77.94 263 ASN B CA 1
ATOM 5485 C C . ASN B 1 263 ? -5.344 -42.5 -5.41 1 77.94 263 ASN B C 1
ATOM 5487 O O . ASN B 1 263 ? -4.605 -42.469 -4.426 1 77.94 263 ASN B O 1
ATOM 5491 N N . LYS B 1 264 ? -5.312 -41.625 -6.363 1 80.12 264 LYS B N 1
ATOM 5492 C CA . LYS B 1 264 ? -4.375 -40.5 -6.387 1 80.12 264 LYS B CA 1
ATOM 5493 C C . LYS B 1 264 ? -4.566 -39.594 -5.176 1 80.12 264 LYS B C 1
ATOM 5495 O O . LYS B 1 264 ? -3.631 -38.938 -4.738 1 80.12 264 LYS B O 1
ATOM 5500 N N . GLY B 1 265 ? -5.688 -39.656 -4.539 1 82.69 265 GLY B N 1
ATOM 5501 C CA . GLY B 1 265 ? -6.016 -38.812 -3.414 1 82.69 265 GLY B CA 1
ATOM 5502 C C . GLY B 1 265 ? -5.152 -39.062 -2.193 1 82.69 265 GLY B C 1
ATOM 5503 O O . GLY B 1 265 ? -4.824 -38.156 -1.45 1 82.69 265 GLY B O 1
ATOM 5504 N N . GLU B 1 266 ? -4.762 -40.281 -2.062 1 82.5 266 GLU B N 1
ATOM 5505 C CA . GLU B 1 266 ? -3.977 -40.688 -0.895 1 82.5 266 GLU B CA 1
ATOM 5506 C C . GLU B 1 266 ? -2.596 -40.031 -0.918 1 82.5 266 GLU B C 1
ATOM 5508 O O . GLU B 1 266 ? -2.039 -39.688 0.132 1 82.5 266 GLU B O 1
ATOM 5513 N N . VAL B 1 267 ? -2.078 -39.844 -2.105 1 87.25 267 VAL B N 1
ATOM 5514 C CA . VAL B 1 267 ? -0.753 -39.281 -2.258 1 87.25 267 VAL B CA 1
ATOM 5515 C C . VAL B 1 267 ? -0.871 -37.75 -2.346 1 87.25 267 VAL B C 1
ATOM 5517 O O . VAL B 1 267 ? -0.044 -37.031 -1.79 1 87.25 267 VAL B O 1
ATOM 5520 N N . PHE B 1 268 ? -1.902 -37.312 -2.941 1 86.75 268 PHE B N 1
ATOM 5521 C CA . PHE B 1 268 ? -2.145 -35.875 -3.107 1 86.75 268 PHE B CA 1
ATOM 5522 C C . PHE B 1 268 ? -2.35 -35.219 -1.757 1 86.75 268 PHE B C 1
ATOM 5524 O O . PHE B 1 268 ? -1.786 -34.156 -1.499 1 86.75 268 PHE B O 1
ATOM 5531 N N . LYS B 1 269 ? -3.029 -35.781 -0.854 1 86.88 269 LYS B N 1
ATOM 5532 C CA . LYS B 1 269 ? -3.479 -35.188 0.396 1 86.88 269 LYS B CA 1
ATOM 5533 C C . LYS B 1 269 ? -2.326 -35.031 1.385 1 86.88 269 LYS B C 1
ATOM 5535 O O . LYS B 1 269 ? -2.424 -34.281 2.359 1 86.88 269 LYS B O 1
ATOM 5540 N N . ILE B 1 270 ? -1.28 -35.75 1.128 1 90.69 270 ILE B N 1
ATOM 5541 C CA . ILE B 1 270 ? -0.213 -35.719 2.121 1 90.69 270 ILE B CA 1
ATOM 5542 C C . ILE B 1 270 ? 0.846 -34.688 1.715 1 90.69 270 ILE B C 1
ATOM 5544 O O . ILE B 1 270 ? 1.923 -34.625 2.312 1 90.69 270 ILE B O 1
ATOM 5548 N N . ARG B 1 271 ? 0.64 -33.875 0.704 1 91.44 271 ARG B N 1
ATOM 5549 C CA . ARG B 1 271 ? 1.632 -32.969 0.167 1 91.44 271 ARG B CA 1
ATOM 5550 C C . ARG B 1 271 ? 2.24 -32.125 1.274 1 91.44 271 ARG B C 1
ATOM 5552 O O . ARG B 1 271 ? 3.465 -32.062 1.418 1 91.44 271 ARG B O 1
ATOM 5559 N N . TRP B 1 272 ? 1.444 -31.547 2.078 1 89.62 272 TRP B N 1
ATOM 5560 C CA . TRP B 1 272 ? 1.938 -30.594 3.078 1 89.62 272 TRP B CA 1
ATOM 5561 C C . TRP B 1 272 ? 2.561 -31.344 4.258 1 89.62 272 TRP B C 1
ATOM 5563 O O . TRP B 1 272 ? 3.561 -30.891 4.824 1 89.62 272 TRP B O 1
ATOM 5573 N N . ALA B 1 273 ? 2.047 -32.469 4.531 1 91.62 273 ALA B N 1
ATOM 5574 C CA . ALA B 1 273 ? 2.559 -33.25 5.648 1 91.62 273 ALA B CA 1
ATOM 5575 C C . ALA B 1 273 ? 3.975 -33.75 5.371 1 91.62 273 ALA B C 1
ATOM 5577 O O . ALA B 1 273 ? 4.824 -33.75 6.266 1 91.62 273 ALA B O 1
ATOM 5578 N N . ILE B 1 274 ? 4.168 -34.125 4.16 1 93.69 274 ILE B N 1
ATOM 5579 C CA . ILE B 1 274 ? 5.465 -34.688 3.818 1 93.69 274 ILE B CA 1
ATOM 5580 C C . ILE B 1 274 ? 6.523 -33.594 3.777 1 93.69 274 ILE B C 1
ATOM 5582 O O . ILE B 1 274 ? 7.707 -33.844 3.992 1 93.69 274 ILE B O 1
ATOM 5586 N N . LEU B 1 275 ? 6.102 -32.375 3.482 1 94 275 LEU B N 1
ATOM 5587 C CA . LEU B 1 275 ? 7.035 -31.25 3.355 1 94 275 LEU B CA 1
ATOM 5588 C C . LEU B 1 275 ? 7.316 -30.625 4.715 1 94 275 LEU B C 1
ATOM 5590 O O . LEU B 1 275 ? 8.391 -30.047 4.93 1 94 275 LEU B O 1
ATOM 5594 N N . LYS B 1 276 ? 6.422 -30.766 5.629 1 93.25 276 LYS B N 1
ATOM 5595 C CA . LYS B 1 276 ? 6.594 -30.219 6.973 1 93.25 276 LYS B CA 1
ATOM 5596 C C . LYS B 1 276 ? 7.668 -30.984 7.738 1 93.25 276 LYS B C 1
ATOM 5598 O O . LYS B 1 276 ? 7.977 -32.125 7.41 1 93.25 276 LYS B O 1
ATOM 5603 N N . ASN B 1 277 ? 8.227 -30.234 8.703 1 91.38 277 ASN B N 1
ATOM 5604 C CA . ASN B 1 277 ? 9.047 -30.969 9.656 1 91.38 277 ASN B CA 1
ATOM 5605 C C . ASN B 1 277 ? 8.219 -31.984 10.453 1 91.38 277 ASN B C 1
ATOM 5607 O O . ASN B 1 277 ? 7.082 -31.688 10.828 1 91.38 277 ASN B O 1
ATOM 5611 N N . VAL B 1 278 ? 8.836 -33.062 10.711 1 89.44 278 VAL B N 1
ATOM 5612 C CA . VAL B 1 278 ? 8.117 -34.125 11.375 1 89.44 278 VAL B CA 1
ATOM 5613 C C . VAL B 1 278 ? 7.566 -33.656 12.711 1 89.44 278 VAL B C 1
ATOM 5615 O O . VAL B 1 278 ? 6.477 -34.031 13.125 1 89.44 278 VAL B O 1
ATOM 5618 N N . ASP B 1 279 ? 8.25 -32.688 13.32 1 89.31 279 ASP B N 1
ATOM 5619 C CA . ASP B 1 279 ? 7.844 -32.188 14.625 1 89.31 279 ASP B CA 1
ATOM 5620 C C . ASP B 1 279 ? 6.637 -31.25 14.5 1 89.31 279 ASP B C 1
ATOM 5622 O O . ASP B 1 279 ? 5.949 -30.984 15.484 1 89.31 279 ASP B O 1
ATOM 5626 N N . ASP B 1 280 ? 6.371 -30.797 13.312 1 90.69 280 ASP B N 1
ATOM 5627 C CA . ASP B 1 280 ? 5.32 -29.812 13.102 1 90.69 280 ASP B CA 1
ATOM 5628 C C . ASP B 1 280 ? 4.062 -30.453 12.531 1 90.69 280 ASP B C 1
ATOM 5630 O O . ASP B 1 280 ? 3.064 -29.781 12.273 1 90.69 280 ASP B O 1
ATOM 5634 N N . VAL B 1 281 ? 4.117 -31.75 12.344 1 91 281 VAL B N 1
ATOM 5635 C CA . VAL B 1 281 ? 2.994 -32.469 11.734 1 91 281 VAL B CA 1
ATOM 5636 C C . VAL B 1 281 ? 1.979 -32.844 12.812 1 91 281 VAL B C 1
ATOM 5638 O O . VAL B 1 281 ? 2.355 -33.281 13.898 1 91 281 VAL B O 1
ATOM 5641 N N . SER B 1 282 ? 0.766 -32.594 12.516 1 92.88 282 SER B N 1
ATOM 5642 C CA . SER B 1 282 ? -0.297 -33 13.438 1 92.88 282 SER B CA 1
ATOM 5643 C C . SER B 1 282 ? -0.452 -34.5 13.492 1 92.88 282 SER B C 1
ATOM 5645 O O . SER B 1 282 ? 0.084 -35.219 12.641 1 92.88 282 SER B O 1
ATOM 5647 N N . SER B 1 283 ? -1.223 -34.906 14.5 1 91.94 283 SER B N 1
ATOM 5648 C CA . SER B 1 283 ? -1.428 -36.344 14.672 1 91.94 283 SER B CA 1
ATOM 5649 C C . SER B 1 283 ? -2.145 -36.969 13.469 1 91.94 283 SER B C 1
ATOM 5651 O O . SER B 1 283 ? -1.768 -38.031 12.992 1 91.94 283 SER B O 1
ATOM 5653 N N . ASP B 1 284 ? -3.092 -36.25 13 1 92.5 284 ASP B N 1
ATOM 5654 C CA . ASP B 1 284 ? -3.848 -36.75 11.844 1 92.5 284 ASP B CA 1
ATOM 5655 C C . ASP B 1 284 ? -2.973 -36.781 10.594 1 92.5 284 ASP B C 1
ATOM 5657 O O . ASP B 1 284 ? -3.021 -37.75 9.82 1 92.5 284 ASP B O 1
ATOM 5661 N N . GLU B 1 285 ? -2.242 -35.75 10.469 1 92.56 285 GLU B N 1
ATOM 5662 C CA . GLU B 1 285 ? -1.334 -35.719 9.32 1 92.56 285 GLU B CA 1
ATOM 5663 C C . GLU B 1 285 ? -0.305 -36.844 9.375 1 92.56 285 GLU B C 1
ATOM 5665 O O . GLU B 1 285 ? 0.03 -37.406 8.344 1 92.56 285 GLU B O 1
ATOM 5670 N N . TYR B 1 286 ? 0.168 -37.094 10.523 1 92.81 286 TYR B N 1
ATOM 5671 C CA . TYR B 1 286 ? 1.178 -38.125 10.711 1 92.81 286 TYR B CA 1
ATOM 5672 C C . TYR B 1 286 ? 0.611 -39.5 10.383 1 92.81 286 TYR B C 1
ATOM 5674 O O . TYR B 1 286 ? 1.267 -40.312 9.719 1 92.81 286 TYR B O 1
ATOM 5682 N N . THR B 1 287 ? -0.599 -39.719 10.828 1 92.56 287 THR B N 1
ATOM 5683 C CA . THR B 1 287 ? -1.262 -40.969 10.531 1 92.56 287 THR B CA 1
ATOM 5684 C C . THR B 1 287 ? -1.446 -41.156 9.031 1 92.56 287 THR B C 1
ATOM 5686 O O . THR B 1 287 ? -1.223 -42.25 8.492 1 92.56 287 THR B O 1
ATOM 5689 N N . ASN B 1 288 ? -1.783 -40.156 8.422 1 92.56 288 ASN B N 1
ATOM 5690 C CA . ASN B 1 288 ? -1.945 -40.188 6.977 1 92.56 288 ASN B CA 1
ATOM 5691 C C . ASN B 1 288 ? -0.622 -40.469 6.273 1 92.56 288 ASN B C 1
ATOM 5693 O O . ASN B 1 288 ? -0.591 -41.188 5.27 1 92.56 288 ASN B O 1
ATOM 5697 N N . LEU B 1 289 ? 0.4 -39.875 6.805 1 94.06 289 LEU B N 1
ATOM 5698 C CA . LEU B 1 289 ? 1.728 -40.125 6.25 1 94.06 289 LEU B CA 1
ATOM 5699 C C . LEU B 1 289 ? 2.1 -41.594 6.367 1 94.06 289 LEU B C 1
ATOM 5701 O O . LEU B 1 289 ? 2.539 -42.219 5.395 1 94.06 289 LEU B O 1
ATOM 5705 N N . LEU B 1 290 ? 1.843 -42.156 7.496 1 93.62 290 LEU B N 1
ATOM 5706 C CA . LEU B 1 290 ? 2.193 -43.562 7.742 1 93.62 290 LEU B CA 1
ATOM 5707 C C . LEU B 1 290 ? 1.394 -44.469 6.836 1 93.62 290 LEU B C 1
ATOM 5709 O O . LEU B 1 290 ? 1.931 -45.469 6.32 1 93.62 290 LEU B O 1
ATOM 5713 N N . ASN B 1 291 ? 0.161 -44.156 6.664 1 92.75 291 ASN B N 1
ATOM 5714 C CA . ASN B 1 291 ? -0.673 -44.938 5.766 1 92.75 291 ASN B CA 1
ATOM 5715 C C . ASN B 1 291 ? -0.153 -44.875 4.332 1 92.75 291 ASN B C 1
ATOM 5717 O O . ASN B 1 291 ? -0.105 -45.906 3.65 1 92.75 291 ASN B O 1
ATOM 5721 N N . ALA B 1 292 ? 0.21 -43.781 3.949 1 92.56 292 ALA B N 1
ATOM 5722 C CA . ALA B 1 292 ? 0.75 -43.625 2.6 1 92.56 292 ALA B CA 1
ATOM 5723 C C . ALA B 1 292 ? 2.086 -44.344 2.459 1 92.56 292 ALA B C 1
ATOM 5725 O O . ALA B 1 292 ? 2.348 -44.969 1.436 1 92.56 292 ALA B O 1
ATOM 5726 N N . PHE B 1 293 ? 2.904 -44.281 3.502 1 94.31 293 PHE B N 1
ATOM 5727 C CA . PHE B 1 293 ? 4.207 -44.938 3.496 1 94.31 293 PHE B CA 1
ATOM 5728 C C . PHE B 1 293 ? 4.055 -46.438 3.379 1 94.31 293 PHE B C 1
ATOM 5730 O O . PHE B 1 293 ? 4.836 -47.094 2.689 1 94.31 293 PHE B O 1
ATOM 5737 N N . ALA B 1 294 ? 3.117 -46.938 4.094 1 93.12 294 ALA B N 1
ATOM 5738 C CA . ALA B 1 294 ? 2.879 -48.375 4.074 1 93.12 294 ALA B CA 1
ATOM 5739 C C . ALA B 1 294 ? 2.51 -48.844 2.67 1 93.12 294 ALA B C 1
ATOM 5741 O O . ALA B 1 294 ? 2.928 -49.938 2.24 1 93.12 294 ALA B O 1
ATOM 5742 N N . LYS B 1 295 ? 1.834 -48.062 1.964 1 90.75 295 LYS B N 1
ATOM 5743 C CA . LYS B 1 295 ? 1.375 -48.406 0.625 1 90.75 295 LYS B CA 1
ATOM 5744 C C . LYS B 1 295 ? 2.445 -48.125 -0.421 1 90.75 295 LYS B C 1
ATOM 5746 O O . LYS B 1 295 ? 2.594 -48.875 -1.392 1 90.75 295 LYS B O 1
ATOM 5751 N N . TYR B 1 296 ? 3.139 -47.062 -0.182 1 91.56 296 TYR B N 1
ATOM 5752 C CA . TYR B 1 296 ? 4.156 -46.625 -1.133 1 91.56 296 TYR B CA 1
ATOM 5753 C C . TYR B 1 296 ? 5.48 -46.344 -0.429 1 91.56 296 TYR B C 1
ATOM 5755 O O . TYR B 1 296 ? 5.789 -45.219 -0.089 1 91.56 296 TYR B O 1
ATOM 5763 N N . PRO B 1 297 ? 6.324 -47.281 -0.336 1 92.69 297 PRO B N 1
ATOM 5764 C CA . PRO B 1 297 ? 7.555 -47.156 0.45 1 92.69 297 PRO B CA 1
ATOM 5765 C C . PRO B 1 297 ? 8.492 -46.062 -0.055 1 92.69 297 PRO B C 1
ATOM 5767 O O . PRO B 1 297 ? 9.266 -45.5 0.725 1 92.69 297 PRO B O 1
ATOM 5770 N N . LYS B 1 298 ? 8.398 -45.812 -1.315 1 93.19 298 LYS B N 1
ATOM 5771 C CA . LYS B 1 298 ? 9.281 -44.781 -1.864 1 93.19 298 LYS B CA 1
ATOM 5772 C C . LYS B 1 298 ? 8.977 -43.406 -1.257 1 93.19 298 LYS B C 1
ATOM 5774 O O . LYS B 1 298 ? 9.867 -42.562 -1.163 1 93.19 298 LYS B O 1
ATOM 5779 N N . LEU B 1 299 ? 7.746 -43.219 -0.843 1 94.62 299 LEU B N 1
ATOM 5780 C CA . LEU B 1 299 ? 7.383 -41.969 -0.163 1 94.62 299 LEU B CA 1
ATOM 5781 C C . LEU B 1 299 ? 8.07 -41.875 1.192 1 94.62 299 LEU B C 1
ATOM 5783 O O . LEU B 1 299 ? 8.469 -40.781 1.612 1 94.62 299 LEU B O 1
ATOM 5787 N N . GLU B 1 300 ? 8.141 -42.938 1.812 1 94.94 300 GLU B N 1
ATOM 5788 C CA . GLU B 1 300 ? 8.828 -42.969 3.102 1 94.94 300 GLU B CA 1
ATOM 5789 C C . GLU B 1 300 ? 10.305 -42.625 2.951 1 94.94 300 GLU B C 1
ATOM 5791 O O . GLU B 1 300 ? 10.867 -41.906 3.768 1 94.94 300 GLU B O 1
ATOM 5796 N N . GLU B 1 301 ? 10.891 -43.25 1.95 1 95.94 301 GLU B N 1
ATOM 5797 C CA . GLU B 1 301 ? 12.297 -42.938 1.67 1 95.94 301 GLU B CA 1
ATOM 5798 C C . GLU B 1 301 ? 12.508 -41.469 1.387 1 95.94 301 GLU B C 1
ATOM 5800 O O . GLU B 1 301 ? 13.461 -40.875 1.882 1 95.94 301 GLU B O 1
ATOM 5805 N N . LEU B 1 302 ? 11.602 -40.938 0.553 1 95.75 302 LEU B N 1
ATOM 5806 C CA . LEU B 1 302 ? 11.641 -39.5 0.229 1 95.75 302 LEU B CA 1
ATOM 5807 C C . LEU B 1 302 ? 11.578 -38.656 1.494 1 95.75 302 LEU B C 1
ATOM 5809 O O . LEU B 1 302 ? 12.359 -37.719 1.658 1 95.75 302 LEU B O 1
ATOM 5813 N N . HIS B 1 303 ? 10.641 -38.969 2.311 1 96.06 303 HIS B N 1
ATOM 5814 C CA . HIS B 1 303 ? 10.461 -38.25 3.562 1 96.06 303 HIS B CA 1
ATOM 5815 C C . HIS B 1 303 ? 11.68 -38.375 4.461 1 96.06 303 HIS B C 1
ATOM 5817 O O . HIS B 1 303 ? 12.117 -37.406 5.074 1 96.06 303 HIS B O 1
ATOM 5823 N N . TYR B 1 304 ? 12.211 -39.562 4.555 1 95.69 304 TYR B N 1
ATOM 5824 C CA . TYR B 1 304 ? 13.391 -39.812 5.367 1 95.69 304 TYR B CA 1
ATOM 5825 C C . TYR B 1 304 ? 14.562 -38.969 4.922 1 95.69 304 TYR B C 1
ATOM 5827 O O . TYR B 1 304 ? 15.227 -38.312 5.746 1 95.69 304 TYR B O 1
ATOM 5835 N N . LEU B 1 305 ? 14.82 -39 3.697 1 97 305 LEU B N 1
ATOM 5836 C CA . LEU B 1 305 ? 15.945 -38.219 3.166 1 97 305 LEU B CA 1
ATOM 5837 C C . LEU B 1 305 ? 15.734 -36.719 3.377 1 97 305 LEU B C 1
ATOM 5839 O O . LEU B 1 305 ? 16.688 -36 3.635 1 97 305 LEU B O 1
ATOM 5843 N N . LYS B 1 306 ? 14.5 -36.25 3.176 1 97.19 306 LYS B N 1
ATOM 5844 C CA . LYS B 1 306 ? 14.188 -34.844 3.465 1 97.19 306 LYS B CA 1
ATOM 5845 C C . LYS B 1 306 ? 14.508 -34.5 4.918 1 97.19 306 LYS B C 1
ATOM 5847 O O . LYS B 1 306 ? 15.148 -33.5 5.195 1 97.19 306 LYS B O 1
ATOM 5852 N N . GLU B 1 307 ? 14.102 -35.344 5.844 1 95.94 307 GLU B N 1
ATOM 5853 C CA . GLU B 1 307 ? 14.32 -35.125 7.27 1 95.94 307 GLU B CA 1
ATOM 5854 C C . GLU B 1 307 ? 15.805 -35.188 7.613 1 95.94 307 GLU B C 1
ATOM 5856 O O . GLU B 1 307 ? 16.297 -34.438 8.445 1 95.94 307 GLU B O 1
ATOM 5861 N N . GLU B 1 308 ? 16.422 -36.094 6.945 1 96.12 308 GLU B N 1
ATOM 5862 C CA . GLU B 1 308 ? 17.859 -36.25 7.195 1 96.12 308 GLU B CA 1
ATOM 5863 C C . GLU B 1 308 ? 18.609 -34.969 6.836 1 96.12 308 GLU B C 1
ATOM 5865 O O . GLU B 1 308 ? 19.547 -34.594 7.543 1 96.12 308 GLU B O 1
ATOM 5870 N N . PHE B 1 309 ? 18.203 -34.344 5.789 1 97.44 309 PHE B N 1
ATOM 5871 C CA . PHE B 1 309 ? 18.922 -33.156 5.324 1 97.44 309 PHE B CA 1
ATOM 5872 C C . PHE B 1 309 ? 18.766 -32 6.309 1 97.44 309 PHE B C 1
ATOM 5874 O O . PHE B 1 309 ? 19.547 -31.047 6.285 1 97.44 309 PHE B O 1
ATOM 5881 N N . ARG B 1 310 ? 17.844 -32 7.152 1 94.81 310 ARG B N 1
ATOM 5882 C CA . ARG B 1 310 ? 17.625 -30.953 8.148 1 94.81 310 ARG B CA 1
ATOM 5883 C C . ARG B 1 310 ? 18.859 -30.781 9.023 1 94.81 310 ARG B C 1
ATOM 5885 O O . ARG B 1 310 ? 19.125 -29.688 9.531 1 94.81 310 ARG B O 1
ATOM 5892 N N . THR B 1 311 ? 19.562 -31.828 9.148 1 95.25 311 THR B N 1
ATOM 5893 C CA . THR B 1 311 ? 20.781 -31.797 9.945 1 95.25 311 THR B CA 1
ATOM 5894 C C . THR B 1 311 ? 21.781 -30.781 9.391 1 95.25 311 THR B C 1
ATOM 5896 O O . THR B 1 311 ? 22.516 -30.141 10.148 1 95.25 311 THR B O 1
ATOM 5899 N N . PHE B 1 312 ? 21.75 -30.562 8.164 1 96.44 312 PHE B N 1
ATOM 5900 C CA . PHE B 1 312 ? 22.656 -29.625 7.504 1 96.44 312 PHE B CA 1
ATOM 5901 C C . PHE B 1 312 ? 22.531 -28.234 8.094 1 96.44 312 PHE B C 1
ATOM 5903 O O . PHE B 1 312 ? 23.531 -27.562 8.336 1 96.44 312 PHE B O 1
ATOM 5910 N N . PHE B 1 313 ? 21.375 -27.844 8.359 1 94.56 313 PHE B N 1
ATOM 5911 C CA . PHE B 1 313 ? 21.094 -26.469 8.758 1 94.56 313 PHE B CA 1
ATOM 5912 C C . PHE B 1 313 ? 21.469 -26.25 10.227 1 94.56 313 PHE B C 1
ATOM 5914 O O . PHE B 1 313 ? 21.516 -25.109 10.695 1 94.56 313 PHE B O 1
ATOM 5921 N N . THR B 1 314 ? 21.781 -27.328 10.945 1 94.44 314 THR B N 1
ATOM 5922 C CA . THR B 1 314 ? 22.141 -27.203 12.359 1 94.44 314 THR B CA 1
ATOM 5923 C C . THR B 1 314 ? 23.656 -27.219 12.539 1 94.44 314 THR B C 1
ATOM 5925 O O . THR B 1 314 ? 24.156 -26.922 13.625 1 94.44 314 THR B O 1
ATOM 5928 N N . LEU B 1 315 ? 24.328 -27.516 11.508 1 96 315 LEU B N 1
ATOM 5929 C CA . LEU B 1 315 ? 25.781 -27.609 11.578 1 96 315 LEU B CA 1
ATOM 5930 C C . LEU B 1 315 ? 26.406 -26.219 11.695 1 96 315 LEU B C 1
ATOM 5932 O O . LEU B 1 315 ? 25.953 -25.266 11.055 1 96 315 LEU B O 1
ATOM 5936 N N . THR B 1 316 ? 27.5 -26.125 12.461 1 94.5 316 THR B N 1
ATOM 5937 C CA . THR B 1 316 ? 28.078 -24.812 12.75 1 94.5 316 THR B CA 1
ATOM 5938 C C . THR B 1 316 ? 29.469 -24.703 12.148 1 94.5 316 THR B C 1
ATOM 5940 O O . THR B 1 316 ? 30.047 -23.609 12.102 1 94.5 316 THR B O 1
ATOM 5943 N N . SER B 1 317 ? 30 -25.812 11.703 1 96.06 317 SER B N 1
ATOM 5944 C CA . SER B 1 317 ? 31.359 -25.766 11.156 1 96.06 317 SER B CA 1
ATOM 5945 C C . SER B 1 317 ? 31.359 -26.047 9.656 1 96.06 317 SER B C 1
ATOM 5947 O O . SER B 1 317 ? 30.547 -26.844 9.164 1 96.06 317 SER B O 1
ATOM 5949 N N . LYS B 1 318 ? 32.281 -25.344 8.961 1 97.06 318 LYS B N 1
ATOM 5950 C CA . LYS B 1 318 ? 32.406 -25.516 7.52 1 97.06 318 LYS B CA 1
ATOM 5951 C C . LYS B 1 318 ? 32.812 -26.953 7.168 1 97.06 318 LYS B C 1
ATOM 5953 O O . LYS B 1 318 ? 32.25 -27.531 6.227 1 97.06 318 LYS B O 1
ATOM 5958 N N . GLU B 1 319 ? 33.656 -27.5 7.883 1 96.75 319 GLU B N 1
ATOM 5959 C CA . GLU B 1 319 ? 34.125 -28.859 7.652 1 96.75 319 GLU B CA 1
ATOM 5960 C C . GLU B 1 319 ? 33 -29.859 7.879 1 96.75 319 GLU B C 1
ATOM 5962 O O . GLU B 1 319 ? 32.812 -30.812 7.105 1 96.75 319 GLU B O 1
ATOM 5967 N N . GLY B 1 320 ? 32.344 -29.625 8.977 1 96.81 320 GLY B N 1
ATOM 5968 C CA . GLY B 1 320 ? 31.188 -30.484 9.25 1 96.81 320 GLY B CA 1
ATOM 5969 C C . GLY B 1 320 ? 30.141 -30.438 8.156 1 96.81 320 GLY B C 1
ATOM 5970 O O . GLY B 1 320 ? 29.578 -31.469 7.789 1 96.81 320 GLY B O 1
ATOM 5971 N N . ALA B 1 321 ? 29.922 -29.281 7.668 1 97.19 321 ALA B N 1
ATOM 5972 C CA . ALA B 1 321 ? 28.938 -29.109 6.602 1 97.19 321 ALA B CA 1
ATOM 5973 C C . ALA B 1 321 ? 29.391 -29.797 5.316 1 97.19 321 ALA B C 1
ATOM 5975 O O . ALA B 1 321 ? 28.609 -30.469 4.648 1 97.19 321 ALA B O 1
ATOM 5976 N N . ALA B 1 322 ? 30.625 -29.641 4.988 1 96.94 322 ALA B N 1
ATOM 5977 C CA . ALA B 1 322 ? 31.188 -30.281 3.799 1 96.94 322 ALA B CA 1
ATOM 5978 C C . ALA B 1 322 ? 31.078 -31.797 3.889 1 96.94 322 ALA B C 1
ATOM 5980 O O . ALA B 1 322 ? 30.656 -32.469 2.93 1 96.94 322 ALA B O 1
ATOM 5981 N N . SER B 1 323 ? 31.375 -32.281 5.051 1 97.12 323 SER B N 1
ATOM 5982 C CA . SER B 1 323 ? 31.297 -33.719 5.273 1 97.12 323 SER B CA 1
ATOM 5983 C C . SER B 1 323 ? 29.859 -34.219 5.172 1 97.12 323 SER B C 1
ATOM 5985 O O . SER B 1 323 ? 29.609 -35.281 4.613 1 97.12 323 SER B O 1
ATOM 5987 N N . PHE B 1 324 ? 29.078 -33.5 5.738 1 97.38 324 PHE B N 1
ATOM 5988 C CA . PHE B 1 324 ? 27.672 -33.875 5.703 1 97.38 324 PHE B CA 1
ATOM 5989 C C . PHE B 1 324 ? 27.156 -33.938 4.266 1 97.38 324 PHE B C 1
ATOM 5991 O O . PHE B 1 324 ? 26.406 -34.844 3.91 1 97.38 324 PHE B O 1
ATOM 5998 N N . LEU B 1 325 ? 27.547 -32.938 3.459 1 96.44 325 LEU B N 1
ATOM 5999 C CA . LEU B 1 325 ? 27.078 -32.906 2.078 1 96.44 325 LEU B CA 1
ATOM 6000 C C . LEU B 1 325 ? 27.578 -34.125 1.301 1 96.44 325 LEU B C 1
ATOM 6002 O O . LEU B 1 325 ? 26.844 -34.688 0.472 1 96.44 325 LEU B O 1
ATOM 6006 N N . VAL B 1 326 ? 28.75 -34.562 1.6 1 95.38 326 VAL B N 1
ATOM 6007 C CA . VAL B 1 326 ? 29.297 -35.75 0.972 1 95.38 326 VAL B CA 1
ATOM 6008 C C . VAL B 1 326 ? 28.531 -37 1.441 1 95.38 326 VAL B C 1
ATOM 6010 O O . VAL B 1 326 ? 28.109 -37.812 0.627 1 95.38 326 VAL B O 1
ATOM 6013 N N . TYR B 1 327 ? 28.344 -37 2.701 1 96.31 327 TYR B N 1
ATOM 6014 C CA . TYR B 1 327 ? 27.578 -38.094 3.287 1 96.31 327 TYR B CA 1
ATOM 6015 C C . TYR B 1 327 ? 26.188 -38.156 2.67 1 96.31 327 TYR B C 1
ATOM 6017 O O . TYR B 1 327 ? 25.734 -39.219 2.268 1 96.31 327 TYR B O 1
ATOM 6025 N N . TYR B 1 328 ? 25.531 -37 2.619 1 97.19 328 TYR B N 1
ATOM 6026 C CA . TYR B 1 328 ? 24.172 -36.938 2.1 1 97.19 328 TYR B CA 1
ATOM 6027 C C . TYR B 1 328 ? 24.125 -37.375 0.642 1 97.19 328 TYR B C 1
ATOM 6029 O O . TYR B 1 328 ? 23.172 -38.031 0.216 1 97.19 328 TYR B O 1
ATOM 6037 N N . LYS B 1 329 ? 25.141 -37.062 -0.113 1 95.56 329 LYS B N 1
ATOM 6038 C CA . LYS B 1 329 ? 25.234 -37.469 -1.507 1 95.56 329 LYS B CA 1
ATOM 6039 C C . LYS B 1 329 ? 25.25 -39 -1.621 1 95.56 329 LYS B C 1
ATOM 6041 O O . LYS B 1 329 ? 24.547 -39.562 -2.449 1 95.56 329 LYS B O 1
ATOM 6046 N N . TYR B 1 330 ? 25.984 -39.625 -0.743 1 95.75 330 TYR B N 1
ATOM 6047 C CA . TYR B 1 330 ? 26.062 -41.094 -0.74 1 95.75 330 TYR B CA 1
ATOM 6048 C C . TYR B 1 330 ? 24.734 -41.688 -0.332 1 95.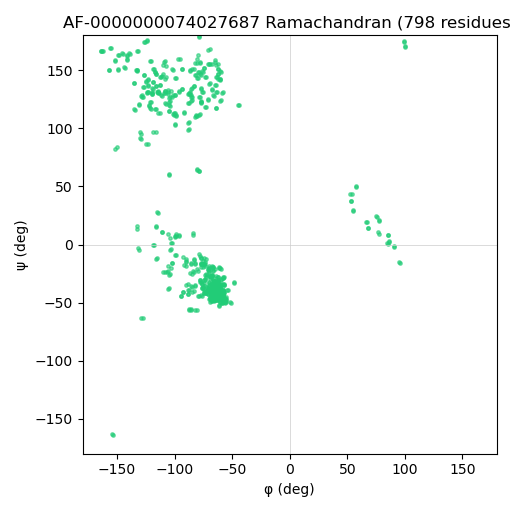75 330 TYR B C 1
ATOM 6050 O O . TYR B 1 330 ? 24.297 -42.688 -0.91 1 95.75 330 TYR B O 1
ATOM 6058 N N . LEU B 1 331 ? 24.203 -41.062 0.611 1 95.31 331 LEU B N 1
ATOM 6059 C CA . LEU B 1 331 ? 22.922 -41.562 1.104 1 95.31 331 LEU B CA 1
ATOM 6060 C C . LEU B 1 331 ? 21.875 -41.5 0.002 1 95.31 331 LEU B C 1
ATOM 6062 O O . LEU B 1 331 ? 21.125 -42.469 -0.188 1 95.31 331 LEU B O 1
ATOM 6066 N N . VAL B 1 332 ? 21.797 -40.438 -0.726 1 96.62 332 VAL B N 1
ATOM 6067 C CA . VAL B 1 332 ? 20.828 -40.281 -1.81 1 96.62 332 VAL B CA 1
ATOM 6068 C C . VAL B 1 332 ? 21.109 -41.312 -2.908 1 96.62 332 VAL B C 1
ATOM 6070 O O . VAL B 1 332 ? 20.188 -41.875 -3.48 1 96.62 332 VAL B O 1
ATOM 6073 N N . ASP B 1 333 ? 22.375 -41.562 -3.186 1 94.12 333 ASP B N 1
ATOM 6074 C CA . ASP B 1 333 ? 22.766 -42.531 -4.207 1 94.12 333 ASP B CA 1
ATOM 6075 C C . ASP B 1 333 ? 22.281 -43.938 -3.855 1 94.12 333 ASP B C 1
ATOM 6077 O O . ASP B 1 333 ? 21.938 -44.719 -4.742 1 94.12 333 ASP B O 1
ATOM 6081 N N . GLU B 1 334 ? 22.219 -44.219 -2.629 1 94.44 334 GLU B N 1
ATOM 6082 C CA . GLU B 1 334 ? 21.797 -45.531 -2.156 1 94.44 334 GLU B CA 1
ATOM 6083 C C . GLU B 1 334 ? 20.312 -45.75 -2.398 1 94.44 334 GLU B C 1
ATOM 6085 O O . GLU B 1 334 ? 19.875 -46.844 -2.707 1 94.44 334 GLU B O 1
ATOM 6090 N N . TYR B 1 335 ? 19.516 -44.75 -2.289 1 94.12 335 TYR B N 1
ATOM 6091 C CA . TYR B 1 335 ? 18.078 -44.875 -2.361 1 94.12 335 TYR B CA 1
ATOM 6092 C C . TYR B 1 335 ? 17.578 -44.719 -3.791 1 94.12 335 TYR B C 1
ATOM 6094 O O . TYR B 1 335 ? 16.438 -45.062 -4.105 1 94.12 335 TYR B O 1
ATOM 6102 N N . ASP B 1 336 ? 18.359 -44.219 -4.672 1 90.19 336 ASP B N 1
ATOM 6103 C CA . ASP B 1 336 ? 18.094 -44.125 -6.102 1 90.19 336 ASP B CA 1
ATOM 6104 C C . ASP B 1 336 ? 16.797 -43.344 -6.371 1 90.19 336 ASP B C 1
ATOM 6106 O O . ASP B 1 336 ? 15.914 -43.844 -7.07 1 90.19 336 ASP B O 1
ATOM 6110 N N . ILE B 1 337 ? 16.609 -42.219 -5.828 1 93.06 337 ILE B N 1
ATOM 6111 C CA . ILE B 1 337 ? 15.5 -41.344 -6.098 1 93.06 337 ILE B CA 1
ATOM 6112 C C . ILE B 1 337 ? 15.953 -40.219 -7.035 1 93.06 337 ILE B C 1
ATOM 6114 O O . ILE B 1 337 ? 16.719 -39.344 -6.633 1 93.06 337 ILE B O 1
ATOM 6118 N N . PRO B 1 338 ? 15.43 -40.25 -8.211 1 93.75 338 PRO B N 1
ATOM 6119 C CA . PRO B 1 338 ? 15.945 -39.344 -9.242 1 93.75 338 PRO B CA 1
ATOM 6120 C C . PRO B 1 338 ? 15.781 -37.875 -8.859 1 93.75 338 PRO B C 1
ATOM 6122 O O . PRO B 1 338 ? 16.672 -37.062 -9.125 1 93.75 338 PRO B O 1
ATOM 6125 N N . GLU B 1 339 ? 14.633 -37.469 -8.336 1 95.06 339 GLU B N 1
ATOM 6126 C CA . GLU B 1 339 ? 14.375 -36.094 -7.973 1 95.06 339 GLU B CA 1
ATOM 6127 C C . GLU B 1 339 ? 15.391 -35.594 -6.945 1 95.06 339 GLU B C 1
ATOM 6129 O O . GLU B 1 339 ? 15.805 -34.438 -6.992 1 95.06 339 GLU B O 1
ATOM 6134 N N . LEU B 1 340 ? 15.82 -36.469 -6.047 1 96.62 340 LEU B N 1
ATOM 6135 C CA . LEU B 1 340 ? 16.781 -36.031 -5.031 1 96.62 340 LEU B CA 1
ATOM 6136 C C . LEU B 1 340 ? 18.203 -36.094 -5.582 1 96.62 340 LEU B C 1
ATOM 6138 O O . LEU B 1 340 ? 19.094 -35.406 -5.078 1 96.62 340 LEU B O 1
ATOM 6142 N N . GLU B 1 341 ? 18.453 -36.875 -6.582 1 96.06 341 GLU B N 1
ATOM 6143 C CA . GLU B 1 341 ? 19.734 -36.844 -7.281 1 96.06 341 GLU B CA 1
ATOM 6144 C C . GLU B 1 341 ? 19.953 -35.5 -7.953 1 96.06 341 GLU B C 1
ATOM 6146 O O . GLU B 1 341 ? 21.078 -34.969 -7.969 1 96.06 341 GLU B O 1
ATOM 6151 N N . LYS B 1 342 ? 18.828 -35 -8.516 1 95.75 342 LYS B N 1
ATOM 6152 C CA . LYS B 1 342 ? 18.891 -33.656 -9.078 1 95.75 342 LYS B CA 1
ATOM 6153 C C . LYS B 1 342 ? 19.25 -32.625 -8.016 1 95.75 342 LYS B C 1
ATOM 6155 O O . LYS B 1 342 ? 20.062 -31.719 -8.266 1 95.75 342 LYS B O 1
ATOM 6160 N N . PHE B 1 343 ? 18.688 -32.812 -6.824 1 97.31 343 PHE B N 1
ATOM 6161 C CA . PHE B 1 343 ? 18.969 -31.922 -5.699 1 97.31 343 PHE B CA 1
ATOM 6162 C C . PHE B 1 343 ? 20.453 -31.969 -5.328 1 97.31 343 PHE B C 1
ATOM 6164 O O . PHE B 1 343 ? 21.094 -30.922 -5.18 1 97.31 343 PHE B O 1
ATOM 6171 N N . VAL B 1 344 ? 20.984 -33.125 -5.215 1 96.62 344 VAL B N 1
ATOM 6172 C CA . VAL B 1 344 ? 22.391 -33.344 -4.828 1 96.62 344 VAL B CA 1
ATOM 6173 C C . VAL B 1 344 ? 23.297 -32.75 -5.906 1 96.62 344 VAL B C 1
ATOM 6175 O O . VAL B 1 344 ? 24.344 -32.188 -5.598 1 96.62 344 VAL B O 1
ATOM 6178 N N . LYS B 1 345 ? 22.953 -32.906 -7.129 1 96.19 345 LYS B N 1
ATOM 6179 C CA . LYS B 1 345 ? 23.734 -32.312 -8.219 1 96.19 345 LYS B CA 1
ATOM 6180 C C . LYS B 1 345 ? 23.812 -30.797 -8.078 1 96.19 345 LYS B C 1
ATOM 6182 O O . LYS B 1 345 ? 24.875 -30.219 -8.281 1 96.19 345 LYS B O 1
ATOM 6187 N N . THR B 1 346 ? 22.656 -30.234 -7.777 1 95.81 346 THR B N 1
ATOM 6188 C CA . THR B 1 346 ? 22.625 -28.781 -7.555 1 95.81 346 THR B CA 1
ATOM 6189 C C . THR B 1 346 ? 23.516 -28.406 -6.387 1 95.81 346 THR B C 1
ATOM 6191 O O . THR B 1 346 ? 24.266 -27.422 -6.469 1 95.81 346 THR B O 1
ATOM 6194 N N . LEU B 1 347 ? 23.453 -29.172 -5.297 1 96.44 347 LEU B N 1
ATOM 6195 C CA . LEU B 1 347 ? 24.312 -28.906 -4.141 1 96.44 347 LEU B CA 1
ATOM 6196 C C . LEU B 1 347 ? 25.781 -28.953 -4.531 1 96.44 347 LEU B C 1
ATOM 6198 O O . LEU B 1 347 ? 26.562 -28.094 -4.113 1 96.44 347 LEU B O 1
ATOM 6202 N N . ASP B 1 348 ? 26.094 -29.875 -5.336 1 95.31 348 ASP B N 1
ATOM 6203 C CA . ASP B 1 348 ? 27.484 -30.047 -5.77 1 95.31 348 ASP B CA 1
ATOM 6204 C C . ASP B 1 348 ? 27.953 -28.844 -6.586 1 95.31 348 ASP B C 1
ATOM 6206 O O . ASP B 1 348 ? 29.062 -28.344 -6.387 1 95.31 348 ASP B O 1
ATOM 6210 N N . ASN B 1 349 ? 27.062 -28.422 -7.48 1 95.5 349 ASN B N 1
ATOM 6211 C CA . ASN B 1 349 ? 27.391 -27.297 -8.352 1 95.5 349 ASN B CA 1
ATOM 6212 C C . ASN B 1 349 ? 27.625 -26.016 -7.551 1 95.5 349 ASN B C 1
ATOM 6214 O O . ASN B 1 349 ? 28.406 -25.156 -7.961 1 95.5 349 ASN B O 1
ATOM 6218 N N . TRP B 1 350 ? 26.953 -25.906 -6.449 1 96.81 350 TRP B N 1
ATOM 6219 C CA . TRP B 1 350 ? 26.969 -24.656 -5.691 1 96.81 350 TRP B CA 1
ATOM 6220 C C . TRP B 1 350 ? 27.719 -24.828 -4.371 1 96.81 350 TRP B C 1
ATOM 6222 O O . TRP B 1 350 ? 27.688 -23.953 -3.512 1 96.81 350 TRP B O 1
ATOM 6232 N N . MET B 1 351 ? 28.406 -25.906 -4.164 1 95.94 351 MET B N 1
ATOM 6233 C CA . MET B 1 351 ? 28.969 -26.344 -2.895 1 95.94 351 MET B CA 1
ATOM 6234 C C . MET B 1 351 ? 29.875 -25.266 -2.305 1 95.94 351 MET B C 1
ATOM 6236 O O . MET B 1 351 ? 29.703 -24.875 -1.146 1 95.94 351 MET B O 1
ATOM 6240 N N . GLU B 1 352 ? 30.75 -24.766 -3.166 1 95.56 352 GLU B N 1
ATOM 6241 C CA . GLU B 1 352 ? 31.703 -23.766 -2.705 1 95.56 352 GLU B CA 1
ATOM 6242 C C . GLU B 1 352 ? 30.984 -22.547 -2.143 1 95.56 352 GLU B C 1
ATOM 6244 O O . GLU B 1 352 ? 31.375 -22.016 -1.099 1 95.56 352 GLU B O 1
ATOM 6249 N N . TYR B 1 353 ? 29.984 -22.078 -2.795 1 97.06 353 TYR B N 1
ATOM 6250 C CA . TYR B 1 353 ? 29.281 -20.859 -2.434 1 97.06 353 TYR B CA 1
ATOM 6251 C C . TYR B 1 353 ? 28.328 -21.125 -1.269 1 97.06 353 TYR B C 1
ATOM 6253 O O . TYR B 1 353 ? 28.031 -20.203 -0.49 1 97.06 353 TYR B O 1
ATOM 6261 N N . ILE B 1 354 ? 27.781 -22.344 -1.154 1 97.25 354 ILE B N 1
ATOM 6262 C CA . ILE B 1 354 ? 26.969 -22.75 -0.015 1 97.25 354 ILE B CA 1
ATOM 6263 C C . ILE B 1 354 ? 27.812 -22.719 1.258 1 97.25 354 ILE B C 1
ATOM 6265 O O . ILE B 1 354 ? 27.375 -22.219 2.295 1 97.25 354 ILE B O 1
ATOM 6269 N N . LEU B 1 355 ? 29.047 -23.156 1.169 1 97.5 355 LEU B N 1
ATOM 6270 C CA . LEU B 1 355 ? 29.906 -23.297 2.332 1 97.5 355 LEU B CA 1
ATOM 6271 C C . LEU B 1 355 ? 30.438 -21.938 2.779 1 97.5 355 LEU B C 1
ATOM 6273 O O . LEU B 1 355 ? 30.922 -21.797 3.906 1 97.5 355 LEU B O 1
ATOM 6277 N N . ASN B 1 356 ? 30.344 -20.906 1.874 1 97.44 356 ASN B N 1
ATOM 6278 C CA . ASN B 1 356 ? 30.781 -19.562 2.234 1 97.44 356 ASN B CA 1
ATOM 6279 C C . ASN B 1 356 ? 29.969 -19.016 3.412 1 97.44 356 ASN B C 1
ATOM 6281 O O . ASN B 1 356 ? 30.422 -18.078 4.086 1 97.44 356 ASN B O 1
ATOM 6285 N N . TYR B 1 357 ? 28.812 -19.562 3.67 1 96.5 357 TYR B N 1
ATOM 6286 C CA . TYR B 1 357 ? 27.969 -19.141 4.785 1 96.5 357 TYR B CA 1
ATOM 6287 C C . TYR B 1 357 ? 28.719 -19.25 6.105 1 96.5 357 TYR B C 1
ATOM 6289 O O . TYR B 1 357 ? 28.531 -18.438 7.008 1 96.5 357 TYR B O 1
ATOM 6297 N N . TYR B 1 358 ? 29.531 -20.203 6.223 1 96.44 358 TYR B N 1
ATOM 6298 C CA . TYR B 1 358 ? 30.188 -20.469 7.488 1 96.44 358 TYR B CA 1
ATOM 6299 C C . TYR B 1 358 ? 31.328 -19.469 7.734 1 96.44 358 TYR B C 1
ATOM 6301 O O . TYR B 1 358 ? 31.766 -19.297 8.867 1 96.44 358 TYR B O 1
ATOM 6309 N N . ASN B 1 359 ? 31.781 -18.828 6.672 1 96.19 359 ASN B N 1
ATOM 6310 C CA . ASN B 1 359 ? 32.719 -17.703 6.805 1 96.19 359 ASN B CA 1
ATOM 6311 C C . ASN B 1 359 ? 31.984 -16.375 6.992 1 96.19 359 ASN B C 1
ATOM 6313 O O . ASN B 1 359 ? 32.438 -15.516 7.742 1 96.19 359 ASN B O 1
ATOM 6317 N N . TYR B 1 360 ? 30.875 -16.25 6.242 1 96.19 360 TYR B N 1
ATOM 6318 C CA . TYR B 1 360 ? 30.047 -15.055 6.281 1 96.19 360 TYR B CA 1
ATOM 6319 C C . TYR B 1 360 ? 28.578 -15.43 6.488 1 96.19 360 TYR B C 1
ATOM 6321 O O . TYR B 1 360 ? 27.859 -15.688 5.523 1 96.19 360 TYR B O 1
ATOM 6329 N N . PRO B 1 361 ? 28.109 -15.383 7.738 1 93 361 PRO B N 1
ATOM 6330 C CA . PRO B 1 361 ? 26.75 -15.844 8.031 1 93 361 PRO B CA 1
ATOM 6331 C C . PRO B 1 361 ? 25.688 -14.797 7.684 1 93 361 PRO B C 1
ATOM 6333 O O . PRO B 1 361 ? 24.984 -14.32 8.57 1 93 361 PRO B O 1
ATOM 6336 N N . ILE B 1 362 ? 25.609 -14.5 6.398 1 92.69 362 ILE B N 1
ATOM 6337 C CA . ILE B 1 362 ? 24.594 -13.578 5.906 1 92.69 362 ILE B CA 1
ATOM 6338 C C . ILE B 1 362 ? 23.531 -14.352 5.121 1 92.69 362 ILE B C 1
ATOM 6340 O O . ILE B 1 362 ? 23.828 -15.398 4.535 1 92.69 362 ILE B O 1
ATOM 6344 N N . SER B 1 363 ? 22.266 -13.898 5.285 1 87 363 SER B N 1
ATOM 6345 C CA . SER B 1 363 ? 21.156 -14.539 4.586 1 87 363 SER B CA 1
ATOM 6346 C C . SER B 1 363 ? 20.266 -13.508 3.902 1 87 363 SER B C 1
ATOM 6348 O O . SER B 1 363 ? 20.391 -12.305 4.145 1 87 363 SER B O 1
ATOM 6350 N N . ASN B 1 364 ? 19.391 -14.008 2.994 1 84.75 364 ASN B N 1
ATOM 6351 C CA . ASN B 1 364 ? 18.453 -13.125 2.301 1 84.75 364 ASN B CA 1
ATOM 6352 C C . ASN B 1 364 ? 17.203 -12.875 3.129 1 84.75 364 ASN B C 1
ATOM 6354 O O . ASN B 1 364 ? 16.219 -12.344 2.619 1 84.75 364 ASN B O 1
ATOM 6358 N N . GLY B 1 365 ? 17.219 -13.312 4.414 1 79.38 365 GLY B N 1
ATOM 6359 C CA . GLY B 1 365 ? 16.078 -13.023 5.281 1 79.38 365 GLY B CA 1
ATOM 6360 C C . GLY B 1 365 ? 15.766 -11.547 5.363 1 79.38 365 GLY B C 1
ATOM 6361 O O . GLY B 1 365 ? 14.609 -11.141 5.176 1 79.38 365 GLY B O 1
ATOM 6362 N N . THR B 1 366 ? 16.797 -10.789 5.578 1 81.38 366 THR B N 1
ATOM 6363 C CA . THR B 1 366 ? 16.625 -9.344 5.645 1 81.38 366 THR B CA 1
ATOM 6364 C C . THR B 1 366 ? 16.172 -8.789 4.301 1 81.38 366 THR B C 1
ATOM 6366 O O . THR B 1 366 ? 15.32 -7.898 4.246 1 81.38 366 THR B O 1
ATOM 6369 N N . THR B 1 367 ? 16.672 -9.398 3.254 1 83.94 367 THR B N 1
ATOM 6370 C CA . THR B 1 367 ? 16.344 -8.945 1.908 1 83.94 367 THR B CA 1
ATOM 6371 C C . THR B 1 367 ? 14.867 -9.188 1.603 1 83.94 367 THR B C 1
ATOM 6373 O O . THR B 1 367 ? 14.211 -8.352 0.967 1 83.94 367 THR B O 1
ATOM 6376 N N . GLU B 1 368 ? 14.391 -10.273 2.119 1 82.88 368 GLU B N 1
ATOM 6377 C CA . GLU B 1 368 ? 12.984 -10.594 1.884 1 82.88 368 GLU B CA 1
ATOM 6378 C C . GLU B 1 368 ? 12.07 -9.57 2.559 1 82.88 368 GLU B C 1
ATOM 6380 O O . GLU B 1 368 ? 11.117 -9.078 1.946 1 82.88 368 GLU B O 1
ATOM 6385 N N . GLY B 1 369 ? 12.359 -9.32 3.793 1 84.31 369 GLY B N 1
ATOM 6386 C CA . GLY B 1 369 ? 11.594 -8.297 4.488 1 84.31 369 GLY B CA 1
ATOM 6387 C C . GLY B 1 369 ? 11.68 -6.934 3.818 1 84.31 369 GLY B C 1
ATOM 6388 O O . GLY B 1 369 ? 10.664 -6.246 3.674 1 84.31 369 GLY B O 1
ATOM 6389 N N . ASN B 1 370 ? 12.828 -6.641 3.379 1 90.75 370 ASN B N 1
ATOM 6390 C CA . ASN B 1 370 ? 13.047 -5.359 2.721 1 90.75 370 ASN B CA 1
ATOM 6391 C C . ASN B 1 370 ? 12.375 -5.309 1.352 1 90.75 370 ASN B C 1
ATOM 6393 O O . ASN B 1 370 ? 11.852 -4.27 0.949 1 90.75 370 ASN B O 1
ATOM 6397 N N . ASN B 1 371 ? 12.414 -6.453 0.664 1 90.88 371 ASN B N 1
ATOM 6398 C CA . ASN B 1 371 ? 11.711 -6.52 -0.61 1 90.88 371 ASN B CA 1
ATOM 6399 C C . ASN B 1 371 ? 10.219 -6.223 -0.441 1 90.88 371 ASN B C 1
ATOM 6401 O O . ASN B 1 371 ? 9.617 -5.551 -1.279 1 90.88 371 ASN B O 1
ATOM 6405 N N . HIS B 1 372 ? 9.719 -6.77 0.595 1 88.75 372 HIS B N 1
ATOM 6406 C CA . HIS B 1 372 ? 8.312 -6.508 0.868 1 88.75 372 HIS B CA 1
ATOM 6407 C C . HIS B 1 372 ? 8.062 -5.02 1.083 1 88.75 372 HIS B C 1
ATOM 6409 O O . HIS B 1 372 ? 7.059 -4.48 0.61 1 88.75 372 HIS B O 1
ATOM 6415 N N . LYS B 1 373 ? 8.922 -4.41 1.794 1 89.56 373 LYS B N 1
ATOM 6416 C CA . LYS B 1 373 ? 8.812 -2.975 2.021 1 89.56 373 LYS B CA 1
ATOM 6417 C C . LYS B 1 373 ? 8.906 -2.201 0.709 1 89.56 373 LYS B C 1
ATOM 6419 O O . LYS B 1 373 ? 8.133 -1.271 0.474 1 89.56 373 LYS B O 1
ATOM 6424 N N . VAL B 1 374 ? 9.812 -2.576 -0.093 1 91.81 374 VAL B N 1
ATOM 6425 C CA . VAL B 1 374 ? 9.992 -1.929 -1.389 1 91.81 374 VAL B CA 1
ATOM 6426 C C . VAL B 1 374 ? 8.727 -2.086 -2.229 1 91.81 374 VAL B C 1
ATOM 6428 O O . VAL B 1 374 ? 8.258 -1.125 -2.842 1 91.81 374 VAL B O 1
ATOM 6431 N N . LYS B 1 375 ? 8.18 -3.264 -2.236 1 89.25 375 LYS B N 1
ATOM 6432 C CA . LYS B 1 375 ? 6.953 -3.516 -2.986 1 89.25 375 LYS B CA 1
ATOM 6433 C C . LYS B 1 375 ? 5.801 -2.666 -2.459 1 89.25 375 LYS B C 1
ATOM 6435 O O . LYS B 1 375 ? 4.988 -2.158 -3.238 1 89.25 375 LYS B O 1
ATOM 6440 N N . ASN B 1 376 ? 5.762 -2.545 -1.188 1 88.5 376 ASN B N 1
ATOM 6441 C CA . ASN B 1 376 ? 4.699 -1.751 -0.58 1 88.5 376 ASN B CA 1
ATOM 6442 C C . ASN B 1 376 ? 4.789 -0.283 -0.988 1 88.5 376 ASN B C 1
ATOM 6444 O O . ASN B 1 376 ? 3.768 0.378 -1.176 1 88.5 376 ASN B O 1
ATOM 6448 N N . ILE B 1 377 ? 5.988 0.217 -1.083 1 89.81 377 ILE B N 1
ATOM 6449 C CA . ILE B 1 377 ? 6.195 1.592 -1.526 1 89.81 377 ILE B CA 1
ATOM 6450 C C . ILE B 1 377 ? 5.641 1.766 -2.938 1 89.81 377 ILE B C 1
ATOM 6452 O O . ILE B 1 377 ? 4.965 2.756 -3.229 1 89.81 377 ILE B O 1
ATOM 6456 N N . LYS B 1 378 ? 5.816 0.789 -3.746 1 87.62 378 LYS B N 1
ATOM 6457 C CA . LYS B 1 378 ? 5.324 0.835 -5.121 1 87.62 378 LYS B CA 1
ATOM 6458 C C . LYS B 1 378 ? 3.803 0.731 -5.164 1 87.62 378 LYS B C 1
ATOM 6460 O O . LYS B 1 378 ? 3.146 1.465 -5.902 1 87.62 378 LYS B O 1
ATOM 6465 N N . ARG B 1 379 ? 3.293 -0.144 -4.367 1 84.56 379 ARG B N 1
ATOM 6466 C CA . ARG B 1 379 ? 1.853 -0.38 -4.352 1 84.56 379 ARG B CA 1
ATOM 6467 C C . ARG B 1 379 ? 1.103 0.837 -3.822 1 84.56 379 ARG B C 1
ATOM 6469 O O . ARG B 1 379 ? 0.024 1.173 -4.316 1 84.56 379 ARG B O 1
ATOM 6476 N N . ARG B 1 380 ? 1.672 1.455 -2.859 1 83.94 380 ARG B N 1
ATOM 6477 C CA . ARG B 1 380 ? 1.062 2.629 -2.244 1 83.94 380 ARG B CA 1
ATOM 6478 C C . ARG B 1 380 ? 0.806 3.721 -3.277 1 83.94 380 ARG B C 1
ATOM 6480 O O . ARG B 1 380 ? -0.21 4.414 -3.215 1 83.94 380 ARG B O 1
ATOM 6487 N N . ALA B 1 381 ? 1.651 3.814 -4.223 1 82.38 381 ALA B N 1
ATOM 6488 C CA . ALA B 1 381 ? 1.56 4.871 -5.227 1 82.38 381 ALA B CA 1
ATOM 6489 C C . ALA B 1 381 ? 0.922 4.348 -6.512 1 82.38 381 ALA B C 1
ATOM 6491 O O . ALA B 1 381 ? 0.865 5.059 -7.516 1 82.38 381 ALA B O 1
ATOM 6492 N N . TYR B 1 382 ? 0.436 3.084 -6.441 1 76.62 382 TYR B N 1
ATOM 6493 C CA . TYR B 1 382 ? -0.105 2.453 -7.641 1 76.62 382 TYR B CA 1
ATOM 6494 C C . TYR B 1 382 ? 0.915 2.469 -8.773 1 76.62 382 TYR B C 1
ATOM 6496 O O . TYR B 1 382 ? 0.568 2.742 -9.922 1 76.62 382 TYR B O 1
ATOM 6504 N N . GLY B 1 383 ? 2.162 2.445 -8.359 1 76.44 383 GLY B N 1
ATOM 6505 C CA . GLY B 1 383 ? 3.242 2.424 -9.336 1 76.44 383 GLY B CA 1
ATOM 6506 C C . GLY B 1 383 ? 3.873 3.785 -9.555 1 76.44 383 GLY B C 1
ATOM 6507 O O . GLY B 1 383 ? 3.41 4.785 -9.008 1 76.44 383 GLY B O 1
ATOM 6508 N N . TYR B 1 384 ? 4.996 3.816 -10.273 1 81.25 384 TYR B N 1
ATOM 6509 C CA . TYR B 1 384 ? 5.715 5.039 -10.617 1 81.25 384 TYR B CA 1
ATOM 6510 C C . TYR B 1 384 ? 5.973 5.121 -12.117 1 81.25 384 TYR B C 1
ATOM 6512 O O . TYR B 1 384 ? 6.48 4.172 -12.719 1 81.25 384 TYR B O 1
ATOM 6520 N N . ARG B 1 385 ? 5.59 6.168 -12.625 1 79.06 385 ARG B N 1
ATOM 6521 C CA . ARG B 1 385 ? 5.902 6.418 -14.023 1 79.06 385 ARG B CA 1
ATOM 6522 C C . ARG B 1 385 ? 7.367 6.805 -14.195 1 79.06 385 ARG B C 1
ATOM 6524 O O . ARG B 1 385 ? 8.008 6.414 -15.18 1 79.06 385 ARG B O 1
ATOM 6531 N N . ASN B 1 386 ? 7.855 7.547 -13.258 1 87.19 386 ASN B N 1
ATOM 6532 C CA . ASN B 1 386 ? 9.25 7.98 -13.234 1 87.19 386 ASN B CA 1
ATOM 6533 C C . ASN B 1 386 ? 10.094 7.121 -12.297 1 87.19 386 ASN B C 1
ATOM 6535 O O . ASN B 1 386 ? 9.922 7.18 -11.078 1 87.19 386 ASN B O 1
ATOM 6539 N N . HIS B 1 387 ? 11.023 6.371 -12.906 1 86.12 387 HIS B N 1
ATOM 6540 C CA . HIS B 1 387 ? 11.844 5.441 -12.148 1 86.12 387 HIS B CA 1
ATOM 6541 C C . HIS B 1 387 ? 12.711 6.18 -11.133 1 86.12 387 HIS B C 1
ATOM 6543 O O . HIS B 1 387 ? 12.953 5.668 -10.031 1 86.12 387 HIS B O 1
ATOM 6549 N N . ASN B 1 388 ? 13.117 7.328 -11.492 1 90.19 388 ASN B N 1
ATOM 6550 C CA . ASN B 1 388 ? 13.961 8.109 -10.586 1 90.19 388 ASN B CA 1
ATOM 6551 C C . ASN B 1 388 ? 13.211 8.492 -9.312 1 90.19 388 ASN B C 1
ATOM 6553 O O . ASN B 1 388 ? 13.781 8.469 -8.227 1 90.19 388 ASN B O 1
ATOM 6557 N N . ASN B 1 389 ? 11.969 8.844 -9.469 1 92.62 389 ASN B N 1
ATOM 6558 C CA . ASN B 1 389 ? 11.156 9.164 -8.305 1 92.62 389 ASN B CA 1
ATOM 6559 C C . ASN B 1 389 ? 11.023 7.961 -7.371 1 92.62 389 ASN B C 1
ATOM 6561 O O . ASN B 1 389 ? 11.062 8.109 -6.148 1 92.62 389 ASN B O 1
ATOM 6565 N N . TRP B 1 390 ? 10.898 6.812 -8.016 1 91.25 390 TRP B N 1
ATOM 6566 C CA . TRP B 1 390 ? 10.773 5.578 -7.246 1 91.25 390 TRP B CA 1
ATOM 6567 C C . TRP B 1 390 ? 12.062 5.281 -6.484 1 91.25 390 TRP B C 1
ATOM 6569 O O . TRP B 1 390 ? 12.023 4.969 -5.289 1 91.25 390 TRP B O 1
ATOM 6579 N N . GLU B 1 391 ? 13.164 5.445 -7.148 1 91.19 391 GLU B N 1
ATOM 6580 C CA . GLU B 1 391 ? 14.461 5.164 -6.539 1 91.19 391 GLU B CA 1
ATOM 6581 C C . GLU B 1 391 ? 14.734 6.094 -5.359 1 91.19 391 GLU B C 1
ATOM 6583 O O . GLU B 1 391 ? 15.164 5.645 -4.297 1 91.19 391 GLU B O 1
ATOM 6588 N N . ILE B 1 392 ? 14.477 7.367 -5.539 1 93.44 392 ILE B N 1
ATOM 6589 C CA . ILE B 1 392 ? 14.703 8.352 -4.488 1 93.44 392 ILE B CA 1
ATOM 6590 C C . ILE B 1 392 ? 13.852 8.016 -3.268 1 93.44 392 ILE B C 1
ATOM 6592 O O . ILE B 1 392 ? 14.344 8.047 -2.135 1 93.44 392 ILE B O 1
ATOM 6596 N N . ARG B 1 393 ? 12.656 7.676 -3.527 1 94.25 393 ARG B N 1
ATOM 6597 C CA . ARG B 1 393 ? 11.742 7.383 -2.428 1 94.25 393 ARG B CA 1
ATOM 6598 C C . ARG B 1 393 ? 12.188 6.145 -1.66 1 94.25 393 ARG B C 1
ATOM 6600 O O . ARG B 1 393 ? 12.195 6.141 -0.427 1 94.25 393 ARG B O 1
ATOM 6607 N N . VAL B 1 394 ? 12.516 5.066 -2.346 1 93.81 394 VAL B N 1
ATOM 6608 C CA . VAL B 1 394 ? 12.938 3.824 -1.705 1 93.81 394 VAL B CA 1
ATOM 6609 C C . VAL B 1 394 ? 14.195 4.07 -0.883 1 93.81 394 VAL B C 1
ATOM 6611 O O . VAL B 1 394 ? 14.258 3.727 0.3 1 93.81 394 VAL B O 1
ATOM 6614 N N . LYS B 1 395 ? 15.188 4.715 -1.484 1 93 395 LYS B N 1
ATOM 6615 C CA . LYS B 1 395 ? 16.453 4.953 -0.79 1 93 395 LYS B CA 1
ATOM 6616 C C . LYS B 1 395 ? 16.25 5.809 0.455 1 93 395 LYS B C 1
ATOM 6618 O O . LYS B 1 395 ? 16.797 5.523 1.515 1 93 395 LYS B O 1
ATOM 6623 N N . TYR B 1 396 ? 15.445 6.852 0.315 1 94.06 396 TYR B N 1
ATOM 6624 C CA . TYR B 1 396 ? 15.211 7.742 1.449 1 94.06 396 TYR B CA 1
ATOM 6625 C C . TYR B 1 396 ? 14.5 7.004 2.578 1 94.06 396 TYR B C 1
ATOM 6627 O O . TYR B 1 396 ? 14.891 7.113 3.742 1 94.06 396 TYR B O 1
ATOM 6635 N N . GLU B 1 397 ? 13.477 6.219 2.303 1 91.94 397 GLU B N 1
ATOM 6636 C CA . GLU B 1 397 ? 12.688 5.551 3.33 1 91.94 397 GLU B CA 1
ATOM 6637 C C . GLU B 1 397 ? 13.484 4.438 4.004 1 91.94 397 GLU B C 1
ATOM 6639 O O . GLU B 1 397 ? 13.164 4.023 5.117 1 91.94 397 GLU B O 1
ATOM 6644 N N . PHE B 1 398 ? 14.539 3.955 3.363 1 89.88 398 PHE B N 1
ATOM 6645 C CA . PHE B 1 398 ? 15.375 2.916 3.955 1 89.88 398 PHE B CA 1
ATOM 6646 C C . PHE B 1 398 ? 16.547 3.527 4.711 1 89.88 398 PHE B C 1
ATOM 6648 O O . PHE B 1 398 ? 16.938 3.029 5.766 1 89.88 398 PHE B O 1
ATOM 6655 N N . GLN B 1 399 ? 17.141 4.547 4.152 1 79.31 399 GLN B N 1
ATOM 6656 C CA . GLN B 1 399 ? 18.422 5.027 4.648 1 79.31 399 GLN B CA 1
ATOM 6657 C C . GLN B 1 399 ? 18.234 6.164 5.652 1 79.31 399 GLN B C 1
ATOM 6659 O O . GLN B 1 399 ? 19.016 6.301 6.598 1 79.31 399 GLN B O 1
ATOM 6664 N N . CYS B 1 400 ? 17.375 7.039 5.285 1 67.38 400 CYS B N 1
ATOM 6665 C CA . CYS B 1 400 ? 17.328 8.289 6.035 1 67.38 400 CYS B CA 1
ATOM 6666 C C . CYS B 1 400 ? 16.109 8.336 6.945 1 67.38 400 CYS B C 1
ATOM 6668 O O . CYS B 1 400 ? 15.852 9.344 7.598 1 67.38 400 CYS B O 1
ATOM 6670 N N . ALA B 1 401 ? 15.453 7.141 7.016 1 57.84 401 ALA B N 1
ATOM 6671 C CA . ALA B 1 401 ? 14.258 7.285 7.84 1 57.84 401 ALA B CA 1
ATOM 6672 C C . ALA B 1 401 ? 14.617 7.535 9.297 1 57.84 401 ALA B C 1
ATOM 6674 O O . ALA B 1 401 ? 15.633 7.027 9.789 1 57.84 401 ALA B O 1
#

Organism: NCBI:txid312168

pLDDT: mean 91.46, std 7.79, range [38.88, 98.0]

Solvent-accessible surface area (backbone atoms only — not comparable to full-atom values): 43640 Å² total; per-residue (Å²): 128,68,60,49,46,52,52,47,55,67,50,63,72,59,80,65,61,35,75,74,50,71,47,75,53,96,73,28,40,37,37,34,31,32,60,65,60,79,59,36,67,36,90,86,81,60,49,79,29,72,44,72,71,51,75,48,77,47,68,25,42,41,47,30,47,42,79,30,46,24,35,37,38,32,47,46,46,25,32,34,39,88,92,45,68,89,59,64,43,71,58,86,55,92,54,45,54,91,95,54,55,41,27,47,71,30,46,51,47,53,35,58,57,33,59,98,45,39,48,62,58,40,15,67,74,70,71,44,54,47,71,56,49,46,51,47,37,51,53,54,43,49,50,52,59,68,66,47,79,84,74,84,57,38,39,33,31,47,50,72,45,72,75,35,89,94,75,42,41,30,24,39,33,29,28,64,84,77,64,25,57,74,48,79,40,79,36,77,49,43,68,52,54,37,54,53,52,64,67,48,56,69,69,56,35,58,49,20,45,32,32,20,26,62,98,42,66,49,60,50,50,31,42,57,71,53,20,82,53,34,41,54,17,42,22,62,64,54,52,53,49,49,49,47,51,27,49,48,49,46,51,48,55,52,25,59,58,31,49,76,78,50,70,36,61,62,54,57,71,38,53,63,50,62,66,43,54,78,89,72,46,48,71,69,47,47,52,50,47,51,56,43,25,75,77,35,56,67,55,41,52,52,41,48,53,57,59,56,53,55,55,58,78,70,53,82,44,53,65,59,42,54,49,46,53,52,49,49,46,52,54,47,61,72,68,67,44,69,43,55,49,53,47,45,51,53,46,61,76,40,39,73,32,48,49,35,28,65,81,47,85,55,57,49,64,63,51,50,58,47,47,51,52,52,50,47,58,37,56,69,53,75,49,65,90,48,64,65,61,48,50,52,49,52,36,33,64,51,63,68,100,130,68,60,49,46,53,54,48,56,67,49,61,71,58,80,66,62,34,75,75,50,70,48,76,55,96,71,27,39,37,36,34,31,33,60,65,59,80,57,36,67,36,89,85,82,61,48,78,27,71,45,72,72,50,74,46,78,48,67,26,42,41,47,29,46,42,80,30,45,25,35,37,39,33,49,46,46,24,32,34,40,88,92,45,70,88,58,62,43,71,59,86,57,93,54,46,54,90,94,56,54,40,27,46,71,32,46,52,47,52,36,59,58,34,58,97,47,42,48,63,57,40,17,66,74,68,71,45,52,48,68,57,48,46,51,46,37,52,51,55,42,50,49,51,58,69,67,46,78,84,72,84,59,38,38,33,31,48,50,70,44,72,76,37,88,94,74,43,41,28,25,40,32,29,27,63,84,77,65,22,59,72,46,78,40,79,36,76,50,43,66,52,53,35,53,52,52,64,69,47,55,67,68,56,35,60,48,19,45,31,33,21,26,61,98,42,66,50,61,50,51,33,42,56,71,56,20,82,53,34,41,53,15,41,21,64,63,55,54,53,49,48,48,49,50,29,50,49,49,45,51,46,54,51,27,59,59,32,50,78,78,51,70,37,60,64,54,58,72,37,54,63,48,62,68,42,55,78,88,72,44,48,73,68,47,47,52,50,47,52,55,40,26,74,76,35,54,67,56,42,52,52,42,48,54,57,58,57,52,55,54,59,80,70,52,82,45,51,65,58,40,55,50,46,54,53,51,50,46,51,53,48,62,72,69,68,44,70,46,54,50,54,46,46,50,52,47,62,76,40,39,74,31,48,48,34,27,66,80,46,86,54,58,50,65,64,52,50,58,48,48,52,52,53,48,46,59,37,56,70,53,75,49,66,92,48,65,65,61,48,51,52,50,53,36,35,65,51,62,68,100

Sequence (802 aa):
MNTNYDIIRNLIGLQGLEIIYSNVNNGIFEVFAKSEFDFAKCPHCGNISYTVHDRRYQSYKHLPIWGMDTVIILEIKRYVCDCDPEHPFDEYFSFIRRYQRYTIPYEQYIFKLAYKNTIKNVSDITNAGEGTCQRIYNHYAKKALNSCVPEPLRLLGIDDIASKKGHNYDTIIYNQETGNVVAILSGRKKEDVVSYFKSLPEDIKQGVEAVSMDMSRSYCFSVLECLPNAKPVIDRFHISQHLHNCVDEGRKHIQNHVRKYGNKGEVFKIRWAILKNVDDVSSDEYTNLLNAFAKYPKLEELHYLKEEFRTFFTLTSKEGAASFLVYYKYLVDEYDIPELEKFVKTLDNWMEYILNYYNYPISNGTTEGNNHKVKNIKRRAYGYRNHNNWEIRVKYEFQCAMNTNYDIIRNLIGLQGLEIIYSNVNNGIFEVFAKSEFDFAKCPHCGNISYTVHDRRYQSYKHLPIWGMDTVIILEIKRYVCDCDPEHPFDEYFSFIRRYQRYTIPYEQYIFKLAYKNTIKNVSDITNAGEGTCQRIYNHYAKKALNSCVPEPLRLLGIDDIASKKGHNYDTIIYNQETGNVVAILSGRKKEDVVSYFKSLPEDIKQGVEAVSMDMSRSYCFSVLECLPNAKPVIDRFHISQHLHNCVDEGRKHIQNHVRKYGNKGEVFKIRWAILKNVDDVSSDEYTNLLNAFAKYPKLEELHYLKEEFRTFFTLTSKEGAASFLVYYKYLVDEYDIPELEKFVKTLDNWMEYILNYYNYPISNGTTEGNNHKVKNIKRRAYGYRNHNNWEIRVKYEFQCA

InterPro domains:
  IPR002560 Transposase IS204/IS1001/IS1096/IS1165, DDE domain [PF01610] (156-394)
  IPR029261 Transposase IS204/IS1001/IS1096/IS1165, zinc-finger [PF14690] (40-83)
  IPR032877 Transposase IS204/IS1001/IS1096/IS1165, helix-turn-helix domain [PF13542] (94-141)
  IPR047951 Transposase ISL3 [NF033550] (40-394)
  IPR047951 Transposase ISL3 [PTHR33498] (28-394)

Foldseek 3Di:
DPVVQVVCVVPQPFPQKAWPDWDADPQAIETEIEGNDQWAADPPPRDIFNAWDDKDWAKAWEDADVPGTYIYTYIWTWTADPVGRPDTDIHDGPQDDPPDRYGVNVLVVLLVVPQVAALVVSCVVVVPDSVVSLVSNLVVLVVLVVPDDDDQQAEKEWDKDAQDPPDWIKIWMARLVQLFTPDIWTGDALVGLLVVLQPDDPVNLARYAEYEYAPDPSVQVSNVVRRVRYAYAHAVVNLLVLLLVLLLVLLVVVLVVCVVPHDSCLSVVLSVVLSDAVVPHDPVSVVSQVVVCVVPVLNVVSSVLSNLCVVLVVDQDLVVNLVVLVVSQVSCVVSPRVSVNVSSVSCVVCVRNNSCCNVPVTHCPSVVVLSVVLVVLQVSHVHDPDVVSSGSSRNSSRPVD/DPVVQVCCVVPQPFPQKAWDDWDADPQAIETEIEGNDQWAADPPPRDIFNAWDDKDWAKAWEDADVPGTYIYTYIWTWTADPVGRVDTDIHDGPQDDPPDRYGVNVLVVLLVVPQVAALVVSCVVVVPDSVVSLVSNLVVLVVLVVPDDDDQQAEKEWDKDAQDPPDWIKIWMARLVQLFTPDIWTGDALVGLLVVLQPDDPVNLARYAEYEYAPDPSVQVSNVVRRVRYAYAHAVVNLLVLLLVLLLVLLVVVLVVCVVPHDSCLSVVLSVVLSDAVVPHDPVSVVSQVVVCVVPVLNVVSSVLSNLCVVLVVDQDLVVNLVSLVVSQVSCVVSPRVSVNVSSVSCVVCVRNNSCCNVPVTHCPSVVVLSVVLVVLQVSHVHDPDVVSSGSSRNSSRPVD

Radius of gyration: 35.21 Å; Cα contacts (8 Å, |Δi|>4): 1211; chains: 2; bounding box: 76×100×86 Å